Protein AF-A0A838Z350-F1 (afdb_monomer)

Mean predicted aligned error: 21.13 Å

Foldseek 3Di:
DAEAEQEEWEDDQDPDPPADFWEGAEDADAQYEYANYEAEHGQEGYEYDAADDDDPPDDPPPDPLPDPPPPPDPRRPPRDPRNDYANYHYYHYHYYHHNHHYDYPDDDDDHFDWKAWPPVRDTHRAPQCLQPDPPDAAAIEIEGEADEHADQHEHAHAYEYHYQCQPPQPVPGDADRAHEFEYNAQADVVVVHQPFERYEYAHPDEYEYEYGGHEYAQADPVDPAADQFLNTRGRGAEYYEQCPGHVVVLNWGHNYAYHYARYEQERHAAEPYEATGVDPQDQHEEHEAASYEYYGQQNDDPPPPRRREDYEQERNHFYEAEHYEHANTAEDYEYYHHADEHPDDGHEAEHYEYEHLAEDYEYEAAYHDYDEYEHEHYEYEYHDDGDDHRDPHHEYAEHDYQDEDHAYEAEAYEYYQAQEPYEAEQAQYDARAEYEHHEQEQHLEDYEYEQDDPDPDQGHAEEYEYERYEYYAHAHEHYEYDDQVVGYAYEYAYDHQYEHEAYAEYYEYHAARYAHVVQENAQYEYAHHPAADYEYHLYARHHEQQNYHYHHRRLVPDALVVLLVNVRRYHACVNPVSGHYHAHEKDKDKAFPPPFDLEEEQPDKGKIFIAIRGNADDKWWWKDQQPDIDIDPRDDHGDIDMDRDRAKTKMWTQKIAHPSGRMDRDDTPDIRIRHYWYAFEWWEWPPQEEEEEAVAWDWGFIDDLPAWWKAKPPGDTDRTDTGRAWAKIWIATGHPNHGYGIYDMHTYHYDYAFEAKEWDKPDQEDEQPDKTKIAIDDLPPWWKAKPPGDTDRIDIDHDRAWDWMWIWTADPNHIHPIYDTRIRGYDYAFEAWEKDWPAQEEAAQDKTKIATPDLDPWWKAKPPGDTDRIDIDGHRAWDWMWIWTADPNHIHPIYDIRIRHHDYAFAAKDKDWPDQEAEPPDKIKIAIDTPDADKAWDDDDDDDDDDDDPRRIDIDRDWAKTWIWGADPRHIYDIDIGGRYYDPDFEKDKPPQAAEAAAQDKDKIFIDGQPPWWKDKDWPDDDTHRMDIDGHRAWTKMKIATPVGYIDIHIHHYAAAEDEDDDDDADDEDDHGHQAAYAYDDDDDDDDDPPDDDDADDGHVDHDDDPDDDDDPPDDDDHDDDHND

Solvent-accessible surface area (backbone atoms only — not comparable to full-atom values): 58756 Å² total; per-residue (Å²): 88,57,76,48,66,64,47,78,39,73,70,39,63,56,94,52,85,88,82,55,83,21,67,51,43,80,45,72,36,46,44,27,35,44,27,47,26,40,27,25,41,14,40,26,24,36,35,48,43,52,34,79,78,73,60,100,79,69,70,86,67,77,96,52,94,79,52,88,78,66,84,82,59,97,82,65,87,87,76,61,90,33,78,45,51,28,33,62,42,80,44,77,56,45,77,44,73,37,78,31,64,68,46,71,69,93,66,81,94,55,60,22,45,62,20,31,37,69,82,82,65,49,73,29,58,39,71,52,59,49,60,71,34,88,84,54,53,73,77,36,41,38,40,34,40,48,35,58,41,74,40,60,35,68,44,55,58,23,29,32,44,32,23,64,24,42,89,38,40,63,89,81,45,89,75,70,68,52,18,32,41,19,40,63,59,81,20,25,69,91,75,75,28,54,54,22,42,33,34,36,39,50,46,89,62,78,33,50,36,32,46,21,8,33,32,38,32,20,49,36,92,88,59,83,74,60,50,76,54,72,91,37,49,21,22,19,18,23,35,38,31,19,50,76,51,39,70,84,71,64,65,22,11,31,57,61,36,42,40,39,28,18,26,38,35,31,34,23,38,31,26,40,31,38,40,31,26,32,79,79,87,50,50,39,42,72,24,32,45,29,33,30,34,31,36,47,18,45,50,51,78,90,44,86,84,47,60,1,22,41,30,35,32,25,29,24,31,25,30,37,45,30,49,28,40,34,36,50,15,16,18,34,38,36,40,38,53,24,60,46,53,43,80,53,62,42,33,36,39,29,50,27,44,27,26,16,28,28,28,23,36,38,44,40,40,65,34,55,54,40,50,48,36,42,39,30,48,29,40,24,36,55,28,73,67,72,79,57,76,46,45,86,80,16,32,22,37,35,44,36,26,80,41,65,52,62,37,34,41,42,34,36,42,31,19,36,56,18,41,22,16,32,34,42,41,22,37,48,24,92,65,39,33,36,40,31,38,30,40,22,33,50,4,34,22,16,34,37,36,29,6,78,40,94,85,85,48,82,24,43,49,19,33,34,35,40,27,40,30,37,23,35,41,8,68,58,23,21,33,38,37,42,29,75,85,70,48,35,38,28,33,38,32,52,33,67,52,24,34,29,31,33,28,38,22,24,40,37,31,26,12,60,50,20,44,54,51,90,30,46,37,39,44,31,31,32,28,70,38,77,50,31,47,37,37,52,42,65,11,48,48,56,34,37,39,28,56,15,26,54,66,91,42,38,51,62,80,48,53,51,70,55,33,45,58,48,51,81,26,47,42,29,24,92,83,38,78,80,31,14,42,71,29,57,60,55,46,58,51,60,45,70,36,90,93,44,60,59,60,43,54,64,84,50,68,32,37,33,27,43,46,58,41,44,62,52,75,43,22,35,41,30,34,27,47,80,85,54,77,49,79,41,75,66,39,49,66,59,48,83,42,78,48,62,60,77,48,62,34,43,33,34,66,52,35,42,24,34,70,86,65,46,67,28,71,70,89,61,81,54,68,40,67,45,41,32,36,61,83,45,54,70,22,44,54,42,60,48,65,49,78,39,29,52,90,42,58,47,58,46,26,38,42,62,22,75,63,25,56,12,42,30,68,93,83,44,62,41,49,41,47,80,46,62,62,68,48,75,47,38,37,27,22,32,22,82,96,38,69,41,47,69,38,59,78,26,40,40,41,65,40,72,53,46,76,63,34,51,76,49,59,78,50,56,63,46,33,53,85,41,71,40,45,41,33,44,51,88,47,94,91,36,49,36,47,32,66,92,78,45,65,56,59,60,44,78,48,64,54,82,51,63,46,73,40,39,37,29,25,36,38,95,93,13,63,20,56,68,25,74,74,48,57,37,43,42,36,69,61,45,70,62,26,53,78,47,60,96,62,56,69,41,36,52,58,39,76,43,57,45,32,47,85,60,48,96,90,38,48,33,40,33,64,91,79,44,69,48,59,54,48,76,49,54,50,70,51,63,47,72,39,38,38,27,24,33,36,92,93,15,64,20,55,65,21,73,78,46,60,40,41,32,44,72,56,30,64,50,24,52,63,47,57,83,46,65,55,40,45,96,95,42,70,34,46,34,44,46,45,34,98,53,57,48,57,42,71,61,84,79,93,69,94,74,73,90,74,96,58,65,85,45,45,48,64,40,74,70,60,46,75,47,40,26,30,5,40,26,101,88,18,66,20,59,75,20,73,42,71,33,38,76,48,89,77,65,59,47,47,56,40,64,76,76,38,72,44,50,64,56,44,76,49,68,43,33,51,47,63,60,85,93,37,60,38,46,58,48,68,90,63,93,66,78,48,58,49,48,74,48,49,50,67,51,64,46,58,37,36,41,37,31,74,76,62,45,62,36,72,44,55,40,42,34,58,44,61,65,48,77,60,90,73,78,67,88,82,77,88,76,92,83,73,54,71,51,39,52,51,56,89,70,78,72,86,85,93,80,85,78,91,70,86,84,78,82,76,71,65,46,99,55,68,69,80,62,96,85,82,83,79,66,94,87,74,83,84,88,81,86,85,84,68,98,117

Nearest PDB structures (foldseek):
  9fly-assembly1_A  TM=4.927E-01  e=4.568E-23  Aureispira sp. CCB-QB1
  3wn5-assembly1_C  TM=4.119E-01  e=3.332E-04  Homo sapiens
  2vkw-assembly1_B  TM=3.414E-01  e=8.798E-04  Homo sapiens
  7z4f-assembly1_G  TM=1.831E-01  e=2.962E-06  Escherichia phage vB_EcoP_SU10
  7z47-assembly1_G  TM=1.476E-01  e=2.375E-06  Escherichia phage vB_EcoP_SU10

Radius of gyration: 55.54 Å; Cα contacts (8 Å, |Δi|>4): 3181; chains: 1; bounding box: 140×59×170 Å

Structure (mmCIF, N/CA/C/O backbone):
data_AF-A0A838Z350-F1
#
_entry.id   AF-A0A838Z350-F1
#
loop_
_atom_site.group_PDB
_atom_site.id
_atom_site.type_symbol
_atom_site.label_atom_id
_atom_site.label_alt_id
_atom_site.label_comp_id
_atom_site.label_asym_id
_atom_site.label_entity_id
_atom_site.label_seq_id
_atom_site.pdbx_PDB_ins_code
_atom_site.Cartn_x
_atom_site.Cartn_y
_atom_site.Cartn_z
_atom_site.occupancy
_atom_site.B_iso_or_equiv
_atom_site.auth_seq_id
_atom_site.auth_comp_id
_atom_site.auth_asym_id
_atom_site.auth_atom_id
_atom_site.pdbx_PDB_model_num
ATOM 1 N N . GLY A 1 1 ? 32.401 -21.424 -30.354 1.00 47.59 1 GLY A N 1
ATOM 2 C CA . GLY A 1 1 ? 32.328 -22.662 -29.554 1.00 47.59 1 GLY A CA 1
ATOM 3 C C . GLY A 1 1 ? 33.411 -23.676 -29.894 1.00 47.59 1 GLY A C 1
ATOM 4 O O . GLY A 1 1 ? 33.504 -24.687 -29.212 1.00 47.59 1 GLY A O 1
ATOM 5 N N . VAL A 1 2 ? 34.207 -23.464 -30.949 1.00 78.31 2 VAL A N 1
ATOM 6 C CA . VAL A 1 2 ? 35.236 -24.419 -31.401 1.00 78.31 2 VAL A CA 1
ATOM 7 C C . VAL A 1 2 ? 36.527 -24.209 -30.617 1.00 78.31 2 VAL A C 1
ATOM 9 O O . VAL A 1 2 ? 36.920 -23.066 -30.383 1.00 78.31 2 VAL A O 1
ATOM 12 N N . VAL A 1 3 ? 37.201 -25.300 -30.250 1.00 82.94 3 VAL A N 1
ATOM 13 C CA . VAL A 1 3 ? 38.540 -25.267 -29.653 1.00 82.94 3 VAL A CA 1
ATOM 14 C C . VAL A 1 3 ? 39.577 -25.652 -30.711 1.00 82.94 3 VAL A C 1
ATOM 16 O O . VAL A 1 3 ? 39.556 -26.769 -31.217 1.00 82.94 3 VAL A O 1
ATOM 19 N N . VAL A 1 4 ? 40.491 -24.737 -31.024 1.00 86.31 4 VAL A N 1
ATOM 20 C CA . VAL A 1 4 ? 41.651 -24.932 -31.901 1.00 86.31 4 VAL A CA 1
ATOM 21 C C . VAL A 1 4 ? 42.889 -24.983 -31.011 1.00 86.31 4 VAL A C 1
ATOM 23 O O . VAL A 1 4 ? 43.321 -23.958 -30.484 1.00 86.31 4 VAL A O 1
ATOM 26 N N . ASP A 1 5 ? 43.435 -26.174 -30.782 1.00 92.94 5 ASP A N 1
ATOM 27 C CA . ASP A 1 5 ? 44.490 -26.391 -29.789 1.00 92.94 5 ASP A CA 1
ATOM 28 C C . ASP A 1 5 ? 45.711 -27.108 -30.373 1.00 92.94 5 ASP A C 1
ATOM 30 O O . ASP A 1 5 ? 45.560 -28.151 -31.000 1.00 92.94 5 ASP A O 1
ATOM 34 N N . SER A 1 6 ? 46.914 -26.591 -30.106 1.00 93.00 6 SER A N 1
ATOM 35 C CA . SER A 1 6 ? 48.189 -27.278 -30.381 1.00 93.00 6 SER A CA 1
ATOM 36 C C . SER A 1 6 ? 48.472 -27.598 -31.862 1.00 93.00 6 SER A C 1
ATOM 38 O O . SER A 1 6 ? 49.172 -28.560 -32.172 1.00 93.00 6 SER A O 1
ATOM 40 N N . ASN A 1 7 ? 47.964 -26.783 -32.790 1.00 89.19 7 ASN A N 1
ATOM 41 C CA . ASN A 1 7 ? 48.190 -26.925 -34.235 1.00 89.19 7 ASN A CA 1
ATOM 42 C C . ASN A 1 7 ? 49.439 -26.168 -34.706 1.00 89.19 7 ASN A C 1
ATOM 44 O O . ASN A 1 7 ? 49.892 -25.246 -34.035 1.00 89.19 7 ASN A O 1
ATOM 48 N N . THR A 1 8 ? 49.960 -26.499 -35.893 1.00 89.25 8 THR A N 1
ATOM 49 C CA . THR A 1 8 ? 50.947 -25.669 -36.612 1.00 89.25 8 THR A CA 1
ATOM 50 C C . THR A 1 8 ? 50.330 -25.151 -37.909 1.00 89.25 8 THR A C 1
ATOM 52 O O . THR A 1 8 ? 49.883 -25.949 -38.725 1.00 89.25 8 THR A O 1
ATOM 55 N N . VAL A 1 9 ? 50.297 -23.831 -38.097 1.00 82.25 9 VAL A N 1
ATOM 56 C CA . VAL A 1 9 ? 49.667 -23.156 -39.242 1.00 82.25 9 VAL A CA 1
ATOM 57 C C . VAL A 1 9 ? 50.696 -22.261 -39.920 1.00 82.25 9 VAL A C 1
ATOM 59 O O . VAL A 1 9 ? 51.153 -21.285 -39.323 1.00 82.25 9 VAL A O 1
ATOM 62 N N . THR A 1 10 ? 51.084 -22.578 -41.155 1.00 78.31 10 THR A N 1
ATOM 63 C CA . THR A 1 10 ? 52.100 -21.806 -41.878 1.00 78.31 10 THR A CA 1
ATOM 64 C C . THR A 1 10 ? 51.771 -21.579 -43.350 1.00 78.31 10 THR A C 1
ATOM 66 O O . THR A 1 10 ? 51.192 -22.450 -43.992 1.00 78.31 10 THR A O 1
ATOM 69 N N . GLY A 1 11 ? 52.217 -20.444 -43.907 1.00 66.19 11 GLY A N 1
ATOM 70 C CA . GLY A 1 11 ? 52.534 -20.367 -45.336 1.00 66.19 11 GLY A CA 1
ATOM 71 C C . GLY A 1 11 ? 51.595 -19.606 -46.276 1.00 66.19 11 GLY A C 1
ATOM 72 O O . GLY A 1 11 ? 51.596 -19.942 -47.457 1.00 66.19 11 GLY A O 1
ATOM 73 N N . PHE A 1 12 ? 50.864 -18.570 -45.845 1.00 64.94 12 PHE A N 1
ATOM 74 C CA . PHE A 1 12 ? 50.151 -17.703 -46.797 1.00 64.94 12 PHE A CA 1
ATOM 75 C C . PHE A 1 12 ? 50.505 -16.218 -46.633 1.00 64.94 12 PHE A C 1
ATOM 77 O O . PHE A 1 12 ? 49.922 -15.500 -45.821 1.00 64.94 12 PHE A O 1
ATOM 84 N N . ARG A 1 13 ? 51.474 -15.750 -47.433 1.00 64.12 13 ARG A N 1
ATOM 85 C CA . ARG A 1 13 ? 51.780 -14.324 -47.632 1.00 64.12 13 ARG A CA 1
ATOM 86 C C . ARG A 1 13 ? 51.433 -13.921 -49.053 1.00 64.12 13 ARG A C 1
ATOM 88 O O . ARG A 1 13 ? 51.893 -14.567 -49.997 1.00 64.12 13 ARG A O 1
ATOM 95 N N . HIS A 1 14 ? 50.665 -12.853 -49.214 1.00 64.31 14 HIS A N 1
ATOM 96 C CA . HIS A 1 14 ? 50.336 -12.344 -50.538 1.00 64.31 14 HIS A CA 1
ATOM 97 C C . HIS A 1 14 ? 51.468 -11.440 -51.057 1.00 64.31 14 HIS A C 1
ATOM 99 O O . HIS A 1 14 ? 51.899 -10.512 -50.377 1.00 64.31 14 HIS A O 1
ATOM 105 N N . LEU A 1 15 ? 51.979 -11.703 -52.266 1.00 58.97 15 LEU A N 1
ATOM 106 C CA . LEU A 1 15 ? 53.129 -10.971 -52.832 1.00 58.97 15 LEU A CA 1
ATOM 107 C C . LEU A 1 15 ? 52.790 -9.528 -53.260 1.00 58.97 15 LEU A C 1
ATOM 109 O O . LEU A 1 15 ? 53.695 -8.708 -53.382 1.00 58.97 15 LEU A O 1
ATOM 113 N N . ASN A 1 16 ? 51.501 -9.216 -53.446 1.00 57.56 16 ASN A N 1
ATOM 114 C CA . ASN A 1 16 ? 50.982 -7.878 -53.749 1.00 57.56 16 ASN A CA 1
ATOM 115 C C . ASN A 1 16 ? 50.000 -7.436 -52.654 1.00 57.56 16 ASN A C 1
ATOM 117 O O . ASN A 1 16 ? 48.937 -8.039 -52.492 1.00 57.56 16 ASN A O 1
ATOM 121 N N . SER A 1 17 ? 50.350 -6.371 -51.928 1.00 51.25 17 SER A N 1
ATOM 122 C CA . SER A 1 17 ? 49.643 -5.877 -50.735 1.00 51.25 17 SER A CA 1
ATOM 123 C C . SER A 1 17 ? 48.384 -5.043 -51.015 1.00 51.25 17 SER A C 1
ATOM 125 O O . SER A 1 17 ? 47.714 -4.621 -50.072 1.00 51.25 17 SER A O 1
ATOM 127 N N . SER A 1 18 ? 48.054 -4.787 -52.284 1.00 53.66 18 SER A N 1
ATOM 128 C CA . SER A 1 18 ? 46.942 -3.915 -52.689 1.00 53.66 18 SER A CA 1
ATOM 129 C C . SER A 1 18 ? 45.615 -4.636 -52.949 1.00 53.66 18 SER A C 1
ATOM 131 O O . SER A 1 18 ? 44.598 -3.958 -53.058 1.00 53.66 18 SER A O 1
ATOM 133 N N . GLU A 1 19 ? 45.597 -5.971 -53.051 1.00 53.25 19 GLU A N 1
ATOM 134 C CA . GLU A 1 19 ? 44.415 -6.711 -53.543 1.00 53.25 19 GLU A CA 1
ATOM 135 C C . GLU A 1 19 ? 43.924 -7.842 -52.621 1.00 53.25 19 GLU A C 1
ATOM 137 O O . GLU A 1 19 ? 42.732 -8.131 -52.626 1.00 53.25 19 GLU A O 1
ATOM 142 N N . SER A 1 20 ? 44.777 -8.459 -51.790 1.00 57.00 20 SER A N 1
ATOM 143 C CA . SER A 1 20 ? 44.351 -9.508 -50.844 1.00 57.00 20 SER A CA 1
ATOM 144 C C . SER A 1 20 ? 45.343 -9.691 -49.686 1.00 57.00 20 SER A C 1
ATOM 146 O O . SER A 1 20 ? 46.499 -9.278 -49.783 1.00 57.00 20 SER A O 1
ATOM 148 N N . LYS A 1 21 ? 44.883 -10.279 -48.574 1.00 66.12 21 LYS A N 1
ATOM 149 C CA . LYS A 1 21 ? 45.642 -10.496 -47.329 1.00 66.12 21 LYS A CA 1
ATOM 150 C C . LYS A 1 21 ? 45.638 -11.982 -46.965 1.00 66.12 21 LYS A C 1
ATOM 152 O O . LYS A 1 21 ? 44.597 -12.626 -47.032 1.00 66.12 21 LYS A O 1
ATOM 157 N N . GLY A 1 22 ? 46.785 -12.519 -46.555 1.00 72.00 22 GLY A N 1
ATOM 158 C CA . GLY A 1 22 ? 46.922 -13.893 -46.079 1.00 72.00 22 GLY A CA 1
ATOM 159 C C . GLY A 1 22 ? 46.728 -14.051 -44.572 1.00 72.00 22 GLY A C 1
ATOM 160 O O . GLY A 1 22 ? 47.416 -13.407 -43.779 1.00 72.00 22 GLY A O 1
ATOM 161 N N . TYR A 1 23 ? 45.818 -14.936 -44.166 1.00 76.25 23 TYR A N 1
ATOM 162 C CA . TYR A 1 23 ? 45.435 -15.143 -42.767 1.00 76.25 23 TYR A CA 1
ATOM 163 C C . TYR A 1 23 ? 45.810 -16.549 -42.286 1.00 76.25 23 TYR A C 1
ATOM 165 O O . TYR A 1 23 ? 45.595 -17.524 -42.999 1.00 76.25 23 TYR A O 1
ATOM 173 N N . GLY A 1 24 ? 46.359 -16.655 -41.072 1.00 82.81 24 GLY A N 1
ATOM 174 C CA . GLY A 1 24 ? 46.692 -17.928 -40.434 1.00 82.81 24 GLY A CA 1
ATOM 175 C C . GLY A 1 24 ? 45.455 -18.634 -39.874 1.00 82.81 24 GLY A C 1
ATOM 176 O O . GLY A 1 24 ? 45.005 -19.632 -40.424 1.00 82.81 24 GLY A O 1
ATOM 177 N N . ILE A 1 25 ? 44.898 -18.134 -38.769 1.00 83.88 25 ILE A N 1
ATOM 178 C CA . ILE A 1 25 ? 43.651 -18.656 -38.180 1.00 83.88 25 ILE A CA 1
ATOM 179 C C . ILE A 1 25 ? 42.601 -17.551 -38.197 1.00 83.88 25 ILE A C 1
ATOM 181 O O . ILE A 1 25 ? 42.821 -16.498 -37.602 1.00 83.88 25 ILE A O 1
ATOM 185 N N . VAL A 1 26 ? 41.454 -17.810 -38.822 1.00 79.06 26 VAL A N 1
ATOM 186 C CA . VAL A 1 26 ? 40.291 -16.912 -38.802 1.00 79.06 26 VAL A CA 1
ATOM 187 C C . VAL A 1 26 ? 39.258 -17.457 -37.819 1.00 79.06 26 VAL A C 1
ATOM 189 O O . VAL A 1 26 ? 38.930 -18.644 -37.845 1.00 79.06 26 VAL A O 1
ATOM 192 N N . VAL A 1 27 ? 38.774 -16.599 -36.924 1.00 74.94 27 VAL A N 1
ATOM 193 C CA . VAL A 1 27 ? 37.736 -16.921 -35.943 1.00 74.94 27 VAL A CA 1
ATOM 194 C C . VAL A 1 27 ? 36.493 -16.096 -36.233 1.00 74.94 27 VAL A C 1
ATOM 196 O O . VAL A 1 27 ? 36.498 -14.877 -36.077 1.00 74.94 27 VAL A O 1
ATOM 199 N N . GLU A 1 28 ? 35.425 -16.796 -36.605 1.00 71.81 28 GLU A N 1
ATOM 200 C CA . GLU A 1 28 ? 34.090 -16.250 -36.838 1.00 71.81 28 GLU A CA 1
ATOM 201 C C . GLU A 1 28 ? 33.105 -16.871 -35.840 1.00 71.81 28 GLU A C 1
ATOM 203 O O . GLU A 1 28 ? 33.101 -18.088 -35.639 1.00 71.81 28 GLU A O 1
ATOM 208 N N . GLY A 1 29 ? 32.265 -16.041 -35.215 1.00 64.50 29 GLY A N 1
ATOM 209 C CA . GLY A 1 29 ? 31.284 -16.483 -34.220 1.00 64.50 29 GLY A CA 1
ATOM 210 C C . GLY A 1 29 ? 31.739 -16.303 -32.771 1.00 64.50 29 GLY A C 1
ATOM 211 O O . GLY A 1 29 ? 32.710 -15.607 -32.472 1.00 64.50 29 GLY A O 1
ATOM 212 N N . THR A 1 30 ? 30.993 -16.898 -31.836 1.00 63.41 30 THR A N 1
ATOM 213 C CA . THR A 1 30 ? 31.136 -16.631 -30.396 1.00 63.41 30 THR A CA 1
ATOM 214 C C . THR A 1 30 ? 31.716 -17.810 -29.615 1.00 63.41 30 THR A C 1
ATOM 216 O O . THR A 1 30 ? 31.501 -18.970 -29.966 1.00 63.41 30 THR A O 1
ATOM 219 N N . ASN A 1 31 ? 32.423 -17.550 -28.510 1.00 61.72 31 ASN A N 1
ATOM 220 C CA . ASN A 1 31 ? 32.931 -18.564 -27.567 1.00 61.72 31 ASN A CA 1
ATOM 221 C C . ASN A 1 31 ? 33.921 -19.597 -28.153 1.00 61.72 31 ASN A C 1
ATOM 223 O O . ASN A 1 31 ? 33.853 -20.785 -27.833 1.00 61.72 31 ASN A O 1
ATOM 227 N N . HIS A 1 32 ? 34.787 -19.225 -29.093 1.00 72.44 32 HIS A N 1
ATOM 228 C CA . HIS A 1 32 ? 35.872 -20.087 -29.586 1.00 72.44 32 HIS A CA 1
ATOM 229 C C . HIS A 1 32 ? 37.084 -20.052 -28.643 1.00 72.44 32 HIS A C 1
ATOM 231 O O . HIS A 1 32 ? 37.261 -19.123 -27.865 1.00 72.44 32 HIS A O 1
ATOM 237 N N . THR A 1 33 ? 37.943 -21.067 -28.672 1.00 76.00 33 THR A N 1
ATOM 238 C CA . THR A 1 33 ? 39.212 -21.069 -27.930 1.00 76.00 33 THR A CA 1
ATOM 239 C C . THR A 1 33 ? 40.337 -21.477 -28.859 1.00 76.00 33 THR A C 1
ATOM 241 O O . THR A 1 33 ? 40.383 -22.617 -29.293 1.00 76.00 33 THR A O 1
ATOM 244 N N . VAL A 1 34 ? 41.274 -20.580 -29.132 1.00 82.75 34 VAL A N 1
ATOM 245 C CA . VAL A 1 34 ? 42.473 -20.849 -29.922 1.00 82.75 34 VAL A CA 1
ATOM 246 C C . VAL A 1 34 ? 43.665 -20.842 -28.975 1.00 82.75 34 VAL A C 1
ATOM 248 O O . VAL A 1 34 ? 44.064 -19.784 -28.485 1.00 82.75 34 VAL A O 1
ATOM 251 N N . LYS A 1 35 ? 44.229 -22.010 -28.663 1.00 86.62 35 LYS A N 1
ATOM 252 C CA . LYS A 1 35 ? 45.315 -22.110 -27.685 1.00 86.62 35 LYS A CA 1
ATOM 253 C C . LYS A 1 35 ? 46.489 -22.982 -28.113 1.00 86.62 35 LYS A C 1
ATOM 255 O O . LYS A 1 35 ? 46.314 -23.949 -28.833 1.00 86.62 35 LYS A O 1
ATOM 260 N N . ARG A 1 36 ? 47.699 -22.672 -27.642 1.00 89.88 36 ARG A N 1
ATOM 261 C CA . ARG A 1 36 ? 48.917 -23.485 -27.875 1.00 89.88 36 ARG A CA 1
ATOM 262 C C . ARG A 1 36 ? 49.286 -23.747 -29.345 1.00 89.88 36 ARG A C 1
ATOM 264 O O . ARG A 1 36 ? 50.087 -24.633 -29.612 1.00 89.88 36 ARG A O 1
ATOM 271 N N . ASN A 1 37 ? 48.736 -23.004 -30.303 1.00 89.00 37 ASN A N 1
ATOM 272 C CA . ASN A 1 37 ? 49.039 -23.195 -31.723 1.00 89.00 37 ASN A CA 1
ATOM 273 C C . ASN A 1 37 ? 50.332 -22.466 -32.112 1.00 89.00 37 ASN A C 1
ATOM 275 O O . ASN A 1 37 ? 50.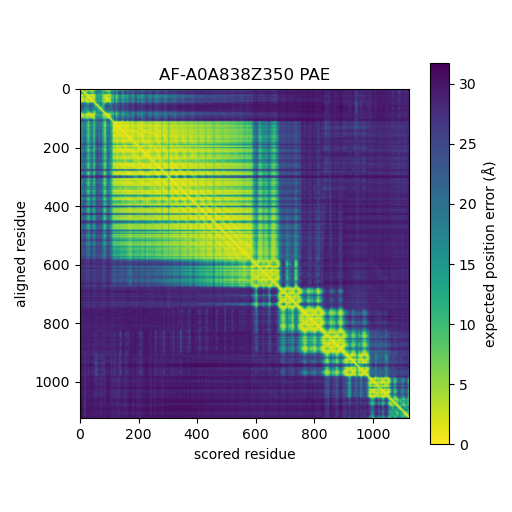577 -21.371 -31.622 1.00 89.00 37 ASN A O 1
ATOM 279 N N . THR A 1 38 ? 51.121 -23.016 -33.033 1.00 90.88 38 THR A N 1
ATOM 280 C CA . THR A 1 38 ? 52.254 -22.336 -33.678 1.00 90.88 38 THR A CA 1
ATOM 281 C C . THR A 1 38 ? 51.816 -21.776 -35.029 1.00 90.88 38 THR A C 1
ATOM 283 O O . THR A 1 38 ? 51.529 -22.541 -35.941 1.00 90.88 38 THR A O 1
ATOM 286 N N . VAL A 1 39 ? 51.762 -20.456 -35.189 1.00 87.94 39 VAL A N 1
ATOM 287 C CA . VAL A 1 39 ? 51.276 -19.792 -36.408 1.00 87.94 39 VAL A CA 1
ATOM 288 C C . VAL A 1 39 ? 52.386 -18.950 -37.026 1.00 87.94 39 VAL A C 1
ATOM 290 O O . VAL A 1 39 ? 52.930 -18.079 -36.350 1.00 87.94 39 VAL A O 1
ATOM 293 N N . GLY A 1 40 ? 52.735 -19.142 -38.298 1.00 85.12 40 GLY A N 1
ATOM 294 C CA . GLY A 1 40 ? 53.873 -18.429 -38.885 1.00 85.12 40 GLY A CA 1
ATOM 295 C C . GLY A 1 40 ? 53.888 -18.247 -40.399 1.00 85.12 40 GLY A C 1
ATOM 296 O O . GLY A 1 40 ? 53.209 -18.961 -41.119 1.00 85.12 40 GLY A O 1
ATOM 297 N N . ASN A 1 41 ? 54.695 -17.311 -40.908 1.00 82.50 41 ASN A N 1
ATOM 298 C CA . ASN A 1 41 ? 54.768 -16.978 -42.340 1.00 82.50 41 ASN A CA 1
ATOM 299 C C . ASN A 1 41 ? 53.410 -16.609 -42.980 1.00 82.50 41 ASN A C 1
ATOM 301 O O . ASN A 1 41 ? 53.144 -17.012 -44.109 1.00 82.50 41 ASN A O 1
ATOM 305 N N . ASN A 1 42 ? 52.572 -15.836 -42.286 1.00 80.50 42 ASN A N 1
ATOM 306 C CA . ASN A 1 42 ? 51.331 -15.259 -42.825 1.00 80.50 42 ASN A CA 1
ATOM 307 C C . ASN A 1 42 ? 51.365 -13.721 -42.783 1.00 80.50 42 ASN A C 1
ATOM 309 O O . ASN A 1 42 ? 52.193 -13.140 -42.069 1.00 80.50 42 ASN A O 1
ATOM 313 N N . ASP A 1 43 ? 50.464 -13.051 -43.508 1.00 77.56 43 ASP A N 1
ATOM 314 C CA . ASP A 1 43 ? 50.294 -11.595 -43.364 1.00 77.56 43 ASP A CA 1
ATOM 315 C C . ASP A 1 43 ? 49.654 -11.267 -42.000 1.00 77.56 43 ASP A C 1
ATOM 317 O O . ASP A 1 43 ? 50.117 -10.372 -41.293 1.00 77.56 43 ASP A O 1
ATOM 321 N N . PHE A 1 44 ? 48.679 -12.069 -41.560 1.00 78.06 44 PHE A N 1
ATOM 322 C CA . PHE A 1 44 ? 48.043 -11.989 -40.241 1.00 78.06 44 PHE A CA 1
ATOM 323 C C . PHE A 1 44 ? 48.061 -13.353 -39.543 1.00 78.06 44 PHE A C 1
ATOM 325 O O . PHE A 1 44 ? 47.631 -14.348 -40.116 1.00 78.06 44 PHE A O 1
ATOM 332 N N . GLY A 1 45 ? 48.550 -13.414 -38.301 1.00 79.38 45 GLY A N 1
ATOM 333 C CA . GLY A 1 45 ? 48.627 -14.646 -37.511 1.00 79.38 45 GLY A CA 1
ATOM 334 C C . GLY A 1 45 ? 47.245 -15.188 -37.139 1.00 79.38 45 GLY A C 1
ATOM 335 O O . GLY A 1 45 ? 46.821 -16.218 -37.655 1.00 79.38 45 GLY A O 1
ATOM 336 N N . ILE A 1 46 ? 46.533 -14.497 -36.251 1.00 80.81 46 ILE A N 1
ATOM 337 C CA . ILE A 1 46 ? 45.135 -14.802 -35.916 1.00 80.81 46 ILE A CA 1
ATOM 338 C C . ILE A 1 46 ? 44.261 -13.583 -36.235 1.00 80.81 46 ILE A C 1
ATOM 340 O O . ILE A 1 46 ? 44.606 -12.459 -35.871 1.00 80.81 46 ILE A O 1
ATOM 344 N N . GLN A 1 47 ? 43.124 -13.803 -36.887 1.00 74.75 47 GLN A N 1
ATOM 345 C CA . GLN A 1 47 ? 42.108 -12.790 -37.147 1.00 74.75 47 GLN A CA 1
ATOM 346 C C . GLN A 1 47 ? 40.813 -13.164 -36.431 1.00 74.75 47 GLN A C 1
ATOM 348 O O . GLN A 1 47 ? 40.287 -14.258 -36.621 1.00 74.75 47 GLN A O 1
ATOM 353 N N . GLU A 1 48 ? 40.285 -12.240 -35.637 1.00 69.62 48 GLU A N 1
ATOM 354 C CA . GLU A 1 48 ? 38.922 -12.317 -35.116 1.00 69.62 48 GLU A CA 1
ATOM 355 C C . GLU A 1 48 ? 38.021 -11.443 -35.990 1.00 69.62 48 GLU A C 1
ATOM 357 O O . GLU A 1 48 ? 38.291 -10.253 -36.174 1.00 69.62 48 GLU A O 1
ATOM 362 N N . GLN A 1 49 ? 36.979 -12.041 -36.565 1.00 62.88 49 GLN A N 1
ATOM 363 C CA . GLN A 1 49 ? 36.137 -11.395 -37.563 1.00 62.88 49 GLN A CA 1
ATOM 364 C C . GLN A 1 49 ? 34.695 -11.241 -37.065 1.00 62.88 49 GLN A C 1
ATOM 366 O O . GLN A 1 49 ? 33.975 -12.223 -36.885 1.00 62.88 49 GLN A O 1
ATOM 371 N N . GLY A 1 50 ? 34.274 -9.986 -36.874 1.00 51.47 50 GLY A N 1
ATOM 372 C CA . GLY A 1 50 ? 32.875 -9.587 -36.692 1.00 51.47 50 GLY A CA 1
ATOM 373 C C . GLY A 1 50 ? 32.343 -8.933 -37.970 1.00 51.47 50 GLY A C 1
ATOM 374 O O . GLY A 1 50 ? 33.060 -8.157 -38.604 1.00 51.47 50 GLY A O 1
ATOM 375 N N . GLY A 1 51 ? 31.123 -9.278 -38.381 1.00 49.97 51 GLY A N 1
ATOM 376 C CA . GLY A 1 51 ? 30.544 -8.826 -39.645 1.00 49.97 51 GLY A CA 1
ATOM 377 C C . GLY A 1 51 ? 30.461 -7.301 -39.787 1.00 49.97 51 GLY A C 1
ATOM 378 O O . GLY A 1 51 ? 30.014 -6.590 -38.890 1.00 49.97 51 GLY A O 1
ATOM 379 N N . LEU A 1 52 ? 30.830 -6.806 -40.972 1.00 38.78 52 LEU A N 1
ATOM 380 C CA . LEU A 1 52 ? 30.268 -5.568 -41.506 1.00 38.78 52 LEU A CA 1
ATOM 381 C C . LEU A 1 52 ? 28.769 -5.812 -41.714 1.00 38.78 52 LEU A C 1
ATOM 383 O O . LEU A 1 52 ? 28.394 -6.785 -42.367 1.00 38.78 52 LEU A O 1
ATOM 387 N N . HIS A 1 53 ? 27.918 -4.946 -41.164 1.00 38.00 53 HIS A N 1
ATOM 388 C CA . HIS A 1 53 ? 26.480 -4.993 -41.415 1.00 38.00 53 HIS A CA 1
ATOM 389 C C . HIS A 1 53 ? 26.233 -4.990 -42.937 1.00 38.00 53 HIS A C 1
ATOM 391 O O . HIS A 1 53 ? 26.813 -4.152 -43.641 1.00 38.00 53 HIS A O 1
ATOM 397 N N . PRO A 1 54 ? 25.370 -5.863 -43.481 1.00 40.56 54 PRO A N 1
ATOM 398 C CA . PRO A 1 54 ? 24.883 -5.668 -44.830 1.00 40.56 54 PRO A CA 1
ATOM 399 C C . PRO A 1 54 ? 24.049 -4.387 -44.806 1.00 40.56 54 PRO A C 1
ATOM 401 O O . PRO A 1 54 ? 23.062 -4.299 -44.073 1.00 40.56 54 PRO A O 1
ATOM 404 N N . ASN A 1 55 ? 24.429 -3.362 -45.568 1.00 36.62 55 ASN A N 1
ATOM 405 C CA . ASN A 1 55 ? 23.497 -2.274 -45.869 1.00 36.62 55 ASN A CA 1
ATOM 406 C C . ASN A 1 55 ? 22.168 -2.885 -46.350 1.00 36.62 55 ASN A C 1
ATOM 408 O O . ASN A 1 55 ? 22.174 -3.940 -46.984 1.00 36.62 55 ASN A O 1
ATOM 412 N N . ALA A 1 56 ? 21.045 -2.211 -46.090 1.00 35.84 56 ALA A N 1
ATOM 413 C CA . ALA A 1 56 ? 19.669 -2.663 -46.352 1.00 35.84 56 ALA A CA 1
ATOM 414 C C . ALA A 1 56 ? 19.329 -3.078 -47.812 1.00 35.84 56 ALA A C 1
ATOM 416 O O . ALA A 1 56 ? 18.170 -3.331 -48.123 1.00 35.84 56 ALA A O 1
ATOM 417 N N . GLY A 1 57 ? 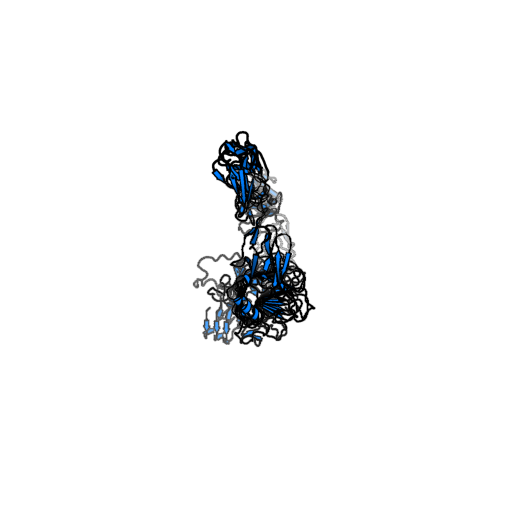20.314 -3.149 -48.712 1.00 38.50 57 GLY A N 1
ATOM 418 C CA . GLY A 1 57 ? 20.214 -3.698 -50.064 1.00 38.50 57 GLY A CA 1
ATOM 419 C C . GLY A 1 57 ? 20.901 -5.055 -50.273 1.00 38.50 57 GLY A C 1
ATOM 420 O O . GLY A 1 57 ? 20.969 -5.503 -51.414 1.00 38.50 57 GLY A O 1
ATOM 421 N N . TYR A 1 58 ? 21.434 -5.714 -49.238 1.00 38.62 58 TYR A N 1
ATOM 422 C CA . TYR A 1 58 ? 21.979 -7.067 -49.390 1.00 38.62 58 TYR A CA 1
ATOM 423 C C . TYR A 1 58 ? 20.842 -8.094 -49.402 1.00 38.62 58 TYR A C 1
ATOM 425 O O . TYR A 1 58 ? 20.279 -8.448 -48.365 1.00 38.62 58 TYR A O 1
ATOM 433 N N . VAL A 1 59 ? 20.488 -8.553 -50.598 1.00 39.31 59 VAL A N 1
ATOM 434 C CA . VAL A 1 59 ? 19.641 -9.729 -50.792 1.00 39.31 59 VAL A CA 1
ATOM 435 C C . VAL A 1 59 ? 20.586 -10.921 -50.820 1.00 39.31 59 VAL A C 1
ATOM 437 O O . VAL A 1 59 ? 21.445 -10.987 -51.696 1.00 39.31 59 VAL A O 1
ATOM 440 N N . ALA A 1 60 ? 20.456 -11.834 -49.857 1.00 37.50 60 ALA A N 1
ATOM 441 C CA . ALA A 1 60 ? 21.108 -13.133 -49.943 1.00 37.50 60 ALA A CA 1
ATOM 442 C C . ALA A 1 60 ? 20.566 -13.833 -51.197 1.00 37.50 60 ALA A C 1
ATOM 444 O O . ALA A 1 60 ? 19.432 -14.317 -51.195 1.00 37.50 60 ALA A O 1
ATOM 445 N N . ASP A 1 61 ? 21.326 -13.798 -52.292 1.00 37.69 61 ASP A N 1
ATOM 446 C CA . ASP A 1 61 ? 20.985 -14.588 -53.465 1.00 37.69 61 ASP A CA 1
ATOM 447 C C . ASP A 1 61 ? 21.213 -16.067 -53.140 1.00 37.69 61 ASP A C 1
ATOM 449 O O . ASP A 1 61 ? 22.086 -16.468 -52.368 1.00 37.69 61 ASP A O 1
ATOM 453 N N . ASN A 1 62 ? 20.319 -16.861 -53.691 1.00 41.69 62 ASN A N 1
ATOM 454 C CA . ASN A 1 62 ? 20.034 -18.234 -53.367 1.00 41.69 62 ASN A CA 1
ATOM 455 C C . ASN A 1 62 ? 21.268 -19.143 -53.457 1.00 41.69 62 ASN A C 1
ATOM 457 O O . ASN A 1 62 ? 22.043 -19.078 -54.404 1.00 41.69 62 ASN A O 1
ATOM 461 N N . ALA A 1 63 ? 21.359 -20.080 -52.510 1.00 39.56 63 ALA A N 1
ATOM 462 C CA . ALA A 1 63 ? 22.060 -21.367 -52.609 1.00 39.56 63 ALA A CA 1
ATOM 463 C C . ALA A 1 63 ? 23.579 -21.395 -52.923 1.00 39.56 63 ALA A C 1
ATOM 465 O O . ALA A 1 63 ? 24.145 -22.484 -52.888 1.00 39.56 63 ALA A O 1
ATOM 466 N N . GLY A 1 64 ? 24.251 -20.266 -53.175 1.00 42.22 64 GLY A N 1
ATOM 467 C CA . GLY A 1 64 ? 25.661 -20.238 -53.602 1.00 42.22 64 GLY A CA 1
ATOM 468 C C . GLY A 1 64 ? 26.691 -19.761 -52.569 1.00 42.22 64 GLY A C 1
ATOM 469 O O . GLY A 1 64 ? 27.872 -20.044 -52.731 1.00 42.22 64 GLY A O 1
ATOM 470 N N . ASP A 1 65 ? 26.289 -19.096 -51.483 1.00 41.56 65 ASP A N 1
ATOM 471 C CA . ASP A 1 65 ? 27.216 -18.419 -50.544 1.00 41.56 65 ASP A CA 1
ATOM 472 C C . ASP A 1 65 ? 27.941 -19.362 -49.552 1.00 41.56 65 ASP A C 1
ATOM 474 O O . ASP A 1 65 ? 28.481 -18.963 -48.524 1.00 41.56 65 ASP A O 1
ATOM 478 N N . ALA A 1 66 ? 27.937 -20.661 -49.851 1.00 39.25 66 ALA A N 1
ATOM 479 C CA . ALA A 1 66 ? 28.714 -21.682 -49.152 1.00 39.25 66 ALA A CA 1
ATOM 480 C C . ALA A 1 66 ? 29.341 -22.703 -50.120 1.00 39.25 66 ALA A C 1
ATOM 482 O O . ALA A 1 66 ? 29.873 -23.725 -49.677 1.00 39.25 66 ALA A O 1
ATOM 483 N N . ASP A 1 67 ? 29.275 -22.461 -51.435 1.00 41.62 67 ASP A N 1
ATOM 484 C CA . ASP A 1 67 ? 29.827 -23.377 -52.426 1.00 41.62 67 ASP A CA 1
ATOM 485 C C . ASP A 1 67 ? 31.324 -23.107 -52.642 1.00 41.62 67 ASP A C 1
ATOM 487 O O . ASP A 1 67 ? 31.734 -22.202 -53.367 1.00 41.62 67 ASP A O 1
ATOM 491 N N . GLN A 1 68 ? 32.160 -23.943 -52.021 1.00 43.03 68 GLN A N 1
ATOM 492 C CA . GLN A 1 68 ? 33.616 -23.947 -52.208 1.00 43.03 68 GLN A CA 1
ATOM 493 C C . GLN A 1 68 ? 34.058 -24.304 -53.645 1.00 43.03 68 GLN A C 1
ATOM 495 O O . GLN A 1 68 ? 35.260 -24.351 -53.912 1.00 43.03 68 GLN A O 1
ATOM 500 N N . SER A 1 69 ? 33.132 -24.581 -54.573 1.00 40.84 69 SER A N 1
ATOM 501 C CA . SER A 1 69 ? 33.442 -24.896 -55.971 1.00 40.84 69 SER A CA 1
ATOM 502 C C . SER A 1 69 ? 33.571 -23.671 -56.893 1.00 40.84 69 SER A C 1
ATOM 504 O O . SER A 1 69 ? 34.114 -23.810 -57.998 1.00 40.84 69 SER A O 1
ATOM 506 N N . ASP A 1 70 ? 33.187 -22.462 -56.450 1.0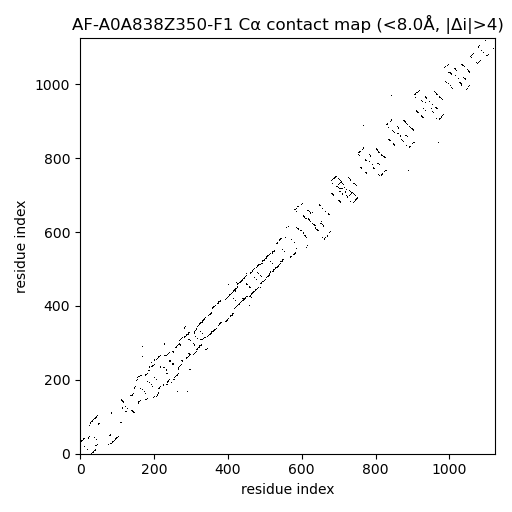0 45.78 70 ASP A N 1
ATOM 507 C CA . ASP A 1 70 ? 33.442 -21.229 -57.210 1.00 45.78 70 ASP A CA 1
ATOM 508 C C . ASP A 1 70 ? 34.912 -20.791 -57.100 1.00 45.78 70 ASP A C 1
ATOM 510 O O . ASP A 1 70 ? 35.323 -19.973 -56.282 1.00 45.78 70 ASP A O 1
ATOM 514 N N . THR A 1 71 ? 35.731 -21.352 -57.982 1.00 41.91 71 THR A N 1
ATOM 515 C CA . THR A 1 71 ? 37.159 -21.029 -58.124 1.00 41.91 71 THR A CA 1
ATOM 516 C C . THR A 1 71 ? 37.422 -19.747 -58.926 1.00 41.91 71 THR A C 1
ATOM 518 O O . THR A 1 71 ? 38.583 -19.410 -59.162 1.00 41.91 71 THR A O 1
ATOM 521 N N . LYS A 1 72 ? 36.385 -19.026 -59.385 1.00 42.62 72 LYS A N 1
ATOM 522 C CA . LYS A 1 72 ? 36.545 -17.882 -60.302 1.00 42.62 72 LYS A CA 1
ATOM 523 C C . LYS A 1 72 ? 36.449 -16.517 -59.638 1.00 42.62 72 LYS A C 1
ATOM 525 O O . LYS A 1 72 ? 36.771 -15.520 -60.287 1.00 42.62 72 LYS A O 1
ATOM 530 N N . SER A 1 73 ? 36.064 -16.445 -58.370 1.00 44.94 73 SER A N 1
ATOM 531 C CA . SER A 1 73 ? 35.900 -15.173 -57.683 1.00 44.94 73 SER A CA 1
ATOM 532 C C . SER A 1 73 ? 36.952 -15.000 -56.573 1.00 44.94 73 SER A C 1
ATOM 534 O O . SER A 1 73 ? 36.810 -15.396 -55.423 1.00 44.94 73 SER A O 1
ATOM 536 N N . LEU A 1 74 ? 38.072 -14.367 -56.936 1.00 41.25 74 LEU A N 1
ATOM 537 C CA . LEU A 1 74 ? 39.251 -14.128 -56.079 1.00 41.25 74 LEU A CA 1
ATOM 538 C C . LEU A 1 74 ? 39.000 -13.197 -54.864 1.00 41.25 74 LEU A C 1
ATOM 540 O O . LEU A 1 74 ? 39.947 -12.805 -54.191 1.00 41.25 74 LEU A O 1
ATOM 544 N N . ASN A 1 75 ? 37.743 -12.844 -54.564 1.00 42.22 75 ASN A N 1
ATOM 545 C CA . ASN A 1 75 ? 37.366 -11.800 -53.602 1.00 42.22 75 ASN A CA 1
ATOM 546 C C . ASN A 1 75 ? 36.590 -12.293 -52.363 1.00 42.22 75 ASN A C 1
ATOM 548 O O . ASN A 1 75 ? 36.164 -11.454 -51.563 1.00 42.22 75 ASN A O 1
ATOM 552 N N . TYR A 1 76 ? 36.380 -13.606 -52.199 1.00 48.94 76 TYR A N 1
ATOM 553 C CA . TYR A 1 76 ? 35.337 -14.120 -51.293 1.00 48.94 76 TYR A CA 1
ATOM 554 C C . TYR A 1 76 ? 35.824 -14.967 -50.103 1.00 48.94 76 TYR A C 1
ATOM 556 O O . TYR A 1 76 ? 35.019 -15.325 -49.249 1.00 48.94 76 TYR A O 1
ATOM 564 N N . PHE A 1 77 ? 37.130 -15.224 -49.957 1.00 40.44 77 PHE A N 1
ATOM 565 C CA . PHE A 1 77 ? 37.655 -15.857 -48.739 1.00 40.44 77 PHE A CA 1
ATOM 566 C C . PHE A 1 77 ? 37.749 -14.820 -47.603 1.00 40.44 77 PHE A C 1
ATOM 568 O O . PHE A 1 77 ? 38.514 -13.862 -47.703 1.00 40.44 77 PHE A O 1
ATOM 575 N N . GLY A 1 78 ? 36.977 -15.001 -46.526 1.00 45.56 78 GLY A N 1
ATOM 576 C CA . GLY A 1 78 ? 37.087 -14.182 -45.309 1.00 45.56 78 GLY A CA 1
ATOM 577 C C . GLY A 1 78 ? 36.186 -12.944 -45.251 1.00 45.56 78 GLY A C 1
ATOM 578 O O . GLY A 1 78 ? 36.597 -11.908 -44.732 1.00 45.56 78 GLY A O 1
ATOM 579 N N . ARG A 1 79 ? 34.951 -13.011 -45.766 1.00 49.62 79 ARG A N 1
ATOM 580 C CA . ARG A 1 79 ? 33.864 -12.091 -45.375 1.00 49.62 79 ARG A CA 1
ATOM 581 C C . ARG A 1 79 ? 32.779 -12.889 -44.658 1.00 49.62 79 ARG A C 1
ATOM 583 O O . ARG A 1 79 ? 31.754 -13.197 -45.245 1.00 49.62 79 ARG A O 1
ATOM 590 N N . GLY A 1 80 ? 33.050 -13.269 -43.412 1.00 46.66 80 GLY A N 1
ATOM 591 C CA . GLY A 1 80 ? 32.136 -14.073 -42.610 1.00 46.66 80 GLY A CA 1
ATOM 592 C C . GLY A 1 80 ? 30.738 -13.470 -42.483 1.00 46.66 80 GLY A C 1
ATOM 593 O O . GLY A 1 80 ? 30.586 -12.294 -42.154 1.00 46.66 80 GLY A O 1
ATOM 594 N N . ASN A 1 81 ? 29.721 -14.317 -42.651 1.00 46.31 81 ASN A N 1
ATOM 595 C CA . ASN A 1 81 ? 28.308 -14.013 -42.393 1.00 46.31 81 ASN A CA 1
ATOM 596 C C . ASN A 1 81 ? 27.952 -14.046 -40.893 1.00 46.31 81 ASN A C 1
ATOM 598 O O . ASN A 1 81 ? 26.774 -14.009 -40.535 1.00 46.31 81 ASN A O 1
ATOM 602 N N . SER A 1 82 ? 28.942 -14.142 -39.993 1.00 46.75 82 SER A N 1
ATOM 603 C CA . SER A 1 82 ? 28.693 -14.092 -38.552 1.00 46.75 82 SER A CA 1
ATOM 604 C C . SER A 1 82 ? 28.504 -12.637 -38.104 1.00 46.75 82 SER A C 1
ATOM 606 O O . SER A 1 82 ? 29.470 -11.868 -38.120 1.00 46.75 82 SER A O 1
ATOM 608 N N . PRO A 1 83 ? 27.301 -12.236 -37.647 1.00 48.03 83 PRO A N 1
ATOM 609 C CA . PRO A 1 83 ? 27.027 -10.852 -37.258 1.00 48.03 83 PRO A CA 1
ATOM 610 C C . PRO A 1 83 ? 27.833 -10.398 -36.029 1.00 48.03 83 PRO A C 1
ATOM 612 O O . PRO A 1 83 ? 27.885 -9.208 -35.745 1.00 48.03 83 PRO A O 1
ATOM 615 N N . VAL A 1 84 ? 28.463 -11.326 -35.290 1.00 51.34 84 VAL A N 1
ATOM 616 C CA . VAL A 1 84 ? 29.133 -11.048 -34.013 1.00 51.34 84 VAL A CA 1
ATOM 617 C C . VAL A 1 84 ? 30.315 -12.000 -33.764 1.00 51.34 84 VAL A C 1
ATOM 619 O O . VAL A 1 84 ? 30.198 -13.206 -33.995 1.00 51.34 84 VAL A O 1
ATOM 622 N N . ALA A 1 85 ? 31.418 -11.473 -33.216 1.00 57.12 85 ALA A N 1
ATOM 623 C CA . ALA A 1 85 ? 32.504 -12.239 -32.600 1.00 57.12 85 ALA A CA 1
ATOM 624 C C . ALA A 1 85 ? 32.723 -11.758 -31.152 1.00 57.12 85 ALA A C 1
ATOM 626 O O . ALA A 1 85 ? 33.296 -10.700 -30.927 1.00 57.12 85 ALA A O 1
ATOM 627 N N . CYS A 1 86 ? 32.214 -12.506 -30.167 1.00 59.50 86 CYS A N 1
ATOM 628 C CA . CYS A 1 86 ? 32.426 -12.235 -28.735 1.00 59.50 86 CYS A CA 1
ATOM 629 C C . CYS A 1 86 ? 32.756 -13.550 -28.000 1.00 59.50 86 CYS A C 1
ATOM 631 O O . CYS A 1 86 ? 32.304 -14.624 -28.399 1.00 59.50 86 CYS A O 1
ATOM 633 N N . GLY A 1 87 ? 33.499 -13.504 -26.889 1.00 53.59 87 GLY A N 1
ATOM 634 C CA . GLY A 1 87 ? 33.783 -14.706 -26.080 1.00 53.59 87 GLY A CA 1
ATOM 635 C C . GLY A 1 87 ? 34.942 -15.576 -26.567 1.00 53.59 87 GLY A C 1
ATOM 636 O O . GLY A 1 87 ? 35.163 -16.658 -26.023 1.00 53.59 87 GLY A O 1
ATOM 637 N N . ASN A 1 88 ? 35.693 -15.136 -27.576 1.00 67.94 88 ASN A N 1
ATOM 638 C CA . ASN A 1 88 ? 36.806 -15.902 -28.121 1.00 67.94 88 ASN A CA 1
ATOM 639 C C . ASN A 1 88 ? 38.053 -15.788 -27.228 1.00 67.94 88 ASN A C 1
ATOM 641 O O . ASN A 1 88 ? 38.422 -14.712 -26.769 1.00 67.94 88 ASN A O 1
ATOM 645 N N . THR A 1 89 ? 38.704 -16.915 -26.946 1.00 65.88 89 THR A N 1
ATOM 646 C CA . THR A 1 89 ? 39.870 -16.999 -26.056 1.00 65.88 89 THR A CA 1
ATOM 647 C C . THR A 1 89 ? 41.120 -17.348 -26.853 1.00 65.88 89 THR A C 1
ATOM 649 O O . THR A 1 89 ? 41.165 -18.407 -27.470 1.00 65.88 89 THR A O 1
ATOM 652 N N . PHE A 1 90 ? 42.163 -16.519 -26.782 1.00 76.81 90 PHE A N 1
ATOM 653 C CA . PHE A 1 90 ? 43.442 -16.744 -27.466 1.00 76.81 90 PHE A CA 1
ATOM 654 C C . PHE A 1 90 ? 44.571 -16.878 -26.440 1.00 76.81 90 PHE A C 1
ATOM 656 O O . PHE A 1 90 ? 44.975 -15.884 -25.844 1.00 76.81 90 PHE A O 1
ATOM 663 N N . THR A 1 91 ? 45.082 -18.086 -26.185 1.00 77.25 91 THR A N 1
ATOM 664 C CA . THR A 1 91 ? 46.071 -18.302 -25.104 1.00 77.25 91 THR A CA 1
ATOM 665 C C . THR A 1 91 ? 47.243 -19.184 -25.524 1.00 77.25 91 THR A C 1
ATOM 667 O O . THR A 1 91 ? 47.076 -20.202 -26.178 1.00 77.25 91 THR A O 1
ATOM 670 N N . ASN A 1 92 ? 48.465 -18.835 -25.122 1.00 82.38 92 ASN A N 1
ATOM 671 C CA . ASN A 1 92 ? 49.670 -19.647 -25.353 1.00 82.38 92 ASN A CA 1
ATOM 672 C C . ASN A 1 92 ? 49.978 -19.991 -26.827 1.00 82.38 92 ASN A C 1
ATOM 674 O O . ASN A 1 92 ? 50.686 -20.959 -27.075 1.00 82.38 92 ASN A O 1
ATOM 678 N N . ASN A 1 93 ? 49.469 -19.241 -27.810 1.00 80.38 93 ASN A N 1
ATOM 679 C CA . ASN A 1 93 ? 49.850 -19.433 -29.215 1.00 80.38 93 ASN A CA 1
ATOM 680 C C . ASN A 1 93 ? 51.246 -18.837 -29.480 1.00 80.38 93 ASN A C 1
ATOM 682 O O . ASN A 1 93 ? 51.574 -17.764 -28.975 1.00 80.38 93 ASN A O 1
ATOM 686 N N . THR A 1 94 ? 52.062 -19.516 -30.279 1.00 86.06 94 THR A N 1
ATOM 687 C CA . THR A 1 94 ? 53.406 -19.098 -30.691 1.00 86.06 94 THR A CA 1
ATOM 688 C C . THR A 1 94 ? 53.349 -18.508 -32.097 1.00 86.06 94 THR A C 1
ATOM 690 O O . THR A 1 94 ? 52.920 -19.184 -33.025 1.00 86.06 94 THR A O 1
ATOM 693 N N . PHE A 1 95 ? 53.787 -17.261 -32.283 1.00 84.81 95 PHE A N 1
ATOM 694 C CA . PHE A 1 95 ? 53.750 -16.584 -33.583 1.00 84.81 95 PHE A CA 1
ATOM 695 C C . PHE A 1 95 ? 55.151 -16.433 -34.176 1.00 84.81 95 PHE A C 1
ATOM 697 O O . PHE A 1 95 ? 55.986 -15.746 -33.596 1.00 84.81 95 PHE A O 1
ATOM 704 N N . ASN A 1 96 ? 55.396 -17.010 -35.353 1.00 81.75 96 ASN A N 1
ATOM 705 C CA . ASN A 1 96 ? 56.724 -17.042 -35.972 1.00 81.75 96 ASN A CA 1
ATOM 706 C C . ASN A 1 96 ? 56.719 -16.347 -37.337 1.00 81.75 96 ASN A C 1
ATOM 708 O O . ASN A 1 96 ? 56.120 -16.847 -38.280 1.00 81.75 96 ASN A O 1
ATOM 712 N N . ALA A 1 97 ? 57.419 -15.220 -37.486 1.00 75.62 97 ALA A N 1
ATOM 713 C CA . ALA A 1 97 ? 57.554 -14.534 -38.777 1.00 75.62 97 ALA A CA 1
ATOM 714 C C . ALA A 1 97 ? 56.202 -14.236 -39.478 1.00 75.62 97 ALA A C 1
ATOM 716 O O . ALA A 1 97 ? 56.060 -14.454 -40.676 1.00 75.62 97 ALA A O 1
ATOM 717 N N . ASN A 1 98 ? 55.187 -13.750 -38.759 1.00 74.44 98 ASN A N 1
ATOM 718 C CA . ASN A 1 98 ? 54.003 -13.129 -39.383 1.00 74.44 98 ASN A CA 1
ATOM 719 C C . ASN A 1 98 ? 54.230 -11.614 -39.527 1.00 74.44 98 ASN A C 1
ATOM 721 O O . ASN A 1 98 ? 55.006 -11.062 -38.747 1.00 74.44 98 ASN A O 1
ATOM 725 N N . LEU A 1 99 ? 53.570 -10.937 -40.479 1.00 74.81 99 LEU A N 1
ATOM 726 C CA . LEU A 1 99 ? 53.652 -9.465 -40.573 1.00 74.81 99 LEU A CA 1
ATOM 727 C C . LEU A 1 99 ? 52.899 -8.791 -39.420 1.00 74.81 99 LEU A C 1
ATOM 729 O O . LEU A 1 99 ? 53.398 -7.845 -38.816 1.00 74.81 99 LEU A O 1
ATOM 733 N N . VAL A 1 100 ? 51.719 -9.315 -39.089 1.00 70.88 100 VAL A N 1
ATOM 734 C CA . VAL A 1 100 ? 50.897 -8.889 -37.955 1.00 70.88 100 VAL A CA 1
ATOM 735 C C . VAL A 1 100 ? 50.488 -10.126 -37.157 1.00 70.88 100 VAL A C 1
ATOM 737 O O . VAL A 1 100 ? 50.066 -11.133 -37.720 1.00 70.88 100 VAL A O 1
ATOM 740 N N . THR A 1 101 ? 50.637 -10.093 -35.834 1.00 70.00 101 THR A N 1
ATOM 741 C CA . THR A 1 101 ? 50.343 -11.248 -34.966 1.00 70.00 101 THR A CA 1
ATOM 742 C C . THR A 1 101 ? 48.843 -11.450 -34.770 1.00 70.00 101 THR A C 1
ATOM 744 O O . THR A 1 101 ? 48.363 -12.578 -34.880 1.00 70.00 101 THR A O 1
ATOM 747 N N . ASN A 1 102 ? 48.102 -10.366 -34.540 1.00 61.91 102 ASN A N 1
ATOM 748 C CA . ASN A 1 102 ? 46.652 -10.358 -34.399 1.00 61.91 102 ASN A CA 1
ATOM 749 C C . ASN A 1 102 ? 46.004 -9.167 -35.122 1.00 61.91 102 ASN A C 1
ATOM 751 O O . ASN A 1 102 ? 46.530 -8.057 -35.129 1.00 61.91 102 ASN A O 1
ATOM 755 N N . MET A 1 103 ? 44.835 -9.392 -35.717 1.00 56.91 103 MET A N 1
ATOM 756 C CA . MET A 1 103 ? 43.984 -8.328 -36.251 1.00 56.91 103 MET A CA 1
ATOM 757 C C . MET A 1 103 ? 42.579 -8.490 -35.678 1.00 56.91 103 MET A C 1
ATOM 759 O O . MET A 1 103 ? 41.886 -9.447 -36.014 1.00 56.91 103 MET A O 1
ATOM 763 N N . ASN A 1 104 ? 42.170 -7.524 -34.852 1.00 54.47 104 ASN A N 1
ATOM 764 C CA . ASN A 1 104 ? 40.780 -7.344 -34.446 1.00 54.47 104 ASN A CA 1
ATOM 765 C C . ASN A 1 104 ? 40.188 -6.196 -35.262 1.00 54.47 104 ASN A C 1
ATOM 767 O O . ASN A 1 104 ? 40.702 -5.076 -35.234 1.00 54.47 104 ASN A O 1
ATOM 771 N N . THR A 1 105 ? 39.078 -6.438 -35.952 1.00 48.28 105 THR A N 1
ATOM 772 C CA . THR A 1 105 ? 38.127 -5.353 -36.219 1.00 48.28 105 THR A CA 1
ATOM 773 C C . THR A 1 105 ? 37.532 -4.952 -34.873 1.00 48.28 105 THR A C 1
ATOM 775 O O . THR A 1 105 ? 37.002 -5.808 -34.171 1.00 48.28 105 THR A O 1
ATOM 778 N N . VAL A 1 106 ? 37.700 -3.693 -34.459 1.00 35.72 106 VAL A N 1
ATOM 779 C CA . VAL A 1 106 ? 37.345 -3.235 -33.106 1.00 35.72 106 VAL A CA 1
ATOM 780 C C . VAL A 1 106 ? 35.861 -3.477 -32.820 1.00 35.72 106 VAL A C 1
ATOM 782 O O . VAL A 1 106 ? 35.009 -2.731 -33.285 1.00 35.72 106 VAL A O 1
ATOM 785 N N . VAL A 1 107 ? 35.586 -4.476 -31.983 1.00 40.06 107 VAL A N 1
ATOM 786 C CA . VAL A 1 107 ? 34.491 -4.482 -31.009 1.00 40.06 107 VAL A CA 1
ATOM 787 C C . VAL A 1 107 ? 35.099 -5.034 -29.714 1.00 40.06 107 VAL A C 1
ATOM 789 O O . VAL A 1 107 ? 35.898 -5.967 -29.754 1.00 40.06 107 VAL A O 1
ATOM 792 N N . GLY A 1 108 ? 34.843 -4.357 -28.593 1.00 38.66 108 GLY A N 1
ATOM 793 C CA . GLY A 1 108 ? 35.622 -4.448 -27.354 1.00 38.66 108 GLY A CA 1
ATOM 794 C C . GLY A 1 108 ? 35.880 -5.868 -26.841 1.00 38.66 108 GLY A C 1
ATOM 795 O O . GLY A 1 108 ? 34.980 -6.695 -26.734 1.00 38.66 108 GLY A O 1
ATOM 796 N N . SER A 1 109 ? 37.132 -6.119 -26.469 1.00 31.75 109 SER A N 1
ATOM 797 C CA . SER A 1 109 ? 37.581 -7.311 -25.759 1.00 31.75 109 SER A CA 1
ATOM 798 C C . SER A 1 109 ? 36.834 -7.454 -24.434 1.00 31.75 109 SER A C 1
ATOM 800 O O . SER A 1 109 ? 37.120 -6.686 -23.522 1.00 31.75 109 SER A O 1
ATOM 802 N N . ASN A 1 110 ? 35.889 -8.393 -24.339 1.00 36.06 110 ASN A N 1
ATOM 803 C CA . ASN A 1 110 ? 35.503 -9.124 -23.125 1.00 36.06 110 ASN A CA 1
ATOM 804 C C . ASN A 1 110 ? 34.464 -10.208 -23.484 1.00 36.06 110 ASN A C 1
ATOM 806 O O . ASN A 1 110 ? 33.666 -10.067 -24.409 1.00 36.06 110 ASN A O 1
ATOM 810 N N . SER A 1 111 ? 34.523 -11.340 -22.785 1.00 39.25 111 SER A N 1
ATOM 811 C CA . SER A 1 111 ? 33.787 -12.560 -23.122 1.00 39.25 111 SER A CA 1
ATOM 812 C C . SER A 1 111 ? 32.312 -12.520 -22.734 1.00 39.25 111 SER A C 1
ATOM 814 O O . SER A 1 111 ? 31.932 -13.048 -21.692 1.00 39.25 111 SER A O 1
ATOM 816 N N . PHE A 1 112 ? 31.470 -11.947 -23.582 1.00 43.97 112 PHE A N 1
ATOM 817 C CA . PHE A 1 112 ? 30.039 -11.855 -23.315 1.00 43.97 112 PHE A CA 1
ATOM 818 C C . PHE A 1 112 ? 29.209 -12.668 -24.318 1.00 43.97 112 PHE A C 1
ATOM 820 O O . PHE A 1 112 ? 29.518 -12.734 -25.509 1.00 43.97 112 PHE A O 1
ATOM 827 N N . ALA A 1 113 ? 28.149 -13.306 -23.816 1.00 54.81 113 ALA A N 1
ATOM 828 C CA . ALA A 1 113 ? 27.120 -13.935 -24.635 1.00 54.81 113 ALA A CA 1
ATOM 829 C C . ALA A 1 113 ? 26.191 -12.866 -25.244 1.00 54.81 113 ALA A C 1
ATOM 831 O O . ALA A 1 113 ? 26.149 -11.730 -24.783 1.00 54.81 113 ALA A O 1
ATOM 832 N N . LEU A 1 114 ? 25.465 -13.236 -26.302 1.00 70.00 114 LEU A N 1
ATOM 833 C CA . LEU A 1 114 ? 24.694 -12.324 -27.151 1.00 70.00 114 LEU A CA 1
ATOM 834 C C . LEU A 1 114 ? 23.712 -11.437 -26.352 1.00 70.00 114 LEU A C 1
ATOM 836 O O . LEU A 1 114 ? 22.787 -11.954 -25.713 1.00 70.00 114 LEU A O 1
ATOM 840 N N . VAL A 1 115 ? 23.873 -10.116 -26.455 1.00 82.44 115 VAL A N 1
ATOM 841 C CA . VAL A 1 115 ? 22.890 -9.107 -26.026 1.00 82.44 115 VAL A CA 1
ATOM 842 C C . VAL A 1 115 ? 22.164 -8.589 -27.264 1.00 82.44 115 VAL A C 1
ATOM 844 O O . VAL A 1 115 ? 22.811 -8.312 -28.267 1.00 82.44 115 VAL A O 1
ATOM 847 N N . VAL A 1 116 ? 20.836 -8.478 -27.236 1.00 79.94 116 VAL A N 1
ATOM 848 C CA . VAL A 1 116 ? 20.035 -8.125 -28.422 1.00 79.94 116 VAL A CA 1
ATOM 849 C C . VAL A 1 116 ? 19.016 -7.049 -28.088 1.00 79.94 116 VAL A C 1
ATOM 851 O O . VAL A 1 116 ? 18.210 -7.237 -27.176 1.00 79.94 116 VAL A O 1
ATOM 854 N N . ASN A 1 117 ? 18.965 -5.971 -28.868 1.00 85.12 117 ASN A N 1
ATOM 855 C CA . ASN A 1 117 ? 17.808 -5.083 -28.851 1.00 85.12 117 ASN A CA 1
ATOM 856 C C . ASN A 1 117 ? 16.679 -5.713 -29.689 1.00 85.12 117 ASN A C 1
ATOM 858 O O . ASN A 1 117 ? 16.803 -5.987 -30.884 1.00 85.12 117 ASN A O 1
ATOM 862 N N . LYS A 1 118 ? 15.545 -5.994 -29.042 1.00 84.56 118 LYS A N 1
ATOM 863 C CA . LYS A 1 118 ? 14.439 -6.752 -29.640 1.00 84.56 118 LYS A CA 1
ATOM 864 C C . LYS A 1 118 ? 13.762 -6.018 -30.801 1.00 84.56 118 LYS A C 1
ATOM 866 O O . LYS A 1 118 ? 13.231 -6.692 -31.686 1.00 84.56 118 LYS A O 1
ATOM 871 N N . ARG A 1 119 ? 13.744 -4.679 -30.789 1.00 88.50 119 ARG A N 1
ATOM 872 C CA . ARG A 1 119 ? 13.065 -3.875 -31.816 1.00 88.50 119 ARG A CA 1
ATOM 873 C C . ARG A 1 119 ? 13.876 -3.844 -33.105 1.00 88.50 119 ARG A C 1
ATOM 875 O O . ARG A 1 119 ? 13.354 -4.232 -34.146 1.00 88.50 119 ARG A O 1
ATOM 882 N N . ASN A 1 120 ? 15.127 -3.394 -33.034 1.00 76.50 120 ASN A N 1
ATOM 883 C CA . ASN A 1 120 ? 15.977 -3.182 -34.212 1.00 76.50 120 ASN A CA 1
ATOM 884 C C . ASN A 1 120 ? 16.809 -4.421 -34.602 1.00 76.50 120 ASN A C 1
ATOM 886 O O . ASN A 1 120 ? 17.373 -4.445 -35.688 1.00 76.50 120 ASN A O 1
ATOM 890 N N . ARG A 1 121 ? 16.821 -5.467 -33.759 1.00 73.00 121 ARG A N 1
ATOM 891 C CA . ARG A 1 121 ? 17.580 -6.720 -33.938 1.00 73.00 121 ARG A CA 1
ATOM 892 C C . ARG A 1 121 ? 19.096 -6.556 -33.899 1.00 73.00 121 ARG A C 1
ATOM 894 O O . ARG A 1 121 ? 19.801 -7.514 -34.208 1.00 73.00 121 ARG A O 1
ATOM 901 N N . GLU A 1 122 ? 19.590 -5.400 -33.474 1.00 70.31 122 GLU A N 1
ATOM 902 C CA . GLU A 1 122 ? 21.016 -5.194 -33.277 1.00 70.31 122 GLU A CA 1
ATOM 903 C C . GLU A 1 122 ? 21.524 -6.033 -32.110 1.00 70.31 122 GLU A C 1
ATOM 905 O O . GLU A 1 122 ? 20.834 -6.274 -31.111 1.00 70.31 122 GLU A O 1
ATOM 910 N N . THR A 1 123 ? 22.753 -6.502 -32.275 1.00 68.38 123 THR A N 1
ATOM 911 C CA . THR A 1 123 ? 23.406 -7.445 -31.382 1.00 68.38 123 THR A CA 1
ATOM 912 C C . THR A 1 123 ? 24.682 -6.835 -30.831 1.00 68.38 123 THR A C 1
ATOM 914 O O . THR A 1 123 ? 25.491 -6.304 -31.587 1.00 68.38 123 THR A O 1
ATOM 917 N N . PHE A 1 124 ? 24.894 -6.974 -29.529 1.00 75.56 124 PHE A N 1
ATOM 918 C CA . PHE A 1 124 ? 25.983 -6.339 -28.805 1.00 75.56 124 PHE A CA 1
ATOM 919 C C . PHE A 1 124 ? 26.782 -7.372 -28.017 1.00 75.56 124 PHE A C 1
ATOM 921 O O . PHE A 1 124 ? 26.247 -8.382 -27.547 1.00 75.56 124 PHE A O 1
ATOM 928 N N . CYS A 1 125 ? 28.070 -7.077 -27.836 1.00 70.69 125 CYS A N 1
ATOM 929 C CA . CYS A 1 125 ? 28.929 -7.825 -26.930 1.00 70.69 125 CYS A CA 1
ATOM 930 C C . CYS A 1 125 ? 28.786 -7.359 -25.478 1.00 70.69 125 CYS A C 1
ATOM 932 O O . CYS A 1 125 ? 29.489 -7.886 -24.655 1.00 70.69 125 CYS A O 1
ATOM 934 N N . SER A 1 126 ? 27.985 -6.370 -25.094 1.00 81.06 126 SER A N 1
ATOM 935 C CA . SER A 1 126 ? 27.870 -6.006 -23.671 1.00 81.06 126 SER A CA 1
ATOM 936 C C . SER A 1 126 ? 26.525 -5.356 -23.397 1.00 81.06 126 SER A C 1
ATOM 938 O O . SER A 1 126 ? 25.866 -4.873 -24.323 1.00 81.06 126 SER A O 1
ATOM 940 N N . ILE A 1 127 ? 26.096 -5.369 -22.135 1.00 92.19 127 ILE A N 1
ATOM 941 C CA . ILE A 1 127 ? 24.823 -4.752 -21.758 1.00 92.19 127 ILE A CA 1
ATOM 942 C C . ILE A 1 127 ? 24.939 -3.232 -21.888 1.00 92.19 127 ILE A C 1
ATOM 944 O O . ILE A 1 127 ? 24.043 -2.610 -22.456 1.00 92.19 127 ILE A O 1
ATOM 948 N N . GLN A 1 128 ? 26.052 -2.641 -21.439 1.00 93.81 128 GLN A N 1
ATOM 949 C CA . GLN A 1 128 ? 26.279 -1.200 -21.548 1.00 93.81 128 GLN A CA 1
ATOM 950 C C . GLN A 1 128 ? 26.287 -0.729 -23.007 1.00 93.81 128 GLN A C 1
ATOM 952 O O . GLN A 1 128 ? 25.614 0.244 -23.332 1.00 93.81 128 GLN A O 1
ATOM 957 N N . ALA A 1 129 ? 26.966 -1.455 -23.904 1.00 85.50 129 ALA A N 1
ATOM 958 C CA . ALA A 1 129 ? 26.994 -1.116 -25.326 1.00 85.50 129 ALA A CA 1
ATOM 959 C C . ALA A 1 129 ? 25.588 -1.106 -25.950 1.00 85.50 129 ALA A C 1
ATOM 961 O O . ALA A 1 129 ? 25.272 -0.213 -26.729 1.00 85.50 129 ALA A O 1
ATOM 962 N N . ALA A 1 130 ? 24.727 -2.057 -25.572 1.00 89.50 130 ALA A N 1
ATOM 963 C CA . ALA A 1 130 ? 23.346 -2.102 -26.048 1.00 89.50 130 ALA A CA 1
ATOM 964 C C . ALA A 1 130 ? 22.493 -0.930 -25.533 1.00 89.50 130 ALA A C 1
ATOM 966 O O . ALA A 1 130 ? 21.600 -0.459 -26.236 1.00 89.50 130 ALA A O 1
ATOM 967 N N . VAL A 1 131 ? 22.742 -0.472 -24.304 1.00 94.69 131 VAL A N 1
ATOM 968 C CA . VAL A 1 131 ? 22.043 0.670 -23.692 1.00 94.69 131 VAL A CA 1
ATOM 969 C C . VAL A 1 131 ? 22.475 1.994 -24.335 1.00 94.69 131 VAL A C 1
ATOM 971 O O . VAL A 1 131 ? 21.624 2.823 -24.681 1.00 94.69 131 VAL A O 1
ATOM 974 N N . ASP A 1 132 ? 23.784 2.178 -24.517 1.00 92.12 132 ASP A N 1
ATOM 975 C CA . ASP A 1 132 ? 24.380 3.406 -25.058 1.00 92.12 132 ASP A CA 1
ATOM 976 C C . ASP A 1 132 ? 24.137 3.585 -26.555 1.00 92.12 132 ASP A C 1
ATOM 978 O O . ASP A 1 132 ? 24.190 4.711 -27.052 1.00 92.12 132 ASP A O 1
ATOM 982 N N . ASP A 1 133 ? 23.839 2.496 -27.263 1.00 86.19 133 ASP A N 1
ATOM 983 C CA . ASP A 1 133 ? 23.602 2.512 -28.697 1.00 86.19 133 ASP A CA 1
ATOM 984 C C . ASP A 1 133 ? 22.581 3.587 -29.113 1.00 86.19 133 ASP A C 1
ATOM 986 O O . ASP A 1 133 ? 21.515 3.748 -28.507 1.00 86.19 133 ASP A O 1
ATOM 990 N N . SER A 1 134 ? 22.914 4.350 -30.157 1.00 87.31 134 SER A N 1
ATOM 991 C CA . SER A 1 134 ? 22.091 5.472 -30.618 1.00 87.31 134 SER A CA 1
ATOM 992 C C . SER A 1 134 ? 20.763 5.029 -31.229 1.00 87.31 134 SER A C 1
ATOM 994 O O . SER A 1 134 ? 19.821 5.818 -31.257 1.00 87.31 134 SER A O 1
ATOM 996 N N . ASN A 1 135 ? 20.682 3.790 -31.718 1.00 82.81 135 ASN A N 1
ATOM 997 C CA . ASN A 1 135 ? 19.469 3.206 -32.268 1.00 82.81 135 ASN A CA 1
ATOM 998 C C . ASN A 1 135 ? 18.607 2.546 -31.188 1.00 82.81 135 ASN A C 1
ATOM 1000 O O . ASN A 1 135 ? 17.434 2.302 -31.466 1.00 82.81 135 ASN A O 1
ATOM 1004 N N . THR A 1 136 ? 19.114 2.303 -29.973 1.00 89.56 136 THR A N 1
ATOM 1005 C CA . THR A 1 136 ? 18.300 1.941 -28.802 1.00 89.56 136 THR A CA 1
ATOM 1006 C C . THR A 1 136 ? 17.513 3.156 -28.308 1.00 89.56 136 THR A C 1
ATOM 1008 O O . THR A 1 136 ? 18.088 4.129 -27.812 1.00 89.56 136 THR A O 1
ATOM 1011 N N . MET A 1 137 ? 16.185 3.084 -28.423 1.00 93.44 137 MET A N 1
ATOM 1012 C CA . MET A 1 137 ? 15.240 4.168 -28.126 1.00 93.44 137 MET A CA 1
ATOM 1013 C C . MET A 1 137 ? 14.426 3.880 -26.860 1.00 93.44 137 MET A C 1
ATOM 1015 O O . MET A 1 137 ? 14.357 2.740 -26.397 1.00 93.44 137 MET A O 1
ATOM 1019 N N . ASP A 1 138 ? 13.756 4.905 -26.330 1.00 95.19 138 ASP A N 1
ATOM 1020 C CA . ASP A 1 138 ? 12.802 4.737 -25.232 1.00 95.19 138 ASP A CA 1
ATOM 1021 C C . ASP A 1 138 ? 11.690 3.731 -25.592 1.00 95.19 138 ASP A C 1
ATOM 1023 O O . ASP A 1 138 ? 11.138 3.740 -26.695 1.00 95.19 138 ASP A O 1
ATOM 1027 N N . GLY A 1 139 ? 11.360 2.856 -24.644 1.00 94.81 139 GLY A N 1
ATOM 1028 C CA . GLY A 1 139 ? 10.427 1.739 -24.791 1.00 94.81 139 GLY A CA 1
ATOM 1029 C C . GLY A 1 139 ? 11.068 0.433 -25.275 1.00 94.81 139 GLY A C 1
ATOM 1030 O O . GLY A 1 139 ? 10.393 -0.602 -25.287 1.00 94.81 139 GLY A O 1
ATOM 1031 N N . ASP A 1 140 ? 12.352 0.435 -25.648 1.00 97.00 140 ASP A N 1
ATOM 1032 C CA . ASP A 1 140 ? 13.016 -0.766 -26.154 1.00 97.00 140 ASP A CA 1
ATOM 1033 C C . ASP A 1 140 ? 13.213 -1.848 -25.091 1.00 97.00 140 ASP A C 1
ATOM 1035 O O . ASP A 1 140 ? 13.276 -1.614 -23.884 1.00 97.00 140 ASP A O 1
ATOM 1039 N N . THR A 1 141 ? 13.326 -3.090 -25.567 1.00 97.94 141 THR A N 1
ATOM 1040 C CA . THR A 1 141 ? 13.675 -4.244 -24.738 1.00 97.94 141 THR A CA 1
ATOM 1041 C C . THR A 1 141 ? 15.017 -4.808 -25.178 1.00 97.94 141 THR A C 1
ATOM 1043 O O . THR A 1 141 ? 15.139 -5.313 -26.295 1.00 97.94 141 THR A O 1
ATOM 1046 N N . ILE A 1 142 ? 15.987 -4.793 -24.271 1.00 97.25 142 ILE A N 1
ATOM 1047 C CA . ILE A 1 142 ? 17.283 -5.446 -24.414 1.00 97.25 142 ILE A CA 1
ATOM 1048 C C . ILE A 1 142 ? 17.195 -6.829 -23.764 1.00 97.25 142 ILE A C 1
ATOM 1050 O O . ILE A 1 142 ? 16.943 -6.967 -22.565 1.00 97.25 142 ILE A O 1
ATOM 1054 N N . VAL A 1 143 ? 17.389 -7.867 -24.570 1.00 92.69 143 VAL A N 1
ATOM 1055 C CA . VAL A 1 143 ? 17.407 -9.266 -24.139 1.00 92.69 143 VAL A CA 1
ATOM 1056 C C . VAL A 1 143 ? 18.852 -9.710 -23.969 1.00 92.69 143 VAL A C 1
ATOM 1058 O O . VAL A 1 143 ? 19.658 -9.592 -24.889 1.00 92.69 143 VAL A O 1
ATOM 1061 N N . VAL A 1 144 ? 19.172 -10.237 -22.793 1.00 93.00 144 VAL A N 1
ATOM 1062 C CA . VAL A 1 144 ? 20.519 -10.652 -22.405 1.00 93.00 144 VAL A CA 1
ATOM 1063 C C . VAL A 1 144 ? 20.553 -12.169 -22.275 1.00 93.00 144 VAL A C 1
ATOM 1065 O O . VAL A 1 144 ? 19.797 -12.756 -21.499 1.00 93.00 144 VAL A O 1
ATOM 1068 N N . SER A 1 145 ? 21.434 -12.814 -23.037 1.00 83.81 145 SER A N 1
ATOM 1069 C CA . SER A 1 145 ? 21.611 -14.268 -22.981 1.00 83.81 145 SER A CA 1
ATOM 1070 C C . SER A 1 145 ? 22.308 -14.711 -21.692 1.00 83.81 145 SER A C 1
ATOM 1072 O O . SER A 1 145 ? 22.991 -13.927 -21.030 1.00 83.81 145 SER A O 1
ATOM 1074 N N . ALA A 1 146 ? 22.183 -15.993 -21.345 1.00 84.31 146 ALA A N 1
ATOM 1075 C CA . ALA A 1 146 ? 22.923 -16.572 -20.227 1.00 84.31 146 ALA A CA 1
ATOM 1076 C C . ALA A 1 146 ? 24.440 -16.410 -20.427 1.00 84.31 146 ALA A C 1
ATOM 1078 O O . ALA A 1 146 ? 24.950 -16.608 -21.529 1.00 84.31 146 ALA A O 1
ATOM 1079 N N . GLY A 1 147 ? 25.159 -16.053 -19.368 1.00 81.62 147 GLY A N 1
ATOM 1080 C CA . GLY A 1 147 ? 26.572 -15.685 -19.430 1.00 81.62 147 GLY A CA 1
ATOM 1081 C C . GLY A 1 147 ? 27.009 -14.903 -18.194 1.00 81.62 147 GLY A C 1
ATOM 1082 O O . GLY A 1 147 ? 26.182 -14.547 -17.360 1.00 81.62 147 GLY A O 1
ATOM 1083 N N . THR A 1 148 ? 28.310 -14.645 -18.056 1.00 84.94 148 THR A N 1
ATOM 1084 C CA . THR A 1 148 ? 28.833 -13.741 -17.018 1.00 84.94 148 THR A CA 1
ATOM 1085 C C . THR A 1 148 ? 29.247 -12.426 -17.658 1.00 84.94 148 THR A C 1
ATOM 1087 O O . THR A 1 148 ? 30.036 -12.428 -18.596 1.00 84.94 148 THR A O 1
ATOM 1090 N N . TYR A 1 149 ? 28.731 -11.324 -17.125 1.00 86.75 149 TYR A N 1
ATOM 1091 C CA . TYR A 1 149 ? 28.948 -9.972 -17.598 1.00 86.75 149 TYR A CA 1
ATOM 1092 C C . TYR A 1 149 ? 29.696 -9.170 -16.528 1.00 86.75 149 TYR A C 1
ATOM 1094 O O . TYR A 1 149 ? 29.177 -8.955 -15.434 1.00 86.75 149 TYR A O 1
ATOM 1102 N N . ILE A 1 150 ? 30.937 -8.774 -16.819 1.00 88.06 150 ILE A N 1
ATOM 1103 C CA . ILE A 1 150 ? 31.766 -7.946 -15.934 1.00 88.06 150 ILE A CA 1
ATOM 1104 C C . ILE A 1 150 ? 31.590 -6.478 -16.337 1.00 88.06 150 ILE A C 1
ATOM 1106 O O . ILE A 1 150 ? 32.321 -5.976 -17.189 1.00 88.06 150 ILE A O 1
ATOM 1110 N N . GLU A 1 151 ? 30.591 -5.807 -15.766 1.00 91.12 151 GLU A N 1
ATOM 1111 C CA . GLU A 1 151 ? 30.189 -4.446 -16.140 1.00 91.12 151 GLU A CA 1
ATOM 1112 C C . GLU A 1 151 ? 29.663 -3.678 -14.914 1.00 91.12 151 GLU A C 1
ATOM 1114 O O . GLU A 1 151 ? 29.085 -4.254 -13.992 1.00 91.12 151 GLU A O 1
ATOM 1119 N N . ASN A 1 152 ? 29.843 -2.357 -14.913 1.00 92.44 152 ASN A N 1
ATOM 1120 C CA . ASN A 1 152 ? 29.077 -1.433 -14.078 1.00 92.44 152 ASN A CA 1
ATOM 1121 C C . ASN A 1 152 ? 28.155 -0.659 -15.032 1.00 92.44 152 ASN A C 1
ATOM 1123 O O . ASN A 1 152 ? 28.646 0.127 -15.839 1.00 92.44 152 ASN A O 1
ATOM 1127 N N . ILE A 1 153 ? 26.851 -0.929 -14.994 1.00 96.19 153 ILE A N 1
ATOM 1128 C CA . ILE A 1 153 ? 25.900 -0.501 -16.030 1.00 96.19 153 ILE A CA 1
ATOM 1129 C C . ILE A 1 153 ? 25.217 0.803 -15.617 1.00 96.19 153 ILE A C 1
ATOM 1131 O O . ILE A 1 153 ? 24.767 0.924 -14.480 1.00 96.19 153 ILE A O 1
ATOM 1135 N N . THR A 1 154 ? 25.085 1.755 -16.539 1.00 95.69 154 THR A N 1
ATOM 1136 C CA . THR A 1 154 ? 24.275 2.970 -16.384 1.00 95.69 154 THR A CA 1
ATOM 1137 C C . THR A 1 154 ? 23.143 2.967 -17.405 1.00 95.69 154 THR A C 1
ATOM 1139 O O . THR A 1 154 ? 23.393 2.916 -18.606 1.00 95.69 154 THR A O 1
ATOM 1142 N N . VAL A 1 155 ? 21.899 3.036 -16.929 1.00 97.06 155 VAL A N 1
ATOM 1143 C CA . VAL A 1 155 ? 20.685 3.076 -17.754 1.00 97.06 155 VAL A CA 1
ATOM 1144 C C . VAL A 1 155 ? 20.116 4.489 -17.754 1.00 97.06 155 VAL A C 1
ATOM 1146 O O . VAL A 1 155 ? 19.595 4.948 -16.740 1.00 97.06 155 VAL A O 1
ATOM 1149 N N . SER A 1 156 ? 20.213 5.164 -18.898 1.00 93.50 156 SER A N 1
ATOM 1150 C CA . SER A 1 156 ? 19.853 6.580 -19.069 1.00 93.50 156 SER A CA 1
ATOM 1151 C C . SER A 1 156 ? 18.599 6.829 -19.914 1.00 93.50 156 SER A C 1
ATOM 1153 O O . SER A 1 156 ? 18.237 7.982 -20.141 1.00 93.50 156 SER A O 1
ATOM 1155 N N . LYS A 1 157 ? 17.936 5.758 -20.361 1.00 93.31 157 LYS A N 1
ATOM 1156 C CA . LYS A 1 157 ? 16.751 5.755 -21.232 1.00 93.31 157 LYS A CA 1
ATOM 1157 C C . LYS A 1 157 ? 15.637 4.927 -20.595 1.00 93.31 157 LYS A C 1
ATOM 1159 O O . LYS A 1 157 ? 15.919 4.049 -19.775 1.00 93.31 157 LYS A O 1
ATOM 1164 N N . SER A 1 158 ? 14.392 5.151 -21.002 1.00 96.88 158 SER A N 1
ATOM 1165 C CA . SER A 1 158 ? 13.272 4.303 -20.580 1.00 96.88 158 SER A CA 1
ATOM 1166 C C . SER A 1 158 ? 13.342 2.965 -21.317 1.00 96.88 158 SER A C 1
ATOM 1168 O O . SER A 1 158 ? 13.074 2.921 -22.512 1.00 96.88 158 SER A O 1
ATOM 1170 N N . LEU A 1 159 ? 13.729 1.865 -20.668 1.00 97.00 159 LEU A N 1
ATOM 1171 C CA . LEU A 1 159 ? 13.910 0.572 -21.345 1.00 97.00 159 LEU A CA 1
ATOM 1172 C C . LEU A 1 159 ? 13.720 -0.642 -20.431 1.00 97.00 159 LEU A C 1
ATOM 1174 O O . LEU A 1 159 ? 13.734 -0.554 -19.202 1.00 97.00 159 LEU A O 1
ATOM 1178 N N . ALA A 1 160 ? 13.574 -1.816 -21.045 1.00 98.38 160 ALA A N 1
ATOM 1179 C CA . ALA A 1 160 ? 13.520 -3.096 -20.351 1.00 98.38 160 ALA A CA 1
ATOM 1180 C C . ALA A 1 160 ? 14.800 -3.915 -20.574 1.00 98.38 160 ALA A C 1
ATOM 1182 O O . ALA A 1 160 ? 15.078 -4.344 -21.690 1.00 98.38 160 ALA A O 1
ATOM 1183 N N . LEU A 1 161 ? 15.530 -4.219 -19.503 1.00 98.56 161 LEU A N 1
ATOM 1184 C CA . LEU A 1 161 ? 16.573 -5.241 -19.469 1.00 98.56 161 LEU A CA 1
ATOM 1185 C C . LEU A 1 161 ? 15.950 -6.581 -19.055 1.00 98.56 161 LEU A C 1
ATOM 1187 O O . LEU A 1 161 ? 15.371 -6.701 -17.969 1.00 98.56 161 LEU A O 1
ATOM 1191 N N . LYS A 1 162 ? 16.073 -7.605 -19.905 1.00 98.38 162 LYS A N 1
ATOM 1192 C CA . LYS A 1 162 ? 15.556 -8.956 -19.640 1.00 98.38 162 LYS A CA 1
ATOM 1193 C C . LYS A 1 162 ? 16.652 -10.010 -19.743 1.00 98.38 162 LYS A C 1
ATOM 1195 O O . LYS A 1 162 ? 17.138 -10.290 -20.834 1.00 98.38 162 LYS A O 1
ATOM 1200 N N . GLY A 1 163 ? 16.988 -10.628 -18.616 1.00 97.06 163 GLY A N 1
ATOM 1201 C CA . GLY A 1 163 ? 17.797 -11.840 -18.559 1.00 97.06 163 GLY A CA 1
ATOM 1202 C C . GLY A 1 163 ? 16.985 -13.106 -18.882 1.00 97.06 163 GLY A C 1
ATOM 1203 O O . GLY A 1 163 ? 15.759 -13.047 -19.026 1.00 97.06 163 GLY A O 1
ATOM 1204 N N . PRO A 1 164 ? 17.634 -14.282 -18.940 1.00 93.62 164 PRO A N 1
ATOM 1205 C CA . PRO A 1 164 ? 16.999 -15.552 -19.314 1.00 93.62 164 PRO A CA 1
ATOM 1206 C C . PRO A 1 164 ? 15.853 -15.973 -18.387 1.00 93.62 164 PRO A C 1
ATOM 1208 O O . PRO A 1 164 ? 14.943 -16.687 -18.797 1.00 93.62 164 PRO A O 1
ATOM 1211 N N . ASN A 1 165 ? 15.884 -15.507 -17.139 1.00 97.75 165 ASN A N 1
ATOM 1212 C CA . ASN A 1 165 ? 14.915 -15.842 -16.104 1.00 97.75 165 ASN A CA 1
ATOM 1213 C C . ASN A 1 165 ? 13.890 -14.712 -15.872 1.00 97.75 165 ASN A C 1
ATOM 1215 O O . ASN A 1 165 ? 13.326 -14.611 -14.785 1.00 97.75 165 ASN A O 1
ATOM 1219 N N . ALA A 1 166 ? 13.660 -13.830 -16.857 1.00 97.56 166 ALA A N 1
ATOM 1220 C CA . ALA A 1 166 ? 12.823 -12.629 -16.698 1.00 97.56 166 ALA A CA 1
ATOM 1221 C C . ALA A 1 166 ? 11.383 -12.920 -16.250 1.00 97.56 166 ALA A C 1
ATOM 1223 O O . ALA A 1 166 ? 10.765 -12.070 -15.614 1.00 97.56 166 ALA A O 1
ATOM 1224 N N . GLU A 1 167 ? 10.880 -14.120 -16.538 1.00 97.00 167 GLU A N 1
ATOM 1225 C CA . GLU A 1 167 ? 9.530 -14.574 -16.191 1.00 97.00 167 GLU A CA 1
ATOM 1226 C C . GLU A 1 167 ? 9.547 -15.739 -15.167 1.00 97.00 167 GLU A C 1
ATOM 1228 O O . GLU A 1 167 ? 8.527 -16.389 -14.957 1.00 97.00 167 GLU A O 1
ATOM 1233 N N . ILE A 1 168 ? 10.697 -16.037 -14.536 1.00 97.12 168 ILE A N 1
ATOM 1234 C CA . ILE A 1 168 ? 10.864 -17.165 -13.596 1.00 97.12 168 ILE A CA 1
ATOM 1235 C C . ILE A 1 168 ? 11.195 -16.648 -12.192 1.00 97.12 168 ILE A C 1
ATOM 1237 O O . ILE A 1 168 ? 12.302 -16.170 -11.933 1.00 97.12 168 ILE A O 1
ATOM 1241 N N . ASN A 1 169 ? 10.255 -16.816 -11.260 1.00 97.00 169 ASN A N 1
ATOM 1242 C CA . ASN A 1 169 ? 10.430 -16.434 -9.859 1.00 97.00 169 ASN A CA 1
ATOM 1243 C C . ASN A 1 169 ? 11.582 -17.237 -9.202 1.00 97.00 169 ASN A C 1
ATOM 1245 O O . ASN A 1 169 ? 11.482 -18.462 -9.116 1.00 97.00 169 ASN A O 1
ATOM 1249 N N . PRO A 1 170 ? 12.654 -16.594 -8.693 1.00 97.75 170 PRO A N 1
ATOM 1250 C CA . PRO A 1 170 ? 13.790 -17.263 -8.054 1.00 97.75 170 PRO A CA 1
ATOM 1251 C C . PRO A 1 170 ? 13.459 -17.979 -6.742 1.00 97.75 170 PRO A C 1
ATOM 1253 O O . PRO A 1 170 ? 14.270 -18.772 -6.266 1.00 97.75 170 PRO A O 1
ATOM 1256 N N . ASN A 1 171 ? 12.300 -17.691 -6.153 1.00 97.00 171 ASN A N 1
ATOM 1257 C CA . ASN A 1 171 ? 11.899 -18.212 -4.850 1.00 97.00 171 ASN A CA 1
ATOM 1258 C C . ASN A 1 171 ? 11.125 -19.536 -4.955 1.00 97.00 171 ASN A C 1
ATOM 1260 O O . ASN A 1 171 ? 11.078 -20.288 -3.987 1.00 97.00 171 ASN A O 1
ATOM 1264 N N . THR A 1 172 ? 10.527 -19.833 -6.115 1.00 94.50 172 THR A N 1
ATOM 1265 C CA . THR A 1 172 ? 9.661 -21.012 -6.317 1.00 94.50 172 THR A CA 1
ATOM 1266 C C . THR A 1 172 ? 9.913 -21.761 -7.628 1.00 94.50 172 THR A C 1
ATOM 1268 O O . THR A 1 172 ? 9.604 -22.947 -7.713 1.00 94.50 172 THR A O 1
ATOM 1271 N N . GLY A 1 173 ? 10.455 -21.103 -8.658 1.00 91.81 173 GLY A N 1
ATOM 1272 C CA . GLY A 1 173 ? 10.658 -21.684 -9.983 1.00 91.81 173 GLY A CA 1
ATOM 1273 C C . GLY A 1 173 ? 12.048 -22.290 -10.178 1.00 91.81 173 GLY A C 1
ATOM 1274 O O . GLY A 1 173 ? 13.041 -21.837 -9.608 1.00 91.81 173 GLY A O 1
ATOM 1275 N N . THR A 1 174 ? 12.141 -23.296 -11.049 1.00 95.81 174 THR A N 1
ATOM 1276 C CA . THR A 1 174 ? 13.427 -23.815 -11.530 1.00 95.81 174 THR A CA 1
ATOM 1277 C C . THR A 1 174 ? 14.004 -22.857 -12.568 1.00 95.81 174 THR A C 1
ATOM 1279 O O . THR A 1 174 ? 13.439 -22.686 -13.646 1.00 95.81 174 THR A O 1
ATOM 1282 N N . ARG A 1 175 ? 15.130 -22.223 -12.240 1.00 95.19 175 ARG A N 1
ATOM 1283 C CA . ARG A 1 175 ? 15.798 -21.255 -13.117 1.00 95.19 175 ARG A CA 1
ATOM 1284 C C . ARG A 1 175 ? 16.643 -21.949 -14.183 1.00 95.19 175 ARG A C 1
ATOM 1286 O O . ARG A 1 175 ? 17.254 -22.985 -13.923 1.00 95.19 175 ARG A O 1
ATOM 1293 N N . VAL A 1 176 ? 16.688 -21.357 -15.374 1.00 92.44 176 VAL A N 1
ATOM 1294 C CA . VAL A 1 176 ? 17.641 -21.730 -16.430 1.00 92.44 176 VAL A CA 1
ATOM 1295 C C . VAL A 1 176 ? 18.997 -21.064 -16.175 1.00 92.44 176 VAL A C 1
ATOM 1297 O O . VAL A 1 176 ? 19.152 -20.294 -15.223 1.00 92.44 176 VAL A O 1
ATOM 1300 N N . SER A 1 177 ? 19.982 -21.335 -17.036 1.00 90.38 177 SER A N 1
ATOM 1301 C CA . SER A 1 177 ? 21.298 -20.691 -16.985 1.00 90.38 177 SER A CA 1
ATOM 1302 C C . SER A 1 177 ? 21.187 -19.168 -16.840 1.00 90.38 177 SER A C 1
ATOM 1304 O O . SER A 1 177 ? 20.450 -18.510 -17.573 1.00 90.38 177 SER A O 1
ATOM 1306 N N . GLU A 1 178 ? 21.925 -18.610 -15.882 1.00 92.81 178 GLU A N 1
ATOM 1307 C CA . GLU A 1 178 ? 21.813 -17.201 -15.498 1.00 92.81 178 GLU A CA 1
ATOM 1308 C C . GLU A 1 178 ? 22.550 -16.260 -16.457 1.00 92.81 178 GLU A C 1
ATOM 1310 O O . GLU A 1 178 ? 23.625 -16.584 -16.966 1.00 92.81 178 GLU A O 1
ATOM 1315 N N . ALA A 1 179 ? 22.024 -15.043 -16.602 1.00 94.12 179 ALA A N 1
ATOM 1316 C CA . ALA A 1 179 ? 22.836 -13.873 -16.921 1.00 94.12 179 ALA A CA 1
ATOM 1317 C C . ALA A 1 179 ? 23.345 -13.272 -15.600 1.00 94.12 179 ALA A C 1
ATOM 1319 O O . ALA A 1 179 ? 22.575 -12.678 -14.840 1.00 94.12 179 ALA A O 1
ATOM 1320 N N . ILE A 1 180 ? 24.626 -13.493 -15.303 1.00 95.25 180 ILE A N 1
ATOM 1321 C CA . ILE A 1 180 ? 25.291 -13.069 -14.068 1.00 95.25 180 ILE A CA 1
ATOM 1322 C C . ILE A 1 180 ? 25.998 -11.742 -14.323 1.00 95.25 180 ILE A C 1
ATOM 1324 O O . ILE A 1 180 ? 26.918 -11.716 -15.129 1.00 95.25 180 ILE A O 1
ATOM 1328 N N . ILE A 1 181 ? 25.630 -10.670 -13.629 1.00 97.38 181 ILE A N 1
ATOM 1329 C CA . ILE A 1 181 ? 26.301 -9.368 -13.732 1.00 97.38 181 ILE A CA 1
ATOM 1330 C C . ILE A 1 181 ? 27.156 -9.156 -12.482 1.00 97.38 181 ILE A C 1
ATOM 1332 O O . ILE A 1 181 ? 26.660 -9.269 -11.359 1.00 97.38 181 ILE A O 1
ATOM 1336 N N . ARG A 1 182 ? 28.442 -8.866 -12.681 1.00 94.62 182 ARG A N 1
ATOM 1337 C CA . ARG A 1 182 ? 29.432 -8.615 -11.627 1.00 94.62 182 ARG A CA 1
ATOM 1338 C C . ARG A 1 182 ? 30.090 -7.254 -11.826 1.00 94.62 182 ARG A C 1
ATOM 1340 O O . ARG A 1 182 ? 30.307 -6.868 -12.974 1.00 94.62 182 ARG A O 1
ATOM 1347 N N . PRO A 1 183 ? 30.480 -6.566 -10.740 1.00 95.12 183 PRO A N 1
ATOM 1348 C CA . PRO A 1 183 ? 31.126 -5.265 -10.843 1.00 95.12 183 PRO A CA 1
ATOM 1349 C C . PRO A 1 183 ? 32.464 -5.377 -11.584 1.00 95.12 183 PRO A C 1
ATOM 1351 O O . PRO A 1 183 ? 33.270 -6.269 -11.300 1.00 95.12 183 PRO A O 1
ATOM 1354 N N . ALA A 1 184 ? 32.714 -4.459 -12.520 1.00 90.00 184 ALA A N 1
ATOM 1355 C CA . ALA A 1 184 ? 33.982 -4.377 -13.246 1.00 90.00 184 ALA A CA 1
ATOM 1356 C C . ALA A 1 184 ? 35.085 -3.696 -12.427 1.00 90.00 184 ALA A C 1
ATOM 1358 O O . ALA A 1 184 ? 36.268 -3.972 -12.619 1.00 90.00 184 ALA A O 1
ATOM 1359 N N . THR A 1 185 ? 34.698 -2.832 -11.492 1.00 90.44 185 THR A N 1
ATOM 1360 C CA . THR A 1 185 ? 35.611 -2.112 -10.603 1.00 90.44 185 THR A CA 1
ATOM 1361 C C . THR A 1 185 ? 35.327 -2.437 -9.143 1.00 90.44 185 THR A C 1
ATOM 1363 O O . THR A 1 185 ? 34.196 -2.732 -8.760 1.00 90.44 185 THR A O 1
ATOM 1366 N N . LYS A 1 186 ? 36.375 -2.389 -8.318 1.00 91.00 186 LYS A N 1
ATOM 1367 C CA . LYS A 1 186 ? 36.253 -2.532 -6.869 1.00 91.00 186 LYS A CA 1
ATOM 1368 C C . LYS A 1 186 ? 35.940 -1.169 -6.259 1.00 91.00 186 LYS A C 1
ATOM 1370 O O . LYS A 1 186 ? 36.774 -0.268 -6.318 1.00 91.00 186 LYS A O 1
ATOM 1375 N N . GLN A 1 187 ? 34.748 -1.033 -5.695 1.00 89.19 187 GLN A N 1
ATOM 1376 C CA . GLN A 1 187 ? 34.247 0.199 -5.093 1.00 89.19 187 GLN A CA 1
ATOM 1377 C C . GLN A 1 187 ? 33.471 -0.144 -3.826 1.00 89.19 187 GLN A C 1
ATOM 1379 O O . GLN A 1 187 ? 32.241 -0.247 -3.834 1.00 89.19 187 GLN A O 1
ATOM 1384 N N . THR A 1 188 ? 34.214 -0.375 -2.749 1.00 86.25 188 THR A N 1
ATOM 1385 C CA . THR A 1 188 ? 33.647 -0.650 -1.436 1.00 86.25 188 THR A CA 1
ATOM 1386 C C . THR A 1 188 ? 33.926 0.474 -0.456 1.00 86.25 188 THR A C 1
ATOM 1388 O O . THR A 1 188 ? 34.795 1.332 -0.650 1.00 86.25 188 THR A O 1
ATOM 1391 N N . SER A 1 189 ? 33.214 0.415 0.662 1.00 79.62 189 SER A N 1
ATOM 1392 C CA . SER A 1 189 ? 33.461 1.255 1.827 1.00 79.62 189 SER A CA 1
ATOM 1393 C C . SER A 1 189 ? 34.912 1.192 2.336 1.00 79.62 189 SER A C 1
ATOM 1395 O O . SER A 1 189 ? 35.398 2.191 2.862 1.00 79.62 189 SER A O 1
ATOM 1397 N N . LEU A 1 190 ? 35.639 0.082 2.130 1.00 81.25 190 LEU A N 1
ATOM 1398 C CA . LEU A 1 190 ? 37.065 -0.029 2.478 1.00 81.25 190 LEU A CA 1
ATOM 1399 C C . LEU A 1 190 ? 37.968 0.833 1.588 1.00 81.25 190 LEU A C 1
ATOM 1401 O O . LEU A 1 190 ? 39.028 1.268 2.031 1.00 81.25 190 LEU A O 1
ATOM 1405 N N . GLU A 1 191 ? 37.555 1.105 0.350 1.00 79.62 191 GLU A N 1
ATOM 1406 C CA . GLU A 1 191 ? 38.274 1.992 -0.569 1.00 79.62 191 GLU A CA 1
ATOM 1407 C C . GLU A 1 191 ? 37.803 3.454 -0.476 1.00 79.62 191 GLU A C 1
ATOM 1409 O O . GLU A 1 191 ? 38.150 4.270 -1.327 1.00 79.62 191 GLU A O 1
ATOM 1414 N N . GLY A 1 192 ? 36.985 3.801 0.525 1.00 75.69 192 GLY A N 1
ATOM 1415 C CA . GLY A 1 192 ? 36.385 5.133 0.649 1.00 75.69 192 GLY A CA 1
ATOM 1416 C C . GLY A 1 192 ? 35.353 5.445 -0.441 1.00 75.69 192 GLY A C 1
ATOM 1417 O O . GLY A 1 192 ? 34.914 6.587 -0.562 1.00 75.69 192 GLY A O 1
ATOM 1418 N N . SER A 1 193 ? 34.955 4.444 -1.238 1.00 77.00 193 SER A N 1
ATOM 1419 C CA . SER A 1 193 ? 33.954 4.585 -2.290 1.00 77.00 193 SER A CA 1
ATOM 1420 C C . SER A 1 193 ? 32.658 3.911 -1.874 1.00 77.00 193 SER A C 1
ATOM 1422 O O . SER A 1 193 ? 32.525 2.691 -1.886 1.00 77.00 193 SER A O 1
ATOM 1424 N N . THR A 1 194 ? 31.653 4.715 -1.556 1.00 69.00 194 THR A N 1
ATOM 1425 C CA . THR A 1 194 ? 30.311 4.221 -1.234 1.00 69.00 194 THR A CA 1
ATOM 1426 C C . THR A 1 194 ? 29.330 4.400 -2.377 1.00 69.00 194 THR A C 1
ATOM 1428 O O . THR A 1 194 ? 28.134 4.365 -2.148 1.00 69.00 194 THR A O 1
ATOM 1431 N N . SER A 1 195 ? 29.825 4.561 -3.607 1.00 81.75 195 SER A N 1
ATOM 1432 C CA . SER A 1 195 ? 29.010 4.668 -4.827 1.00 81.75 195 SER A CA 1
ATOM 1433 C C . SER A 1 195 ? 29.065 3.410 -5.699 1.00 81.75 195 SER A C 1
ATOM 1435 O O . SER A 1 195 ? 28.446 3.390 -6.765 1.00 81.75 195 SER A O 1
ATOM 1437 N N . GLY A 1 196 ? 29.813 2.376 -5.293 1.00 89.38 196 GLY A N 1
ATOM 1438 C CA . GLY A 1 196 ? 29.942 1.137 -6.061 1.00 89.38 196 GLY A CA 1
ATOM 1439 C C . GLY A 1 196 ? 28.578 0.527 -6.345 1.00 89.38 196 GLY A C 1
ATOM 1440 O O . GLY A 1 196 ? 27.810 0.286 -5.418 1.00 89.38 196 GLY A O 1
ATOM 1441 N N . THR A 1 197 ? 28.250 0.337 -7.621 1.00 94.38 197 THR A N 1
ATOM 1442 C CA . THR A 1 197 ? 26.919 -0.098 -8.065 1.00 94.38 197 THR A CA 1
ATOM 1443 C C . THR A 1 197 ? 27.044 -1.041 -9.256 1.00 94.38 197 THR A C 1
ATOM 1445 O O . THR A 1 197 ? 27.833 -0.769 -10.159 1.00 94.38 197 THR A O 1
ATOM 1448 N N . ILE A 1 198 ? 26.267 -2.128 -9.294 1.00 97.06 198 ILE A N 1
ATOM 1449 C CA . ILE A 1 198 ? 26.198 -3.001 -10.478 1.00 97.06 198 ILE A CA 1
ATOM 1450 C C . ILE A 1 198 ? 25.363 -2.343 -11.586 1.00 97.06 198 ILE A C 1
ATOM 1452 O O . ILE A 1 198 ? 25.830 -2.268 -12.719 1.00 97.06 198 ILE A O 1
ATOM 1456 N N . ILE A 1 199 ? 24.167 -1.834 -11.267 1.00 98.06 199 ILE A N 1
ATOM 1457 C CA . ILE A 1 199 ? 23.299 -1.101 -12.202 1.00 98.06 199 ILE A CA 1
ATOM 1458 C C . ILE A 1 199 ? 22.852 0.229 -11.586 1.00 98.06 199 ILE A C 1
ATOM 1460 O O . ILE A 1 199 ? 22.189 0.250 -10.550 1.00 98.06 199 ILE A O 1
ATOM 1464 N N . ARG A 1 200 ? 23.171 1.340 -12.247 1.00 95.94 200 ARG A N 1
ATOM 1465 C CA . ARG A 1 200 ? 22.690 2.680 -11.910 1.00 95.94 200 ARG A CA 1
ATOM 1466 C C . ARG A 1 200 ? 21.633 3.125 -12.916 1.00 95.94 200 ARG A C 1
ATOM 1468 O O . ARG A 1 200 ? 21.847 3.019 -14.119 1.00 95.94 200 ARG A O 1
ATOM 1475 N N . VAL A 1 201 ? 20.504 3.627 -12.434 1.00 95.88 201 VAL A N 1
ATOM 1476 C CA . VAL A 1 201 ? 19.399 4.136 -13.255 1.00 95.88 201 VAL A CA 1
ATOM 1477 C C . VAL A 1 201 ? 19.355 5.656 -13.140 1.00 95.88 201 VAL A C 1
ATOM 1479 O O . VAL A 1 201 ? 19.186 6.189 -12.050 1.00 95.88 201 VAL A O 1
ATOM 1482 N N . GLY A 1 202 ? 19.512 6.368 -14.252 1.00 88.44 202 GLY A N 1
ATOM 1483 C CA . GLY A 1 202 ? 19.416 7.824 -14.263 1.00 88.44 202 GLY A CA 1
ATOM 1484 C C . GLY A 1 202 ? 19.710 8.436 -15.627 1.00 88.44 202 GLY A C 1
ATOM 1485 O O . GLY A 1 202 ? 20.693 8.087 -16.276 1.00 88.44 202 GLY A O 1
ATOM 1486 N N . GLY A 1 203 ? 18.856 9.369 -16.045 1.00 83.12 203 GLY A N 1
ATOM 1487 C CA . GLY A 1 203 ? 18.923 10.072 -17.325 1.00 83.12 203 GLY A CA 1
ATOM 1488 C C . GLY A 1 203 ? 18.358 11.490 -17.221 1.00 83.12 203 GLY A C 1
ATOM 1489 O O . GLY A 1 203 ? 18.059 11.975 -16.129 1.00 83.12 203 GLY A O 1
ATOM 1490 N N . ILE A 1 204 ? 18.227 12.172 -18.359 1.00 82.25 204 ILE A N 1
ATOM 1491 C CA . ILE A 1 204 ? 17.609 13.503 -18.418 1.00 82.25 204 ILE A CA 1
ATOM 1492 C C . ILE A 1 204 ? 16.085 13.332 -18.442 1.00 82.25 204 ILE A C 1
ATOM 1494 O O . ILE A 1 204 ? 15.552 12.716 -19.359 1.00 82.25 204 ILE A O 1
ATOM 1498 N N . GLY A 1 205 ? 15.382 13.924 -17.473 1.00 86.44 205 GLY A N 1
ATOM 1499 C CA . GLY A 1 205 ? 13.923 13.820 -17.363 1.00 86.44 205 GLY A CA 1
ATOM 1500 C C . GLY A 1 205 ? 13.460 12.590 -16.576 1.00 86.44 205 GLY A C 1
ATOM 1501 O O . GLY A 1 205 ? 14.234 12.006 -15.822 1.00 86.44 205 GLY A O 1
ATOM 1502 N N . HIS A 1 206 ? 12.175 12.247 -16.707 1.00 91.00 206 HIS A N 1
ATOM 1503 C CA . HIS A 1 206 ? 11.619 11.032 -16.108 1.00 91.00 206 HIS A CA 1
ATOM 1504 C C . HIS A 1 206 ? 11.927 9.817 -16.986 1.00 91.00 206 HIS A C 1
ATOM 1506 O O . HIS A 1 206 ? 11.715 9.898 -18.197 1.00 91.00 206 HIS A O 1
ATOM 1512 N N . ILE A 1 207 ? 12.365 8.705 -16.392 1.00 93.19 207 ILE A N 1
ATOM 1513 C CA . ILE A 1 207 ? 12.574 7.443 -17.117 1.00 93.19 207 ILE A CA 1
ATOM 1514 C C . ILE A 1 207 ? 11.913 6.243 -16.431 1.00 93.19 207 ILE A C 1
ATOM 1516 O O . ILE A 1 207 ? 11.920 6.123 -15.206 1.00 93.19 207 ILE A O 1
ATOM 1520 N N . ASP A 1 208 ? 11.409 5.312 -17.237 1.00 95.44 208 ASP A N 1
ATOM 1521 C CA . ASP A 1 208 ? 10.823 4.050 -16.780 1.00 95.44 208 ASP A CA 1
ATOM 1522 C C . ASP A 1 208 ? 11.745 2.877 -17.126 1.00 95.44 208 ASP A C 1
ATOM 1524 O O . ASP A 1 208 ? 11.972 2.572 -18.299 1.00 95.44 208 ASP A O 1
ATOM 1528 N N . VAL A 1 209 ? 12.271 2.184 -16.113 1.00 98.19 209 VAL A N 1
ATOM 1529 C CA . VAL A 1 209 ? 13.236 1.093 -16.313 1.00 98.19 209 VAL A CA 1
ATOM 1530 C C . VAL A 1 209 ? 12.739 -0.215 -15.712 1.00 98.19 209 VAL A C 1
ATOM 1532 O O . VAL A 1 209 ? 12.393 -0.301 -14.537 1.00 98.19 209 VAL A O 1
ATOM 1535 N N . SER A 1 210 ? 12.753 -1.284 -16.507 1.00 98.62 210 SER A N 1
ATOM 1536 C CA . SER A 1 210 ? 12.419 -2.638 -16.054 1.00 98.62 210 SER A CA 1
ATOM 1537 C C . SER A 1 210 ? 13.657 -3.530 -16.081 1.00 98.62 210 SER A C 1
ATOM 1539 O O . SER A 1 210 ? 14.218 -3.750 -17.145 1.00 98.62 210 SER A O 1
ATOM 1541 N N . ILE A 1 211 ? 14.038 -4.129 -14.953 1.00 98.88 211 ILE A N 1
ATOM 1542 C CA . ILE A 1 211 ? 15.181 -5.047 -14.833 1.00 98.88 211 ILE A CA 1
ATOM 1543 C C . ILE A 1 211 ? 14.667 -6.392 -14.331 1.00 98.88 211 ILE A C 1
ATOM 1545 O O . ILE A 1 211 ? 14.236 -6.512 -13.178 1.00 98.88 211 ILE A O 1
ATOM 1549 N N . LYS A 1 212 ? 14.697 -7.414 -15.193 1.00 98.75 212 LYS A N 1
ATOM 1550 C CA . LYS A 1 212 ? 14.138 -8.726 -14.853 1.00 98.75 212 LYS A CA 1
ATOM 1551 C C . LYS A 1 212 ? 15.047 -9.899 -15.174 1.00 98.75 212 LYS A C 1
ATOM 1553 O O . LYS A 1 212 ? 15.597 -9.969 -16.267 1.00 98.75 212 LYS A O 1
ATOM 1558 N N . GLY A 1 213 ? 15.091 -10.886 -14.280 1.00 98.31 213 GLY A N 1
ATOM 1559 C CA . GLY A 1 213 ? 15.646 -12.207 -14.587 1.00 98.31 213 GLY A CA 1
ATOM 1560 C C . GLY A 1 213 ? 17.162 -12.341 -14.536 1.00 98.31 213 GLY A C 1
ATOM 1561 O O . GLY A 1 213 ? 17.696 -13.240 -15.187 1.00 98.31 213 GLY A O 1
ATOM 1562 N N . PHE A 1 214 ? 17.852 -11.472 -13.801 1.00 98.75 214 PHE A N 1
ATOM 1563 C CA . PHE A 1 214 ? 19.310 -11.484 -13.677 1.00 98.75 214 PHE A CA 1
ATOM 1564 C C . PHE A 1 214 ? 19.780 -12.082 -12.351 1.00 98.75 214 PHE A C 1
ATOM 1566 O O . PHE A 1 214 ? 19.042 -12.108 -11.363 1.00 98.75 214 PHE A O 1
ATOM 1573 N N . LYS A 1 215 ? 21.048 -12.498 -12.313 1.00 98.56 215 LYS A N 1
ATOM 1574 C CA . LYS A 1 215 ? 21.802 -12.674 -11.070 1.00 98.56 215 LYS A CA 1
ATOM 1575 C C . LYS A 1 215 ? 22.814 -11.536 -10.940 1.00 98.56 215 LYS A C 1
ATOM 1577 O O . LYS A 1 215 ? 23.788 -11.498 -11.680 1.00 98.56 215 LYS A O 1
ATOM 1582 N N . LEU A 1 216 ? 22.602 -10.625 -10.003 1.00 98.75 216 LEU A N 1
ATOM 1583 C CA . LEU A 1 216 ? 23.516 -9.537 -9.684 1.00 98.75 216 LEU A CA 1
ATOM 1584 C C . LEU A 1 216 ? 24.378 -9.985 -8.505 1.00 98.75 216 LEU A C 1
ATOM 1586 O O . LEU A 1 216 ? 23.861 -10.263 -7.423 1.00 98.75 216 LEU A O 1
ATOM 1590 N N . ASP A 1 217 ? 25.681 -10.105 -8.728 1.00 98.06 217 ASP A N 1
ATOM 1591 C CA . ASP A 1 217 ? 26.618 -10.664 -7.758 1.00 98.06 217 ASP A CA 1
ATOM 1592 C C . ASP A 1 217 ? 27.749 -9.671 -7.502 1.00 98.06 217 ASP A C 1
ATOM 1594 O O . ASP A 1 217 ? 28.601 -9.449 -8.362 1.00 98.06 217 ASP A O 1
ATOM 1598 N N . GLY A 1 218 ? 27.770 -9.061 -6.317 1.00 96.56 218 GLY A N 1
ATOM 1599 C CA . GLY A 1 218 ? 28.821 -8.109 -5.963 1.00 96.56 218 GLY A CA 1
ATOM 1600 C C . GLY A 1 218 ? 30.186 -8.752 -5.698 1.00 96.56 218 GLY A C 1
ATOM 1601 O O . GLY A 1 218 ? 31.173 -8.035 -5.526 1.00 96.56 218 GLY A O 1
ATOM 1602 N N . ASN A 1 219 ? 30.284 -10.087 -5.711 1.00 95.81 219 ASN A N 1
ATOM 1603 C CA . ASN A 1 219 ? 31.559 -10.795 -5.735 1.00 95.81 219 ASN A CA 1
ATOM 1604 C C . ASN A 1 219 ? 32.083 -10.941 -7.172 1.00 95.81 219 ASN A C 1
ATOM 1606 O O . ASN A 1 219 ? 31.497 -11.653 -7.994 1.00 95.81 219 ASN A O 1
ATOM 1610 N N . ASN A 1 220 ? 33.243 -10.345 -7.445 1.00 93.00 220 ASN A N 1
ATOM 1611 C CA . ASN A 1 220 ? 34.014 -10.606 -8.650 1.00 93.00 220 ASN A CA 1
ATOM 1612 C C . ASN A 1 220 ? 35.355 -11.275 -8.289 1.00 93.00 220 ASN A C 1
ATOM 1614 O O . ASN A 1 220 ? 36.277 -10.575 -7.879 1.00 93.00 220 ASN A O 1
ATOM 1618 N N . PRO A 1 221 ? 35.509 -12.597 -8.505 1.00 89.19 221 PRO A N 1
ATOM 1619 C CA . PRO A 1 221 ? 36.740 -13.327 -8.184 1.00 89.19 221 PRO A CA 1
ATOM 1620 C C . PRO A 1 221 ? 37.997 -12.870 -8.942 1.00 89.19 221 PRO A C 1
ATOM 1622 O O . PRO A 1 221 ? 39.096 -13.285 -8.588 1.00 89.19 221 PRO A O 1
ATOM 1625 N N . VAL A 1 222 ? 37.848 -12.074 -10.008 1.00 87.25 222 VAL A N 1
ATOM 1626 C CA . VAL A 1 222 ? 38.977 -11.515 -10.773 1.00 87.25 222 VAL A CA 1
ATOM 1627 C C . VAL A 1 222 ? 39.575 -10.291 -10.072 1.00 87.25 222 VAL A C 1
ATOM 1629 O O . VAL A 1 222 ? 40.747 -9.975 -10.272 1.00 87.25 222 VAL A O 1
ATOM 1632 N N . LEU A 1 223 ? 38.789 -9.598 -9.245 1.00 87.88 223 LEU A N 1
ATOM 1633 C CA . LEU A 1 223 ? 39.256 -8.444 -8.488 1.00 87.88 223 LEU A CA 1
ATOM 1634 C C . LEU A 1 223 ? 39.958 -8.909 -7.207 1.00 87.88 223 LEU A C 1
ATOM 1636 O O . LEU A 1 223 ? 39.555 -9.877 -6.566 1.00 87.88 223 LEU A O 1
ATOM 1640 N N . SER A 1 224 ? 41.040 -8.221 -6.839 1.00 88.62 224 SER A N 1
ATOM 1641 C CA . SER A 1 224 ? 41.784 -8.498 -5.611 1.00 88.62 224 SER A CA 1
ATOM 1642 C C . SER A 1 224 ? 41.299 -7.634 -4.439 1.00 88.62 224 SER A C 1
ATOM 1644 O O . SER A 1 224 ? 40.998 -6.440 -4.574 1.00 88.62 224 SER A O 1
ATOM 1646 N N . GLY A 1 225 ? 41.278 -8.226 -3.244 1.00 87.00 225 GLY A N 1
ATOM 1647 C CA . GLY A 1 225 ? 40.784 -7.580 -2.027 1.00 87.00 225 GLY A CA 1
ATOM 1648 C C . GLY A 1 225 ? 39.260 -7.655 -1.911 1.00 87.00 225 GLY A C 1
ATOM 1649 O O . GLY A 1 225 ? 38.686 -8.720 -2.115 1.00 87.00 225 GLY A O 1
ATOM 1650 N N . GLY A 1 226 ? 38.631 -6.534 -1.547 1.00 86.75 226 GLY A N 1
ATOM 1651 C CA . GLY A 1 226 ? 37.201 -6.462 -1.253 1.00 86.75 226 GLY A CA 1
ATOM 1652 C C . GLY A 1 226 ? 36.894 -6.685 0.227 1.00 86.75 226 GLY A C 1
ATOM 1653 O O . GLY A 1 226 ? 37.779 -6.971 1.039 1.00 86.75 226 GLY A O 1
ATOM 1654 N N . ARG A 1 227 ? 35.623 -6.525 0.585 1.00 87.19 227 ARG A N 1
ATOM 1655 C CA . ARG A 1 227 ? 35.143 -6.706 1.951 1.00 87.19 227 ARG A CA 1
ATOM 1656 C C . ARG A 1 227 ? 34.624 -8.118 2.152 1.00 87.19 227 ARG A C 1
ATOM 1658 O O . ARG A 1 227 ? 33.712 -8.555 1.460 1.00 87.19 227 ARG A O 1
ATOM 1665 N N . MET A 1 228 ? 35.178 -8.817 3.132 1.00 89.06 228 MET A N 1
ATOM 1666 C CA . MET A 1 228 ? 34.745 -10.167 3.477 1.00 89.06 228 MET A CA 1
ATOM 1667 C C . MET A 1 228 ? 33.418 -10.125 4.249 1.00 89.06 228 MET A C 1
ATOM 1669 O O . MET A 1 228 ? 33.376 -9.614 5.367 1.00 89.06 228 MET A O 1
ATOM 1673 N N . LEU A 1 229 ? 32.346 -10.657 3.657 1.00 89.06 229 LEU A N 1
ATOM 1674 C CA . LEU A 1 229 ? 31.008 -10.774 4.248 1.00 89.06 229 LEU A CA 1
ATOM 1675 C C . LEU A 1 229 ? 30.529 -12.230 4.128 1.00 89.06 229 LEU A C 1
ATOM 1677 O O . LEU A 1 229 ? 30.367 -12.727 3.011 1.00 89.06 229 LEU A O 1
ATOM 1681 N N . ASN A 1 230 ? 30.304 -12.911 5.259 1.00 88.94 230 ASN A N 1
ATOM 1682 C CA . ASN A 1 230 ? 29.900 -14.327 5.309 1.00 88.94 230 ASN A CA 1
ATOM 1683 C C . ASN A 1 230 ? 30.799 -15.234 4.441 1.00 88.94 230 ASN A C 1
ATOM 1685 O O . ASN A 1 230 ? 30.311 -15.979 3.587 1.00 88.94 230 ASN A O 1
ATOM 1689 N N . GLY A 1 231 ? 32.118 -15.093 4.595 1.00 89.12 231 GLY A N 1
ATOM 1690 C CA . GLY A 1 231 ? 33.127 -15.821 3.816 1.00 89.12 231 GLY A CA 1
ATOM 1691 C C . GLY A 1 231 ? 33.272 -15.436 2.333 1.00 89.12 231 GLY A C 1
ATOM 1692 O O . GLY A 1 231 ? 34.001 -16.114 1.611 1.00 89.12 231 GLY A O 1
ATOM 1693 N N . VAL A 1 232 ? 32.611 -14.374 1.848 1.00 92.50 232 VAL A N 1
ATOM 1694 C CA . VAL A 1 232 ? 32.676 -13.929 0.440 1.00 92.50 232 VAL A CA 1
ATOM 1695 C C . VAL A 1 232 ? 33.299 -12.536 0.326 1.00 92.50 232 VAL A C 1
ATOM 1697 O O . VAL A 1 232 ? 32.887 -11.621 1.032 1.00 92.50 232 VAL A O 1
ATOM 1700 N N . ASN A 1 233 ? 34.244 -12.349 -0.603 1.00 92.12 233 ASN A N 1
ATOM 1701 C CA . ASN A 1 233 ? 34.811 -11.031 -0.913 1.00 92.12 233 ASN A CA 1
ATOM 1702 C C . ASN A 1 233 ? 33.862 -10.218 -1.806 1.00 92.12 233 ASN A C 1
ATOM 1704 O O . ASN A 1 233 ? 33.691 -10.493 -2.995 1.00 92.12 233 ASN A O 1
ATOM 1708 N N . VAL A 1 234 ? 33.243 -9.200 -1.221 1.00 93.31 234 VAL A N 1
ATOM 1709 C CA . VAL A 1 234 ? 32.353 -8.249 -1.887 1.00 93.31 234 VAL A CA 1
ATOM 1710 C C . VAL A 1 234 ? 33.149 -7.069 -2.429 1.00 93.31 234 VAL A C 1
ATOM 1712 O O . VAL A 1 234 ? 34.022 -6.538 -1.749 1.00 93.31 234 VAL A O 1
ATOM 1715 N N . HIS A 1 235 ? 32.842 -6.651 -3.657 1.00 94.12 235 HIS A N 1
ATOM 1716 C CA . HIS A 1 235 ? 33.592 -5.626 -4.389 1.00 94.12 235 HIS A CA 1
ATOM 1717 C C . HIS A 1 235 ? 32.757 -4.394 -4.757 1.00 94.12 235 HIS A C 1
ATOM 1719 O O . HIS A 1 235 ? 33.268 -3.490 -5.415 1.00 94.12 235 HIS A O 1
ATOM 1725 N N . THR A 1 236 ? 31.484 -4.340 -4.358 1.00 93.00 236 THR A N 1
ATOM 1726 C CA . THR A 1 236 ? 30.576 -3.242 -4.709 1.00 93.00 236 THR A CA 1
ATOM 1727 C C . THR A 1 236 ? 29.605 -2.917 -3.580 1.00 93.00 236 THR A C 1
ATOM 1729 O O . THR A 1 236 ? 29.152 -3.805 -2.851 1.00 93.00 236 THR A O 1
ATOM 1732 N N . GLY A 1 237 ? 29.262 -1.637 -3.456 1.00 90.69 237 GLY A N 1
ATOM 1733 C CA . GLY A 1 237 ? 28.342 -1.135 -2.440 1.00 90.69 237 GLY A CA 1
ATOM 1734 C C . GLY A 1 237 ? 26.885 -1.549 -2.658 1.00 90.69 237 GLY A C 1
ATOM 1735 O O . GLY A 1 237 ? 26.181 -1.816 -1.683 1.00 90.69 237 GLY A O 1
ATOM 1736 N N . ALA A 1 238 ? 26.425 -1.616 -3.909 1.00 94.56 238 ALA A N 1
ATOM 1737 C CA . ALA A 1 238 ? 25.015 -1.806 -4.223 1.00 94.56 238 ALA A CA 1
ATOM 1738 C C . ALA A 1 238 ? 24.738 -2.636 -5.487 1.00 94.56 238 ALA A C 1
ATOM 1740 O O . ALA A 1 238 ? 25.562 -2.720 -6.403 1.00 94.56 238 ALA A O 1
ATOM 1741 N N . GLY A 1 239 ? 23.543 -3.229 -5.533 1.00 97.25 239 GLY A N 1
ATOM 1742 C CA . GLY A 1 239 ? 22.998 -3.925 -6.696 1.00 97.25 239 GLY A CA 1
ATOM 1743 C C . GLY A 1 239 ? 22.428 -2.942 -7.717 1.00 97.25 239 GLY A C 1
ATOM 1744 O O . GLY A 1 239 ? 23.087 -2.643 -8.712 1.00 97.25 239 GLY A O 1
ATOM 1745 N N . ILE A 1 240 ? 21.215 -2.447 -7.461 1.00 98.25 240 ILE A N 1
ATOM 1746 C CA . ILE A 1 240 ? 20.483 -1.527 -8.345 1.00 98.25 240 ILE A CA 1
ATOM 1747 C C . ILE A 1 240 ? 20.167 -0.239 -7.587 1.00 98.25 240 ILE A C 1
ATOM 1749 O O . ILE A 1 240 ? 19.574 -0.298 -6.514 1.00 98.25 240 ILE A O 1
ATOM 1753 N N . VAL A 1 241 ? 20.531 0.922 -8.126 1.00 95.88 241 VAL A N 1
ATOM 1754 C CA . VAL A 1 241 ? 20.228 2.217 -7.491 1.00 95.88 241 VAL A CA 1
ATOM 1755 C C . VAL A 1 241 ? 19.809 3.254 -8.526 1.00 95.88 241 VAL A C 1
ATOM 1757 O O . VAL A 1 241 ? 20.298 3.208 -9.654 1.00 95.88 241 VAL A O 1
ATOM 1760 N N . ASN A 1 242 ? 18.984 4.229 -8.145 1.00 93.81 242 ASN A N 1
ATOM 1761 C CA . ASN A 1 242 ? 18.760 5.437 -8.953 1.00 93.81 242 ASN A CA 1
ATOM 1762 C C . ASN A 1 242 ? 19.501 6.682 -8.431 1.00 93.81 242 ASN A C 1
ATOM 1764 O O . ASN A 1 242 ? 19.359 7.757 -9.007 1.00 93.81 242 ASN A O 1
ATOM 1768 N N . SER A 1 243 ? 20.290 6.559 -7.357 1.00 89.81 243 SER A N 1
ATOM 1769 C CA . SER A 1 243 ? 21.039 7.687 -6.788 1.00 89.81 243 SER A CA 1
ATOM 1770 C C . SER A 1 243 ? 21.930 8.369 -7.843 1.00 89.81 243 SER A C 1
ATOM 1772 O O . SER A 1 243 ? 22.531 7.689 -8.680 1.00 89.81 243 SER A O 1
ATOM 1774 N N . ILE A 1 244 ? 22.072 9.697 -7.801 1.00 86.25 244 ILE A N 1
ATOM 1775 C CA . ILE A 1 244 ? 22.935 10.467 -8.723 1.00 86.25 244 ILE A CA 1
ATOM 1776 C C . ILE A 1 244 ? 24.381 10.613 -8.224 1.00 86.25 244 ILE A C 1
ATOM 1778 O O . ILE A 1 244 ? 25.231 11.165 -8.921 1.00 86.25 244 ILE A O 1
ATOM 1782 N N . GLY A 1 245 ? 24.696 10.087 -7.037 1.00 84.62 245 GLY A N 1
ATOM 1783 C CA . GLY A 1 245 ? 26.042 10.155 -6.471 1.00 84.62 245 GLY A CA 1
ATOM 1784 C C . GLY A 1 245 ? 26.311 9.092 -5.409 1.00 84.62 245 GLY A C 1
ATOM 1785 O O . GLY A 1 245 ? 25.871 7.945 -5.540 1.00 84.62 245 GLY A O 1
ATOM 1786 N N . SER A 1 246 ? 27.104 9.467 -4.400 1.00 84.62 246 SER A N 1
ATOM 1787 C CA . SER A 1 246 ? 27.414 8.619 -3.243 1.00 84.62 246 SER A CA 1
ATOM 1788 C C . SER A 1 246 ? 26.243 8.583 -2.280 1.00 84.62 246 SER A C 1
ATOM 1790 O O . SER A 1 246 ? 25.790 9.621 -1.816 1.00 84.62 246 SER A O 1
ATOM 1792 N N . PHE A 1 247 ? 25.818 7.388 -1.886 1.00 81.81 247 PHE A N 1
ATOM 1793 C CA . PHE A 1 247 ? 24.713 7.234 -0.941 1.00 81.81 247 PHE A CA 1
ATOM 1794 C C . PHE A 1 247 ? 25.088 7.670 0.495 1.00 81.81 247 PHE A C 1
ATOM 1796 O O . PHE A 1 247 ? 24.244 7.651 1.384 1.00 81.81 247 PHE A O 1
ATOM 1803 N N . ASP A 1 248 ? 26.346 8.032 0.789 1.00 76.69 248 ASP A N 1
ATOM 1804 C CA . ASP A 1 248 ? 26.707 8.656 2.078 1.00 76.69 248 ASP A CA 1
ATOM 1805 C C . ASP A 1 248 ? 26.366 10.135 2.144 1.00 76.69 248 ASP A C 1
ATOM 1807 O O . ASP A 1 248 ? 26.058 10.641 3.219 1.00 76.69 248 ASP A O 1
ATOM 1811 N N . THR A 1 249 ? 26.442 10.828 1.010 1.00 77.31 249 THR A N 1
ATOM 1812 C CA . THR A 1 249 ? 26.156 12.261 0.937 1.00 77.31 249 THR A CA 1
ATOM 1813 C C . THR A 1 249 ? 24.680 12.540 0.677 1.00 77.31 249 THR A C 1
ATOM 1815 O O . THR A 1 249 ? 24.321 13.706 0.565 1.00 77.31 249 THR A O 1
ATOM 1818 N N . ASN A 1 250 ? 23.860 11.488 0.542 1.00 77.75 250 ASN A N 1
ATOM 1819 C CA . ASN A 1 250 ? 22.438 11.544 0.193 1.00 77.75 250 ASN A CA 1
ATOM 1820 C C . ASN A 1 250 ? 22.119 12.598 -0.899 1.00 77.75 250 ASN A C 1
ATOM 1822 O O . ASN A 1 250 ? 21.399 13.561 -0.647 1.00 77.75 250 ASN A O 1
ATOM 1826 N N . PRO A 1 251 ? 22.728 12.497 -2.098 1.00 79.06 251 PRO A N 1
ATOM 1827 C CA . PRO A 1 251 ? 22.599 13.505 -3.146 1.00 79.06 251 PRO A CA 1
ATOM 1828 C C . PRO A 1 251 ? 21.247 13.440 -3.869 1.00 79.06 251 PRO A C 1
ATOM 1830 O O . PRO A 1 251 ? 21.032 14.243 -4.775 1.00 79.06 251 PRO A O 1
ATOM 1833 N N . GLY A 1 252 ? 20.395 12.470 -3.519 1.00 84.44 252 GLY A N 1
ATOM 1834 C CA . GLY A 1 252 ? 19.167 12.140 -4.223 1.00 84.44 252 GLY A CA 1
ATOM 1835 C C . GLY A 1 252 ? 19.326 11.098 -5.306 1.00 84.44 252 GLY A C 1
ATOM 1836 O O . GLY A 1 252 ? 20.439 10.680 -5.658 1.00 84.44 252 GLY A O 1
ATOM 1837 N N . GLY A 1 253 ? 18.188 10.717 -5.878 1.00 87.50 253 GLY A N 1
ATOM 1838 C CA . GLY A 1 253 ? 18.107 9.913 -7.085 1.00 87.50 253 GLY A CA 1
ATOM 1839 C C . GLY A 1 253 ? 17.493 10.624 -8.279 1.00 87.50 253 GLY A C 1
ATOM 1840 O O . GLY A 1 253 ? 16.781 11.622 -8.177 1.00 87.50 253 GLY A O 1
ATOM 1841 N N . ALA A 1 254 ? 17.812 10.082 -9.451 1.00 89.31 254 ALA A N 1
ATOM 1842 C CA . ALA A 1 254 ? 17.212 10.488 -10.703 1.00 89.31 254 ALA A CA 1
ATOM 1843 C C . ALA A 1 254 ? 15.706 10.206 -10.675 1.00 89.31 254 ALA A C 1
ATOM 1845 O O . ALA A 1 254 ? 15.252 9.230 -10.070 1.00 89.31 254 ALA A O 1
ATOM 1846 N N . ASN A 1 255 ? 14.945 11.037 -11.388 1.00 90.25 255 ASN A N 1
ATOM 1847 C CA . ASN A 1 255 ? 13.509 10.861 -11.553 1.00 90.25 255 ASN A CA 1
ATOM 1848 C C . ASN A 1 255 ? 13.226 9.587 -12.368 1.00 90.25 255 ASN A C 1
ATOM 1850 O O . ASN A 1 255 ? 13.181 9.625 -13.595 1.00 90.25 255 ASN A O 1
ATOM 1854 N N . ALA A 1 256 ? 13.088 8.448 -11.692 1.00 91.81 256 ALA A N 1
ATOM 1855 C CA . ALA A 1 256 ? 12.977 7.154 -12.345 1.00 91.81 256 ALA A CA 1
ATOM 1856 C C . ALA A 1 256 ? 12.002 6.220 -11.631 1.00 91.81 256 ALA A C 1
ATOM 1858 O O . ALA A 1 256 ? 12.077 6.033 -10.416 1.00 91.81 256 ALA A O 1
ATOM 1859 N N . THR A 1 257 ? 11.142 5.561 -12.402 1.00 93.56 257 THR A N 1
ATOM 1860 C CA . THR A 1 257 ? 10.336 4.438 -11.915 1.00 93.56 257 THR A CA 1
ATOM 1861 C C . THR A 1 257 ? 11.032 3.131 -12.272 1.00 93.56 257 THR A C 1
ATOM 1863 O O . THR A 1 257 ? 11.432 2.925 -13.418 1.00 93.56 257 THR A O 1
ATOM 1866 N N . MET A 1 258 ? 11.174 2.218 -11.306 1.00 97.62 258 MET A N 1
ATOM 1867 C CA . MET A 1 258 ? 11.865 0.944 -11.525 1.00 97.62 258 MET A CA 1
ATOM 1868 C C . MET A 1 258 ? 10.942 -0.261 -11.327 1.00 97.62 258 MET A C 1
ATOM 1870 O O . MET A 1 258 ? 10.285 -0.385 -10.297 1.00 97.62 258 MET A O 1
ATOM 1874 N N . VAL A 1 259 ? 10.948 -1.203 -12.271 1.00 98.62 259 VAL A N 1
ATOM 1875 C CA . VAL A 1 259 ? 10.334 -2.532 -12.118 1.00 98.62 259 VAL A CA 1
ATOM 1876 C C . VAL A 1 259 ? 11.441 -3.574 -12.010 1.00 98.62 259 VAL A C 1
ATOM 1878 O O . VAL A 1 259 ? 12.046 -3.956 -13.008 1.00 98.62 259 VAL A O 1
ATOM 1881 N N . ILE A 1 260 ? 11.703 -4.050 -10.798 1.00 98.88 260 ILE A N 1
ATOM 1882 C CA . ILE A 1 260 ? 12.783 -4.987 -10.479 1.00 98.88 260 ILE A CA 1
ATOM 1883 C C . ILE A 1 260 ? 12.144 -6.311 -10.080 1.00 98.88 260 ILE A C 1
ATOM 1885 O O . ILE A 1 260 ? 11.576 -6.425 -8.992 1.00 98.88 260 ILE A O 1
ATOM 1889 N N . GLN A 1 261 ? 12.197 -7.303 -10.972 1.00 98.75 261 GLN A N 1
ATOM 1890 C CA . GLN A 1 261 ? 11.505 -8.576 -10.757 1.00 98.75 261 GLN A CA 1
ATOM 1891 C C . GLN A 1 261 ? 12.314 -9.803 -11.140 1.00 98.75 261 GLN A C 1
ATOM 1893 O O . GLN A 1 261 ? 13.059 -9.798 -12.114 1.00 98.75 261 GLN A O 1
ATOM 1898 N N . ASN A 1 262 ? 12.095 -10.909 -10.434 1.00 98.62 262 ASN A N 1
ATOM 1899 C CA . ASN A 1 262 ? 12.688 -12.202 -10.770 1.00 98.62 262 ASN A CA 1
ATOM 1900 C C . ASN A 1 262 ? 14.230 -12.200 -10.759 1.00 98.62 262 ASN A C 1
ATOM 1902 O O . ASN A 1 262 ? 14.865 -13.001 -11.454 1.00 98.62 262 ASN A O 1
ATOM 1906 N N . ASN A 1 263 ? 14.852 -11.307 -9.984 1.00 98.88 263 ASN A N 1
ATOM 1907 C CA . ASN A 1 263 ? 16.305 -11.209 -9.869 1.00 98.88 263 ASN A CA 1
ATOM 1908 C C . ASN A 1 263 ? 16.826 -11.920 -8.615 1.00 98.88 263 ASN A C 1
ATOM 1910 O O . ASN A 1 263 ? 16.146 -11.985 -7.591 1.00 98.88 263 ASN A O 1
ATOM 1914 N N . ILE A 1 264 ? 18.064 -12.404 -8.681 1.00 98.81 264 ILE A N 1
ATOM 1915 C CA . ILE A 1 264 ? 18.864 -12.771 -7.508 1.00 98.81 264 ILE A CA 1
ATOM 1916 C C . ILE A 1 264 ? 19.876 -11.646 -7.296 1.00 98.81 264 ILE A C 1
ATOM 1918 O O . ILE A 1 264 ? 20.694 -11.410 -8.178 1.00 98.81 264 ILE A O 1
ATOM 1922 N N . ILE A 1 265 ? 19.833 -10.954 -6.161 1.00 98.88 265 ILE A N 1
ATOM 1923 C CA . ILE A 1 265 ? 20.736 -9.848 -5.820 1.00 98.88 265 ILE A CA 1
ATOM 1924 C C . ILE A 1 265 ? 21.511 -10.251 -4.572 1.00 98.88 265 ILE A C 1
ATOM 1926 O O . ILE A 1 265 ? 20.924 -10.451 -3.511 1.00 98.88 265 ILE A O 1
ATOM 1930 N N . GLN A 1 266 ? 22.826 -10.403 -4.696 1.00 97.62 266 GLN A N 1
ATOM 1931 C CA . GLN A 1 266 ? 23.625 -10.953 -3.610 1.00 97.62 266 GLN A CA 1
ATOM 1932 C C . GLN A 1 266 ? 25.007 -10.330 -3.475 1.00 97.62 266 GLN A C 1
ATOM 1934 O O . GLN A 1 266 ? 25.559 -9.790 -4.436 1.00 97.62 266 GLN A O 1
ATOM 1939 N N . ASN A 1 267 ? 25.594 -10.514 -2.290 1.00 95.75 267 ASN A N 1
ATOM 1940 C CA . ASN A 1 267 ? 26.984 -10.171 -1.998 1.00 95.75 267 ASN A CA 1
ATOM 1941 C C . ASN A 1 267 ? 27.269 -8.683 -2.249 1.00 95.75 267 ASN A C 1
ATOM 1943 O O . ASN A 1 267 ? 28.210 -8.356 -2.963 1.00 95.75 267 ASN A O 1
ATOM 1947 N N . VAL A 1 268 ? 26.447 -7.789 -1.697 1.00 93.88 268 VAL A N 1
ATOM 1948 C CA . VAL A 1 268 ? 26.621 -6.329 -1.794 1.00 93.88 268 VAL A CA 1
ATOM 1949 C C . VAL A 1 268 ? 26.710 -5.725 -0.399 1.00 93.88 268 VAL A C 1
ATOM 1951 O O . VAL A 1 268 ? 26.155 -6.268 0.554 1.00 93.88 268 VAL A O 1
ATOM 1954 N N . GLU A 1 269 ? 27.428 -4.614 -0.248 1.00 89.44 269 GLU A N 1
ATOM 1955 C CA . GLU A 1 269 ? 27.700 -4.100 1.098 1.00 89.44 269 GLU A CA 1
ATOM 1956 C C . GLU A 1 269 ? 26.510 -3.406 1.748 1.00 89.44 269 GLU A C 1
ATOM 1958 O O . GLU A 1 269 ? 26.333 -3.540 2.955 1.00 89.44 269 GLU A O 1
ATOM 1963 N N . ARG A 1 270 ? 25.741 -2.629 0.977 1.00 88.75 270 ARG A N 1
ATOM 1964 C CA . ARG A 1 270 ? 24.843 -1.608 1.525 1.00 88.75 270 ARG A CA 1
ATOM 1965 C C . ARG A 1 270 ? 23.418 -1.691 1.001 1.00 88.75 270 ARG A C 1
ATOM 1967 O O . ARG A 1 270 ? 22.506 -1.743 1.810 1.00 88.75 270 ARG A O 1
ATOM 1974 N N . TYR A 1 271 ? 23.207 -1.722 -0.311 1.00 93.38 271 TYR A N 1
ATOM 1975 C CA . TYR A 1 271 ? 21.852 -1.743 -0.871 1.00 93.38 271 TYR A CA 1
ATOM 1976 C C . TYR A 1 271 ? 21.707 -2.844 -1.915 1.00 93.38 271 TYR A C 1
ATOM 1978 O O . TYR A 1 271 ? 22.412 -2.847 -2.919 1.00 93.38 271 TYR A O 1
ATOM 1986 N N . GLY A 1 272 ? 20.760 -3.762 -1.725 1.00 97.19 272 GLY A N 1
ATOM 1987 C CA . GLY A 1 272 ? 20.298 -4.606 -2.826 1.00 97.19 272 GLY A CA 1
ATOM 1988 C C . GLY A 1 272 ? 19.629 -3.739 -3.894 1.00 97.19 272 GLY A C 1
ATOM 1989 O O . GLY A 1 272 ? 20.076 -3.704 -5.042 1.00 97.19 272 GLY A O 1
ATOM 1990 N N . VAL A 1 273 ? 18.615 -2.982 -3.470 1.00 98.12 273 VAL A N 1
ATOM 1991 C CA . VAL A 1 273 ? 17.947 -1.934 -4.249 1.00 98.12 273 VAL A CA 1
ATOM 1992 C C . VAL A 1 273 ? 17.873 -0.633 -3.442 1.00 98.12 273 VAL A C 1
ATOM 1994 O O . VAL A 1 273 ? 17.477 -0.661 -2.280 1.00 98.12 273 VAL A O 1
ATOM 1997 N N . LEU A 1 274 ? 18.204 0.500 -4.060 1.00 95.25 274 LEU A N 1
ATOM 1998 C CA . LEU A 1 274 ? 17.927 1.840 -3.529 1.00 95.25 274 LEU A CA 1
ATOM 1999 C C . LEU A 1 274 ? 17.063 2.613 -4.527 1.00 95.25 274 LEU A C 1
ATOM 2001 O O . LEU A 1 274 ? 17.466 2.797 -5.678 1.00 95.25 274 LEU A O 1
ATOM 2005 N N . ALA A 1 275 ? 15.898 3.058 -4.073 1.00 94.12 275 ALA A N 1
ATOM 2006 C CA . ALA A 1 275 ? 15.059 4.016 -4.772 1.00 94.12 275 ALA A CA 1
ATOM 2007 C C . ALA A 1 275 ? 15.007 5.296 -3.929 1.00 94.12 275 ALA A C 1
ATOM 2009 O O . ALA A 1 275 ? 14.525 5.264 -2.802 1.00 94.12 275 ALA A O 1
ATOM 2010 N N . ASP A 1 276 ? 15.578 6.369 -4.451 1.00 90.50 276 ASP A N 1
ATOM 2011 C CA . ASP A 1 276 ? 15.861 7.629 -3.768 1.00 90.50 276 ASP A CA 1
ATOM 2012 C C . ASP A 1 276 ? 15.283 8.787 -4.600 1.00 90.50 276 ASP A C 1
ATOM 2014 O O . ASP A 1 276 ? 15.420 8.797 -5.826 1.00 90.50 276 ASP A O 1
ATOM 2018 N N . GLY A 1 277 ? 14.628 9.757 -3.968 1.00 82.12 277 GLY A N 1
ATOM 2019 C CA . GLY A 1 277 ? 14.023 10.907 -4.637 1.00 82.12 277 GLY A CA 1
ATOM 2020 C C . GLY A 1 277 ? 14.497 12.263 -4.108 1.00 82.12 277 GLY A C 1
ATOM 2021 O O . GLY A 1 277 ? 13.787 12.908 -3.348 1.00 82.12 277 GLY A O 1
ATOM 2022 N N . THR A 1 278 ? 15.614 12.821 -4.600 1.00 69.56 278 THR A N 1
ATOM 2023 C CA . THR A 1 278 ? 15.835 14.278 -4.464 1.00 69.56 278 THR A CA 1
ATOM 2024 C C . THR A 1 278 ? 16.500 14.968 -5.663 1.00 69.56 278 THR A C 1
ATOM 2026 O O . THR A 1 278 ? 17.353 14.432 -6.363 1.00 69.56 278 THR A O 1
ATOM 2029 N N . SER A 1 279 ? 16.088 16.238 -5.786 1.00 56.03 279 SER A N 1
ATOM 2030 C CA . SER A 1 279 ? 16.567 17.389 -6.568 1.00 56.03 279 SER A CA 1
ATOM 2031 C C . SER A 1 279 ? 16.056 17.621 -8.010 1.00 56.03 279 SER A C 1
ATOM 2033 O O . SER A 1 279 ? 16.590 17.044 -8.959 1.00 56.03 279 SER A O 1
ATOM 2035 N N . PRO A 1 280 ? 15.117 18.587 -8.204 1.00 56.47 280 PRO A N 1
ATOM 2036 C CA . PRO A 1 280 ? 14.247 19.206 -7.188 1.00 56.47 280 PRO A CA 1
ATOM 2037 C C . PRO A 1 280 ? 13.143 18.233 -6.733 1.00 56.47 280 PRO A C 1
ATOM 2039 O O . PRO A 1 280 ? 12.800 17.309 -7.457 1.00 56.47 280 PRO A O 1
ATOM 2042 N N . ALA A 1 281 ? 12.619 18.431 -5.517 1.00 61.78 281 ALA A N 1
ATOM 2043 C CA . ALA A 1 281 ? 11.700 17.538 -4.796 1.00 61.78 281 ALA A CA 1
ATOM 2044 C C . ALA A 1 281 ? 10.452 17.117 -5.603 1.00 61.78 281 ALA A C 1
ATOM 2046 O O . ALA A 1 281 ? 9.410 17.772 -5.562 1.00 61.78 281 ALA A O 1
ATOM 2047 N N . VAL A 1 282 ? 10.558 16.002 -6.324 1.00 77.06 282 VAL A N 1
ATOM 2048 C CA . VAL A 1 282 ? 9.452 15.339 -7.015 1.00 77.06 282 VAL A CA 1
ATOM 2049 C C . VAL A 1 282 ? 9.194 14.040 -6.269 1.00 77.06 282 VAL A C 1
ATOM 2051 O O . VAL A 1 282 ? 10.087 13.207 -6.157 1.00 77.06 282 VAL A O 1
ATOM 2054 N N . ALA A 1 283 ? 7.982 13.872 -5.744 1.00 87.69 283 ALA A N 1
ATOM 2055 C CA . ALA A 1 283 ? 7.559 12.580 -5.227 1.00 87.69 283 ALA A CA 1
ATOM 2056 C C . ALA A 1 283 ? 7.405 11.607 -6.405 1.00 87.69 283 ALA A C 1
ATOM 2058 O O . ALA A 1 283 ? 6.796 11.956 -7.418 1.00 87.69 283 ALA A O 1
ATOM 2059 N N . ILE A 1 284 ? 7.964 10.405 -6.283 1.00 90.25 284 ILE A N 1
ATOM 2060 C CA . ILE A 1 284 ? 7.965 9.382 -7.338 1.00 90.25 284 ILE A CA 1
ATOM 2061 C C . ILE A 1 284 ? 7.138 8.209 -6.831 1.00 90.25 284 ILE A C 1
ATOM 2063 O O . ILE A 1 284 ? 7.327 7.776 -5.702 1.00 90.25 284 ILE A O 1
ATOM 2067 N N . ALA A 1 285 ? 6.219 7.682 -7.637 1.00 90.88 285 ALA A N 1
ATOM 2068 C CA . ALA A 1 285 ? 5.435 6.503 -7.278 1.00 90.88 285 ALA A CA 1
ATOM 2069 C C . ALA A 1 285 ? 5.458 5.465 -8.398 1.00 90.88 285 ALA A C 1
ATOM 2071 O O . ALA A 1 285 ? 5.651 5.797 -9.563 1.00 90.88 285 ALA A O 1
ATOM 2072 N N . GLY A 1 286 ? 5.211 4.203 -8.043 1.00 89.88 286 GLY A N 1
ATOM 2073 C CA . GLY A 1 286 ? 5.066 3.106 -9.008 1.00 89.88 286 GLY A CA 1
ATOM 2074 C C . GLY A 1 286 ? 6.283 2.190 -9.126 1.00 89.88 286 GLY A C 1
ATOM 2075 O O . GLY A 1 286 ? 6.232 1.213 -9.872 1.00 89.88 286 GLY A O 1
ATOM 2076 N N . THR A 1 287 ? 7.353 2.439 -8.363 1.00 95.62 287 THR A N 1
ATOM 2077 C CA . THR A 1 287 ? 8.481 1.499 -8.295 1.00 95.62 287 THR A CA 1
ATOM 2078 C C . THR A 1 287 ? 8.028 0.179 -7.681 1.00 95.62 287 THR A C 1
ATOM 2080 O O . THR A 1 287 ? 7.335 0.154 -6.667 1.00 95.62 287 THR A O 1
ATOM 2083 N N . ASN A 1 288 ? 8.396 -0.933 -8.308 1.00 98.25 288 ASN A N 1
ATOM 2084 C CA . ASN A 1 288 ? 7.957 -2.271 -7.943 1.00 98.25 288 ASN A CA 1
ATOM 2085 C C . ASN A 1 288 ? 9.159 -3.211 -7.838 1.00 98.25 288 ASN A C 1
ATOM 2087 O O . ASN A 1 288 ? 9.735 -3.616 -8.847 1.00 98.25 288 ASN A O 1
ATOM 2091 N N . VAL A 1 289 ? 9.501 -3.581 -6.609 1.00 98.81 289 VAL A N 1
ATOM 2092 C CA . VAL A 1 289 ? 10.538 -4.551 -6.265 1.00 98.81 289 VAL A CA 1
ATOM 2093 C C . VAL A 1 289 ? 9.842 -5.818 -5.781 1.00 98.81 289 VAL A C 1
ATOM 2095 O O . VAL A 1 289 ? 9.520 -5.957 -4.598 1.00 98.81 289 VAL A O 1
ATOM 2098 N N . SER A 1 290 ? 9.562 -6.742 -6.700 1.00 98.62 290 SER A N 1
ATOM 2099 C CA . SER A 1 290 ? 8.818 -7.960 -6.367 1.00 98.62 290 SER A CA 1
ATOM 2100 C C . SER A 1 290 ? 9.393 -9.239 -6.941 1.00 98.62 290 SER A C 1
ATOM 2102 O O . SER A 1 290 ? 10.017 -9.232 -7.996 1.00 98.62 290 SER A O 1
ATOM 2104 N N . TYR A 1 291 ? 9.159 -10.360 -6.257 1.00 98.56 291 TYR A N 1
ATOM 2105 C CA . TYR A 1 291 ? 9.634 -11.679 -6.690 1.00 98.56 291 TYR A CA 1
ATOM 2106 C C . TYR A 1 291 ? 11.160 -11.749 -6.854 1.00 98.56 291 TYR A C 1
ATOM 2108 O O . TYR A 1 291 ? 11.664 -12.386 -7.774 1.00 98.56 291 TYR A O 1
ATOM 2116 N N . ASN A 1 292 ? 11.921 -11.068 -5.998 1.00 98.88 292 ASN A N 1
ATOM 2117 C CA . ASN A 1 292 ? 13.381 -11.146 -5.998 1.00 98.88 292 ASN A CA 1
ATOM 2118 C C . ASN A 1 292 ? 13.885 -12.005 -4.836 1.00 98.88 292 ASN A C 1
ATOM 2120 O O . ASN A 1 292 ? 13.182 -12.240 -3.848 1.00 98.88 292 ASN A O 1
ATOM 2124 N N . LYS A 1 293 ? 15.133 -12.452 -4.960 1.00 98.75 293 LYS A N 1
ATOM 2125 C CA . LYS A 1 293 ? 15.892 -13.087 -3.886 1.00 98.75 293 LYS A CA 1
ATOM 2126 C C . LYS A 1 293 ? 17.075 -12.201 -3.514 1.00 98.75 293 LYS A C 1
ATOM 2128 O O . LYS A 1 293 ? 17.915 -11.930 -4.368 1.00 98.75 293 LYS A O 1
ATOM 2133 N N . PHE A 1 294 ? 17.150 -11.792 -2.257 1.00 98.75 294 PHE A N 1
ATOM 2134 C CA . PHE A 1 294 ? 18.240 -11.003 -1.694 1.00 98.75 294 PHE A CA 1
ATOM 2135 C C . PHE A 1 294 ? 19.054 -11.846 -0.727 1.00 98.75 294 PHE A C 1
ATOM 2137 O O . PHE A 1 294 ? 18.477 -12.531 0.117 1.00 98.75 294 PHE A O 1
ATOM 2144 N N . ASP A 1 295 ? 20.380 -11.795 -0.829 1.00 97.56 295 ASP A N 1
ATOM 2145 C CA . ASP A 1 295 ? 21.229 -12.629 0.017 1.00 97.56 295 ASP A CA 1
ATOM 2146 C C . ASP A 1 295 ? 22.606 -12.017 0.308 1.00 97.56 295 ASP A C 1
ATOM 2148 O O . ASP A 1 295 ? 23.252 -11.452 -0.571 1.00 97.56 295 ASP A O 1
ATOM 2152 N N . ASN A 1 296 ? 23.089 -12.181 1.540 1.00 94.88 296 ASN A N 1
ATOM 2153 C CA . ASN A 1 296 ? 24.403 -11.714 1.994 1.00 94.88 296 ASN A CA 1
ATOM 2154 C C . ASN A 1 296 ? 24.611 -10.190 1.840 1.00 94.88 296 ASN A C 1
ATOM 2156 O O . ASN A 1 296 ? 25.450 -9.736 1.059 1.00 94.88 296 ASN A O 1
ATOM 2160 N N . ILE A 1 297 ? 23.838 -9.412 2.610 1.00 93.25 297 ILE A N 1
ATOM 2161 C CA . ILE A 1 297 ? 23.890 -7.939 2.659 1.00 93.25 297 ILE A CA 1
ATOM 2162 C C . ILE A 1 297 ? 24.020 -7.410 4.114 1.00 93.25 297 ILE A C 1
ATOM 2164 O O . ILE A 1 297 ? 23.157 -6.671 4.591 1.00 93.25 297 ILE A O 1
ATOM 2168 N N . PRO A 1 298 ? 25.048 -7.806 4.893 1.00 83.38 298 PRO A N 1
ATOM 2169 C CA . PRO A 1 298 ? 25.132 -7.457 6.316 1.00 83.38 298 PRO A CA 1
ATOM 2170 C C . PRO A 1 298 ? 25.780 -6.094 6.635 1.00 83.38 298 PRO A C 1
ATOM 2172 O O . PRO A 1 298 ? 25.580 -5.595 7.727 1.00 83.38 298 PRO A O 1
ATOM 2175 N N . SER A 1 299 ? 26.556 -5.436 5.762 1.00 71.31 299 SER A N 1
ATOM 2176 C CA . SER A 1 299 ? 27.206 -4.115 6.008 1.00 71.31 299 SER A CA 1
ATOM 2177 C C . SER A 1 299 ? 28.105 -3.935 7.262 1.00 71.31 299 SER A C 1
ATOM 2179 O O . SER A 1 299 ? 28.782 -2.903 7.337 1.00 71.31 299 SER A O 1
ATOM 2181 N N . GLY A 1 300 ? 28.168 -4.869 8.223 1.00 61.12 300 GLY A N 1
ATOM 2182 C CA . GLY A 1 300 ? 28.921 -4.796 9.495 1.00 61.12 300 GLY A CA 1
ATOM 2183 C C . GLY A 1 300 ? 28.542 -3.637 10.446 1.00 61.12 300 GLY A C 1
ATOM 2184 O O . GLY A 1 300 ? 27.881 -2.681 10.047 1.00 61.12 300 GLY A O 1
ATOM 2185 N N . ASP A 1 301 ? 28.992 -3.702 11.708 1.00 54.72 301 ASP A N 1
ATOM 2186 C CA . ASP A 1 301 ? 28.551 -2.798 12.796 1.00 54.72 301 ASP A CA 1
ATOM 2187 C C . ASP A 1 301 ? 29.247 -1.424 12.851 1.00 54.72 301 ASP A C 1
ATOM 2189 O O . ASP A 1 301 ? 28.726 -0.493 13.463 1.00 54.72 301 ASP A O 1
ATOM 2193 N N . ASN A 1 302 ? 30.390 -1.251 12.175 1.00 51.12 302 ASN A N 1
ATOM 2194 C CA . ASN A 1 302 ? 31.162 0.006 12.199 1.00 51.12 302 ASN A CA 1
ATOM 2195 C C . ASN A 1 302 ? 30.451 1.196 11.526 1.00 51.12 302 ASN A C 1
ATOM 2197 O O . ASN A 1 302 ? 30.884 2.337 11.668 1.00 51.12 302 ASN A O 1
ATOM 2201 N N . PHE A 1 303 ? 29.359 0.948 10.802 1.00 48.94 303 PHE A N 1
ATOM 2202 C CA . PHE A 1 303 ? 28.498 1.988 10.254 1.00 48.94 303 PHE A CA 1
ATOM 2203 C C . PHE A 1 303 ? 27.274 2.124 11.153 1.00 48.94 303 PHE A C 1
ATOM 2205 O O . PHE A 1 303 ? 26.314 1.356 11.021 1.00 48.94 303 PHE A O 1
ATOM 2212 N N . GLY A 1 304 ? 27.315 3.100 12.069 1.00 46.03 304 GLY A N 1
ATOM 2213 C CA . GLY A 1 304 ? 26.188 3.454 12.932 1.00 46.03 304 GLY A CA 1
ATOM 2214 C C . GLY A 1 304 ? 24.876 3.435 12.141 1.00 46.03 304 GLY A C 1
ATOM 2215 O O . GLY A 1 304 ? 24.725 4.163 11.159 1.00 46.03 304 GLY A O 1
ATOM 2216 N N . GLY A 1 305 ? 23.978 2.517 12.512 1.00 51.12 305 GLY A N 1
ATOM 2217 C CA . GLY A 1 305 ? 22.653 2.353 11.905 1.00 51.12 305 GLY A CA 1
ATOM 2218 C C . GLY A 1 305 ? 22.368 1.020 11.201 1.00 51.12 305 GLY A C 1
ATOM 2219 O O . GLY A 1 305 ? 21.197 0.715 11.011 1.00 51.12 305 GLY A O 1
ATOM 2220 N N . GLY A 1 306 ? 23.369 0.189 10.873 1.00 59.34 306 GLY A N 1
ATOM 2221 C CA . GLY A 1 306 ? 23.127 -1.120 10.239 1.00 59.34 306 GLY A CA 1
ATOM 2222 C C . GLY A 1 306 ? 22.664 -0.988 8.786 1.00 59.34 306 GLY A C 1
ATOM 2223 O O . GLY A 1 306 ? 21.528 -1.290 8.450 1.00 59.34 306 GLY A O 1
ATOM 2224 N N . ARG A 1 307 ? 23.562 -0.526 7.913 1.00 74.88 307 ARG A N 1
ATOM 2225 C CA . ARG A 1 307 ? 23.214 0.009 6.586 1.00 74.88 307 ARG A CA 1
ATOM 2226 C C . ARG A 1 307 ? 22.967 -1.025 5.479 1.00 74.88 307 ARG A C 1
ATOM 2228 O O . ARG A 1 307 ? 22.661 -0.613 4.370 1.00 74.88 307 ARG A O 1
ATOM 2235 N N . GLY A 1 308 ? 23.103 -2.323 5.757 1.00 88.88 308 GLY A N 1
ATOM 2236 C CA . GLY A 1 308 ? 22.950 -3.409 4.780 1.00 88.88 308 GLY A CA 1
ATOM 2237 C C . GLY A 1 308 ? 21.485 -3.769 4.558 1.00 88.88 308 GLY A C 1
ATOM 2238 O O . GLY A 1 308 ? 20.940 -4.596 5.288 1.00 88.88 308 GLY A O 1
ATOM 2239 N N . ARG A 1 309 ? 20.853 -3.124 3.578 1.00 92.94 309 ARG A N 1
ATOM 2240 C CA . ARG A 1 309 ? 19.421 -3.211 3.272 1.00 92.94 309 ARG A CA 1
ATOM 2241 C C . ARG A 1 309 ? 19.179 -4.030 2.015 1.00 92.94 309 ARG A C 1
ATOM 2243 O O . ARG A 1 309 ? 19.842 -3.813 0.999 1.00 92.94 309 ARG A O 1
ATOM 2250 N N . ALA A 1 310 ? 18.195 -4.925 2.045 1.00 97.62 310 ALA A N 1
ATOM 2251 C CA . ALA A 1 310 ? 17.761 -5.598 0.824 1.00 97.62 310 ALA A CA 1
ATOM 2252 C C . ALA A 1 310 ? 17.106 -4.592 -0.133 1.00 97.62 310 ALA A C 1
ATOM 2254 O O . ALA A 1 310 ? 17.487 -4.521 -1.301 1.00 97.62 310 ALA A O 1
ATOM 2255 N N . ALA A 1 311 ? 16.212 -3.747 0.383 1.00 97.44 311 ALA A N 1
ATOM 2256 C CA . ALA A 1 311 ? 15.679 -2.602 -0.343 1.00 97.44 311 ALA A CA 1
ATOM 2257 C C . ALA A 1 311 ? 15.501 -1.376 0.564 1.00 97.44 311 ALA A C 1
ATOM 2259 O O . ALA A 1 311 ? 15.186 -1.517 1.747 1.00 97.44 311 ALA A O 1
ATOM 2260 N N . ALA A 1 312 ? 15.688 -0.188 -0.006 1.00 94.19 312 ALA A N 1
ATOM 2261 C CA . ALA A 1 312 ? 15.423 1.084 0.653 1.00 94.19 312 ALA A CA 1
ATOM 2262 C C . ALA A 1 312 ? 14.673 2.036 -0.283 1.00 94.19 312 ALA A C 1
ATOM 2264 O O . ALA A 1 312 ? 15.076 2.189 -1.440 1.00 94.19 312 ALA A O 1
ATOM 2265 N N . PHE A 1 313 ? 13.591 2.631 0.215 1.00 93.44 313 PHE A N 1
ATOM 2266 C CA . PHE A 1 313 ? 12.762 3.618 -0.476 1.00 93.44 313 PHE A CA 1
ATOM 2267 C C . PHE A 1 313 ? 12.854 4.946 0.274 1.00 93.44 313 PHE A C 1
ATOM 2269 O O . PHE A 1 313 ? 12.119 5.184 1.227 1.00 93.44 313 PHE A O 1
ATOM 2276 N N . GLU A 1 314 ? 13.796 5.783 -0.126 1.00 88.56 314 GLU A N 1
ATOM 2277 C CA . GLU A 1 314 ? 14.198 6.990 0.590 1.00 88.56 314 GLU A CA 1
ATOM 2278 C C . GLU A 1 314 ? 13.660 8.238 -0.149 1.00 88.56 314 GLU A C 1
ATOM 2280 O O . GLU A 1 314 ? 13.403 8.205 -1.353 1.00 88.56 314 GLU A O 1
ATOM 2285 N N . GLU A 1 315 ? 13.440 9.338 0.574 1.00 86.44 315 GLU A N 1
ATOM 2286 C CA . GLU A 1 315 ? 13.213 10.676 0.006 1.00 86.44 315 GLU A CA 1
ATOM 2287 C C . GLU A 1 315 ? 12.006 10.792 -0.957 1.00 86.44 315 GLU A C 1
ATOM 2289 O O . GLU A 1 315 ? 12.138 11.060 -2.145 1.00 86.44 315 GLU A O 1
ATOM 2294 N N . ASN A 1 316 ? 10.772 10.616 -0.472 1.00 87.06 316 ASN A N 1
ATOM 2295 C CA . ASN A 1 316 ? 9.541 10.680 -1.292 1.00 87.06 316 ASN A CA 1
ATOM 2296 C C . ASN A 1 316 ? 9.454 9.665 -2.448 1.00 87.06 316 ASN A C 1
ATOM 2298 O O . ASN A 1 316 ? 8.660 9.862 -3.380 1.00 87.06 316 ASN A O 1
ATOM 2302 N N . HIS A 1 317 ? 10.243 8.590 -2.412 1.00 91.06 317 HIS A N 1
ATOM 2303 C CA . HIS A 1 317 ? 10.145 7.512 -3.387 1.00 91.06 317 HIS A CA 1
ATOM 2304 C C . HIS A 1 317 ? 9.196 6.424 -2.890 1.00 91.06 317 HIS A C 1
ATOM 2306 O O . HIS A 1 317 ? 9.530 5.634 -2.019 1.00 91.06 317 HIS A O 1
ATOM 2312 N N . TYR A 1 318 ? 8.004 6.352 -3.467 1.00 92.38 318 TYR A N 1
ATOM 2313 C CA . TYR A 1 318 ? 6.940 5.427 -3.092 1.00 92.38 318 TYR A CA 1
ATOM 2314 C C . TYR A 1 318 ? 6.912 4.195 -3.999 1.00 92.38 318 TYR A C 1
ATOM 2316 O O . TYR A 1 318 ? 7.043 4.279 -5.228 1.00 92.38 318 TYR A O 1
ATOM 2324 N N . GLY A 1 319 ? 6.681 3.021 -3.414 1.00 94.75 319 GLY A N 1
ATOM 2325 C CA . GLY A 1 319 ? 6.708 1.785 -4.187 1.00 94.75 319 GLY A CA 1
ATOM 2326 C C . GLY A 1 319 ? 6.168 0.549 -3.486 1.00 94.75 319 GLY A C 1
ATOM 2327 O O . GLY A 1 319 ? 5.662 0.587 -2.369 1.00 94.75 319 GLY A O 1
ATOM 2328 N N . THR A 1 320 ? 6.280 -0.578 -4.179 1.00 98.19 320 THR A N 1
ATOM 2329 C CA . THR A 1 320 ? 5.911 -1.906 -3.685 1.00 98.19 320 THR A CA 1
ATOM 2330 C C . THR A 1 320 ? 7.162 -2.749 -3.450 1.00 98.19 320 THR A C 1
ATOM 2332 O O . THR A 1 320 ? 7.982 -2.891 -4.355 1.00 98.19 320 THR A O 1
ATOM 2335 N N . PHE A 1 321 ? 7.282 -3.346 -2.265 1.00 98.62 321 PHE A N 1
ATOM 2336 C CA . PHE A 1 321 ? 8.251 -4.388 -1.930 1.00 98.62 321 PHE A CA 1
ATOM 2337 C C . PHE A 1 321 ? 7.491 -5.670 -1.568 1.00 98.62 321 PHE A C 1
ATOM 2339 O O . PHE A 1 321 ? 7.011 -5.810 -0.440 1.00 98.62 321 PHE A O 1
ATOM 2346 N N . ALA A 1 322 ? 7.318 -6.584 -2.530 1.00 98.56 322 ALA A N 1
ATOM 2347 C CA . ALA A 1 322 ? 6.420 -7.725 -2.341 1.00 98.56 322 ALA A CA 1
ATOM 2348 C C . ALA A 1 322 ? 6.924 -9.077 -2.859 1.00 98.56 322 ALA A C 1
ATOM 2350 O O . ALA A 1 322 ? 7.569 -9.155 -3.901 1.00 98.56 322 ALA A O 1
ATOM 2351 N N . TYR A 1 323 ? 6.561 -10.169 -2.183 1.00 98.38 323 TYR A N 1
ATOM 2352 C CA . TYR A 1 323 ? 6.908 -11.540 -2.597 1.00 98.38 323 TYR A CA 1
ATOM 2353 C C . TYR A 1 323 ? 8.420 -11.797 -2.738 1.00 98.38 323 TYR A C 1
ATOM 2355 O O . TYR A 1 323 ? 8.850 -12.630 -3.545 1.00 98.38 323 TYR A O 1
ATOM 2363 N N . ASN A 1 324 ? 9.245 -11.067 -1.985 1.00 98.88 324 ASN A N 1
ATOM 2364 C CA . ASN A 1 324 ? 10.691 -11.248 -1.977 1.00 98.88 324 ASN A CA 1
ATOM 2365 C C . ASN A 1 324 ? 11.119 -12.238 -0.885 1.00 98.88 324 ASN A C 1
ATOM 2367 O O . ASN A 1 324 ? 10.467 -12.369 0.149 1.00 98.88 324 ASN A O 1
ATOM 2371 N N . VAL A 1 325 ? 12.261 -12.890 -1.100 1.00 98.81 325 VAL A N 1
ATOM 2372 C CA . VAL A 1 325 ? 12.964 -13.654 -0.061 1.00 98.81 325 VAL A CA 1
ATOM 2373 C C . VAL A 1 325 ? 14.255 -12.920 0.264 1.00 98.81 325 VAL A C 1
ATOM 2375 O O . VAL A 1 325 ? 15.050 -12.656 -0.636 1.00 98.81 325 VAL A O 1
ATOM 2378 N N . VAL A 1 326 ? 14.468 -12.591 1.533 1.00 98.62 326 VAL A N 1
ATOM 2379 C CA . VAL A 1 326 ? 15.663 -11.907 2.034 1.00 98.62 326 VAL A CA 1
ATOM 2380 C C . VAL A 1 326 ? 16.355 -12.803 3.053 1.00 98.62 326 VAL A C 1
ATOM 2382 O O . VAL A 1 326 ? 15.737 -13.212 4.032 1.00 98.62 326 VAL A O 1
ATOM 2385 N N . THR A 1 327 ? 17.640 -13.082 2.856 1.00 96.56 327 THR A N 1
ATOM 2386 C CA . THR A 1 327 ? 18.461 -13.844 3.808 1.00 96.56 327 THR A CA 1
ATOM 2387 C C . THR A 1 327 ? 19.780 -13.146 4.094 1.00 96.56 327 THR A C 1
ATOM 2389 O O . THR A 1 327 ? 20.329 -12.460 3.230 1.00 96.56 327 THR A O 1
ATOM 2392 N N . ARG A 1 328 ? 20.322 -13.326 5.307 1.00 93.56 328 ARG A N 1
ATOM 2393 C CA . ARG A 1 328 ? 21.646 -12.792 5.681 1.00 93.56 328 ARG A CA 1
ATOM 2394 C C . ARG A 1 328 ? 21.814 -11.292 5.391 1.00 93.56 328 ARG A C 1
ATOM 2396 O O . ARG A 1 328 ? 22.874 -10.853 4.939 1.00 93.56 328 ARG A O 1
ATOM 2403 N N . ALA A 1 329 ? 20.763 -10.507 5.628 1.00 93.38 329 ALA A N 1
ATOM 2404 C CA . ALA A 1 329 ? 20.771 -9.049 5.508 1.00 93.38 329 ALA A CA 1
ATOM 2405 C C . ALA A 1 329 ? 20.716 -8.388 6.891 1.00 93.38 329 ALA A C 1
ATOM 2407 O O . ALA A 1 329 ? 20.211 -8.972 7.850 1.00 93.38 329 ALA A O 1
ATOM 2408 N N . ASN A 1 330 ? 21.203 -7.155 7.021 1.00 91.75 330 ASN A N 1
ATOM 2409 C CA . ASN A 1 330 ? 21.014 -6.411 8.270 1.00 91.75 330 ASN A CA 1
ATOM 2410 C C . ASN A 1 330 ? 19.595 -5.862 8.385 1.00 91.75 330 ASN A C 1
ATOM 2412 O O . ASN A 1 330 ? 18.992 -5.943 9.455 1.00 91.75 330 ASN A O 1
ATOM 2416 N N . VAL A 1 331 ? 19.069 -5.337 7.284 1.00 94.00 331 VAL A N 1
ATOM 2417 C CA . VAL A 1 331 ? 17.733 -4.765 7.176 1.00 94.00 331 VAL A CA 1
ATOM 2418 C C . VAL A 1 331 ? 17.030 -5.375 5.968 1.00 94.00 331 VAL A C 1
ATOM 2420 O O . VAL A 1 331 ? 17.612 -5.458 4.887 1.00 94.00 331 VAL A O 1
ATOM 2423 N N . GLY A 1 332 ? 15.789 -5.826 6.134 1.00 96.75 332 GLY A N 1
ATOM 2424 C CA . GLY A 1 332 ? 14.997 -6.341 5.019 1.00 96.75 332 GLY A CA 1
ATOM 2425 C C . GLY A 1 332 ? 14.554 -5.194 4.125 1.00 96.75 332 GLY A C 1
ATOM 2426 O O . GLY A 1 332 ? 15.037 -5.044 3.005 1.00 96.75 332 GLY A O 1
ATOM 2427 N N . TRP A 1 333 ? 13.688 -4.342 4.657 1.00 96.94 333 TRP A N 1
ATOM 2428 C CA . TRP A 1 333 ? 13.205 -3.160 3.957 1.00 96.94 333 TRP A CA 1
ATOM 2429 C C . TRP A 1 333 ? 13.221 -1.933 4.870 1.00 96.94 333 TRP A C 1
ATOM 2431 O O . TRP A 1 333 ? 12.975 -2.060 6.073 1.00 96.94 333 TRP A O 1
ATOM 2441 N N . GLN A 1 334 ? 13.509 -0.768 4.292 1.00 93.06 334 GLN A N 1
ATOM 2442 C CA . GLN A 1 334 ? 13.478 0.520 4.980 1.00 93.06 334 GLN A CA 1
ATOM 2443 C C . GLN A 1 334 ? 12.894 1.618 4.089 1.00 93.06 334 GLN A C 1
ATOM 2445 O O . GLN A 1 334 ? 13.133 1.622 2.882 1.00 93.06 334 GLN A O 1
ATOM 2450 N N . ASP A 1 335 ? 12.199 2.575 4.691 1.00 88.88 335 ASP A N 1
ATOM 2451 C CA . ASP A 1 335 ? 12.003 3.907 4.120 1.00 88.88 335 ASP A CA 1
ATOM 2452 C C . ASP A 1 335 ? 12.574 4.990 5.034 1.00 88.88 335 ASP A C 1
ATOM 2454 O O . ASP A 1 335 ? 12.808 4.740 6.213 1.00 88.88 335 ASP A O 1
ATOM 2458 N N . ASP A 1 336 ? 12.837 6.170 4.472 1.00 82.19 336 ASP A N 1
ATOM 2459 C CA . ASP A 1 336 ? 13.270 7.363 5.206 1.00 82.19 336 ASP A CA 1
ATOM 2460 C C . ASP A 1 336 ? 12.777 8.638 4.489 1.00 82.19 336 ASP A C 1
ATOM 2462 O O . ASP A 1 336 ? 12.627 8.661 3.266 1.00 82.19 336 ASP A O 1
ATOM 2466 N N . ASN A 1 337 ? 12.610 9.730 5.244 1.00 78.75 337 ASN A N 1
ATOM 2467 C CA . ASN A 1 337 ? 12.565 11.110 4.727 1.00 78.75 337 ASN A CA 1
ATOM 2468 C C . ASN A 1 337 ? 11.440 11.429 3.719 1.00 78.75 337 ASN A C 1
ATOM 2470 O O . ASN A 1 337 ? 11.666 11.996 2.653 1.00 78.75 337 ASN A O 1
ATOM 2474 N N . TYR A 1 338 ? 10.187 11.094 4.038 1.00 80.94 338 TYR A N 1
ATOM 2475 C CA . TYR A 1 338 ? 9.044 11.476 3.195 1.00 80.94 338 TYR A CA 1
ATOM 2476 C C . TYR A 1 338 ? 8.479 12.833 3.618 1.00 80.94 338 TYR A C 1
ATOM 2478 O O . TYR A 1 338 ? 8.019 12.998 4.736 1.00 80.94 338 TYR A O 1
ATOM 2486 N N . TYR A 1 339 ? 8.476 13.804 2.712 1.00 78.06 339 TYR A N 1
ATOM 2487 C CA . TYR A 1 339 ? 8.005 15.172 2.937 1.00 78.06 339 TYR A CA 1
ATOM 2488 C C . TYR A 1 339 ? 6.708 15.513 2.186 1.00 78.06 339 TYR A C 1
ATOM 2490 O O . TYR A 1 339 ? 5.980 16.422 2.575 1.00 78.06 339 TYR A O 1
ATOM 2498 N N . LEU A 1 340 ? 6.440 14.816 1.084 1.00 81.38 340 LEU A N 1
ATOM 2499 C CA . LEU A 1 340 ? 5.369 15.090 0.131 1.00 81.38 340 LEU A CA 1
ATOM 2500 C C . LEU A 1 340 ? 4.474 13.869 -0.003 1.00 81.38 340 LEU A C 1
ATOM 2502 O O . LEU A 1 340 ? 4.970 12.750 -0.006 1.00 81.38 340 LEU A O 1
ATOM 2506 N N . SER A 1 341 ? 3.172 14.063 -0.198 1.00 84.56 341 SER A N 1
ATOM 2507 C CA . SER A 1 341 ? 2.265 12.955 -0.506 1.00 84.56 341 SER A CA 1
ATOM 2508 C C . SER A 1 341 ? 2.659 12.245 -1.808 1.00 84.56 341 SER A C 1
ATOM 2510 O O . SER A 1 341 ? 3.078 12.883 -2.774 1.00 84.56 341 SER A O 1
ATOM 2512 N N . SER A 1 342 ? 2.485 10.924 -1.838 1.00 87.00 342 SER A N 1
ATOM 2513 C CA . SER A 1 342 ? 2.652 10.108 -3.038 1.00 87.00 342 SER A CA 1
ATOM 2514 C C . SER A 1 342 ? 1.776 10.652 -4.172 1.00 87.00 342 SER A C 1
ATOM 2516 O O . SER A 1 342 ? 0.582 10.883 -3.956 1.00 87.00 342 SER A O 1
ATOM 2518 N N . PRO A 1 343 ? 2.315 10.819 -5.394 1.00 87.75 343 PRO A N 1
ATOM 2519 C CA . PRO A 1 343 ? 1.517 11.162 -6.571 1.00 87.75 343 PRO A CA 1
ATOM 2520 C C . PRO A 1 343 ? 0.640 9.988 -7.046 1.00 87.75 343 PRO A C 1
ATOM 2522 O O . PRO A 1 343 ? -0.152 10.151 -7.971 1.00 87.75 343 PRO A O 1
ATOM 2525 N N . GLY A 1 344 ? 0.786 8.801 -6.445 1.00 88.69 344 GLY A N 1
ATOM 2526 C CA . GLY A 1 344 ? 0.023 7.597 -6.757 1.00 88.69 344 GLY A CA 1
ATOM 2527 C C . GLY A 1 344 ? -0.317 6.798 -5.498 1.00 88.69 344 GLY A C 1
ATOM 2528 O O . GLY A 1 344 ? -0.673 7.354 -4.461 1.00 88.69 344 GLY A O 1
ATOM 2529 N N . ALA A 1 345 ? -0.224 5.470 -5.584 1.00 86.56 345 ALA A N 1
ATOM 2530 C CA . ALA A 1 345 ? -0.389 4.616 -4.411 1.00 86.56 345 ALA A CA 1
ATOM 2531 C C . ALA A 1 345 ? 0.746 4.851 -3.396 1.00 86.56 345 ALA A C 1
ATOM 2533 O O . ALA A 1 345 ? 1.886 5.135 -3.772 1.00 86.56 345 ALA A O 1
ATOM 2534 N N . GLY A 1 346 ? 0.421 4.743 -2.107 1.00 86.69 346 GLY A N 1
ATOM 2535 C CA . GLY A 1 346 ? 1.417 4.741 -1.038 1.00 86.69 346 GLY A CA 1
ATOM 2536 C C . GLY A 1 346 ? 2.281 3.480 -1.053 1.00 86.69 346 GLY A C 1
ATOM 2537 O O . GLY A 1 346 ? 2.092 2.575 -1.869 1.00 86.69 346 GLY A O 1
ATOM 2538 N N . THR A 1 347 ? 3.223 3.418 -0.121 1.00 91.94 347 THR A N 1
ATOM 2539 C CA . THR A 1 347 ? 4.158 2.300 -0.016 1.00 91.94 347 THR A CA 1
ATOM 2540 C C . THR A 1 347 ? 3.461 1.014 0.446 1.00 91.94 347 THR A C 1
ATOM 2542 O O . THR A 1 347 ? 2.697 1.016 1.416 1.00 91.94 347 THR A O 1
ATOM 2545 N N . ILE A 1 348 ? 3.740 -0.098 -0.242 1.00 96.12 348 ILE A N 1
ATOM 2546 C CA . ILE A 1 348 ? 3.212 -1.434 0.070 1.00 96.12 348 ILE A CA 1
ATOM 2547 C C . ILE A 1 348 ? 4.377 -2.387 0.338 1.00 96.12 348 ILE A C 1
ATOM 2549 O O . ILE A 1 348 ? 5.237 -2.569 -0.520 1.00 96.12 348 ILE A O 1
ATOM 2553 N N . VAL A 1 349 ? 4.376 -3.044 1.496 1.00 98.19 349 VAL A N 1
ATOM 2554 C CA . VAL A 1 349 ? 5.375 -4.050 1.880 1.00 98.19 349 VAL A CA 1
ATOM 2555 C C . VAL A 1 349 ? 4.656 -5.338 2.259 1.00 98.19 349 VAL A C 1
ATOM 2557 O O . VAL A 1 349 ? 4.086 -5.424 3.350 1.00 98.19 349 VAL A O 1
ATOM 2560 N N . GLU A 1 350 ? 4.630 -6.338 1.373 1.00 98.19 350 GLU A N 1
ATOM 2561 C CA . GLU A 1 350 ? 3.806 -7.528 1.619 1.00 98.19 350 GLU A CA 1
ATOM 2562 C C . GLU A 1 350 ? 4.332 -8.880 1.136 1.00 98.19 350 GLU A C 1
ATOM 2564 O O . GLU A 1 350 ? 5.046 -8.975 0.145 1.00 98.19 350 GLU A O 1
ATOM 2569 N N . HIS A 1 351 ? 3.912 -9.959 1.802 1.00 98.31 351 HIS A N 1
ATOM 2570 C CA . HIS A 1 351 ? 4.212 -11.340 1.393 1.00 98.31 351 HIS A CA 1
ATOM 2571 C C . HIS A 1 351 ? 5.714 -11.655 1.265 1.00 98.31 351 HIS A C 1
ATOM 2573 O O . HIS A 1 351 ? 6.104 -12.501 0.461 1.00 98.31 351 HIS A O 1
ATOM 2579 N N . ASN A 1 352 ? 6.577 -10.975 2.025 1.00 98.81 352 ASN A N 1
ATOM 2580 C CA . ASN A 1 352 ? 8.018 -11.235 2.015 1.00 98.81 352 ASN A CA 1
ATOM 2581 C C . ASN A 1 352 ? 8.411 -12.273 3.088 1.00 98.81 352 ASN A C 1
ATOM 2583 O O . ASN A 1 352 ? 7.863 -12.248 4.189 1.00 98.81 352 ASN A O 1
ATOM 2587 N N . ASP A 1 353 ? 9.398 -13.130 2.796 1.00 98.69 353 ASP A N 1
ATOM 2588 C CA . ASP A 1 353 ? 10.113 -13.962 3.788 1.00 98.69 353 ASP A CA 1
ATOM 2589 C C . ASP A 1 353 ? 11.460 -13.295 4.091 1.00 98.69 353 ASP A C 1
ATOM 2591 O O . ASP A 1 353 ? 12.343 -13.251 3.233 1.00 98.69 353 ASP A O 1
ATOM 2595 N N . ILE A 1 354 ? 11.601 -12.714 5.281 1.00 98.62 354 ILE A N 1
ATOM 2596 C CA . ILE A 1 354 ? 12.726 -11.859 5.663 1.00 98.62 354 ILE A CA 1
ATOM 2597 C C . ILE A 1 354 ? 13.485 -12.486 6.832 1.00 98.62 354 ILE A C 1
ATOM 2599 O O . ILE A 1 354 ? 12.957 -12.614 7.936 1.00 98.62 354 ILE A O 1
ATOM 2603 N N . ARG A 1 355 ? 14.765 -12.801 6.618 1.00 96.69 355 ARG A N 1
ATOM 2604 C CA . ARG A 1 355 ? 15.712 -13.183 7.672 1.00 96.69 355 ARG A CA 1
ATOM 2605 C C . ARG A 1 355 ? 16.803 -12.140 7.809 1.00 96.69 355 ARG A C 1
ATOM 2607 O O . ARG A 1 355 ? 17.577 -11.918 6.872 1.00 96.69 355 ARG A O 1
ATOM 2614 N N . THR A 1 356 ? 16.855 -11.491 8.969 1.00 94.69 356 THR A N 1
ATOM 2615 C CA . THR A 1 356 ? 17.770 -10.369 9.199 1.00 94.69 356 THR A CA 1
ATOM 2616 C C . THR A 1 356 ? 18.485 -10.428 10.539 1.00 94.69 356 THR A C 1
ATOM 2618 O O . THR A 1 356 ? 17.968 -10.952 11.527 1.00 94.69 356 THR A O 1
ATOM 2621 N N . TYR A 1 357 ? 19.697 -9.871 10.574 1.00 91.94 357 TYR A N 1
ATOM 2622 C CA . TYR A 1 357 ? 20.498 -9.768 11.795 1.00 91.94 357 TYR A CA 1
ATOM 2623 C C . TYR A 1 357 ? 20.047 -8.615 12.700 1.00 91.94 357 TYR A C 1
ATOM 2625 O O . TYR A 1 357 ? 20.318 -8.651 13.901 1.00 91.94 357 TYR A O 1
ATOM 2633 N N . ARG A 1 358 ? 19.390 -7.580 12.150 1.00 90.12 358 ARG A N 1
ATOM 2634 C CA . ARG A 1 358 ? 19.044 -6.359 12.893 1.00 90.12 358 ARG A CA 1
ATOM 2635 C C . ARG A 1 358 ? 17.587 -5.931 12.743 1.00 90.12 358 ARG A C 1
ATOM 2637 O O . ARG A 1 358 ? 16.885 -5.921 13.741 1.00 90.12 358 ARG A O 1
ATOM 2644 N N . ARG A 1 359 ? 17.111 -5.551 11.557 1.00 92.06 359 ARG A N 1
ATOM 2645 C CA . ARG A 1 359 ? 15.718 -5.096 11.364 1.00 92.06 359 ARG A CA 1
ATOM 2646 C C . ARG A 1 359 ? 15.040 -5.897 10.268 1.00 92.06 359 ARG A C 1
ATOM 2648 O O . ARG A 1 359 ? 15.631 -6.103 9.217 1.00 92.06 359 ARG A O 1
ATOM 2655 N N . GLY A 1 360 ? 13.818 -6.367 10.465 1.00 95.75 360 GLY A N 1
ATOM 2656 C CA . GLY A 1 360 ? 13.028 -6.929 9.370 1.00 95.75 360 GLY A CA 1
ATOM 2657 C C . GLY A 1 360 ? 12.544 -5.816 8.450 1.00 95.75 360 GLY A C 1
ATOM 2658 O O . GLY A 1 360 ? 13.044 -5.647 7.340 1.00 95.75 360 GLY A O 1
ATOM 2659 N N . ILE A 1 361 ? 11.599 -5.033 8.958 1.00 96.75 361 ILE A N 1
ATOM 2660 C CA . ILE A 1 361 ? 10.976 -3.898 8.279 1.00 96.75 361 ILE A CA 1
ATOM 2661 C C . ILE A 1 361 ? 11.149 -2.678 9.174 1.00 96.75 361 ILE A C 1
ATOM 2663 O O . ILE A 1 361 ? 10.751 -2.715 10.339 1.00 96.75 361 ILE A O 1
ATOM 2667 N N . PHE A 1 362 ? 11.739 -1.616 8.635 1.00 92.62 362 PHE A N 1
ATOM 2668 C CA . PHE A 1 362 ? 11.932 -0.361 9.348 1.00 92.62 362 PHE A CA 1
ATOM 2669 C C . PHE A 1 362 ? 11.200 0.769 8.635 1.00 92.62 362 PHE A C 1
ATOM 2671 O O . PHE A 1 362 ? 11.660 1.256 7.609 1.00 92.62 362 PHE A O 1
ATOM 2678 N N . HIS A 1 363 ? 10.054 1.155 9.182 1.00 89.62 363 HIS A N 1
ATOM 2679 C CA . HIS A 1 363 ? 9.284 2.280 8.685 1.00 89.62 363 HIS A CA 1
ATOM 2680 C C . HIS A 1 363 ? 9.633 3.543 9.481 1.00 89.62 363 HIS A C 1
ATOM 2682 O O . HIS A 1 363 ? 9.233 3.658 10.645 1.00 89.62 363 HIS A O 1
ATOM 2688 N N . ASN A 1 364 ? 10.411 4.450 8.886 1.00 82.50 364 ASN A N 1
ATOM 2689 C CA . ASN A 1 364 ? 11.077 5.554 9.585 1.00 82.50 364 ASN A CA 1
ATOM 2690 C C . ASN A 1 364 ? 10.645 6.931 9.050 1.00 82.50 364 ASN A C 1
ATOM 2692 O O . ASN A 1 364 ? 11.353 7.594 8.288 1.00 82.50 364 ASN A O 1
ATOM 2696 N N . LEU A 1 365 ? 9.477 7.410 9.483 1.00 75.50 365 LEU A N 1
ATOM 2697 C CA . LEU A 1 365 ? 8.899 8.668 9.001 1.00 75.50 365 LEU A CA 1
ATOM 2698 C C . LEU A 1 365 ? 9.196 9.844 9.929 1.00 75.50 365 LEU A C 1
ATOM 2700 O O . LEU A 1 365 ? 8.350 10.312 10.695 1.00 75.50 365 LEU A O 1
ATOM 2704 N N . GLN A 1 366 ? 10.423 10.347 9.838 1.00 66.81 366 GLN A N 1
ATOM 2705 C CA . GLN A 1 366 ? 10.915 11.439 10.679 1.00 66.81 366 GLN A CA 1
ATOM 2706 C C . GLN A 1 366 ? 10.473 12.853 10.226 1.00 66.81 366 GLN A C 1
ATOM 2708 O O . GLN A 1 366 ? 10.803 13.841 10.882 1.00 66.81 366 GLN A O 1
ATOM 2713 N N . TYR A 1 367 ? 9.711 12.994 9.135 1.00 59.56 367 TYR A N 1
ATOM 2714 C CA . TYR A 1 367 ? 9.438 14.295 8.511 1.00 59.56 367 TYR A CA 1
ATOM 2715 C C . TYR A 1 367 ? 8.027 14.361 7.883 1.00 59.56 367 TYR A C 1
ATOM 2717 O O . TYR A 1 367 ? 7.573 13.332 7.415 1.00 59.56 367 TYR A O 1
ATOM 2725 N N . GLN A 1 368 ? 7.365 15.540 7.930 1.00 65.88 368 GLN A N 1
ATOM 2726 C CA . GLN A 1 368 ? 6.053 15.975 7.355 1.00 65.88 368 GLN A CA 1
ATOM 2727 C C . GLN A 1 368 ? 4.930 14.927 7.065 1.00 65.88 368 GLN A C 1
ATOM 2729 O O . GLN A 1 368 ? 4.960 13.776 7.478 1.00 65.88 368 GLN A O 1
ATOM 2734 N N . ASN A 1 369 ? 3.822 15.359 6.441 1.00 66.31 369 ASN A N 1
ATOM 2735 C CA . ASN A 1 369 ? 2.655 14.510 6.170 1.00 66.31 369 ASN A CA 1
ATOM 2736 C C . ASN A 1 369 ? 2.904 13.613 4.939 1.00 66.31 369 ASN A C 1
ATOM 2738 O O . ASN A 1 369 ? 2.722 14.048 3.798 1.00 66.31 369 ASN A O 1
ATOM 2742 N N . ALA A 1 370 ? 3.274 12.353 5.169 1.00 72.50 370 ALA A N 1
ATOM 2743 C CA . ALA A 1 370 ? 3.435 11.339 4.126 1.00 72.50 370 ALA A CA 1
ATOM 2744 C C . ALA A 1 370 ? 2.125 10.588 3.809 1.00 72.50 370 ALA A C 1
ATOM 2746 O O . ALA A 1 370 ? 1.187 10.541 4.609 1.00 72.50 370 ALA A O 1
ATOM 2747 N N . THR A 1 371 ? 2.058 9.957 2.633 1.00 82.06 371 THR A N 1
ATOM 2748 C CA . THR A 1 371 ? 0.960 9.034 2.299 1.00 82.06 371 THR A CA 1
ATOM 2749 C C . THR A 1 371 ? 1.029 7.774 3.163 1.00 82.06 371 THR A C 1
ATOM 2751 O O . THR A 1 371 ? 2.112 7.293 3.480 1.00 82.06 371 THR A O 1
ATOM 2754 N N . ALA A 1 372 ? -0.133 7.217 3.512 1.00 82.75 372 ALA A N 1
ATOM 2755 C CA . ALA A 1 372 ? -0.228 6.010 4.325 1.00 82.75 372 ALA A CA 1
ATOM 2756 C C . ALA A 1 372 ? 0.522 4.809 3.716 1.00 82.75 372 ALA A C 1
ATOM 2758 O O . ALA A 1 372 ? 0.462 4.588 2.502 1.00 82.75 372 ALA A O 1
ATOM 2759 N N . ALA A 1 373 ? 1.159 4.004 4.571 1.00 88.19 373 ALA A N 1
ATOM 2760 C CA . ALA A 1 373 ? 1.848 2.773 4.185 1.00 88.19 373 ALA A CA 1
ATOM 2761 C C . ALA A 1 373 ? 1.103 1.524 4.685 1.00 88.19 373 ALA A C 1
ATOM 2763 O O . ALA A 1 373 ? 0.498 1.516 5.764 1.00 88.19 373 ALA A O 1
ATOM 2764 N N . ARG A 1 374 ? 1.160 0.440 3.904 1.00 93.56 374 ARG A N 1
ATOM 2765 C CA . ARG A 1 374 ? 0.619 -0.873 4.286 1.00 93.56 374 ARG A CA 1
ATOM 2766 C C . ARG A 1 374 ? 1.741 -1.900 4.366 1.00 93.56 374 ARG A C 1
ATOM 2768 O O . ARG A 1 374 ? 2.409 -2.164 3.371 1.00 93.56 374 ARG A O 1
ATOM 2775 N N . ILE A 1 375 ? 1.884 -2.521 5.532 1.00 96.88 375 ILE A N 1
ATOM 2776 C CA . ILE A 1 375 ? 2.866 -3.569 5.814 1.00 96.88 375 ILE A CA 1
ATOM 2777 C C . ILE A 1 375 ? 2.089 -4.830 6.174 1.00 96.88 375 ILE A C 1
ATOM 2779 O O . ILE A 1 375 ? 1.519 -4.897 7.262 1.00 96.88 375 ILE A O 1
ATOM 2783 N N . ALA A 1 376 ? 2.007 -5.817 5.283 1.00 97.62 376 ALA A N 1
ATOM 2784 C CA . ALA A 1 376 ? 1.111 -6.944 5.518 1.00 97.62 376 ALA A CA 1
ATOM 2785 C C . ALA A 1 376 ? 1.619 -8.314 5.077 1.00 97.62 376 ALA A C 1
ATOM 2787 O O . ALA A 1 376 ? 2.297 -8.436 4.069 1.00 97.62 376 ALA A O 1
ATOM 2788 N N . HIS A 1 377 ? 1.227 -9.372 5.788 1.00 98.12 377 HIS A N 1
ATOM 2789 C CA . HIS A 1 377 ? 1.523 -10.759 5.401 1.00 98.12 377 HIS A CA 1
ATOM 2790 C C . HIS A 1 377 ? 3.020 -11.074 5.241 1.00 98.12 377 HIS A C 1
ATOM 2792 O O . HIS A 1 377 ? 3.387 -11.919 4.431 1.00 98.12 377 HIS A O 1
ATOM 2798 N N . ASN A 1 378 ? 3.903 -10.391 5.974 1.00 98.81 378 ASN A N 1
ATOM 2799 C CA . ASN A 1 378 ? 5.333 -10.697 5.953 1.00 98.81 378 ASN A CA 1
ATOM 2800 C C . ASN A 1 378 ? 5.674 -11.738 7.024 1.00 98.81 378 ASN A C 1
ATOM 2802 O O . ASN A 1 378 ? 5.153 -11.674 8.136 1.00 98.81 378 ASN A O 1
ATOM 2806 N N . THR A 1 379 ? 6.593 -12.648 6.710 1.00 98.69 379 THR A N 1
ATOM 2807 C CA . THR A 1 379 ? 7.222 -13.550 7.678 1.00 98.69 379 THR A CA 1
ATOM 2808 C C . THR A 1 379 ? 8.625 -13.041 7.970 1.00 98.69 379 THR A C 1
ATOM 2810 O O . THR A 1 379 ? 9.449 -12.929 7.068 1.00 98.69 379 THR A O 1
ATOM 2813 N N . ILE A 1 380 ? 8.909 -12.716 9.228 1.00 98.75 380 ILE A N 1
ATOM 2814 C CA . ILE A 1 380 ? 10.166 -12.099 9.651 1.00 98.75 380 ILE A CA 1
ATOM 2815 C C . ILE A 1 380 ? 10.806 -12.968 10.727 1.00 98.75 380 ILE A C 1
ATOM 2817 O O . ILE A 1 380 ? 10.211 -13.238 11.766 1.00 98.75 380 ILE A O 1
ATOM 2821 N N . THR A 1 381 ? 12.035 -13.411 10.499 1.00 97.81 381 THR A N 1
ATOM 2822 C CA . THR A 1 381 ? 12.749 -14.300 11.421 1.00 97.81 381 THR A CA 1
ATOM 2823 C C . THR A 1 381 ? 14.129 -13.748 11.734 1.00 97.81 381 THR A C 1
ATOM 2825 O O . THR A 1 381 ? 14.814 -13.214 10.863 1.00 97.81 381 THR A O 1
ATOM 2828 N N . LYS A 1 382 ? 14.560 -13.892 12.987 1.00 95.69 382 LYS A N 1
ATOM 2829 C CA . LYS A 1 382 ? 15.934 -13.583 13.383 1.00 95.69 382 LYS A CA 1
ATOM 2830 C C . LYS A 1 382 ? 16.924 -14.448 12.602 1.00 95.69 382 LYS A C 1
ATOM 2832 O O . LYS A 1 382 ? 16.863 -15.674 12.668 1.00 95.69 382 LYS A O 1
ATOM 2837 N N . GLU A 1 383 ? 17.852 -13.815 11.893 1.00 94.12 383 GLU A N 1
ATOM 2838 C CA . GLU A 1 383 ? 18.941 -14.515 11.216 1.00 94.12 383 GLU A CA 1
ATOM 2839 C C . GLU A 1 383 ? 20.017 -14.921 12.224 1.00 94.12 383 GLU A C 1
ATOM 2841 O O . GLU A 1 383 ? 20.479 -14.115 13.034 1.00 94.12 383 GLU A O 1
ATOM 2846 N N . THR A 1 384 ? 20.419 -16.184 12.172 1.00 90.12 384 THR A N 1
ATOM 2847 C CA . THR A 1 384 ? 21.474 -16.752 13.025 1.00 90.12 384 THR A CA 1
ATOM 2848 C C . THR A 1 384 ? 22.531 -17.497 12.220 1.00 90.12 384 THR A C 1
ATOM 2850 O O . THR A 1 384 ? 23.509 -17.969 12.795 1.00 90.12 384 THR A O 1
ATOM 2853 N N . SER A 1 385 ? 22.352 -17.614 10.900 1.00 85.00 385 SER A N 1
ATOM 2854 C CA . SER A 1 385 ? 23.341 -18.203 10.003 1.00 85.00 385 SER A CA 1
ATOM 2855 C C . SER A 1 385 ? 24.387 -17.173 9.574 1.00 85.00 385 SER A C 1
ATOM 2857 O O . SER A 1 385 ? 24.098 -15.983 9.510 1.00 85.00 385 SER A O 1
ATOM 2859 N N . GLY A 1 386 ? 25.596 -17.621 9.230 1.00 80.50 386 GLY A N 1
ATOM 2860 C CA . GLY A 1 386 ? 26.686 -16.755 8.765 1.00 80.50 386 GLY A CA 1
ATOM 2861 C C . GLY A 1 386 ? 27.655 -16.310 9.865 1.00 80.50 386 GLY A C 1
ATOM 2862 O O . GLY A 1 386 ? 27.606 -16.797 10.991 1.00 80.50 386 GLY A O 1
ATOM 2863 N N . ASP A 1 387 ? 28.553 -15.397 9.504 1.00 79.38 387 ASP A N 1
ATOM 2864 C CA . ASP A 1 387 ? 29.663 -14.931 10.346 1.00 79.38 387 ASP A CA 1
ATOM 2865 C C . ASP A 1 387 ? 29.255 -13.769 11.272 1.00 79.38 387 ASP A C 1
ATOM 2867 O O . ASP A 1 387 ? 30.006 -13.393 12.172 1.00 79.38 387 ASP A O 1
ATOM 2871 N N . PHE A 1 388 ? 28.076 -13.175 11.053 1.00 83.06 388 PHE A N 1
ATOM 2872 C CA . PHE A 1 388 ? 27.567 -12.053 11.840 1.00 83.06 388 PHE A CA 1
ATOM 2873 C C . PHE A 1 388 ? 26.601 -12.539 12.918 1.00 83.06 388 PHE A C 1
ATOM 2875 O O . PHE A 1 388 ? 25.675 -13.306 12.654 1.00 83.06 388 PHE A O 1
ATOM 2882 N N . ALA A 1 389 ? 26.788 -12.051 14.142 1.00 83.12 389 ALA A N 1
ATOM 2883 C CA . ALA A 1 389 ? 25.810 -12.246 15.198 1.00 83.12 389 ALA A CA 1
ATOM 2884 C C . ALA A 1 389 ? 24.612 -11.317 14.974 1.00 83.12 389 ALA A C 1
ATOM 2886 O O . ALA A 1 389 ? 24.770 -10.154 14.602 1.00 83.12 389 ALA A O 1
ATOM 2887 N N . ALA A 1 390 ? 23.407 -11.812 15.256 1.00 84.81 390 ALA A N 1
ATOM 2888 C CA . ALA A 1 390 ? 22.243 -10.944 15.336 1.00 84.81 390 ALA A CA 1
ATOM 2889 C C . ALA A 1 390 ? 22.464 -9.866 16.405 1.00 84.81 390 ALA A C 1
ATOM 2891 O O . ALA A 1 390 ? 22.860 -10.173 17.534 1.00 84.81 390 ALA A O 1
ATOM 2892 N N . HIS A 1 391 ? 22.162 -8.618 16.055 1.00 87.06 391 HIS A N 1
ATOM 2893 C CA . HIS A 1 391 ? 22.295 -7.476 16.948 1.00 87.06 391 HIS A CA 1
ATOM 2894 C C . HIS A 1 391 ? 21.438 -7.684 18.206 1.00 87.06 391 HIS A C 1
ATOM 2896 O O . HIS A 1 391 ? 20.352 -8.268 18.137 1.00 87.06 391 HIS A O 1
ATOM 2902 N N . THR A 1 392 ? 21.905 -7.209 19.362 1.00 85.06 392 THR A N 1
ATOM 2903 C CA . THR A 1 392 ? 21.179 -7.345 20.639 1.00 85.06 392 THR A CA 1
ATOM 2904 C C . THR A 1 392 ? 19.852 -6.599 20.623 1.00 85.06 392 THR A C 1
ATOM 2906 O O . THR A 1 392 ? 18.871 -7.073 21.187 1.00 85.06 392 THR A O 1
ATOM 2909 N N . ASP A 1 393 ? 19.812 -5.466 19.925 1.00 84.62 393 ASP A N 1
ATOM 2910 C CA . ASP A 1 393 ? 18.596 -4.722 19.606 1.00 84.62 393 ASP A CA 1
ATOM 2911 C C . ASP A 1 393 ? 18.177 -5.031 18.175 1.00 84.62 393 ASP A C 1
ATOM 2913 O O . ASP A 1 393 ? 18.552 -4.308 17.251 1.00 84.62 393 ASP A O 1
ATOM 2917 N N . ASN A 1 394 ? 17.489 -6.157 17.989 1.00 90.69 394 ASN A N 1
ATOM 2918 C CA . ASN A 1 394 ? 16.898 -6.522 16.708 1.00 90.69 394 ASN A CA 1
ATOM 2919 C C . ASN A 1 394 ? 15.363 -6.456 16.752 1.00 90.69 394 ASN A C 1
ATOM 2921 O O . ASN A 1 394 ? 14.733 -6.599 17.804 1.00 90.69 394 ASN A O 1
ATOM 2925 N N . PHE A 1 395 ? 14.766 -6.197 15.596 1.00 92.06 395 PHE A N 1
ATOM 2926 C CA . PHE A 1 395 ? 13.367 -5.808 15.467 1.00 92.06 395 PHE A CA 1
ATOM 2927 C C . PHE A 1 395 ? 12.733 -6.572 14.309 1.00 92.06 395 PHE A C 1
ATOM 2929 O O . PHE A 1 395 ? 13.332 -6.690 13.239 1.00 92.06 395 PHE A O 1
ATOM 2936 N N . GLY A 1 396 ? 11.509 -7.061 14.502 1.00 96.44 396 GLY A N 1
ATOM 2937 C CA . GLY A 1 396 ? 10.699 -7.587 13.411 1.00 96.44 396 GLY A CA 1
ATOM 2938 C C . GLY A 1 396 ? 10.185 -6.457 12.536 1.00 96.44 396 GLY A C 1
ATOM 2939 O O . GLY A 1 396 ? 10.704 -6.224 11.445 1.00 96.44 396 GLY A O 1
ATOM 2940 N N . VAL A 1 397 ? 9.191 -5.738 13.054 1.00 97.06 397 VAL A N 1
ATOM 2941 C CA . VAL A 1 397 ? 8.658 -4.511 12.452 1.00 97.06 397 VAL A CA 1
ATOM 2942 C C . VAL A 1 397 ? 8.902 -3.345 13.403 1.00 97.06 397 VAL A C 1
ATOM 2944 O O . VAL A 1 397 ? 8.459 -3.377 14.548 1.00 97.06 397 VAL A O 1
ATOM 2947 N N . GLU A 1 398 ? 9.593 -2.316 12.934 1.00 93.06 398 GLU A N 1
ATOM 2948 C CA . GLU A 1 398 ? 9.808 -1.061 13.654 1.00 93.06 398 GLU A CA 1
ATOM 2949 C C . GLU A 1 398 ? 9.018 0.045 12.953 1.00 93.06 398 GLU A C 1
ATOM 2951 O O . GLU A 1 398 ? 9.234 0.299 11.769 1.00 93.06 398 GLU A O 1
ATOM 2956 N N . LEU A 1 399 ? 8.081 0.664 13.675 1.00 89.94 399 LEU A N 1
ATOM 2957 C CA . LEU A 1 399 ? 7.277 1.790 13.201 1.00 89.94 399 LEU A CA 1
ATOM 2958 C C . LEU A 1 399 ? 7.635 3.029 14.020 1.00 89.94 399 LEU A C 1
ATOM 2960 O O . LEU A 1 399 ? 7.396 3.040 15.232 1.00 89.94 399 LEU A O 1
ATOM 2964 N N . ALA A 1 400 ? 8.172 4.058 13.363 1.00 84.00 400 ALA A N 1
ATOM 2965 C CA . ALA A 1 400 ? 8.615 5.284 14.020 1.00 84.00 400 ALA A CA 1
ATOM 2966 C C . ALA A 1 400 ? 8.179 6.558 13.281 1.00 84.00 400 ALA A C 1
ATOM 2968 O O . ALA A 1 400 ? 8.218 6.600 12.048 1.00 84.00 400 ALA A O 1
ATOM 2969 N N . SER A 1 401 ? 7.778 7.608 14.019 1.00 78.62 401 SER A N 1
ATOM 2970 C CA . SER A 1 401 ? 7.464 8.913 13.413 1.00 78.62 401 SER A CA 1
ATOM 2971 C C . SER A 1 401 ? 7.560 10.118 14.357 1.00 78.62 401 SER A C 1
ATOM 2973 O O . SER A 1 401 ? 6.800 10.232 15.298 1.00 78.62 401 SER A O 1
ATOM 2975 N N . ILE A 1 402 ? 8.403 11.116 14.081 1.00 68.31 402 ILE A N 1
ATOM 2976 C CA . ILE A 1 402 ? 8.622 12.230 15.035 1.00 68.31 402 ILE A CA 1
ATOM 2977 C C . ILE A 1 402 ? 7.716 13.472 14.825 1.00 68.31 402 ILE A C 1
ATOM 2979 O O . ILE A 1 402 ? 7.843 14.437 15.578 1.00 68.31 402 ILE A O 1
ATOM 2983 N N . GLN A 1 403 ? 6.803 13.494 13.835 1.00 62.56 403 GLN A N 1
ATOM 2984 C CA . GLN A 1 403 ? 5.939 14.655 13.492 1.00 62.56 403 GLN A CA 1
ATOM 2985 C C . GLN A 1 403 ? 4.468 14.250 13.185 1.00 62.56 403 GLN A C 1
ATOM 2987 O O . GLN A 1 403 ? 4.071 13.115 13.437 1.00 62.56 403 GLN A O 1
ATOM 2992 N N . SER A 1 404 ? 3.601 15.182 12.748 1.00 57.94 404 SER A N 1
ATOM 2993 C CA . SER A 1 404 ? 2.136 14.993 12.674 1.00 57.94 404 SER A CA 1
ATOM 2994 C C . SER A 1 404 ? 1.672 13.845 11.757 1.00 57.94 404 SER A C 1
ATOM 2996 O O . SER A 1 404 ? 1.954 13.839 10.568 1.00 57.94 404 SER A O 1
ATOM 2998 N N . THR A 1 405 ? 0.864 12.935 12.322 1.00 54.56 405 THR A N 1
ATOM 2999 C CA . THR A 1 405 ? -0.022 11.942 11.665 1.00 54.56 405 THR A CA 1
ATOM 3000 C C . THR A 1 405 ? 0.549 11.138 10.497 1.00 54.56 405 THR A C 1
ATOM 3002 O O . THR A 1 405 ? 0.296 11.430 9.332 1.00 54.56 405 THR A O 1
ATOM 3005 N N . VAL A 1 406 ? 1.160 10.004 10.837 1.00 60.69 406 VAL A N 1
ATOM 3006 C CA . VAL A 1 406 ? 1.419 8.888 9.922 1.00 60.69 406 VAL A CA 1
ATOM 3007 C C . VAL A 1 406 ? 0.316 7.841 10.074 1.00 60.69 406 VAL A C 1
ATOM 3009 O O . VAL A 1 406 ? 0.058 7.368 11.183 1.00 60.69 406 VAL A O 1
ATOM 3012 N N . SER A 1 407 ? -0.339 7.451 8.976 1.00 76.75 407 SER A N 1
ATOM 3013 C CA . SER A 1 407 ? -1.230 6.285 8.973 1.00 76.75 407 SER A CA 1
ATOM 3014 C C . SER A 1 407 ? -0.511 5.060 8.432 1.00 76.75 407 SER A C 1
ATOM 3016 O O . SER A 1 407 ? -0.134 5.019 7.265 1.00 76.75 407 SER A O 1
ATOM 3018 N N . VAL A 1 408 ? -0.328 4.058 9.292 1.00 86.31 408 VAL A N 1
ATOM 3019 C CA . VAL A 1 408 ? 0.297 2.779 8.939 1.00 86.31 408 VAL A CA 1
ATOM 3020 C C . VAL A 1 408 ? -0.609 1.648 9.379 1.00 86.31 408 VAL A C 1
ATOM 3022 O O . VAL A 1 408 ? -1.050 1.599 10.528 1.00 86.31 408 VAL A O 1
ATOM 3025 N N . ALA A 1 409 ? -0.857 0.719 8.463 1.00 90.25 409 ALA A N 1
ATOM 3026 C CA . ALA A 1 409 ? -1.517 -0.541 8.766 1.00 90.25 409 ALA A CA 1
ATOM 3027 C C . ALA A 1 409 ? -0.489 -1.676 8.696 1.00 90.25 409 ALA A C 1
ATOM 3029 O O . ALA A 1 409 ? -0.045 -2.043 7.606 1.00 90.25 409 ALA A O 1
ATOM 3030 N N . ALA A 1 410 ? -0.125 -2.221 9.857 1.00 94.31 410 ALA A N 1
ATOM 3031 C CA . ALA A 1 410 ? 0.677 -3.429 9.993 1.00 94.31 410 ALA A CA 1
ATOM 3032 C C . ALA A 1 410 ? -0.261 -4.631 10.191 1.00 94.31 410 ALA A C 1
ATOM 3034 O O . ALA A 1 410 ? -0.690 -4.901 11.311 1.00 94.31 410 ALA A O 1
ATOM 3035 N N . ASP A 1 411 ? -0.609 -5.332 9.111 1.00 94.94 411 ASP A N 1
ATOM 3036 C CA . ASP A 1 411 ? -1.633 -6.383 9.129 1.00 94.94 411 ASP A CA 1
ATOM 3037 C C . ASP A 1 411 ? -1.063 -7.786 8.883 1.00 94.94 411 ASP A C 1
ATOM 3039 O O . ASP A 1 411 ? -0.428 -8.054 7.872 1.00 94.94 411 ASP A O 1
ATOM 3043 N N . SER A 1 412 ? -1.350 -8.731 9.767 1.00 97.12 412 SER A N 1
ATOM 3044 C CA . SER A 1 412 ? -1.054 -10.149 9.585 1.00 97.12 412 SER A CA 1
ATOM 3045 C C . SER A 1 412 ? 0.431 -10.449 9.341 1.00 97.12 412 SER A C 1
ATOM 3047 O O . SER A 1 412 ? 0.762 -11.262 8.486 1.00 97.12 412 SER A O 1
ATOM 3049 N N . ASN A 1 413 ? 1.331 -9.783 10.074 1.00 98.31 413 ASN A N 1
ATOM 3050 C CA . ASN A 1 413 ? 2.772 -10.051 10.012 1.00 98.31 413 ASN A CA 1
ATOM 3051 C C . ASN A 1 413 ? 3.175 -11.082 11.075 1.00 98.31 413 ASN A C 1
ATOM 3053 O O . ASN A 1 413 ? 2.827 -10.934 12.248 1.00 98.31 413 ASN A O 1
ATOM 3057 N N . ASP A 1 414 ? 3.944 -12.089 10.669 1.00 98.69 414 ASP A N 1
ATOM 3058 C CA . ASP A 1 414 ? 4.477 -13.119 11.555 1.00 98.69 414 ASP A CA 1
ATOM 3059 C C . ASP A 1 414 ? 5.937 -12.810 11.892 1.00 98.69 414 ASP A C 1
ATOM 3061 O O . ASP A 1 414 ? 6.760 -12.637 10.994 1.00 98.69 414 ASP A O 1
ATOM 3065 N N . VAL A 1 415 ? 6.279 -12.747 13.182 1.00 98.75 415 VAL A N 1
ATOM 3066 C CA . VAL A 1 415 ? 7.638 -12.408 13.638 1.00 98.75 415 VAL A CA 1
ATOM 3067 C C . VAL A 1 415 ? 8.155 -13.432 14.637 1.00 98.75 415 VAL A C 1
ATOM 3069 O O . VAL A 1 415 ? 7.500 -13.695 15.648 1.00 98.75 415 VAL A O 1
ATOM 3072 N N . ASN A 1 416 ? 9.353 -13.968 14.390 1.00 97.94 416 ASN A N 1
ATOM 3073 C CA . ASN A 1 416 ? 9.948 -15.026 15.198 1.00 97.94 416 ASN A CA 1
ATOM 3074 C C . ASN A 1 416 ? 11.350 -14.686 15.738 1.00 97.94 416 ASN A C 1
ATOM 3076 O O . ASN A 1 416 ? 12.285 -14.423 14.975 1.00 97.94 416 ASN A O 1
ATOM 3080 N N . GLY A 1 417 ? 11.500 -14.782 17.063 1.00 96.62 417 GLY A N 1
ATOM 3081 C CA . GLY A 1 417 ? 12.790 -14.796 17.760 1.00 96.62 417 GLY A CA 1
ATOM 3082 C C . GLY A 1 417 ? 13.510 -13.449 17.887 1.00 96.62 417 GLY A C 1
ATOM 3083 O O . GLY A 1 417 ? 14.670 -13.431 18.303 1.00 96.62 417 GLY A O 1
ATOM 3084 N N . MET A 1 418 ? 12.862 -12.336 17.535 1.00 96.31 418 MET A N 1
ATOM 3085 C CA . MET A 1 418 ? 13.424 -10.985 17.635 1.00 96.31 418 MET A CA 1
ATOM 3086 C C . MET A 1 418 ? 13.387 -10.453 19.077 1.00 96.31 418 MET A C 1
ATOM 3088 O O . MET A 1 418 ? 12.645 -10.952 19.919 1.00 96.31 418 MET A O 1
ATOM 3092 N N . LYS A 1 419 ? 14.151 -9.406 19.404 1.00 96.00 419 LYS A N 1
ATOM 3093 C CA . LYS A 1 419 ? 14.014 -8.704 20.687 1.00 96.00 419 LYS A CA 1
ATOM 3094 C C . LYS A 1 419 ? 12.658 -8.015 20.749 1.00 96.00 419 LYS A C 1
ATOM 3096 O O . LYS A 1 419 ? 11.922 -8.205 21.710 1.00 96.00 419 LYS A O 1
ATOM 3101 N N . TYR A 1 420 ? 12.302 -7.281 19.706 1.00 97.25 420 TYR A N 1
ATOM 3102 C CA . TYR A 1 420 ? 10.973 -6.702 19.568 1.00 97.25 420 TYR A CA 1
ATOM 3103 C C . TYR A 1 420 ? 10.279 -7.354 18.380 1.00 97.25 420 TYR A C 1
ATOM 3105 O O . TYR A 1 420 ? 10.758 -7.232 17.253 1.00 97.25 420 TYR A O 1
ATOM 3113 N N . GLY A 1 421 ? 9.166 -8.052 18.621 1.00 97.81 421 GLY A N 1
ATOM 3114 C CA . GLY A 1 421 ? 8.324 -8.549 17.537 1.00 97.81 421 GLY A CA 1
ATOM 3115 C C . GLY A 1 421 ? 7.832 -7.372 16.696 1.00 97.81 421 GLY A C 1
ATOM 3116 O O . GLY A 1 421 ? 8.140 -7.262 15.510 1.00 97.81 421 GLY A O 1
ATOM 3117 N N . ILE A 1 422 ? 7.159 -6.435 17.364 1.00 97.50 422 ILE A N 1
ATOM 3118 C CA . ILE A 1 422 ? 6.801 -5.124 16.823 1.00 97.50 422 ILE A CA 1
ATOM 3119 C C . ILE A 1 422 ? 7.234 -4.037 17.810 1.00 97.50 422 ILE A C 1
ATOM 3121 O O . ILE A 1 422 ? 6.889 -4.096 18.992 1.00 97.50 422 ILE A O 1
ATOM 3125 N N . LEU A 1 423 ? 7.971 -3.043 17.320 1.00 94.75 423 LEU A N 1
ATOM 3126 C CA . LEU A 1 423 ? 8.327 -1.832 18.053 1.00 94.75 423 LEU A CA 1
ATOM 31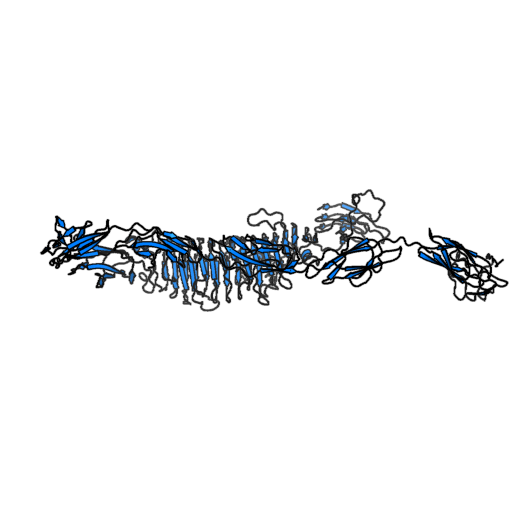27 C C . LEU A 1 423 ? 7.499 -0.655 17.526 1.00 94.75 423 LEU A C 1
ATOM 3129 O O . LEU A 1 423 ? 7.539 -0.339 16.339 1.00 94.75 423 LEU A O 1
ATOM 3133 N N . LEU A 1 424 ? 6.761 -0.013 18.428 1.00 91.94 424 LEU A N 1
ATOM 3134 C CA . LEU A 1 424 ? 5.991 1.204 18.193 1.00 91.94 424 LEU A CA 1
ATOM 3135 C C . LEU A 1 424 ? 6.709 2.352 18.901 1.00 91.94 424 LEU A C 1
ATOM 3137 O O . LEU A 1 424 ? 6.642 2.466 20.127 1.00 91.94 424 LEU A O 1
ATOM 3141 N N . TRP A 1 425 ? 7.442 3.159 18.141 1.00 87.31 425 TRP A N 1
ATOM 3142 C CA . TRP A 1 425 ? 8.401 4.107 18.694 1.00 87.31 425 TRP A CA 1
ATOM 3143 C C . TRP A 1 425 ? 8.039 5.547 18.344 1.00 87.31 425 TRP A C 1
ATOM 3145 O O . TRP A 1 425 ? 8.110 5.918 17.182 1.00 87.31 425 TRP A O 1
ATOM 3155 N N . ASN A 1 426 ? 7.672 6.345 19.355 1.00 83.25 426 ASN A N 1
ATOM 3156 C CA . ASN A 1 426 ? 7.314 7.763 19.250 1.00 83.25 426 ASN A CA 1
ATOM 3157 C C . ASN A 1 426 ? 6.314 7.991 18.102 1.00 83.25 426 ASN A C 1
ATOM 3159 O O . ASN A 1 426 ? 6.716 8.263 16.986 1.00 83.25 426 ASN A O 1
ATOM 3163 N N . LEU A 1 427 ? 5.010 7.815 18.340 1.00 82.75 427 LEU A N 1
ATOM 3164 C CA . LEU A 1 427 ? 3.966 7.893 17.303 1.00 82.75 427 LEU A CA 1
ATOM 3165 C C . LEU A 1 427 ? 2.913 8.968 17.667 1.00 82.75 427 LEU A C 1
ATOM 3167 O O . LEU A 1 427 ? 1.856 8.605 18.189 1.00 82.75 427 LEU A O 1
ATOM 3171 N N . PRO A 1 428 ? 3.160 10.273 17.386 1.00 76.06 428 PRO A N 1
ATOM 3172 C CA . PRO A 1 428 ? 2.434 11.459 17.883 1.00 76.06 428 PRO A CA 1
ATOM 3173 C C . PRO A 1 428 ? 0.959 11.628 17.471 1.00 76.06 428 PRO A C 1
ATOM 3175 O O . PRO A 1 428 ? 0.433 12.740 17.491 1.00 76.06 428 PRO A O 1
ATOM 3178 N N . SER A 1 429 ? 0.273 10.582 17.019 1.00 62.75 429 SER A N 1
ATOM 3179 C CA . SER A 1 429 ? -0.991 10.699 16.289 1.00 62.75 429 SER A CA 1
ATOM 3180 C C . SER A 1 429 ? -2.128 9.898 16.910 1.00 62.75 429 SER A C 1
ATOM 3182 O O . SER A 1 429 ? -1.951 8.817 17.466 1.00 62.75 429 SER A O 1
ATOM 3184 N N . THR A 1 430 ? -3.339 10.444 16.831 1.00 54.59 430 THR A N 1
ATOM 3185 C CA . THR A 1 430 ? -4.550 9.818 17.359 1.00 54.59 430 THR A CA 1
ATOM 3186 C C . THR A 1 430 ? -5.013 8.676 16.443 1.00 54.59 430 THR A C 1
ATOM 3188 O O . THR A 1 430 ? -5.758 8.885 15.493 1.00 54.59 430 THR A O 1
ATOM 3191 N N . GLY A 1 431 ? -4.594 7.438 16.731 1.00 55.09 431 GLY A N 1
ATOM 3192 C CA . GLY A 1 431 ? -5.238 6.217 16.211 1.00 55.09 431 GLY A CA 1
ATOM 3193 C C . GLY A 1 431 ? -4.985 5.863 14.736 1.00 55.09 431 GLY A C 1
ATOM 3194 O O . GLY A 1 431 ? -5.730 5.061 14.166 1.00 55.09 431 GLY A O 1
ATOM 3195 N N . THR A 1 432 ? -3.955 6.431 14.105 1.00 68.38 432 THR A N 1
ATOM 3196 C CA . THR A 1 432 ? -3.626 6.187 12.689 1.00 68.38 432 THR A CA 1
ATOM 3197 C C . THR A 1 432 ? -2.703 4.984 12.466 1.00 68.38 432 THR A C 1
ATOM 3199 O O . THR A 1 432 ? -2.692 4.447 11.355 1.00 68.38 432 THR A O 1
ATOM 3202 N N . VAL A 1 433 ? -1.980 4.526 13.499 1.00 86.50 433 VAL A N 1
ATOM 3203 C CA . VAL A 1 433 ? -1.171 3.296 13.457 1.00 86.50 433 VAL A CA 1
ATOM 3204 C C . VAL A 1 433 ? -1.962 2.120 14.021 1.00 86.50 433 VAL A C 1
ATOM 3206 O O . VAL A 1 433 ? -2.370 2.115 15.188 1.00 86.50 433 VAL A O 1
ATOM 3209 N N . LYS A 1 434 ? -2.185 1.119 13.169 1.00 91.12 434 LYS A N 1
ATOM 3210 C CA . LYS A 1 434 ? -2.950 -0.087 13.485 1.00 91.12 434 LYS A CA 1
ATOM 3211 C C . LYS A 1 434 ? -2.087 -1.317 13.263 1.00 91.12 434 LYS A C 1
ATOM 3213 O O . LYS A 1 434 ? -1.574 -1.515 12.167 1.00 91.12 434 LYS A O 1
ATOM 3218 N N . VAL A 1 435 ? -1.981 -2.148 14.291 1.00 94.62 435 VAL A N 1
ATOM 3219 C CA . VAL A 1 435 ? -1.420 -3.494 14.209 1.00 94.62 435 VAL A CA 1
ATOM 3220 C C . VAL A 1 435 ? -2.576 -4.477 14.302 1.00 94.62 435 VAL A C 1
ATOM 3222 O O . VAL A 1 435 ? -3.263 -4.536 15.323 1.00 94.62 435 VAL A O 1
ATOM 3225 N N . THR A 1 436 ? -2.819 -5.231 13.237 1.00 95.38 436 THR A N 1
ATOM 3226 C CA . THR A 1 436 ? -3.924 -6.189 13.179 1.00 95.38 436 THR A CA 1
ATOM 3227 C C . THR A 1 436 ? -3.432 -7.574 12.804 1.00 95.38 436 THR A C 1
ATOM 3229 O O . THR A 1 436 ? -2.599 -7.683 11.924 1.00 95.38 436 THR A O 1
ATOM 3232 N N . GLY A 1 437 ? -3.938 -8.646 13.413 1.00 95.38 437 GLY A N 1
ATOM 3233 C CA . GLY A 1 437 ? -3.587 -10.013 12.998 1.00 95.38 437 GLY A CA 1
ATOM 3234 C C . GLY A 1 437 ? -2.106 -10.394 13.178 1.00 95.38 437 GLY A C 1
ATOM 3235 O O . GLY A 1 437 ? -1.297 -9.628 13.695 1.00 95.38 437 GLY A O 1
ATOM 3236 N N . GLY A 1 438 ? -1.745 -11.591 12.712 1.00 97.06 438 GLY A N 1
ATOM 3237 C CA . GLY A 1 438 ? -0.360 -12.082 12.707 1.00 97.06 438 GLY A CA 1
ATOM 3238 C C . GLY A 1 438 ? 0.071 -12.726 14.024 1.00 97.06 438 GLY A C 1
ATOM 3239 O O . GLY A 1 438 ? -0.604 -12.601 15.052 1.00 97.06 438 GLY A O 1
ATOM 3240 N N . THR A 1 439 ? 1.187 -13.453 13.978 1.00 98.31 439 THR A N 1
ATOM 3241 C CA . THR A 1 439 ? 1.707 -14.239 15.101 1.00 98.31 439 THR A CA 1
ATOM 3242 C C . THR A 1 439 ? 3.128 -13.828 15.481 1.00 98.31 439 THR A C 1
ATOM 3244 O O . THR A 1 439 ? 4.070 -13.951 14.701 1.00 98.31 439 THR A O 1
ATOM 3247 N N . LEU A 1 440 ? 3.318 -13.400 16.729 1.00 98.62 440 LEU A N 1
ATOM 3248 C CA . LEU A 1 440 ? 4.601 -12.964 17.280 1.00 98.62 440 LEU A CA 1
ATOM 3249 C C . LEU A 1 440 ? 5.136 -14.045 18.230 1.00 98.62 440 LEU A C 1
ATOM 3251 O O . LEU A 1 440 ? 4.747 -14.095 19.396 1.00 98.62 440 LEU A O 1
ATOM 3255 N N . THR A 1 441 ? 6.026 -14.912 17.742 1.00 98.50 441 THR A N 1
ATOM 3256 C CA . THR A 1 441 ? 6.497 -16.107 18.468 1.00 98.50 441 THR A CA 1
ATOM 3257 C C . THR A 1 441 ? 7.915 -15.948 19.009 1.00 98.50 441 THR A C 1
ATOM 3259 O O . THR A 1 441 ? 8.819 -15.540 18.288 1.00 98.50 441 THR A O 1
ATOM 3262 N N . GLY A 1 442 ? 8.143 -16.302 20.276 1.00 97.56 442 GLY A N 1
ATOM 3263 C CA . GLY A 1 442 ? 9.494 -16.429 20.842 1.00 97.56 442 GLY A CA 1
ATOM 3264 C C . GLY A 1 442 ? 10.295 -15.123 20.915 1.00 97.56 442 GLY A C 1
ATOM 3265 O O . GLY A 1 442 ? 11.503 -15.159 21.139 1.00 97.56 442 GLY A O 1
ATOM 3266 N N . ASN A 1 443 ? 9.648 -13.974 20.704 1.00 98.12 443 ASN A N 1
ATOM 3267 C CA . ASN A 1 443 ? 10.298 -12.667 20.764 1.00 98.12 443 ASN A CA 1
ATOM 3268 C C . ASN A 1 443 ? 10.591 -12.273 22.223 1.00 98.12 443 ASN A C 1
ATOM 3270 O O . ASN A 1 443 ? 9.855 -12.680 23.120 1.00 98.12 443 ASN A O 1
ATOM 3274 N N . GLN A 1 444 ? 11.613 -11.458 22.507 1.00 97.88 444 GLN A N 1
ATOM 3275 C CA . GLN A 1 444 ? 11.842 -10.995 23.887 1.00 97.88 444 GLN A CA 1
ATOM 3276 C C . GLN A 1 444 ? 10.631 -10.204 24.401 1.00 97.88 444 GLN A C 1
ATOM 3278 O O . GLN A 1 444 ? 10.087 -10.505 25.466 1.00 97.88 444 GLN A O 1
ATOM 3283 N N . TYR A 1 445 ? 10.163 -9.269 23.586 1.00 98.31 445 TYR A N 1
ATOM 3284 C CA . TYR A 1 445 ? 8.894 -8.581 23.719 1.00 98.31 445 TYR A CA 1
ATOM 3285 C C . TYR A 1 445 ? 8.066 -8.863 22.470 1.00 98.31 445 TYR A C 1
ATOM 3287 O O . TYR A 1 445 ? 8.571 -8.712 21.357 1.00 98.31 445 TYR A O 1
ATOM 3295 N N . GLY A 1 446 ? 6.808 -9.278 22.626 1.00 98.12 446 GLY A N 1
ATOM 3296 C CA . GLY A 1 446 ? 5.904 -9.415 21.483 1.00 98.12 446 GLY A CA 1
ATOM 3297 C C . GLY A 1 446 ? 5.670 -8.058 20.827 1.00 98.12 446 GLY A C 1
ATOM 3298 O O . GLY A 1 446 ? 6.110 -7.831 19.703 1.00 98.12 446 GLY A O 1
ATOM 3299 N N . ILE A 1 447 ? 5.051 -7.134 21.561 1.00 98.06 447 ILE A N 1
ATOM 3300 C CA . ILE A 1 447 ? 4.879 -5.736 21.150 1.00 98.06 447 ILE A CA 1
ATOM 3301 C C . ILE A 1 447 ? 5.478 -4.823 22.217 1.00 98.06 447 ILE A C 1
ATOM 3303 O O . ILE A 1 447 ? 5.233 -5.016 23.406 1.00 98.06 447 ILE A O 1
ATOM 3307 N N . PHE A 1 448 ? 6.241 -3.820 21.799 1.00 96.50 448 PHE A N 1
ATOM 3308 C CA . PHE A 1 448 ? 6.806 -2.812 22.689 1.00 96.50 448 PHE A CA 1
ATOM 3309 C C . PHE A 1 448 ? 6.439 -1.422 22.180 1.00 96.50 448 PHE A C 1
ATOM 3311 O O . PHE A 1 448 ? 6.781 -1.071 21.055 1.00 96.50 448 PHE A O 1
ATOM 3318 N N . ALA A 1 449 ? 5.725 -0.646 22.990 1.00 93.69 449 ALA A N 1
ATOM 3319 C CA . ALA A 1 449 ? 5.305 0.709 22.666 1.00 93.69 449 ALA A CA 1
ATOM 3320 C C . ALA A 1 449 ? 5.976 1.712 23.599 1.00 93.69 449 ALA A C 1
ATOM 3322 O O . ALA A 1 449 ? 5.931 1.538 24.815 1.00 93.69 449 ALA A O 1
ATOM 3323 N N . THR A 1 450 ? 6.574 2.765 23.047 1.00 89.62 450 THR A N 1
ATOM 3324 C CA . THR A 1 450 ? 7.234 3.805 23.843 1.00 89.62 450 THR A CA 1
ATOM 3325 C C . THR A 1 450 ? 7.236 5.161 23.145 1.00 89.62 450 THR A C 1
ATOM 3327 O O . THR A 1 450 ? 7.342 5.237 21.923 1.00 89.62 450 THR A O 1
ATOM 3330 N N . SER A 1 451 ? 7.151 6.237 23.926 1.00 84.31 451 SER A N 1
ATOM 3331 C CA . SER A 1 451 ? 7.370 7.624 23.493 1.00 84.31 451 SER A CA 1
ATOM 3332 C C . SER A 1 451 ? 8.806 8.108 23.736 1.00 84.31 451 SER A C 1
ATOM 3334 O O . SER A 1 451 ? 9.118 9.266 23.467 1.00 84.31 451 SER A O 1
ATOM 3336 N N . ASN A 1 452 ? 9.688 7.258 24.272 1.00 80.62 452 ASN A N 1
ATOM 3337 C CA . ASN A 1 452 ? 11.060 7.639 24.586 1.00 80.62 452 ASN A CA 1
ATOM 3338 C C . ASN A 1 452 ? 11.911 7.746 23.312 1.00 80.62 452 ASN A C 1
ATOM 3340 O O . ASN A 1 452 ? 12.283 6.727 22.736 1.00 80.62 452 ASN A O 1
ATOM 3344 N N . ASP A 1 453 ? 12.258 8.966 22.909 1.00 71.06 453 ASP A N 1
ATOM 3345 C CA . ASP A 1 453 ? 13.229 9.244 21.850 1.00 71.06 453 ASP A CA 1
ATOM 3346 C C . ASP A 1 453 ? 14.500 9.869 22.459 1.00 71.06 453 ASP A C 1
ATOM 3348 O O . ASP A 1 453 ? 14.553 11.074 22.716 1.00 71.06 453 ASP A O 1
ATOM 3352 N N . PRO A 1 454 ? 15.550 9.071 22.719 1.00 62.06 454 PRO A N 1
ATOM 3353 C CA . PRO A 1 454 ? 16.785 9.589 23.297 1.00 62.06 454 PRO A CA 1
ATOM 3354 C C . PRO A 1 454 ? 17.637 10.393 22.301 1.00 62.06 454 PRO A C 1
ATOM 3356 O O . PRO A 1 454 ? 18.638 10.975 22.718 1.00 62.06 454 PRO A O 1
ATOM 3359 N N . GLN A 1 455 ? 17.302 10.400 21.003 1.00 61.44 455 GLN A N 1
ATOM 3360 C CA . GLN A 1 455 ? 18.139 10.983 19.950 1.00 61.44 455 GLN A CA 1
ATOM 3361 C C . GLN A 1 455 ? 17.704 12.395 19.538 1.00 61.44 455 GLN A C 1
ATOM 3363 O O . GLN A 1 455 ? 18.580 13.199 19.221 1.00 61.44 455 GLN A O 1
ATOM 3368 N N . PHE A 1 456 ? 16.404 12.723 19.560 1.00 58.56 456 PHE A N 1
ATOM 3369 C CA . PHE A 1 456 ? 15.918 13.957 18.917 1.00 58.56 456 PHE A CA 1
ATOM 3370 C C . PHE A 1 456 ? 15.164 14.957 19.815 1.00 58.56 456 PHE A C 1
ATOM 3372 O O . PHE A 1 456 ? 15.204 16.143 19.494 1.00 58.56 456 PHE A O 1
ATOM 3379 N N . ALA A 1 457 ? 14.523 14.536 20.917 1.00 57.84 457 ALA A N 1
ATOM 3380 C CA . ALA A 1 457 ? 13.974 15.342 22.036 1.00 57.84 457 ALA A CA 1
ATOM 3381 C C . ALA A 1 457 ? 12.994 14.473 22.858 1.00 57.84 457 ALA A C 1
ATOM 3383 O O . ALA A 1 457 ? 12.699 13.347 22.475 1.00 57.84 457 ALA A O 1
ATOM 3384 N N . ALA A 1 458 ? 12.422 14.996 23.954 1.00 58.56 458 ALA A N 1
ATOM 3385 C CA . ALA A 1 458 ? 11.284 14.348 24.615 1.00 58.56 458 ALA A CA 1
ATOM 3386 C C . ALA A 1 458 ? 10.164 14.076 23.590 1.00 58.56 458 ALA A C 1
ATOM 3388 O O . ALA A 1 458 ? 9.620 15.020 23.013 1.00 58.56 458 ALA A O 1
ATOM 3389 N N . GLY A 1 459 ? 9.853 12.797 23.346 1.00 66.81 459 GLY A N 1
ATOM 3390 C CA . GLY A 1 459 ? 8.862 12.391 22.349 1.00 66.81 459 GLY A CA 1
ATOM 3391 C C . GLY A 1 459 ? 7.458 12.911 22.658 1.00 66.81 459 GLY A C 1
ATOM 3392 O O . GLY A 1 459 ? 7.184 13.401 23.755 1.00 66.81 459 GLY A O 1
ATOM 3393 N N . SER A 1 460 ? 6.559 12.822 21.677 1.00 76.56 460 SER A N 1
ATOM 3394 C CA . SER A 1 460 ? 5.170 13.286 21.810 1.00 76.56 460 SER A CA 1
ATOM 3395 C C . SER A 1 460 ? 4.245 12.184 22.325 1.00 76.56 460 SER A C 1
ATOM 3397 O O . SER A 1 460 ? 4.594 11.000 22.354 1.00 76.56 460 SER A O 1
ATOM 3399 N N . ALA A 1 461 ? 3.036 12.573 22.743 1.00 82.31 461 ALA A N 1
ATOM 3400 C CA . ALA A 1 461 ? 2.053 11.615 23.225 1.00 82.31 461 ALA A CA 1
ATOM 3401 C C . ALA A 1 461 ? 1.725 10.589 22.127 1.00 82.31 461 ALA A C 1
ATOM 3403 O O . ALA A 1 461 ? 1.314 10.964 21.031 1.00 82.31 461 ALA A O 1
ATOM 3404 N N . SER A 1 462 ? 1.926 9.306 22.423 1.00 83.88 462 SER A N 1
ATOM 3405 C CA . SER A 1 462 ? 1.821 8.212 21.461 1.00 83.88 462 SER A CA 1
ATOM 3406 C C . SER A 1 462 ? 0.548 7.394 21.670 1.00 83.88 462 SER A C 1
ATOM 3408 O O . SER A 1 462 ? 0.193 7.067 22.807 1.00 83.88 462 SER A O 1
ATOM 3410 N N . ASN A 1 463 ? -0.143 7.048 20.581 1.00 86.94 463 ASN A N 1
ATOM 3411 C CA . ASN A 1 463 ? -1.322 6.179 20.610 1.00 86.94 463 ASN A CA 1
ATOM 3412 C C . ASN A 1 463 ? -1.328 5.212 19.416 1.00 86.94 463 ASN A C 1
ATOM 3414 O O . ASN A 1 463 ? -1.103 5.611 18.275 1.00 86.94 463 ASN A O 1
ATOM 3418 N N . SER A 1 464 ? -1.599 3.929 19.653 1.00 89.81 464 SER A N 1
ATOM 3419 C CA . SER A 1 464 ? -1.711 2.915 18.595 1.00 89.81 464 SER A CA 1
ATOM 3420 C C . SER A 1 464 ? -2.786 1.886 18.921 1.00 89.81 464 SER A C 1
ATOM 3422 O O . SER A 1 464 ? -3.107 1.646 20.083 1.00 89.81 464 SER A O 1
ATOM 3424 N N . THR A 1 465 ? -3.361 1.266 17.890 1.00 92.06 465 THR A N 1
ATOM 3425 C CA . THR A 1 465 ? -4.399 0.236 18.053 1.00 92.06 465 THR A CA 1
ATOM 3426 C C . THR A 1 465 ? -3.854 -1.142 17.720 1.00 92.06 465 THR A C 1
ATOM 3428 O O . THR A 1 465 ? -3.269 -1.326 16.657 1.00 92.06 465 THR A O 1
ATOM 3431 N N . ILE A 1 466 ? -4.094 -2.109 18.602 1.00 94.06 466 ILE A N 1
ATOM 3432 C CA . ILE A 1 466 ? -3.732 -3.516 18.443 1.00 94.06 466 ILE A CA 1
ATOM 3433 C C . ILE A 1 466 ? -5.017 -4.355 18.422 1.00 94.06 466 ILE A C 1
ATOM 3435 O O . ILE A 1 466 ? -5.876 -4.203 19.298 1.00 94.06 466 ILE A O 1
ATOM 3439 N N . SER A 1 467 ? -5.166 -5.231 17.428 1.00 94.38 467 SER A N 1
ATOM 3440 C CA . SER A 1 467 ? -6.368 -6.058 17.248 1.00 94.38 467 SER A CA 1
ATOM 3441 C C . SER A 1 467 ? -6.043 -7.425 16.638 1.00 94.38 467 SER A C 1
ATOM 3443 O O . SER A 1 467 ? -5.229 -7.522 15.728 1.00 94.38 467 SER A O 1
ATOM 3445 N N . ARG A 1 468 ? -6.654 -8.516 17.122 1.00 95.44 468 ARG A N 1
ATOM 3446 C CA . ARG A 1 468 ? -6.468 -9.893 16.600 1.00 95.44 468 ARG A CA 1
ATOM 3447 C C . ARG A 1 468 ? -5.014 -10.406 16.515 1.00 95.44 468 ARG A C 1
ATOM 3449 O O . ARG A 1 468 ? -4.759 -11.347 15.768 1.00 95.44 468 ARG A O 1
ATOM 3456 N N . VAL A 1 469 ? -4.056 -9.818 17.236 1.00 97.50 469 VAL A N 1
ATOM 3457 C CA . VAL A 1 469 ? -2.651 -10.276 17.224 1.00 97.50 469 VAL A CA 1
ATOM 3458 C C . VAL A 1 469 ? -2.487 -11.485 18.146 1.00 97.50 469 VAL A C 1
ATOM 3460 O O . VAL A 1 469 ? -3.037 -11.491 19.247 1.00 97.50 469 VAL A O 1
ATOM 3463 N N . ASN A 1 470 ? -1.716 -12.491 17.731 1.00 97.75 470 ASN A N 1
ATOM 3464 C CA . ASN A 1 470 ? -1.373 -13.642 18.564 1.00 97.75 470 ASN A CA 1
ATOM 3465 C C . ASN A 1 470 ? 0.090 -13.566 19.026 1.00 97.75 470 ASN A C 1
ATOM 3467 O O . ASN A 1 470 ? 1.013 -13.802 18.254 1.00 97.75 470 ASN A O 1
ATOM 3471 N N . VAL A 1 471 ? 0.320 -13.246 20.292 1.00 98.44 471 VAL A N 1
ATOM 3472 C CA . VAL A 1 471 ? 1.647 -13.218 20.913 1.00 98.44 471 VAL A CA 1
ATOM 3473 C C . VAL A 1 471 ? 1.881 -14.536 21.643 1.00 98.44 471 VAL A C 1
ATOM 3475 O O . VAL A 1 471 ? 1.074 -14.936 22.482 1.00 98.44 471 VAL A O 1
ATOM 3478 N N . VAL A 1 472 ? 2.977 -15.226 21.328 1.00 98.44 472 VAL A N 1
ATOM 3479 C CA . VAL A 1 472 ? 3.231 -16.598 21.785 1.00 98.44 472 VAL A CA 1
ATOM 3480 C C . VAL A 1 472 ? 4.640 -16.724 22.357 1.00 98.44 472 VAL A C 1
ATOM 3482 O O . VAL A 1 472 ? 5.631 -16.491 21.668 1.00 98.44 472 VAL A O 1
ATOM 3485 N N . ASN A 1 473 ? 4.738 -17.168 23.609 1.00 97.88 473 ASN A N 1
ATOM 3486 C CA . ASN A 1 473 ? 5.986 -17.494 24.300 1.00 97.88 473 ASN A CA 1
ATOM 3487 C C . ASN A 1 473 ? 7.026 -16.364 24.273 1.00 97.88 473 ASN A C 1
ATOM 3489 O O . ASN A 1 473 ? 8.210 -16.612 24.039 1.00 97.88 473 ASN A O 1
ATOM 3493 N N . SER A 1 474 ? 6.600 -15.122 24.516 1.00 98.19 474 SER A N 1
ATOM 3494 C CA . SER A 1 474 ? 7.553 -14.022 24.662 1.00 98.19 474 SER A CA 1
ATOM 3495 C C . SER A 1 474 ? 8.472 -14.238 25.867 1.00 98.19 474 SER A C 1
ATOM 3497 O O . SER A 1 474 ? 8.021 -14.674 26.924 1.00 98.19 474 SER A O 1
ATOM 3499 N N . ILE A 1 475 ? 9.764 -13.932 25.727 1.00 97.94 475 ILE A N 1
ATOM 3500 C CA . ILE A 1 475 ? 10.782 -14.281 26.738 1.00 97.94 475 ILE A CA 1
ATOM 3501 C C . ILE A 1 475 ? 10.732 -13.333 27.947 1.00 97.94 475 ILE A C 1
ATOM 3503 O O . ILE A 1 475 ? 11.057 -13.740 29.058 1.00 97.94 475 ILE A O 1
ATOM 3507 N N . THR A 1 476 ? 10.324 -12.074 27.764 1.00 97.75 476 THR A N 1
ATOM 3508 C CA . THR A 1 476 ? 10.237 -11.067 28.837 1.00 97.75 476 THR A CA 1
ATOM 3509 C C . THR A 1 476 ? 8.814 -10.571 29.071 1.00 97.75 476 THR A C 1
ATOM 3511 O O . THR A 1 476 ? 8.372 -10.554 30.217 1.00 97.75 476 THR A O 1
ATOM 3514 N N . ALA A 1 477 ? 8.083 -10.180 28.028 1.00 98.19 477 ALA A N 1
ATOM 3515 C CA . ALA A 1 477 ? 6.669 -9.822 28.150 1.00 98.19 477 ALA A CA 1
ATOM 3516 C C . ALA A 1 477 ? 5.950 -9.933 26.806 1.00 98.19 477 ALA A C 1
ATOM 3518 O O . ALA A 1 477 ? 6.556 -9.724 25.757 1.00 98.19 477 ALA A O 1
ATOM 3519 N N . GLY A 1 478 ? 4.655 -10.240 26.832 1.00 98.19 478 GLY A N 1
ATOM 3520 C CA . GLY A 1 478 ? 3.832 -10.255 25.629 1.00 98.19 478 GLY A CA 1
ATOM 3521 C C . GLY A 1 478 ? 3.703 -8.863 25.012 1.00 98.19 478 GLY A C 1
ATOM 3522 O O . GLY A 1 478 ? 4.166 -8.630 23.899 1.00 98.19 478 GLY A O 1
ATOM 3523 N N . ILE A 1 479 ? 3.107 -7.926 25.748 1.00 97.94 479 ILE A N 1
ATOM 3524 C CA . ILE A 1 479 ? 2.964 -6.523 25.346 1.00 97.94 479 ILE A CA 1
ATOM 3525 C C . ILE A 1 479 ? 3.513 -5.624 26.452 1.00 97.94 479 ILE A C 1
ATOM 3527 O O . ILE A 1 479 ? 3.151 -5.789 27.614 1.00 97.94 479 ILE A O 1
ATOM 3531 N N . THR A 1 480 ? 4.332 -4.642 26.084 1.00 97.56 480 THR A N 1
ATOM 3532 C CA . THR A 1 480 ? 4.848 -3.621 27.000 1.00 97.56 480 THR A CA 1
ATOM 3533 C C . THR A 1 480 ? 4.507 -2.225 26.493 1.00 97.56 480 THR A C 1
ATOM 3535 O O . THR A 1 480 ? 4.745 -1.914 25.328 1.00 97.56 480 THR A O 1
ATOM 3538 N N . ILE A 1 481 ? 3.999 -1.375 27.383 1.00 94.75 481 ILE A N 1
ATOM 3539 C CA . ILE A 1 481 ? 3.862 0.071 27.198 1.00 94.75 481 ILE A CA 1
ATOM 3540 C C . ILE A 1 481 ? 4.853 0.727 28.152 1.00 94.75 481 ILE A C 1
ATOM 3542 O O . ILE A 1 481 ? 4.687 0.632 29.367 1.00 94.75 481 ILE A O 1
ATOM 3546 N N . ASP A 1 482 ? 5.893 1.355 27.618 1.00 92.31 482 ASP A N 1
ATOM 3547 C CA . ASP A 1 482 ? 6.999 1.885 28.407 1.00 92.31 482 ASP A CA 1
ATOM 3548 C C . ASP A 1 482 ? 7.131 3.403 28.298 1.00 92.31 482 ASP A C 1
ATOM 3550 O O . ASP A 1 482 ? 7.316 3.972 27.219 1.00 92.31 482 ASP A O 1
ATOM 3554 N N . ASN A 1 483 ? 7.092 4.040 29.462 1.00 87.44 483 ASN A N 1
ATOM 3555 C CA . ASN A 1 483 ? 7.430 5.434 29.687 1.00 87.44 483 ASN A CA 1
ATOM 3556 C C . ASN A 1 483 ? 8.152 5.615 31.040 1.00 87.44 483 ASN A C 1
ATOM 3558 O O . ASN A 1 483 ? 7.895 6.571 31.777 1.00 87.44 483 ASN A O 1
ATOM 3562 N N . ALA A 1 484 ? 9.050 4.687 31.399 1.00 80.06 484 ALA A N 1
ATOM 3563 C CA . ALA A 1 484 ? 9.810 4.729 32.656 1.00 80.06 484 ALA A CA 1
ATOM 3564 C C . ALA A 1 484 ? 10.581 6.045 32.877 1.00 80.06 484 ALA A C 1
ATOM 3566 O O . ALA A 1 484 ? 10.805 6.463 34.012 1.00 80.06 484 ALA A O 1
ATOM 3567 N N . SER A 1 485 ? 10.979 6.706 31.794 1.00 76.88 485 SER A N 1
ATOM 3568 C CA . SER A 1 485 ? 11.766 7.939 31.816 1.00 76.88 485 SER A CA 1
ATOM 3569 C C . SER A 1 485 ? 10.929 9.226 31.941 1.00 76.88 485 SER A C 1
ATOM 3571 O O . SER A 1 485 ? 11.493 10.313 31.855 1.00 76.88 485 SER A O 1
ATOM 3573 N N . ASN A 1 486 ? 9.612 9.122 32.189 1.00 62.44 486 ASN A N 1
ATOM 3574 C CA . ASN A 1 486 ? 8.675 10.245 32.374 1.00 62.44 486 ASN A CA 1
ATOM 3575 C C . ASN A 1 486 ? 8.606 11.234 31.189 1.00 62.44 486 ASN A C 1
ATOM 3577 O O . ASN A 1 486 ? 8.507 12.446 31.384 1.00 62.44 486 ASN A O 1
ATOM 3581 N N . PHE A 1 487 ? 8.613 10.721 29.959 1.00 71.06 487 PHE A N 1
ATOM 3582 C CA . PHE A 1 487 ? 8.339 11.497 28.747 1.00 71.06 487 PHE A CA 1
ATOM 3583 C C . PHE A 1 487 ? 6.822 11.641 28.508 1.00 71.06 487 PHE A C 1
ATOM 3585 O O . PHE A 1 487 ? 6.001 11.384 29.401 1.00 71.06 487 PHE A O 1
ATOM 3592 N N . ALA A 1 488 ? 6.413 12.083 27.315 1.00 81.06 488 ALA A N 1
ATOM 3593 C CA . ALA A 1 488 ? 5.001 12.237 26.976 1.00 81.06 488 ALA A CA 1
ATOM 3594 C C . ALA A 1 488 ? 4.217 10.919 27.082 1.00 81.06 488 ALA A C 1
ATOM 3596 O O . ALA A 1 488 ? 4.780 9.825 27.023 1.00 81.06 488 ALA A O 1
ATOM 3597 N N . ALA A 1 489 ? 2.897 11.025 27.246 1.00 87.00 489 ALA A N 1
ATOM 3598 C CA . ALA A 1 489 ? 2.036 9.873 27.486 1.00 87.00 489 ALA A CA 1
ATOM 3599 C C . ALA A 1 489 ? 2.146 8.808 26.381 1.00 87.00 489 ALA A C 1
ATOM 3601 O O . ALA A 1 489 ? 2.134 9.139 25.202 1.00 87.00 489 ALA A O 1
ATOM 3602 N N . THR A 1 490 ? 2.213 7.529 26.752 1.00 89.50 490 THR A N 1
ATOM 3603 C CA . THR A 1 490 ? 2.148 6.410 25.796 1.00 89.50 490 THR A CA 1
ATOM 3604 C C . THR A 1 490 ? 0.891 5.602 26.074 1.00 89.50 490 THR A C 1
ATOM 3606 O O . THR A 1 490 ? 0.646 5.189 27.208 1.00 89.50 490 THR A O 1
ATOM 3609 N N . SER A 1 491 ? 0.078 5.385 25.046 1.00 89.88 491 SER A N 1
ATOM 3610 C CA . SER A 1 491 ? -1.196 4.685 25.159 1.00 89.88 491 SER A CA 1
ATOM 3611 C C . SER A 1 491 ? -1.377 3.641 24.062 1.00 89.88 491 SER A C 1
ATOM 3613 O O . SER A 1 491 ? -0.893 3.816 22.944 1.00 89.88 491 SER A O 1
ATOM 3615 N N . LEU A 1 492 ? -2.076 2.551 24.379 1.00 91.62 492 LEU A N 1
ATOM 3616 C CA . LEU A 1 492 ? -2.508 1.554 23.396 1.00 91.62 492 LEU A CA 1
ATOM 3617 C C . LEU A 1 492 ? -4.000 1.272 23.530 1.00 91.62 492 LEU A C 1
ATOM 3619 O O . LEU A 1 492 ? -4.524 1.174 24.636 1.00 91.62 492 LEU A O 1
ATOM 3623 N N . VAL A 1 493 ? -4.668 1.062 22.402 1.00 91.25 493 VAL A N 1
ATOM 3624 C CA . VAL A 1 493 ? -6.005 0.467 22.340 1.00 91.25 493 VAL A CA 1
ATOM 3625 C C . VAL A 1 493 ? -5.845 -1.031 22.069 1.00 91.25 493 VAL A C 1
ATOM 3627 O O . VAL A 1 493 ? -5.282 -1.405 21.043 1.00 91.25 493 VAL A O 1
ATOM 3630 N N . LEU A 1 494 ? -6.349 -1.893 22.957 1.00 90.81 494 LEU A N 1
ATOM 3631 C CA . LEU A 1 494 ? -6.400 -3.349 22.753 1.00 90.81 494 LEU A CA 1
ATOM 3632 C C . LEU A 1 494 ? -7.836 -3.770 22.421 1.00 90.81 494 LEU A C 1
ATOM 3634 O O . LEU A 1 494 ? -8.742 -3.594 23.236 1.00 90.81 494 LEU A O 1
ATOM 3638 N N . THR A 1 495 ? -8.047 -4.307 21.219 1.00 82.62 495 THR A N 1
ATOM 3639 C CA . THR A 1 495 ? -9.381 -4.639 20.679 1.00 82.62 495 THR A CA 1
ATOM 3640 C C . THR A 1 495 ? -9.412 -6.009 19.994 1.00 82.62 495 THR A C 1
ATOM 3642 O O . THR A 1 495 ? -8.379 -6.659 19.825 1.00 82.62 495 THR A O 1
ATOM 3645 N N . ASP A 1 496 ? -10.621 -6.468 19.655 1.00 79.31 496 ASP A N 1
ATOM 3646 C CA . ASP A 1 496 ? -10.927 -7.641 18.824 1.00 79.31 496 ASP A CA 1
ATOM 3647 C C . ASP A 1 496 ? -10.049 -8.883 19.075 1.00 79.31 496 ASP A C 1
ATOM 3649 O O . ASP A 1 496 ? -9.354 -9.363 18.183 1.00 79.31 496 ASP A O 1
ATOM 3653 N N . SER A 1 497 ? -10.081 -9.450 20.283 1.00 87.12 497 SER A N 1
ATOM 3654 C CA . SER A 1 497 ? -9.544 -10.802 20.530 1.00 87.12 497 SER A CA 1
ATOM 3655 C C . SER A 1 497 ? -8.032 -10.973 20.307 1.00 87.12 497 SER A C 1
ATOM 3657 O O . SER A 1 497 ? -7.589 -11.994 19.787 1.00 87.12 497 SER A O 1
ATOM 3659 N N . THR A 1 498 ? -7.221 -10.001 20.733 1.00 95.12 498 THR A N 1
ATOM 3660 C CA . THR A 1 498 ? -5.761 -10.190 20.860 1.00 95.12 498 THR A CA 1
ATOM 3661 C C . THR A 1 498 ? -5.457 -11.303 21.874 1.00 95.12 498 THR A C 1
ATOM 3663 O O . THR A 1 498 ? -6.036 -11.318 22.961 1.00 95.12 498 THR A O 1
ATOM 3666 N N . ILE A 1 499 ? -4.558 -12.232 21.540 1.00 96.88 499 ILE A N 1
ATOM 3667 C CA . ILE A 1 499 ? -4.176 -13.376 22.381 1.00 96.88 499 ILE A CA 1
ATOM 3668 C C . ILE A 1 499 ? -2.718 -13.216 22.804 1.00 96.88 499 ILE A C 1
ATOM 3670 O O . ILE A 1 499 ? -1.850 -12.986 21.973 1.00 96.88 499 ILE A O 1
ATOM 3674 N N . ILE A 1 500 ? -2.443 -13.357 24.096 1.00 97.94 500 ILE A N 1
ATOM 3675 C CA . ILE A 1 500 ? -1.107 -13.325 24.684 1.00 97.94 500 ILE A CA 1
ATOM 3676 C C . ILE A 1 500 ? -0.931 -14.623 25.467 1.00 97.94 500 ILE A C 1
ATOM 3678 O O . ILE A 1 500 ? -1.554 -14.844 26.508 1.00 97.94 500 ILE A O 1
ATOM 3682 N N . SER A 1 501 ? -0.092 -15.512 24.948 1.00 97.56 501 SER A N 1
ATOM 3683 C CA . SER A 1 501 ? 0.045 -16.882 25.432 1.00 97.56 501 SER A CA 1
ATOM 3684 C C . SER A 1 501 ? 1.482 -17.225 25.820 1.00 97.56 501 SER A C 1
ATOM 3686 O O . SER A 1 501 ? 2.428 -16.861 25.124 1.00 97.56 501 SER A O 1
ATOM 3688 N N . GLY A 1 502 ? 1.654 -17.928 26.940 1.00 97.12 502 GLY A N 1
ATOM 3689 C CA . GLY A 1 502 ? 2.966 -18.318 27.459 1.00 97.12 502 GLY A CA 1
ATOM 3690 C C . GLY A 1 502 ? 3.841 -17.139 27.905 1.00 97.12 502 GLY A C 1
ATOM 3691 O O . GLY A 1 502 ? 3.386 -15.998 28.013 1.00 97.12 502 GLY A O 1
ATOM 3692 N N . GLY A 1 503 ? 5.119 -17.420 28.171 1.00 97.31 503 GLY A N 1
ATOM 3693 C CA . GLY A 1 503 ? 6.079 -16.426 28.664 1.00 97.31 503 GLY A CA 1
ATOM 3694 C C . GLY A 1 503 ? 5.888 -16.044 30.141 1.00 97.31 503 GLY A C 1
ATOM 3695 O O . GLY A 1 503 ? 4.996 -16.565 30.814 1.00 97.31 503 GLY A O 1
ATOM 3696 N N . PRO A 1 504 ? 6.730 -15.153 30.692 1.00 97.88 504 PRO A N 1
ATOM 3697 C CA . PRO A 1 504 ? 6.638 -14.780 32.099 1.00 97.88 504 PRO A CA 1
ATOM 3698 C C . PRO A 1 504 ? 5.598 -13.694 32.380 1.00 97.88 504 PRO A C 1
ATOM 3700 O O . PRO A 1 504 ? 5.009 -13.713 33.456 1.00 97.88 504 PRO A O 1
ATOM 3703 N N . LYS A 1 505 ? 5.353 -12.766 31.448 1.00 98.25 505 LYS A N 1
ATOM 3704 C CA . LYS A 1 505 ? 4.445 -11.626 31.651 1.00 98.25 505 LYS A CA 1
ATOM 3705 C C . LYS A 1 505 ? 3.530 -11.419 30.449 1.00 98.25 505 LYS A C 1
ATOM 3707 O O . LYS A 1 505 ? 3.979 -11.556 29.312 1.00 98.25 505 LYS A O 1
ATOM 3712 N N . GLY A 1 506 ? 2.268 -11.076 30.700 1.00 97.69 506 GLY A N 1
ATOM 3713 C CA . GLY A 1 506 ? 1.277 -10.790 29.661 1.00 97.69 506 GLY A CA 1
ATOM 3714 C C . GLY A 1 506 ? 1.373 -9.353 29.145 1.00 97.69 506 GLY A C 1
ATOM 3715 O O . GLY A 1 506 ? 2.049 -9.102 28.149 1.00 97.69 506 GLY A O 1
ATOM 3716 N N . LEU A 1 507 ? 0.698 -8.422 29.823 1.00 97.56 507 LEU A N 1
ATOM 3717 C CA . LEU A 1 507 ? 0.717 -6.979 29.561 1.00 97.56 507 LEU A CA 1
ATOM 3718 C C . LEU A 1 507 ? 1.488 -6.245 30.669 1.00 97.56 507 LEU A C 1
ATOM 3720 O O . LEU A 1 507 ? 1.228 -6.472 31.846 1.00 97.56 507 LEU A O 1
ATOM 3724 N N . VAL A 1 508 ? 2.399 -5.344 30.306 1.00 97.88 508 VAL A N 1
ATOM 3725 C CA . VAL A 1 508 ? 3.191 -4.541 31.251 1.00 97.88 508 VAL A CA 1
ATOM 3726 C C . VAL A 1 508 ? 3.048 -3.055 30.926 1.00 97.88 508 VAL A C 1
ATOM 3728 O O . VAL A 1 508 ? 3.280 -2.657 29.786 1.00 97.88 508 VAL A O 1
ATOM 3731 N N . LEU A 1 509 ? 2.684 -2.233 31.911 1.00 96.25 509 LEU A N 1
ATOM 3732 C CA . LEU A 1 509 ? 2.638 -0.770 31.801 1.00 96.25 509 LEU A CA 1
ATOM 3733 C C . LEU A 1 509 ? 3.665 -0.159 32.757 1.00 96.25 509 LEU A C 1
ATOM 3735 O O . LEU A 1 509 ? 3.544 -0.324 33.971 1.00 96.25 509 LEU A O 1
ATOM 3739 N N . THR A 1 510 ? 4.643 0.571 32.223 1.00 93.69 510 THR A N 1
ATOM 3740 C CA . THR A 1 510 ? 5.749 1.141 33.004 1.00 93.69 510 THR A CA 1
ATOM 3741 C C . THR A 1 510 ? 5.766 2.667 32.934 1.00 93.69 510 THR A C 1
ATOM 3743 O O . THR A 1 510 ? 5.938 3.236 31.864 1.00 93.69 510 THR A O 1
ATOM 3746 N N . GLY A 1 511 ? 5.672 3.346 34.077 1.00 90.81 511 GLY A N 1
ATOM 3747 C CA . GLY A 1 511 ? 5.724 4.808 34.204 1.00 90.81 511 GLY A CA 1
ATOM 3748 C C . GLY A 1 511 ? 4.345 5.469 34.301 1.00 90.81 511 GLY A C 1
ATOM 3749 O O . GLY A 1 511 ? 3.347 4.941 33.807 1.00 90.81 511 GLY A O 1
ATOM 3750 N N . ALA A 1 512 ? 4.294 6.648 34.932 1.00 86.12 512 ALA A N 1
ATOM 3751 C CA . ALA A 1 512 ? 3.046 7.273 35.391 1.00 86.12 512 ALA A CA 1
ATOM 3752 C C . ALA A 1 512 ? 2.097 7.691 34.255 1.00 86.12 512 ALA A C 1
ATOM 3754 O O . ALA A 1 512 ? 0.886 7.689 34.437 1.00 86.12 512 ALA A O 1
ATOM 3755 N N . ASN A 1 513 ? 2.636 7.996 33.071 1.00 86.88 513 ASN A N 1
ATOM 3756 C CA . ASN A 1 513 ? 1.855 8.425 31.905 1.00 86.88 513 ASN A CA 1
ATOM 3757 C C . ASN A 1 513 ? 1.650 7.285 30.884 1.00 86.88 513 ASN A C 1
ATOM 3759 O O . ASN A 1 513 ? 1.630 7.534 29.677 1.00 86.88 513 ASN A O 1
ATOM 3763 N N . THR A 1 514 ? 1.556 6.033 31.341 1.00 91.75 514 THR A N 1
ATOM 3764 C CA . THR A 1 514 ? 1.184 4.884 30.493 1.00 91.75 514 THR A CA 1
ATOM 3765 C C . THR A 1 514 ? -0.268 4.494 30.715 1.00 91.75 514 THR A C 1
ATOM 3767 O O . THR A 1 514 ? -0.723 4.443 31.854 1.00 91.75 514 THR A O 1
ATOM 3770 N N . THR A 1 515 ? -1.016 4.234 29.640 1.00 91.38 515 THR A N 1
ATOM 3771 C CA . THR A 1 515 ? -2.450 3.908 29.742 1.00 91.38 515 THR A CA 1
ATOM 3772 C C . THR A 1 515 ? -2.913 2.923 28.671 1.00 91.38 515 THR A C 1
ATOM 3774 O O . THR A 1 515 ? -2.347 2.847 27.580 1.00 91.38 515 THR A O 1
ATOM 3777 N N . ILE A 1 516 ? -3.997 2.200 28.955 1.00 92.44 516 ILE A N 1
ATOM 3778 C CA . ILE A 1 516 ? -4.835 1.608 27.910 1.00 92.44 516 ILE A CA 1
ATOM 3779 C C . ILE A 1 516 ? -5.874 2.651 27.507 1.00 92.44 516 ILE A C 1
ATOM 3781 O O . ILE A 1 516 ? -6.683 3.091 28.324 1.00 92.44 516 ILE A O 1
ATOM 3785 N N . ALA A 1 517 ? -5.843 3.078 26.249 1.00 87.75 517 ALA A N 1
ATOM 3786 C CA . ALA A 1 517 ? -6.768 4.070 25.726 1.00 87.75 517 ALA A CA 1
ATOM 3787 C C . ALA A 1 517 ? -8.203 3.510 25.730 1.00 87.75 517 ALA A C 1
ATOM 3789 O O . ALA A 1 517 ? -8.457 2.394 25.281 1.00 87.75 517 ALA A O 1
ATOM 3790 N N . GLY A 1 518 ? -9.141 4.282 26.289 1.00 84.62 518 GLY A N 1
ATOM 3791 C CA . GLY A 1 518 ? -10.504 3.821 26.590 1.00 84.62 518 GLY A CA 1
ATOM 3792 C C . GLY A 1 518 ? -10.624 2.992 27.877 1.00 84.62 518 GLY A C 1
ATOM 3793 O O . GLY A 1 518 ? -11.728 2.599 28.244 1.00 84.62 518 GLY A O 1
ATOM 3794 N N . GLY A 1 519 ? -9.510 2.728 28.568 1.00 86.19 519 GLY A N 1
ATOM 3795 C CA . GLY A 1 519 ? -9.477 2.139 29.905 1.00 86.19 519 GLY A CA 1
ATOM 3796 C C . GLY A 1 519 ? -9.996 0.708 30.005 1.00 86.19 519 GLY A C 1
ATOM 3797 O O . GLY A 1 519 ? -10.228 0.261 31.114 1.00 86.19 519 GLY A O 1
ATOM 3798 N N . THR A 1 520 ? -10.209 -0.015 28.901 1.00 88.38 520 THR A N 1
ATOM 3799 C CA . THR A 1 520 ? -10.858 -1.341 28.921 1.00 88.38 520 THR A CA 1
ATOM 3800 C C . THR A 1 520 ? -10.055 -2.375 28.136 1.00 88.38 520 THR A C 1
ATOM 3802 O O . THR A 1 520 ? -9.664 -2.131 26.994 1.00 88.38 520 THR A O 1
ATOM 3805 N N . LEU A 1 521 ? -9.861 -3.564 28.712 1.00 91.12 521 LEU A N 1
ATOM 3806 C CA . LEU A 1 521 ? -9.298 -4.734 28.036 1.00 91.12 521 LEU A CA 1
ATOM 3807 C C . LEU A 1 521 ? -10.420 -5.522 27.339 1.00 91.12 521 LEU A C 1
ATOM 3809 O O . LEU A 1 521 ? -11.064 -6.394 27.925 1.00 91.12 521 LEU A O 1
ATOM 3813 N N . ASN A 1 522 ? -10.676 -5.209 26.068 1.00 85.88 522 ASN A N 1
ATOM 3814 C CA . ASN A 1 522 ? -11.802 -5.771 25.318 1.00 85.88 522 ASN A CA 1
ATOM 3815 C C . ASN A 1 522 ? -11.468 -7.117 24.660 1.00 85.88 522 ASN A C 1
ATOM 3817 O O . ASN A 1 522 ? -10.813 -7.166 23.620 1.00 85.88 522 ASN A O 1
ATOM 3821 N N . ASN A 1 523 ? -11.975 -8.217 25.233 1.00 89.25 523 ASN A N 1
ATOM 3822 C CA . ASN A 1 523 ? -11.782 -9.592 24.745 1.00 89.25 523 ASN A CA 1
ATOM 3823 C C . ASN A 1 523 ? -10.305 -10.013 24.581 1.00 89.25 523 ASN A C 1
ATOM 3825 O O . ASN A 1 523 ? -10.025 -11.008 23.911 1.00 89.25 523 ASN A O 1
ATOM 3829 N N . THR A 1 524 ? -9.358 -9.300 25.194 1.00 94.56 524 THR A N 1
ATOM 3830 C CA . THR A 1 524 ? -7.946 -9.699 25.223 1.00 94.56 524 THR A CA 1
ATOM 3831 C C . THR A 1 524 ? -7.797 -10.979 26.035 1.00 94.56 524 THR A C 1
ATOM 3833 O O . THR A 1 524 ? -8.325 -11.073 27.142 1.00 94.56 524 THR A O 1
ATOM 3836 N N . THR A 1 525 ? -7.095 -11.968 25.489 1.00 96.81 525 THR A N 1
ATOM 3837 C CA . THR A 1 525 ? -6.869 -13.263 26.137 1.00 96.81 525 THR A CA 1
ATOM 3838 C C . THR A 1 525 ? -5.453 -13.352 26.678 1.00 96.81 525 THR A C 1
ATOM 3840 O O . THR A 1 525 ? -4.501 -13.207 25.923 1.00 96.81 525 THR A O 1
ATOM 3843 N N . PHE A 1 526 ? -5.317 -13.659 27.962 1.00 97.62 526 PHE A N 1
ATOM 3844 C CA . PHE A 1 526 ? -4.060 -13.974 28.631 1.00 97.62 526 PHE A CA 1
ATOM 3845 C C . PHE A 1 526 ? -4.095 -15.434 29.068 1.00 97.62 526 PHE A C 1
ATOM 3847 O O . PHE A 1 526 ? -5.014 -15.840 29.779 1.00 97.62 526 PHE A O 1
ATOM 3854 N N . THR A 1 527 ? -3.136 -16.253 28.646 1.00 97.19 527 THR A N 1
ATOM 3855 C CA . THR A 1 527 ? -3.123 -17.676 29.004 1.00 97.19 527 THR A CA 1
ATOM 3856 C C . THR A 1 527 ? -1.713 -18.244 29.122 1.00 97.19 527 THR A C 1
ATOM 3858 O O . THR A 1 527 ? -0.844 -17.982 28.300 1.00 97.19 527 THR A O 1
ATOM 3861 N N . GLY A 1 528 ? -1.460 -19.052 30.151 1.00 95.75 528 GLY A N 1
ATOM 3862 C CA . GLY A 1 528 ? -0.189 -19.769 30.298 1.00 95.75 528 GLY A CA 1
ATOM 3863 C C . GLY A 1 528 ? 1.011 -18.922 30.740 1.00 95.75 528 GLY A C 1
ATOM 3864 O O . GLY A 1 528 ? 2.132 -19.423 30.690 1.00 95.75 528 GLY A O 1
ATOM 3865 N N . GLN A 1 529 ? 0.816 -17.674 31.186 1.00 97.75 529 GLN A N 1
ATOM 3866 C CA . GLN A 1 529 ? 1.903 -16.881 31.767 1.00 97.75 529 GLN A CA 1
ATOM 3867 C C . GLN A 1 529 ? 2.396 -17.473 33.099 1.00 97.75 529 GLN A C 1
ATOM 3869 O O . GLN A 1 529 ? 1.606 -17.754 34.011 1.00 97.75 529 GLN A O 1
ATOM 3874 N N . THR A 1 530 ? 3.716 -17.625 33.244 1.00 96.88 530 THR A N 1
ATOM 3875 C CA . THR A 1 530 ? 4.318 -18.152 34.482 1.00 96.88 530 THR A CA 1
ATOM 3876 C C . THR A 1 530 ? 4.302 -17.124 35.618 1.00 96.88 530 THR A C 1
ATOM 3878 O O . THR A 1 530 ? 4.043 -17.503 36.760 1.00 96.88 530 THR A O 1
ATOM 3881 N N . GLY A 1 531 ? 4.471 -15.834 35.312 1.00 96.19 531 GLY A N 1
ATOM 3882 C CA . GLY A 1 531 ? 4.314 -14.696 36.228 1.00 96.19 531 GLY A CA 1
ATOM 3883 C C . GLY A 1 531 ? 2.938 -14.035 36.105 1.00 96.19 531 GLY A C 1
ATOM 3884 O O . GLY A 1 531 ? 1.928 -14.740 36.140 1.00 96.19 531 GLY A O 1
ATOM 3885 N N . ASN A 1 532 ? 2.901 -12.705 35.984 1.00 97.38 532 ASN A N 1
ATOM 3886 C CA . ASN A 1 532 ? 1.671 -11.904 35.965 1.00 97.38 532 ASN A CA 1
ATOM 3887 C C . ASN A 1 532 ? 1.006 -11.870 34.579 1.00 97.38 532 ASN A C 1
ATOM 3889 O O . ASN A 1 532 ? 1.677 -11.784 33.548 1.00 97.38 532 ASN A O 1
ATOM 3893 N N . TYR A 1 533 ? -0.326 -11.859 34.549 1.00 97.50 533 TYR A N 1
ATOM 3894 C CA . TYR A 1 533 ? -1.091 -11.563 33.339 1.00 97.50 533 TYR A CA 1
ATOM 3895 C C . TYR A 1 533 ? -1.049 -10.077 32.995 1.00 97.50 533 TYR A C 1
ATOM 3897 O O . TYR A 1 533 ? -0.861 -9.733 31.830 1.00 97.50 533 TYR A O 1
ATOM 3905 N N . VAL A 1 534 ? -1.172 -9.206 33.998 1.00 97.06 534 VAL A N 1
ATOM 3906 C CA . VAL A 1 534 ? -1.052 -7.755 33.834 1.00 97.06 534 VAL A CA 1
ATOM 3907 C C . VAL A 1 534 ? -0.209 -7.190 34.971 1.00 97.06 534 VAL A C 1
ATOM 3909 O O . VAL A 1 534 ? -0.410 -7.546 36.131 1.00 97.06 534 VAL A O 1
ATOM 3912 N N . GLU A 1 535 ? 0.740 -6.322 34.637 1.00 96.69 535 GLU A N 1
ATOM 3913 C CA . GLU A 1 535 ? 1.679 -5.732 35.585 1.00 96.69 535 GLU A CA 1
ATOM 3914 C C . GLU A 1 535 ? 1.759 -4.214 35.410 1.00 96.69 535 GLU A C 1
ATOM 3916 O O . GLU A 1 535 ? 2.124 -3.722 34.341 1.00 96.69 535 GLU A O 1
ATOM 3921 N N . LEU A 1 536 ? 1.437 -3.473 36.472 1.00 95.94 536 LEU A N 1
ATOM 3922 C CA . LEU A 1 536 ? 1.640 -2.030 36.547 1.00 95.94 536 LEU A CA 1
ATOM 3923 C C . LEU A 1 536 ? 2.944 -1.732 37.297 1.00 95.94 536 LEU A C 1
ATOM 3925 O O . LEU A 1 536 ? 3.151 -2.191 38.416 1.00 95.94 536 LEU A O 1
ATOM 3929 N N . ILE A 1 537 ? 3.826 -0.936 36.696 1.00 94.31 537 ILE A N 1
ATOM 3930 C CA . ILE A 1 537 ? 5.112 -0.533 37.275 1.00 94.31 537 ILE A CA 1
ATOM 3931 C C . ILE A 1 537 ? 5.171 0.991 37.264 1.00 94.31 537 ILE A C 1
ATOM 3933 O O . ILE A 1 537 ? 5.362 1.599 36.218 1.00 94.31 537 ILE A O 1
ATOM 3937 N N . ASN A 1 538 ? 4.989 1.639 38.415 1.00 91.38 538 ASN A N 1
ATOM 3938 C CA . ASN A 1 538 ? 4.868 3.103 38.522 1.00 91.38 538 ASN A CA 1
ATOM 3939 C C . ASN A 1 538 ? 3.785 3.719 37.611 1.00 91.38 538 ASN A C 1
ATOM 3941 O O . ASN A 1 538 ? 3.832 4.913 37.335 1.00 91.38 538 ASN A O 1
ATOM 3945 N N . SER A 1 539 ? 2.834 2.918 37.127 1.00 91.75 539 SER A N 1
ATOM 3946 C CA . SER A 1 539 ? 1.710 3.371 36.308 1.00 91.75 539 SER A CA 1
ATOM 3947 C C . SER A 1 539 ? 0.481 3.577 37.186 1.00 91.75 539 SER A C 1
ATOM 3949 O O . SER A 1 539 ? 0.160 2.726 38.018 1.00 91.75 539 SER A O 1
ATOM 3951 N N . THR A 1 540 ? -0.192 4.716 37.019 1.00 89.56 540 THR A N 1
ATOM 3952 C CA . THR A 1 540 ? -1.327 5.148 37.852 1.00 89.56 540 THR A CA 1
ATOM 3953 C C . THR A 1 540 ? -2.675 5.048 37.137 1.00 89.56 540 THR A C 1
ATOM 3955 O O . THR A 1 540 ? -3.703 5.347 37.742 1.00 89.56 540 THR A O 1
ATOM 3958 N N . GLY A 1 541 ? -2.688 4.641 35.864 1.00 87.56 541 GLY A N 1
ATOM 3959 C CA . GLY A 1 541 ? -3.906 4.515 35.070 1.00 87.56 541 GLY A CA 1
ATOM 3960 C C . GLY A 1 541 ? -4.752 3.315 35.495 1.00 87.56 541 GLY A C 1
ATOM 3961 O O . GLY A 1 541 ? -4.260 2.188 35.525 1.00 87.56 541 GLY A O 1
ATOM 3962 N N . ASP A 1 542 ? -6.030 3.558 35.785 1.00 89.38 542 ASP A N 1
ATOM 3963 C CA . ASP A 1 542 ? -7.002 2.498 36.055 1.00 89.38 542 ASP A CA 1
ATOM 3964 C C . ASP A 1 542 ? -7.429 1.799 34.748 1.00 89.38 542 ASP A C 1
ATOM 3966 O O . ASP A 1 542 ? -7.515 2.424 33.686 1.00 89.38 542 ASP A O 1
ATOM 3970 N N . MET A 1 543 ? -7.716 0.497 34.821 1.00 91.06 543 MET A N 1
ATOM 3971 C CA . MET A 1 543 ? -8.160 -0.328 33.693 1.00 91.06 543 MET A CA 1
ATOM 3972 C C . MET A 1 543 ? -9.292 -1.276 34.100 1.00 91.06 543 MET A C 1
ATOM 3974 O O . MET A 1 543 ? -9.239 -1.891 35.158 1.00 91.06 543 MET A O 1
ATOM 3978 N N . ASP A 1 544 ? -10.285 -1.459 33.235 1.00 89.31 544 ASP A N 1
ATOM 3979 C CA . ASP A 1 544 ? -11.333 -2.474 33.338 1.00 89.31 544 ASP A CA 1
ATOM 3980 C C . ASP A 1 544 ? -10.888 -3.769 32.637 1.00 89.31 544 ASP A C 1
ATOM 3982 O O . ASP A 1 544 ? -10.716 -3.825 31.415 1.00 89.31 544 ASP A O 1
ATOM 3986 N N . GLY A 1 545 ? -10.685 -4.821 33.430 1.00 89.94 545 GLY A N 1
ATOM 3987 C CA . GLY A 1 545 ? -10.331 -6.167 32.985 1.00 89.94 545 GLY A CA 1
ATOM 3988 C C . GLY A 1 545 ? -11.523 -7.120 32.853 1.00 89.94 545 GLY A C 1
ATOM 3989 O O . GLY A 1 545 ? -11.320 -8.297 32.560 1.00 89.94 545 GLY A O 1
ATOM 3990 N N . GLY A 1 546 ? -12.763 -6.668 33.064 1.00 87.31 546 GLY A N 1
ATOM 3991 C CA . GLY A 1 546 ? -13.948 -7.530 33.137 1.00 87.31 546 GLY A CA 1
ATOM 3992 C C . GLY A 1 546 ? -14.226 -8.351 31.879 1.00 87.31 546 GLY A C 1
ATOM 3993 O O . GLY A 1 546 ? -14.594 -9.529 31.958 1.00 87.31 546 GLY A O 1
ATOM 3994 N N . ASN A 1 547 ? -14.002 -7.745 30.713 1.00 89.25 547 ASN A N 1
ATOM 3995 C CA . ASN A 1 547 ? -14.192 -8.391 29.415 1.00 89.25 547 ASN A CA 1
ATOM 3996 C C . ASN A 1 547 ? -12.966 -9.178 28.923 1.00 89.25 547 ASN A C 1
ATOM 3998 O O . ASN A 1 547 ? -13.060 -9.838 27.884 1.00 89.25 547 ASN A O 1
ATOM 4002 N N . ALA A 1 548 ? -11.842 -9.147 29.644 1.00 93.44 548 ALA A N 1
ATOM 4003 C CA . ALA A 1 548 ? -10.662 -9.932 29.304 1.00 93.44 548 ALA A CA 1
ATOM 4004 C C . ALA A 1 548 ? -10.864 -11.418 29.642 1.00 93.44 548 ALA A C 1
ATOM 4006 O O . ALA A 1 548 ? -11.608 -11.787 30.557 1.00 93.44 548 ALA A O 1
ATOM 4007 N N . VAL A 1 549 ? -10.193 -12.283 28.886 1.00 95.25 549 VAL A N 1
ATOM 4008 C CA . VAL A 1 549 ? -10.132 -13.727 29.125 1.00 95.25 549 VAL A CA 1
ATOM 4009 C C . VAL A 1 549 ? -8.821 -14.031 29.837 1.00 95.25 549 VAL A C 1
ATOM 4011 O O . VAL A 1 549 ? -7.755 -13.705 29.326 1.00 95.25 549 VAL A O 1
ATOM 4014 N N . PHE A 1 550 ? -8.888 -14.688 30.990 1.00 95.44 550 PHE A N 1
ATOM 4015 C CA . PHE A 1 550 ? -7.714 -15.166 31.714 1.00 95.44 550 PHE A CA 1
ATOM 4016 C C . PHE A 1 550 ? -7.777 -16.694 31.812 1.00 95.44 550 PHE A C 1
ATOM 4018 O O . PHE A 1 550 ? -8.762 -17.271 32.281 1.00 95.44 550 PHE A O 1
ATOM 4025 N N . GLY A 1 551 ? -6.742 -17.368 31.314 1.00 93.88 551 GLY A N 1
ATOM 4026 C CA . GLY A 1 551 ? -6.753 -18.808 31.077 1.00 93.88 551 GLY A CA 1
ATOM 4027 C C . GLY A 1 551 ? -7.783 -19.183 30.010 1.00 93.88 551 GLY A C 1
ATOM 4028 O O . GLY A 1 551 ? -7.573 -18.947 28.823 1.00 93.88 551 GLY A O 1
ATOM 4029 N N . THR A 1 552 ? -8.898 -19.778 30.434 1.00 91.38 552 THR A N 1
ATOM 4030 C CA . THR A 1 552 ? -9.977 -20.256 29.550 1.00 91.38 552 THR A CA 1
ATOM 4031 C C . THR A 1 552 ? -11.316 -19.551 29.779 1.00 91.38 552 THR A C 1
ATOM 4033 O O . THR A 1 552 ? -12.300 -19.884 29.118 1.00 91.38 552 THR A O 1
ATOM 4036 N N . LYS A 1 553 ? -11.388 -18.586 30.708 1.00 92.94 553 LYS A N 1
ATOM 4037 C CA . LYS A 1 553 ? -12.642 -17.930 31.112 1.00 92.94 553 LYS A CA 1
ATOM 4038 C C . LYS A 1 553 ? -12.532 -16.411 31.054 1.00 92.94 553 LYS A C 1
ATOM 4040 O O . LYS A 1 553 ? -11.499 -15.842 31.391 1.00 92.94 553 LYS A O 1
ATOM 4045 N N . LYS A 1 554 ? -13.628 -15.748 30.672 1.00 91.56 554 LYS A N 1
ATOM 4046 C CA . LYS A 1 554 ? -13.778 -14.295 30.850 1.00 91.56 554 LYS A CA 1
ATOM 4047 C C . LYS A 1 554 ? -13.822 -13.954 32.334 1.00 91.56 554 LYS A C 1
ATOM 4049 O O . LYS A 1 554 ? -14.497 -14.669 33.075 1.00 91.56 554 LYS A O 1
ATOM 4054 N N . ALA A 1 555 ? -13.193 -12.854 32.745 1.00 89.06 555 ALA A N 1
ATOM 4055 C CA . ALA A 1 555 ? -13.166 -12.435 34.146 1.00 89.06 555 ALA A CA 1
ATOM 4056 C C . ALA A 1 555 ? -14.573 -12.284 34.744 1.00 89.06 555 ALA A C 1
ATOM 4058 O O . ALA A 1 555 ? -14.810 -12.723 35.868 1.00 89.06 555 ALA A O 1
ATOM 4059 N N . LEU A 1 556 ? -15.534 -11.750 33.981 1.00 85.19 556 LEU A N 1
ATOM 4060 C CA . LEU A 1 556 ? -16.937 -11.663 34.399 1.00 85.19 556 LEU A CA 1
ATOM 4061 C C . LEU A 1 556 ? -17.572 -13.034 34.682 1.00 85.19 556 LEU A C 1
ATOM 4063 O O . LEU A 1 556 ? -18.339 -13.145 35.626 1.00 85.19 556 LEU A O 1
ATOM 4067 N N . ALA A 1 557 ? -17.216 -14.088 33.947 1.00 87.94 557 ALA A N 1
ATOM 4068 C CA . ALA A 1 557 ? -17.793 -15.428 34.101 1.00 87.94 557 ALA A CA 1
ATOM 4069 C C . ALA A 1 557 ? -17.089 -16.298 35.165 1.00 87.94 557 ALA A C 1
ATOM 4071 O O . ALA A 1 557 ? -17.430 -17.472 35.325 1.00 87.94 557 ALA A O 1
ATOM 4072 N N . MET A 1 558 ? -16.087 -15.760 35.864 1.00 89.06 558 MET A N 1
ATOM 4073 C CA . MET A 1 558 ? -15.339 -16.492 36.886 1.00 89.06 558 MET A CA 1
ATOM 4074 C C . MET A 1 558 ? -16.119 -16.619 38.198 1.00 89.06 558 MET A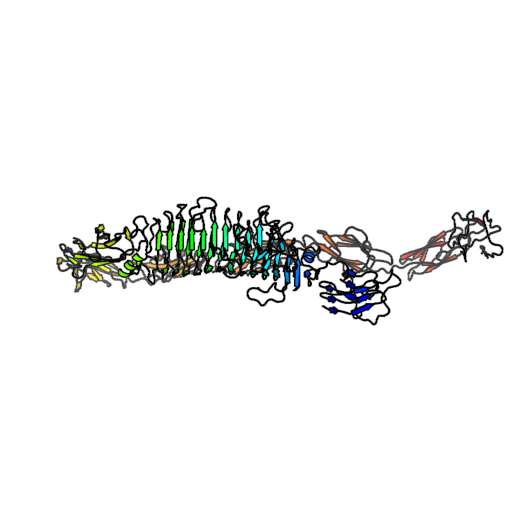 C 1
ATOM 4076 O O . MET A 1 558 ? -16.843 -15.719 38.623 1.00 89.06 558 MET A O 1
ATOM 4080 N N . THR A 1 559 ? -15.929 -17.741 38.883 1.00 87.75 559 THR A N 1
ATOM 4081 C CA . THR A 1 559 ? -16.377 -17.934 40.268 1.00 87.75 559 THR A CA 1
ATOM 4082 C C . THR A 1 559 ? -15.543 -17.095 41.246 1.00 87.75 559 THR A C 1
ATOM 4084 O O . THR A 1 559 ? -14.500 -16.546 40.890 1.00 87.75 559 THR A O 1
ATOM 4087 N N . GLN A 1 560 ? -15.976 -17.017 42.509 1.00 82.50 560 GLN A N 1
ATOM 4088 C CA . GLN A 1 560 ? -15.237 -16.318 43.569 1.00 82.50 560 GLN A CA 1
ATOM 4089 C C . GLN A 1 560 ? -13.803 -16.848 43.727 1.00 82.50 560 GLN A C 1
ATOM 4091 O O . GLN A 1 560 ? -12.853 -16.073 43.756 1.00 82.50 560 GLN A O 1
ATOM 4096 N N . VAL A 1 561 ? -13.648 -18.174 43.794 1.00 85.94 561 VAL A N 1
ATOM 4097 C CA . VAL A 1 561 ? -12.346 -18.836 43.976 1.00 85.94 561 VAL A CA 1
ATOM 4098 C C . VAL A 1 561 ? -11.413 -18.540 42.801 1.00 85.94 561 VAL A C 1
ATOM 4100 O O . VAL A 1 561 ? -10.234 -18.262 42.998 1.00 85.94 561 VAL A O 1
ATOM 4103 N N . GLU A 1 562 ? -11.947 -18.546 41.581 1.00 90.50 562 GLU A N 1
ATOM 4104 C CA . GLU A 1 562 ? -11.179 -18.241 40.372 1.00 90.50 562 GLU A CA 1
ATOM 4105 C C . GLU A 1 562 ? -10.728 -16.778 40.325 1.00 90.50 562 GLU A C 1
ATOM 4107 O O . GLU A 1 562 ? -9.591 -16.518 39.941 1.00 90.50 562 GLU A O 1
ATOM 4112 N N . ARG A 1 563 ? -11.567 -15.826 40.761 1.00 86.62 563 ARG A N 1
ATOM 4113 C CA . ARG A 1 563 ? -11.179 -14.406 40.838 1.00 86.62 563 ARG A CA 1
ATOM 4114 C C . ARG A 1 563 ? -10.104 -14.146 41.887 1.00 86.62 563 ARG A C 1
ATOM 4116 O O . ARG A 1 563 ? -9.182 -13.390 41.616 1.00 86.62 563 ARG A O 1
ATOM 4123 N N . VAL A 1 564 ? -10.177 -14.807 43.041 1.00 84.06 564 VAL A N 1
ATOM 4124 C CA . VAL A 1 564 ? -9.120 -14.728 44.065 1.00 84.06 564 VAL A CA 1
ATOM 4125 C C . VAL A 1 564 ? -7.798 -15.289 43.530 1.00 84.06 564 VAL A C 1
ATOM 4127 O O . VAL A 1 564 ? -6.743 -14.706 43.755 1.00 84.06 564 VAL A O 1
ATOM 4130 N N . ALA A 1 565 ? -7.840 -16.393 42.779 1.00 89.31 565 ALA A N 1
ATOM 4131 C CA . ALA A 1 565 ? -6.645 -16.941 42.138 1.00 89.31 565 ALA A CA 1
ATOM 4132 C C . ALA A 1 565 ? -6.095 -16.028 41.024 1.00 89.31 565 ALA A C 1
ATOM 4134 O O . ALA A 1 565 ? -4.881 -15.940 40.850 1.00 89.31 565 ALA A O 1
ATOM 4135 N N . LEU A 1 566 ? -6.977 -15.352 40.278 1.00 92.12 566 LEU A N 1
ATOM 4136 C CA . LEU A 1 566 ? -6.602 -14.362 39.267 1.00 92.12 566 LEU A CA 1
ATOM 4137 C C . LEU A 1 566 ? -5.932 -13.133 39.891 1.00 92.12 566 LEU A C 1
ATOM 4139 O O . LEU A 1 566 ? -4.973 -12.634 39.315 1.00 92.12 566 LEU A O 1
ATOM 4143 N N . GLU A 1 567 ? -6.387 -12.676 41.057 1.00 87.69 567 GLU A N 1
ATOM 4144 C CA . GLU A 1 567 ? -5.800 -11.520 41.746 1.00 87.69 567 GLU A CA 1
ATOM 4145 C C . GLU A 1 567 ? -4.295 -11.707 41.990 1.00 87.69 567 GLU A C 1
ATOM 4147 O O . GLU A 1 567 ? -3.513 -10.810 41.712 1.00 87.69 567 GLU A O 1
ATOM 4152 N N . ALA A 1 568 ? -3.854 -12.917 42.352 1.00 89.69 568 ALA A N 1
ATOM 4153 C CA . ALA A 1 568 ? -2.431 -13.243 42.522 1.00 89.69 568 ALA A CA 1
ATOM 4154 C C . ALA A 1 568 ? -1.599 -13.211 41.217 1.00 89.69 568 ALA A C 1
ATOM 4156 O O . ALA A 1 568 ? -0.386 -13.426 41.243 1.00 89.69 568 ALA A O 1
ATOM 4157 N N . LYS A 1 569 ? -2.247 -13.012 40.064 1.00 94.75 569 LYS A N 1
ATOM 4158 C CA . LYS A 1 569 ? -1.642 -12.876 38.731 1.00 94.75 569 LYS A CA 1
ATOM 4159 C C . LYS A 1 569 ? -1.745 -11.442 38.192 1.00 94.75 569 LYS A C 1
ATOM 4161 O O . LYS A 1 569 ? -1.362 -11.213 37.042 1.00 94.75 569 LYS A O 1
ATOM 4166 N N . LEU A 1 570 ? -2.259 -10.497 38.974 1.00 94.12 570 LEU A N 1
ATOM 4167 C CA . LEU A 1 570 ? -2.307 -9.072 38.660 1.00 94.12 570 LEU A CA 1
ATOM 4168 C C . LEU A 1 570 ? -1.359 -8.346 39.618 1.00 94.12 570 LEU A C 1
ATOM 4170 O O . LEU A 1 570 ? -1.385 -8.627 40.805 1.00 94.12 570 LEU A O 1
ATOM 4174 N N . LEU A 1 571 ? -0.527 -7.428 39.118 1.00 94.62 571 LEU A N 1
ATOM 4175 C CA . LEU A 1 571 ? 0.240 -6.515 39.976 1.00 94.62 571 LEU A CA 1
ATOM 4176 C C . LEU A 1 571 ? -0.325 -5.105 39.826 1.00 94.62 571 LEU A C 1
ATOM 4178 O O . LEU A 1 571 ? -0.121 -4.465 38.789 1.00 94.62 571 LEU A O 1
ATOM 4182 N N . HIS A 1 572 ? -1.049 -4.634 40.840 1.00 92.00 572 HIS A N 1
ATOM 4183 C CA . HIS A 1 572 ? -1.786 -3.365 40.789 1.00 92.00 572 HIS A CA 1
ATOM 4184 C C . HIS A 1 572 ? -1.993 -2.744 42.180 1.00 92.00 572 HIS A C 1
ATOM 4186 O O . HIS A 1 572 ? -1.320 -3.118 43.138 1.00 92.00 572 HIS A O 1
ATOM 4192 N N . LYS A 1 573 ? -2.874 -1.739 42.298 1.00 88.12 573 LYS A N 1
ATOM 4193 C CA . LYS A 1 573 ? -3.093 -0.951 43.527 1.00 88.12 573 LYS A CA 1
ATOM 4194 C C . LYS A 1 573 ? -3.245 -1.753 44.836 1.00 88.12 573 LYS A C 1
ATOM 4196 O O . LYS A 1 573 ? -2.758 -1.267 45.859 1.00 88.12 573 LYS A O 1
ATOM 4201 N N . PRO A 1 574 ? -3.905 -2.927 44.854 1.00 83.25 574 PRO A N 1
ATOM 4202 C CA . PRO A 1 574 ? -3.992 -3.779 46.040 1.00 83.25 574 PRO A CA 1
ATOM 4203 C C . PRO A 1 574 ? -2.636 -4.303 46.522 1.00 83.25 574 PRO A C 1
ATOM 4205 O O . PRO A 1 574 ? -2.416 -4.370 47.728 1.00 83.25 574 PRO A O 1
ATOM 4208 N N . ASP A 1 575 ? -1.709 -4.601 45.611 1.00 84.94 575 ASP A N 1
ATOM 4209 C CA . ASP A 1 575 ? -0.346 -5.029 45.950 1.00 84.94 575 ASP A CA 1
ATOM 4210 C C . ASP A 1 575 ? 0.558 -3.836 46.271 1.00 84.94 575 ASP A C 1
ATOM 4212 O O . ASP A 1 575 ? 1.465 -3.917 47.100 1.00 84.94 575 ASP A O 1
ATOM 4216 N N . ASN A 1 576 ? 0.318 -2.708 45.598 1.00 86.94 576 ASN A N 1
ATOM 4217 C CA . ASN A 1 576 ? 1.067 -1.480 45.795 1.00 86.94 576 ASN A CA 1
ATOM 4218 C C . ASN A 1 576 ? 0.185 -0.244 45.598 1.00 86.94 576 ASN A C 1
ATOM 4220 O O . ASN A 1 576 ? -0.140 0.144 44.478 1.00 86.94 576 ASN A O 1
ATOM 4224 N N . SER A 1 577 ? -0.109 0.438 46.706 1.00 87.88 577 SER A N 1
ATOM 4225 C CA . SER A 1 577 ? -1.011 1.596 46.759 1.00 87.88 577 SER A CA 1
ATOM 4226 C C . SER A 1 577 ? -0.659 2.777 45.838 1.00 87.88 577 SER A C 1
ATOM 4228 O O . SER A 1 577 ? -1.530 3.618 45.600 1.00 87.88 577 SER A O 1
ATOM 4230 N N . SER A 1 578 ? 0.577 2.857 45.323 1.00 88.50 578 SER A N 1
ATOM 4231 C CA . SER A 1 578 ? 1.001 3.899 44.377 1.00 88.50 578 SER A CA 1
ATOM 4232 C C . SER A 1 578 ? 0.596 3.632 42.922 1.00 88.50 578 SER A C 1
ATOM 4234 O O . SER A 1 578 ? 0.726 4.529 42.091 1.00 88.50 578 SER A O 1
ATOM 4236 N N . LEU A 1 579 ? 0.116 2.426 42.608 1.00 90.94 579 LEU A N 1
ATOM 4237 C CA . LEU A 1 579 ? -0.283 2.014 41.262 1.00 90.94 579 LEU A CA 1
ATOM 4238 C C . LEU A 1 579 ? -1.770 2.296 40.977 1.00 90.94 579 LEU A C 1
ATOM 4240 O O . LEU A 1 579 ? -2.571 2.536 41.887 1.00 90.94 579 LEU A O 1
ATOM 4244 N N . GLY A 1 580 ? -2.138 2.241 39.694 1.00 89.94 580 GLY A N 1
ATOM 4245 C CA . GLY A 1 580 ? -3.526 2.209 39.222 1.00 89.94 580 GLY A CA 1
ATOM 4246 C C . GLY A 1 580 ? -4.227 0.885 39.546 1.00 89.94 580 GLY A C 1
ATOM 4247 O O . GLY A 1 580 ? -3.604 -0.083 39.991 1.00 89.94 580 GLY A O 1
ATOM 4248 N N . LYS A 1 581 ? -5.544 0.836 39.354 1.00 88.12 581 LYS A N 1
ATOM 4249 C CA . LYS A 1 581 ? -6.388 -0.338 39.622 1.00 88.12 581 LYS A CA 1
ATOM 4250 C C . LYS A 1 581 ? -6.640 -1.144 38.356 1.00 88.12 581 LYS A C 1
ATOM 4252 O O . LYS A 1 581 ? -6.899 -0.577 37.300 1.00 88.12 581 LYS A O 1
ATOM 4257 N N . ILE A 1 582 ? -6.683 -2.465 38.489 1.00 90.31 582 ILE A N 1
ATOM 4258 C CA . ILE A 1 582 ? -7.229 -3.358 37.467 1.00 90.31 582 ILE A CA 1
ATOM 4259 C C . ILE A 1 582 ? -8.574 -3.862 37.983 1.00 90.31 582 ILE A C 1
ATOM 4261 O O . ILE A 1 582 ? -8.648 -4.756 38.821 1.00 90.31 582 ILE A O 1
ATOM 4265 N N . CYS A 1 583 ? -9.651 -3.242 37.515 1.00 86.12 583 CYS A N 1
ATOM 4266 C CA . CYS A 1 583 ? -10.992 -3.529 37.983 1.00 86.12 583 CYS A CA 1
ATOM 4267 C C . CYS A 1 583 ? -11.581 -4.748 37.285 1.00 86.12 583 CYS A C 1
ATOM 4269 O O . CYS A 1 583 ? -11.730 -4.788 36.066 1.00 86.12 583 CYS A O 1
ATOM 4271 N N . LEU A 1 584 ? -11.956 -5.737 38.092 1.00 85.25 584 LEU A N 1
ATOM 4272 C CA . LEU A 1 584 ? -12.786 -6.860 37.685 1.00 85.25 584 LEU A CA 1
ATOM 4273 C C . LEU A 1 584 ? -14.206 -6.551 38.185 1.00 85.25 584 LEU A C 1
ATOM 4275 O O . LEU A 1 584 ? -14.417 -6.567 39.400 1.00 85.25 584 LEU A O 1
ATOM 4279 N N . PRO A 1 585 ? -15.171 -6.216 37.306 1.00 75.62 585 PRO A N 1
ATOM 4280 C CA . PRO A 1 585 ? -16.500 -5.799 37.730 1.00 75.62 585 PRO A CA 1
ATOM 4281 C C . PRO A 1 585 ? -17.141 -6.851 38.637 1.00 75.62 585 PRO A C 1
ATOM 4283 O O . PRO A 1 585 ? -17.118 -8.050 38.337 1.00 75.62 585 PRO A O 1
ATOM 4286 N N . SER A 1 586 ? -17.704 -6.394 39.754 1.00 79.06 586 SER A N 1
ATOM 4287 C CA . SER A 1 586 ? -18.353 -7.278 40.719 1.00 79.06 586 SER A CA 1
ATOM 4288 C C . SER A 1 586 ? -19.679 -7.769 40.147 1.00 79.06 586 SER A C 1
ATOM 4290 O O . SER A 1 586 ? -20.474 -6.977 39.644 1.00 79.06 586 SER A O 1
ATOM 4292 N N . MET A 1 587 ? -19.943 -9.071 40.254 1.00 78.12 587 MET A N 1
ATOM 4293 C CA . MET A 1 587 ? -21.264 -9.625 39.947 1.00 78.12 587 MET A CA 1
ATOM 4294 C C . MET A 1 587 ? -22.034 -9.839 41.237 1.00 78.12 587 MET A C 1
ATOM 4296 O O . MET A 1 587 ? -21.443 -10.225 42.241 1.00 78.12 587 MET A O 1
ATOM 4300 N N . ALA A 1 588 ? -23.347 -9.641 41.221 1.00 82.62 588 ALA A N 1
ATOM 4301 C CA . ALA A 1 588 ? -24.164 -9.999 42.366 1.00 82.62 588 ALA A CA 1
ATOM 4302 C C . ALA A 1 588 ? -25.556 -10.455 41.964 1.00 82.62 588 ALA A C 1
ATOM 4304 O O . ALA A 1 588 ? -26.137 -9.924 41.020 1.00 82.62 588 ALA A O 1
ATOM 4305 N N . THR A 1 589 ? -26.083 -11.400 42.733 1.00 83.62 589 THR A N 1
ATOM 4306 C CA . THR A 1 589 ? -27.501 -11.761 42.722 1.00 83.62 589 THR A CA 1
ATOM 4307 C C . THR A 1 589 ? -28.172 -11.186 43.957 1.00 83.62 589 THR A C 1
ATOM 4309 O O . THR A 1 589 ? -27.567 -11.155 45.035 1.00 83.62 589 THR A O 1
ATOM 4312 N N . PHE A 1 590 ? -29.424 -10.758 43.820 1.00 88.75 590 PHE A N 1
ATOM 4313 C CA . PHE A 1 590 ? -30.179 -10.158 44.918 1.00 88.75 590 PHE A CA 1
ATOM 4314 C C . PHE A 1 590 ? -31.479 -10.918 45.160 1.00 88.75 590 PHE A C 1
ATOM 4316 O O . PHE A 1 590 ? -32.289 -11.075 44.250 1.00 88.75 590 PHE A O 1
ATOM 4323 N N . ALA A 1 591 ? -31.677 -11.410 46.383 1.00 87.81 591 ALA A N 1
ATOM 4324 C CA . ALA A 1 591 ? -32.788 -12.296 46.709 1.00 87.81 591 ALA A CA 1
ATOM 4325 C C . ALA A 1 591 ? -33.365 -12.030 48.105 1.00 87.81 591 ALA A C 1
ATOM 4327 O O . ALA A 1 591 ? -32.738 -11.416 48.966 1.00 87.81 591 ALA A O 1
ATOM 4328 N N . ILE A 1 592 ? -34.575 -12.534 48.339 1.00 85.19 592 ILE A N 1
ATOM 4329 C CA . ILE A 1 592 ? -35.153 -12.648 49.682 1.00 85.19 592 ILE A CA 1
ATOM 4330 C C . ILE A 1 592 ? -34.548 -13.893 50.334 1.00 85.19 592 ILE A C 1
ATOM 4332 O O . ILE A 1 592 ? -34.469 -14.947 49.697 1.00 85.19 592 ILE A O 1
ATOM 4336 N N . LYS A 1 593 ? -34.103 -13.786 51.590 1.00 88.00 593 LYS A N 1
ATOM 4337 C CA . LYS A 1 593 ? -33.494 -14.913 52.303 1.00 88.00 593 LYS A CA 1
ATOM 4338 C C . LYS A 1 593 ? -34.494 -16.062 52.420 1.00 88.00 593 LYS A C 1
ATOM 4340 O O . LYS A 1 593 ? -35.649 -15.859 52.796 1.00 88.00 593 LYS A O 1
ATOM 4345 N N . SER A 1 594 ? -34.041 -17.282 52.137 1.00 82.69 594 SER A N 1
ATOM 4346 C CA . SER A 1 594 ? -34.863 -18.485 52.304 1.00 82.69 594 SER A CA 1
ATOM 4347 C C . SER A 1 594 ? -35.443 -18.553 53.724 1.00 82.69 594 SER A C 1
ATOM 4349 O O . SER A 1 594 ? -34.694 -18.499 54.698 1.00 82.69 594 SER A O 1
ATOM 4351 N N . GLY A 1 595 ? -36.770 -18.675 53.834 1.00 78.75 595 GLY A N 1
ATOM 4352 C CA . GLY A 1 595 ? -37.506 -18.690 55.105 1.00 78.75 595 GLY A CA 1
ATOM 4353 C C . GLY A 1 595 ? -38.060 -17.333 55.566 1.00 78.75 595 GLY A C 1
ATOM 4354 O O . GLY A 1 595 ? -38.812 -17.302 56.536 1.00 78.75 595 GLY A O 1
ATOM 4355 N N . SER A 1 596 ? -37.746 -16.223 54.889 1.00 83.12 596 SER A N 1
ATOM 4356 C CA . SER A 1 596 ? -38.362 -14.912 55.150 1.00 83.12 596 SER A CA 1
ATOM 4357 C C . SER A 1 596 ? -39.591 -14.669 54.259 1.00 83.12 596 SER A C 1
ATOM 4359 O O . SER A 1 596 ? -39.584 -15.058 53.089 1.00 83.12 596 SER A O 1
ATOM 4361 N N . PRO A 1 597 ? -40.662 -14.033 54.775 1.00 77.62 597 PRO A N 1
ATOM 4362 C CA . PRO A 1 597 ? -41.885 -13.814 54.010 1.00 77.62 597 PRO A CA 1
ATOM 4363 C C . PRO A 1 597 ? -41.654 -12.788 52.894 1.00 77.62 597 PRO A C 1
ATOM 4365 O O . PRO A 1 597 ? -41.197 -11.675 53.146 1.00 77.62 597 PRO A O 1
ATOM 4368 N N . SER A 1 598 ? -41.994 -13.135 51.651 1.00 75.12 598 SER A N 1
ATOM 4369 C CA . SER A 1 598 ? -41.945 -12.203 50.511 1.00 75.12 598 SER A CA 1
ATOM 4370 C C . SER A 1 598 ? -43.175 -11.290 50.417 1.00 75.12 598 SER A C 1
ATOM 4372 O O . SER A 1 598 ? -43.198 -10.361 49.608 1.00 75.12 598 SER A O 1
ATOM 4374 N N . THR A 1 599 ? -44.205 -11.562 51.227 1.00 78.25 599 THR A N 1
ATOM 4375 C CA . THR A 1 599 ? -45.497 -10.867 51.236 1.00 78.25 599 THR A CA 1
ATOM 4376 C C . THR A 1 599 ? -46.090 -10.836 52.655 1.00 78.25 599 THR A C 1
ATOM 4378 O O . THR A 1 599 ? -46.130 -11.881 53.302 1.00 78.25 599 THR A O 1
ATOM 4381 N N . TYR A 1 600 ? -46.539 -9.674 53.153 1.00 78.06 600 TYR A N 1
ATOM 4382 C CA . TYR A 1 600 ? -47.110 -9.515 54.509 1.00 78.06 600 TYR A CA 1
ATOM 4383 C C . TYR A 1 600 ? -48.065 -8.302 54.624 1.00 78.06 600 TYR A C 1
ATOM 4385 O O . TYR A 1 600 ? -47.950 -7.360 53.849 1.00 78.06 600 TYR A O 1
ATOM 4393 N N . CYS A 1 601 ? -48.999 -8.276 55.588 1.00 65.69 601 CYS A N 1
ATOM 4394 C CA . CYS A 1 601 ? -49.920 -7.138 55.801 1.00 65.69 601 CYS A CA 1
ATOM 4395 C C . CYS A 1 601 ? -49.239 -5.937 56.481 1.00 65.69 601 CYS A C 1
ATOM 4397 O O . CYS A 1 601 ? -48.324 -6.126 57.279 1.00 65.69 601 CYS A O 1
ATOM 4399 N N . ASN A 1 602 ? -49.675 -4.707 56.170 1.00 68.50 602 ASN A N 1
ATOM 4400 C CA . ASN A 1 602 ? -49.076 -3.459 56.675 1.00 68.50 602 ASN A CA 1
ATOM 4401 C C . ASN A 1 602 ? -48.778 -3.525 58.196 1.00 68.50 602 ASN A C 1
ATOM 4403 O O . ASN A 1 602 ? -49.709 -3.552 59.000 1.00 68.50 602 ASN A O 1
ATOM 4407 N N . GLY A 1 603 ? -47.484 -3.598 58.565 1.00 64.56 603 GLY A N 1
ATOM 4408 C CA . GLY A 1 603 ? -46.994 -3.841 59.936 1.00 64.56 603 GLY A CA 1
ATOM 4409 C C . GLY A 1 603 ? -45.919 -4.942 60.105 1.00 64.56 603 GLY A C 1
ATOM 4410 O O . GLY A 1 603 ? -45.351 -5.046 61.189 1.00 64.56 603 GLY A O 1
ATOM 4411 N N . GLY A 1 604 ? -45.623 -5.752 59.076 1.00 72.50 604 GLY A N 1
ATOM 4412 C CA . GLY A 1 604 ? -44.583 -6.810 59.098 1.00 72.50 604 GLY A CA 1
ATOM 4413 C C . GLY A 1 604 ? -43.179 -6.401 58.591 1.00 72.50 604 GLY A C 1
ATOM 4414 O O . GLY A 1 604 ? -42.957 -5.250 58.218 1.00 72.50 604 GLY A O 1
ATOM 4415 N N . SER A 1 605 ? -42.224 -7.345 58.565 1.00 80.81 605 SER A N 1
ATOM 4416 C CA . SER A 1 605 ? -40.845 -7.161 58.057 1.00 80.81 605 SER A CA 1
ATOM 4417 C C . SER A 1 605 ? -40.315 -8.395 57.302 1.00 80.81 605 SER A C 1
ATOM 4419 O O . SER A 1 605 ? -40.847 -9.497 57.447 1.00 80.81 605 SER A O 1
ATOM 4421 N N . THR A 1 606 ? -39.265 -8.221 56.485 1.00 87.44 606 THR A N 1
ATOM 4422 C CA . THR A 1 606 ? -38.586 -9.306 55.746 1.00 87.44 606 THR A CA 1
ATOM 4423 C C . THR A 1 606 ? -37.060 -9.128 55.702 1.00 87.44 606 THR A C 1
ATOM 4425 O O . THR A 1 606 ? -36.545 -8.056 56.022 1.00 87.44 606 THR A O 1
ATOM 4428 N N . ILE A 1 607 ? -36.325 -10.175 55.306 1.00 90.19 607 ILE A N 1
ATOM 4429 C CA . ILE A 1 607 ? -34.856 -10.182 55.210 1.00 90.19 607 ILE A CA 1
ATOM 4430 C C . ILE A 1 607 ? -34.428 -10.422 53.757 1.00 90.19 607 ILE A C 1
ATOM 4432 O O . ILE A 1 607 ? -34.807 -11.415 53.133 1.00 90.19 607 ILE A O 1
ATOM 4436 N N . LEU A 1 608 ? -33.603 -9.522 53.230 1.00 90.94 608 LEU A N 1
ATOM 4437 C CA . LEU A 1 608 ? -32.957 -9.601 51.921 1.00 90.94 608 LEU A CA 1
ATOM 4438 C C . LEU A 1 608 ? -31.509 -10.077 52.072 1.00 90.94 608 LEU A C 1
ATOM 4440 O O . LEU A 1 608 ? -30.876 -9.847 53.100 1.00 90.94 608 LEU A O 1
ATOM 4444 N N . VAL A 1 609 ? -30.972 -10.707 51.032 1.00 90.75 609 VAL A N 1
ATOM 4445 C CA . VAL A 1 609 ? -29.574 -11.136 50.939 1.00 90.75 609 VAL A CA 1
ATOM 4446 C C . VAL A 1 609 ? -29.047 -10.829 49.537 1.00 90.75 609 VAL A C 1
ATOM 4448 O O . VAL A 1 609 ? -29.682 -11.156 48.534 1.00 90.75 609 VAL A O 1
ATOM 4451 N N . ALA A 1 610 ? -27.863 -10.222 49.465 1.00 89.12 610 ALA A N 1
ATOM 4452 C CA . ALA A 1 610 ? -27.084 -10.089 48.242 1.00 89.12 610 ALA A CA 1
ATOM 4453 C C . ALA A 1 610 ? -25.924 -11.092 48.257 1.00 89.12 610 ALA A C 1
ATOM 4455 O O . ALA A 1 610 ? -25.141 -11.154 49.205 1.00 89.12 610 ALA A O 1
ATOM 4456 N N . THR A 1 611 ? -25.776 -11.868 47.190 1.00 87.69 611 THR A N 1
ATOM 4457 C CA . THR A 1 611 ? -24.597 -12.716 46.989 1.00 87.69 611 THR A CA 1
ATOM 4458 C C . THR A 1 611 ? -23.694 -12.022 45.987 1.00 87.69 611 THR A C 1
ATOM 4460 O O . THR A 1 611 ? -23.988 -12.006 44.798 1.00 87.69 611 THR A O 1
ATOM 4463 N N . ILE A 1 612 ? -22.618 -11.418 46.483 1.00 85.94 612 ILE A N 1
ATOM 4464 C CA . ILE A 1 612 ? -21.609 -10.702 45.700 1.00 85.94 612 ILE A CA 1
ATOM 4465 C C . ILE A 1 612 ? -20.456 -11.652 45.369 1.00 85.94 612 ILE A C 1
ATOM 4467 O O . ILE A 1 612 ? -19.976 -12.378 46.244 1.00 85.94 612 ILE A O 1
ATOM 4471 N N . ILE A 1 613 ? -20.020 -11.622 44.113 1.00 80.31 613 ILE A N 1
ATOM 4472 C CA . ILE A 1 613 ? -18.812 -12.254 43.599 1.00 80.31 613 ILE A CA 1
ATOM 4473 C C . ILE A 1 613 ? -17.847 -11.137 43.172 1.00 80.31 613 ILE A C 1
ATOM 4475 O O . ILE A 1 613 ? -18.065 -10.480 42.151 1.00 80.31 613 ILE A O 1
ATOM 4479 N N . SER A 1 614 ? -16.784 -10.929 43.945 1.00 75.44 614 SER A N 1
ATOM 4480 C CA . SER A 1 614 ? -15.763 -9.886 43.748 1.00 75.44 614 SER A CA 1
ATOM 4481 C C . SER A 1 614 ? -14.363 -10.460 43.985 1.00 75.44 614 SER A C 1
ATOM 4483 O O . SER A 1 614 ? -14.226 -11.482 44.644 1.00 75.44 614 SER A O 1
ATOM 4485 N N . ALA A 1 615 ? -13.296 -9.846 43.468 1.00 65.94 615 ALA A N 1
ATOM 4486 C CA . ALA A 1 615 ? -11.937 -10.332 43.756 1.00 65.94 615 ALA A CA 1
ATOM 4487 C C . ALA A 1 615 ? -11.569 -10.158 45.243 1.00 65.94 615 ALA A C 1
ATOM 4489 O O . ALA A 1 615 ? -10.935 -11.030 45.836 1.00 65.94 615 ALA A O 1
ATOM 4490 N N . THR A 1 616 ? -12.047 -9.075 45.864 1.00 69.94 616 THR A N 1
ATOM 4491 C CA . THR A 1 616 ? -11.818 -8.754 47.276 1.00 69.94 616 THR A CA 1
ATOM 4492 C C . THR A 1 616 ? -13.124 -8.371 47.980 1.00 69.94 616 THR A C 1
ATOM 4494 O O . THR A 1 616 ? -13.997 -7.705 47.419 1.00 69.94 616 THR A O 1
ATOM 4497 N N . GLY A 1 617 ? -13.290 -8.836 49.219 1.00 69.81 617 GLY A N 1
ATOM 4498 C CA . GLY A 1 617 ? -14.397 -8.476 50.109 1.00 69.81 617 GLY A CA 1
ATOM 4499 C C . GLY A 1 617 ? -13.867 -8.094 51.496 1.00 69.81 617 GLY A C 1
ATOM 4500 O O . GLY A 1 617 ? -12.725 -8.441 51.808 1.00 69.81 617 GLY A O 1
ATOM 4501 N N . PRO A 1 618 ? -14.662 -7.414 52.345 1.00 81.56 618 PRO A N 1
ATOM 4502 C CA . PRO A 1 618 ? -16.069 -7.030 52.157 1.00 81.56 618 PRO A CA 1
ATOM 4503 C C . PRO A 1 618 ? -16.277 -5.830 51.207 1.00 81.56 618 PRO A C 1
ATOM 4505 O O . PRO A 1 618 ? -15.383 -5.011 51.025 1.00 81.56 618 PRO A O 1
ATOM 4508 N N . SER A 1 619 ? -17.459 -5.730 50.592 1.00 87.69 619 SER A N 1
ATOM 4509 C CA . SER A 1 619 ? -17.799 -4.709 49.580 1.00 87.69 619 SER A CA 1
ATOM 4510 C C . SER A 1 619 ? -18.726 -3.630 50.151 1.00 87.69 619 SER A C 1
ATOM 4512 O O . SER A 1 619 ? -19.451 -3.865 51.111 1.00 87.69 619 SER A O 1
ATOM 4514 N N . THR A 1 620 ? -18.779 -2.451 49.543 1.00 90.19 620 THR A N 1
ATOM 4515 C CA . THR A 1 620 ? -19.857 -1.480 49.754 1.00 90.19 620 THR A CA 1
ATOM 4516 C C . THR A 1 620 ? -20.986 -1.753 48.763 1.00 90.19 620 THR A C 1
ATOM 4518 O O . THR A 1 620 ? -20.788 -1.680 47.551 1.00 90.19 620 THR A O 1
ATOM 4521 N N . LEU A 1 621 ? -22.177 -2.058 49.277 1.00 90.62 621 LEU A N 1
ATOM 4522 C CA . LEU A 1 621 ? -23.387 -2.312 48.494 1.00 90.62 621 LEU A CA 1
ATOM 4523 C C . LEU A 1 621 ? -24.311 -1.093 48.562 1.00 90.62 621 LEU A C 1
ATOM 4525 O O . LEU A 1 621 ? -24.689 -0.671 49.653 1.00 90.62 621 LEU A O 1
ATOM 4529 N N . ILE A 1 622 ? -24.730 -0.565 47.413 1.00 92.19 622 ILE A N 1
ATOM 4530 C CA . ILE A 1 622 ? -25.823 0.407 47.322 1.00 92.19 622 ILE A CA 1
ATOM 4531 C C . ILE A 1 622 ? -27.013 -0.280 46.665 1.00 92.19 622 ILE A C 1
ATOM 4533 O O . ILE A 1 622 ? -26.915 -0.754 45.532 1.00 92.19 622 ILE A O 1
ATOM 4537 N N . TYR A 1 623 ? -28.146 -0.312 47.361 1.00 92.19 623 TYR A N 1
ATOM 4538 C CA . TYR A 1 623 ? -29.415 -0.804 46.829 1.00 92.19 623 TYR A CA 1
ATOM 4539 C C . TYR A 1 623 ? -30.496 0.273 46.959 1.00 92.19 623 TYR A C 1
ATOM 4541 O O . TYR A 1 623 ? -30.398 1.174 47.790 1.00 92.19 623 TYR A O 1
ATOM 4549 N N . THR A 1 624 ? -31.528 0.209 46.125 1.00 90.81 624 THR A N 1
ATOM 4550 C CA . THR A 1 624 ? -32.680 1.116 46.174 1.00 90.81 624 THR A CA 1
ATOM 4551 C C . THR A 1 624 ? -33.955 0.348 46.456 1.00 90.81 624 THR A C 1
ATOM 4553 O O . THR A 1 624 ? -34.025 -0.813 46.086 1.00 90.81 624 THR A O 1
ATOM 4556 N N . ASP A 1 625 ? -34.946 0.987 47.080 1.00 88.94 625 ASP A N 1
ATOM 4557 C CA . ASP A 1 625 ? -36.328 0.493 47.211 1.00 88.94 625 ASP A CA 1
ATOM 4558 C C . ASP A 1 625 ? -37.264 0.999 46.083 1.00 88.94 625 ASP A C 1
ATOM 4560 O O . ASP A 1 625 ? -38.492 0.889 46.174 1.00 88.94 625 ASP A O 1
ATOM 4564 N N . GLY A 1 626 ? -36.681 1.601 45.038 1.00 83.06 626 GLY A N 1
ATOM 4565 C CA . GLY A 1 626 ? -37.375 2.262 43.932 1.00 83.06 626 GLY A CA 1
ATOM 4566 C C . GLY A 1 626 ? -37.607 3.761 44.152 1.00 83.06 626 GLY A C 1
ATOM 4567 O O . GLY A 1 626 ? -37.984 4.458 43.214 1.00 83.06 626 GLY A O 1
ATOM 4568 N N . THR A 1 627 ? -37.366 4.272 45.365 1.00 83.31 627 THR A N 1
ATOM 4569 C CA . THR A 1 627 ? -37.518 5.696 45.721 1.00 83.31 627 THR A CA 1
ATOM 4570 C C . THR A 1 627 ? -36.327 6.279 46.484 1.00 83.31 627 THR A C 1
ATOM 4572 O O . THR A 1 627 ? -36.005 7.451 46.316 1.00 83.31 627 THR A O 1
ATOM 4575 N N . THR A 1 628 ? -35.656 5.492 47.322 1.00 86.69 628 THR A N 1
ATOM 4576 C CA . THR A 1 628 ? -34.528 5.897 48.169 1.00 86.69 628 THR A CA 1
ATOM 4577 C C . THR A 1 628 ? -33.386 4.900 47.992 1.00 86.69 628 THR A C 1
ATOM 4579 O O . THR A 1 628 ? -33.622 3.703 47.828 1.00 86.69 628 THR A O 1
ATOM 4582 N N . GLN A 1 629 ? -32.144 5.387 47.978 1.00 92.75 629 GLN A N 1
ATOM 4583 C CA . GLN A 1 629 ? -30.939 4.553 47.936 1.00 92.75 629 GLN A CA 1
ATOM 4584 C C . GLN A 1 629 ? -30.365 4.398 49.345 1.00 92.75 629 GLN A C 1
ATOM 4586 O O . GLN A 1 629 ? -30.307 5.365 50.100 1.00 92.75 629 GLN A O 1
ATOM 4591 N N . THR A 1 630 ? -29.948 3.184 49.695 1.00 92.25 630 THR A N 1
ATOM 4592 C CA . THR A 1 630 ? -29.341 2.847 50.987 1.00 92.25 630 THR A CA 1
ATOM 4593 C C . THR A 1 630 ? -27.958 2.249 50.759 1.00 92.25 630 THR A C 1
ATOM 4595 O O . THR A 1 630 ? -27.804 1.320 49.966 1.00 92.25 630 THR A O 1
ATOM 4598 N N . THR A 1 631 ? -26.961 2.772 51.475 1.00 93.44 631 THR A N 1
ATOM 4599 C CA . THR A 1 631 ? -25.565 2.320 51.411 1.00 93.44 631 THR A CA 1
ATOM 4600 C C . THR A 1 631 ? -25.250 1.405 52.589 1.00 93.44 631 THR A C 1
ATOM 4602 O O . THR A 1 631 ? -25.408 1.798 53.744 1.00 93.44 631 THR A O 1
ATOM 4605 N N . VAL A 1 632 ? -24.756 0.203 52.301 1.00 91.25 632 VAL A N 1
ATOM 4606 C CA . VAL A 1 632 ? -24.260 -0.764 53.284 1.00 91.25 632 VAL A CA 1
ATOM 4607 C C . VAL A 1 632 ? -22.750 -0.891 53.112 1.00 91.25 632 VAL A C 1
ATOM 4609 O O . VAL A 1 632 ? -22.272 -1.484 52.146 1.00 91.25 632 VAL A O 1
ATOM 4612 N N . ASN A 1 633 ? -21.995 -0.308 54.042 1.00 90.06 633 ASN A N 1
ATOM 4613 C CA . ASN A 1 633 ? -20.534 -0.402 54.062 1.00 90.06 633 ASN A CA 1
ATOM 4614 C C . ASN A 1 633 ? -20.090 -1.742 54.665 1.00 90.06 633 ASN A C 1
ATOM 4616 O O . ASN A 1 633 ? -20.736 -2.242 55.585 1.00 90.06 633 ASN A O 1
ATOM 4620 N N . ASN A 1 634 ? -18.960 -2.282 54.197 1.00 88.50 634 ASN A N 1
ATOM 4621 C CA . ASN A 1 634 ? -18.390 -3.552 54.671 1.00 88.50 634 ASN A CA 1
ATOM 4622 C C . ASN A 1 634 ? -19.376 -4.736 54.605 1.00 88.50 634 ASN A C 1
ATOM 4624 O O . ASN A 1 634 ? -19.383 -5.606 55.477 1.00 88.50 634 ASN A O 1
ATOM 4628 N N . TYR A 1 635 ? -20.208 -4.780 53.566 1.00 89.44 635 TYR A N 1
ATOM 4629 C CA . TYR A 1 635 ? -21.128 -5.878 53.324 1.00 89.44 635 TYR A CA 1
ATOM 4630 C C . TYR A 1 635 ? -20.364 -7.175 53.021 1.00 89.44 635 TYR A C 1
ATOM 4632 O O . TYR A 1 635 ? -19.566 -7.259 52.082 1.00 89.44 635 TYR A O 1
ATOM 4640 N N . ILE A 1 636 ? -20.631 -8.202 53.825 1.00 87.75 636 ILE A N 1
ATOM 4641 C CA . ILE A 1 636 ? -20.145 -9.564 53.612 1.00 87.75 636 ILE A CA 1
ATOM 4642 C C . ILE A 1 636 ? -21.173 -10.279 52.735 1.00 87.75 636 ILE A C 1
ATOM 4644 O O . ILE A 1 636 ? -22.357 -10.303 53.068 1.00 87.75 636 ILE A O 1
ATOM 4648 N N . SER A 1 637 ? -20.725 -10.861 51.620 1.00 87.69 637 SER A N 1
ATOM 4649 C CA . SER A 1 637 ? -21.584 -11.612 50.696 1.00 87.69 637 SER A CA 1
ATOM 4650 C C . SER A 1 637 ? -22.425 -12.648 51.453 1.00 87.69 637 SER A C 1
ATOM 4652 O O . SER A 1 637 ? -21.875 -13.485 52.169 1.00 87.69 637 SER A O 1
ATOM 4654 N N . GLY A 1 638 ? -23.753 -12.571 51.328 1.00 86.38 638 GLY A N 1
ATOM 4655 C CA . GLY A 1 638 ? -24.684 -13.444 52.048 1.00 86.38 638 GLY A CA 1
ATOM 4656 C C . GLY A 1 638 ? -25.248 -12.890 53.367 1.00 86.38 638 GLY A C 1
ATOM 4657 O O . GLY A 1 638 ? -26.115 -13.539 53.948 1.00 86.38 638 GLY A O 1
ATOM 4658 N N . ALA A 1 639 ? -24.792 -11.730 53.854 1.00 89.38 639 ALA A N 1
ATOM 4659 C CA . ALA A 1 639 ? -25.266 -11.151 55.114 1.00 89.38 639 ALA A CA 1
ATOM 4660 C C . ALA A 1 639 ? -26.703 -10.598 55.026 1.00 89.38 639 ALA A C 1
ATOM 4662 O O . ALA A 1 639 ? -27.144 -10.117 53.977 1.00 89.38 639 ALA A O 1
ATOM 4663 N N . ASP A 1 640 ? -27.413 -10.632 56.154 1.00 90.56 640 ASP A N 1
ATOM 4664 C CA . ASP A 1 640 ? -28.827 -10.261 56.255 1.00 90.56 640 ASP A CA 1
ATOM 4665 C C . ASP A 1 640 ? -29.036 -8.744 56.149 1.00 90.56 640 ASP A C 1
ATOM 4667 O O . ASP A 1 640 ? -28.416 -7.959 56.867 1.00 90.56 640 ASP A O 1
ATOM 4671 N N . ILE A 1 641 ? -29.973 -8.331 55.296 1.00 91.25 641 ILE A N 1
ATOM 4672 C CA . ILE A 1 641 ? -30.451 -6.951 55.162 1.00 91.25 641 ILE A CA 1
ATOM 4673 C C . ILE A 1 641 ? -31.930 -6.942 55.554 1.00 91.25 641 ILE A C 1
ATOM 4675 O O . ILE A 1 641 ? -32.787 -7.376 54.789 1.00 91.25 641 ILE A O 1
ATOM 4679 N N . THR A 1 642 ? -32.253 -6.471 56.758 1.00 88.19 642 THR A N 1
ATOM 4680 C CA . THR A 1 642 ? -33.651 -6.418 57.226 1.00 88.19 642 THR A CA 1
ATOM 4681 C C . THR A 1 642 ? -34.349 -5.171 56.691 1.00 88.19 642 THR A C 1
ATOM 4683 O O . THR A 1 642 ? -33.837 -4.064 56.855 1.00 88.19 642 THR A O 1
ATOM 4686 N N . VAL A 1 643 ? -35.528 -5.336 56.086 1.00 87.69 643 VAL A N 1
ATOM 4687 C CA . VAL A 1 643 ? -36.359 -4.233 55.582 1.00 87.69 643 VAL A CA 1
ATOM 4688 C C . VAL A 1 643 ? -37.802 -4.364 56.076 1.00 87.69 643 VAL A C 1
ATOM 4690 O O . VAL A 1 643 ? -38.351 -5.464 56.147 1.00 87.69 643 VAL A O 1
ATOM 4693 N N . SER A 1 644 ? -38.426 -3.228 56.397 1.00 83.94 644 SER A N 1
ATOM 4694 C CA . SER A 1 644 ? -39.807 -3.157 56.908 1.00 83.94 644 SER A CA 1
ATOM 4695 C C . SER A 1 644 ? -40.635 -2.095 56.168 1.00 83.94 644 SER A C 1
ATOM 4697 O O . SER A 1 644 ? -41.081 -1.124 56.785 1.00 83.94 644 SER A O 1
ATOM 4699 N N . PRO A 1 645 ? -40.799 -2.186 54.835 1.00 84.50 645 PRO A N 1
ATOM 4700 C CA . PRO A 1 645 ? -41.600 -1.212 54.104 1.00 84.50 645 PRO A CA 1
ATOM 4701 C C . PRO A 1 645 ? -43.079 -1.228 54.549 1.00 84.50 645 PRO A C 1
ATOM 4703 O O . PRO A 1 645 ? -43.622 -2.269 54.919 1.00 84.50 645 PRO A O 1
ATOM 4706 N N . THR A 1 646 ? -43.735 -0.061 54.504 1.00 75.06 646 THR A N 1
ATOM 4707 C CA . THR A 1 646 ? -45.167 0.146 54.835 1.00 75.06 646 THR A CA 1
ATOM 4708 C C . THR A 1 646 ? -46.087 0.130 53.606 1.00 75.06 646 THR A C 1
ATOM 4710 O O . THR A 1 646 ? -47.309 0.150 53.721 1.00 75.06 646 THR A O 1
ATOM 4713 N N . THR A 1 647 ? -45.503 0.086 52.410 1.00 77.56 647 THR A N 1
ATOM 4714 C CA . THR A 1 647 ? -46.169 -0.082 51.110 1.00 77.56 647 THR A CA 1
ATOM 4715 C C . THR A 1 647 ? -45.328 -1.033 50.267 1.00 77.56 647 THR A C 1
ATOM 4717 O O . THR A 1 647 ? -44.152 -1.223 50.559 1.00 77.56 647 THR A O 1
ATOM 4720 N N . THR A 1 648 ? -45.902 -1.663 49.243 1.00 83.31 648 THR A N 1
ATOM 4721 C CA . THR A 1 648 ? -45.131 -2.565 48.373 1.00 83.31 648 THR A CA 1
ATOM 4722 C C . THR A 1 648 ? -43.962 -1.814 47.728 1.00 83.31 648 THR A C 1
ATOM 4724 O O . THR A 1 648 ? -44.169 -0.795 47.066 1.00 83.31 648 THR A O 1
ATOM 4727 N N . LYS A 1 649 ? -42.737 -2.317 47.918 1.00 88.00 649 LYS A N 1
ATOM 4728 C CA . LYS A 1 649 ? -41.496 -1.721 47.398 1.00 88.00 649 LYS A CA 1
ATOM 4729 C C . LYS A 1 649 ? -40.750 -2.713 46.515 1.00 88.00 649 LYS A C 1
ATOM 4731 O O . LYS A 1 649 ? -40.783 -3.923 46.745 1.00 88.00 649 LYS A O 1
ATOM 4736 N N . LYS A 1 650 ? -40.065 -2.189 45.498 1.00 88.81 650 LYS A N 1
ATOM 4737 C CA . LYS A 1 650 ? -39.191 -2.969 44.617 1.00 88.81 650 LYS A CA 1
ATOM 4738 C C . LYS A 1 650 ? -37.754 -2.641 44.944 1.00 88.81 650 LYS A C 1
ATOM 4740 O O . LYS A 1 650 ? -37.332 -1.514 44.723 1.00 88.81 650 LYS A O 1
ATOM 4745 N N . TYR A 1 651 ? -37.014 -3.623 45.428 1.00 90.38 651 TYR A N 1
ATOM 4746 C CA . TYR A 1 651 ? -35.607 -3.451 45.701 1.00 90.38 651 TYR A CA 1
ATOM 4747 C C . TYR A 1 651 ? -34.742 -3.912 44.531 1.00 90.38 651 TYR A C 1
ATOM 4749 O O . TYR A 1 651 ? -35.014 -4.938 43.906 1.00 90.38 651 TYR A O 1
ATOM 4757 N N . SER A 1 652 ? -33.682 -3.167 44.246 1.00 89.88 652 SER A N 1
ATOM 4758 C CA . SER A 1 652 ? -32.664 -3.541 43.263 1.00 89.88 652 SER A CA 1
ATOM 4759 C C . SER A 1 652 ? -31.300 -3.003 43.670 1.00 89.88 652 SER A C 1
ATOM 4761 O O . SER A 1 652 ? -31.198 -2.005 44.387 1.00 89.88 652 SER A O 1
ATOM 4763 N N . ILE A 1 653 ? -30.240 -3.652 43.200 1.00 90.75 653 ILE A N 1
ATOM 4764 C CA . ILE A 1 653 ? -28.873 -3.165 43.391 1.00 90.75 653 ILE A CA 1
ATOM 4765 C C . ILE A 1 653 ? -28.635 -1.984 42.442 1.00 90.75 653 ILE A C 1
ATOM 4767 O O . ILE A 1 653 ? -29.015 -2.031 41.275 1.00 90.75 653 ILE A O 1
ATOM 4771 N N . VAL A 1 654 ? -28.024 -0.919 42.959 1.00 89.25 654 VAL A N 1
ATOM 4772 C CA . VAL A 1 654 ? -27.641 0.282 42.199 1.00 89.25 654 VAL A CA 1
ATOM 4773 C C . VAL A 1 654 ? -26.159 0.231 41.856 1.00 89.25 654 VAL A C 1
ATOM 4775 O O . VAL A 1 654 ? -25.776 0.449 40.710 1.00 89.25 654 VAL A O 1
ATOM 4778 N N . SER A 1 655 ? -25.317 -0.059 42.846 1.00 88.94 655 SER A N 1
ATOM 4779 C CA . SER A 1 655 ? -23.879 -0.176 42.637 1.00 88.94 655 SER A CA 1
ATOM 4780 C C . SER A 1 655 ? -23.223 -1.053 43.688 1.00 88.94 655 SER A C 1
ATOM 4782 O O . SER A 1 655 ? -23.646 -1.073 44.844 1.00 88.94 655 SER A O 1
ATOM 4784 N N . ILE A 1 656 ? -22.136 -1.708 43.303 1.00 88.00 656 ILE A N 1
ATOM 4785 C CA . ILE A 1 656 ? -21.246 -2.418 44.221 1.00 88.00 656 ILE A CA 1
ATOM 4786 C C . ILE A 1 656 ? -19.853 -1.845 44.047 1.00 88.00 656 ILE A C 1
ATOM 4788 O O . ILE A 1 656 ? -19.391 -1.728 42.916 1.00 88.00 656 ILE A O 1
ATOM 4792 N N . SER A 1 657 ? -19.198 -1.523 45.156 1.00 86.19 657 SER A N 1
ATOM 4793 C CA . SER A 1 657 ? -17.787 -1.146 45.190 1.00 86.19 657 SER A CA 1
ATOM 4794 C C . SER A 1 657 ? -17.033 -2.141 46.055 1.00 86.19 657 SER A C 1
ATOM 4796 O O . SER A 1 657 ? -17.419 -2.359 47.199 1.00 86.19 657 SER A O 1
ATOM 4798 N N . ASP A 1 658 ? -15.978 -2.764 45.549 1.00 80.38 658 ASP A N 1
ATOM 4799 C CA . ASP A 1 658 ? -15.138 -3.625 46.386 1.00 80.38 658 ASP A CA 1
ATOM 4800 C C . ASP A 1 658 ? -14.245 -2.814 47.346 1.00 80.38 658 ASP A C 1
ATOM 4802 O O . ASP A 1 658 ? -14.188 -1.580 47.291 1.00 80.38 658 ASP A O 1
ATOM 4806 N N . ALA A 1 659 ? -13.541 -3.512 48.245 1.00 73.94 659 ALA A N 1
ATOM 4807 C CA . ALA A 1 659 ? -12.625 -2.899 49.212 1.00 73.94 659 ALA A CA 1
ATOM 4808 C C . ALA A 1 659 ? -11.462 -2.134 48.546 1.00 73.94 659 ALA A C 1
ATOM 4810 O O . ALA A 1 659 ? -10.867 -1.248 49.159 1.00 73.94 659 ALA A O 1
ATOM 4811 N N . ASN A 1 660 ? -11.170 -2.436 47.278 1.00 70.38 660 ASN A N 1
ATOM 4812 C CA . ASN A 1 660 ? -10.132 -1.788 46.479 1.00 70.38 660 ASN A CA 1
ATOM 4813 C C . ASN A 1 660 ? -10.674 -0.555 45.722 1.00 70.38 660 ASN A C 1
ATOM 4815 O O . ASN A 1 660 ? -9.931 0.189 45.070 1.00 70.38 660 ASN A O 1
ATOM 4819 N N . GLY A 1 661 ? -11.976 -0.282 45.842 1.00 75.44 661 GLY A N 1
ATOM 4820 C CA . GLY A 1 661 ? -12.680 0.841 45.240 1.00 75.44 661 GLY A CA 1
ATOM 4821 C C . GLY A 1 661 ? -12.906 0.689 43.736 1.00 75.44 661 GLY A C 1
ATOM 4822 O O . GLY A 1 661 ? -12.976 1.710 43.049 1.00 75.44 661 GLY A O 1
ATOM 4823 N N . CYS A 1 662 ? -12.959 -0.538 43.219 1.00 79.62 662 CYS A N 1
ATOM 4824 C CA . CYS A 1 662 ? -13.522 -0.823 41.904 1.00 79.62 662 CYS A CA 1
ATOM 4825 C C . CYS A 1 662 ? -15.040 -0.895 42.036 1.00 79.62 662 CYS A C 1
ATOM 4827 O O . CYS A 1 662 ? -15.561 -1.685 42.823 1.00 79.62 662 CYS A O 1
ATOM 4829 N N . SER A 1 663 ? -15.743 -0.037 41.294 1.00 80.62 663 SER A N 1
ATOM 4830 C CA . SER A 1 663 ? -17.200 0.084 41.372 1.00 80.62 663 SER A CA 1
ATOM 4831 C C . SER A 1 663 ? -17.874 -0.353 40.080 1.00 80.62 663 SER A C 1
ATOM 4833 O O . SER A 1 663 ? -17.363 -0.128 38.985 1.00 80.62 663 SER A O 1
ATOM 4835 N N . THR A 1 664 ? -19.024 -1.002 40.203 1.00 78.69 664 THR A N 1
ATOM 4836 C CA . THR A 1 664 ? -19.841 -1.465 39.081 1.00 78.69 664 THR A CA 1
ATOM 4837 C C . THR A 1 664 ? -21.266 -0.971 39.291 1.00 78.69 664 THR A C 1
ATOM 4839 O O . THR A 1 664 ? -21.825 -1.156 40.370 1.00 78.69 664 THR A O 1
ATOM 4842 N N . THR A 1 665 ? -21.844 -0.321 38.279 1.00 78.56 665 THR A N 1
ATOM 4843 C CA . THR A 1 665 ? -23.205 0.261 38.303 1.00 78.56 665 THR A CA 1
ATOM 4844 C C . THR A 1 665 ? -24.157 -0.405 37.306 1.00 78.56 665 THR A C 1
ATOM 4846 O O . THR A 1 665 ? -25.327 -0.043 37.214 1.00 78.56 665 THR A O 1
ATOM 4849 N N . THR A 1 666 ? -23.664 -1.370 36.529 1.00 67.44 666 THR A N 1
ATOM 4850 C CA . THR A 1 666 ? -24.405 -2.054 35.462 1.00 67.44 666 THR A CA 1
ATOM 4851 C C . THR A 1 666 ? -24.251 -3.571 35.602 1.00 67.44 666 THR A C 1
ATOM 4853 O O . THR A 1 666 ? -23.319 -4.045 36.244 1.00 67.44 666 THR A O 1
ATOM 4856 N N . GLY A 1 667 ? -25.183 -4.347 35.039 1.00 65.69 667 GLY A N 1
ATOM 4857 C CA . GLY A 1 667 ? -25.172 -5.818 35.123 1.00 65.69 667 GLY A CA 1
ATOM 4858 C C . GLY A 1 667 ? -26.043 -6.420 36.234 1.00 65.69 667 GLY A C 1
ATOM 4859 O O . GLY A 1 667 ? -26.192 -7.637 36.290 1.00 65.69 667 GLY A O 1
ATOM 4860 N N . PHE A 1 668 ? -26.682 -5.594 37.068 1.00 79.81 668 PHE A N 1
ATOM 4861 C CA . PHE A 1 668 ? -27.676 -6.040 38.049 1.00 79.81 668 PHE A CA 1
ATOM 4862 C C . PHE A 1 668 ? -29.067 -6.006 37.410 1.00 79.81 668 PHE A C 1
ATOM 4864 O O . PHE A 1 668 ? -29.636 -4.936 37.203 1.00 79.81 668 PHE A O 1
ATOM 4871 N N . THR A 1 669 ? -29.600 -7.169 37.038 1.00 66.00 669 THR A N 1
ATOM 4872 C CA . THR A 1 669 ? -30.944 -7.274 36.429 1.00 66.00 669 THR A CA 1
ATOM 4873 C C . THR A 1 669 ? -32.000 -7.785 37.405 1.00 66.00 669 THR A C 1
ATOM 4875 O O . THR A 1 669 ? -33.197 -7.624 37.159 1.00 66.00 669 THR A O 1
ATOM 4878 N N . ASP A 1 670 ? -31.569 -8.324 38.545 1.00 73.06 670 ASP A N 1
ATOM 4879 C CA . ASP A 1 670 ? -32.462 -8.815 39.582 1.00 73.06 670 ASP A CA 1
ATOM 4880 C C . ASP A 1 670 ? -33.165 -7.643 40.278 1.00 73.06 670 ASP A C 1
ATOM 4882 O O . ASP A 1 670 ? -32.543 -6.776 40.901 1.00 73.06 670 ASP A O 1
ATOM 4886 N N . THR A 1 671 ? -34.493 -7.633 40.186 1.00 77.12 671 THR A N 1
ATOM 4887 C CA . THR A 1 671 ? -35.357 -6.770 40.993 1.00 77.12 671 THR A CA 1
ATOM 4888 C C . THR A 1 671 ? -36.225 -7.667 41.857 1.00 77.12 671 THR A C 1
ATOM 4890 O O . THR A 1 671 ? -36.849 -8.608 41.367 1.00 77.12 671 THR A O 1
ATOM 4893 N N . LEU A 1 672 ? -36.264 -7.389 43.155 1.00 86.38 672 LEU A N 1
ATOM 4894 C CA . LEU A 1 672 ? -37.045 -8.159 44.112 1.00 86.38 672 LEU A CA 1
ATOM 4895 C C . LEU A 1 672 ? -38.183 -7.303 44.653 1.00 86.38 672 LEU A C 1
ATOM 4897 O O . LEU A 1 672 ? -37.994 -6.156 45.044 1.00 86.38 672 LEU A O 1
ATOM 4901 N N . THR A 1 673 ? -39.401 -7.835 44.620 1.00 83.69 673 THR A N 1
ATOM 4902 C CA . THR A 1 673 ? -40.581 -7.115 45.110 1.00 83.69 673 THR A CA 1
ATOM 4903 C C . THR A 1 673 ? -40.903 -7.621 46.506 1.00 83.69 673 THR A C 1
ATOM 4905 O O . THR A 1 673 ? -41.211 -8.798 46.674 1.00 83.69 673 THR A O 1
ATOM 4908 N N . VAL A 1 674 ? -40.827 -6.736 47.498 1.00 84.31 674 VAL A N 1
ATOM 4909 C CA . VAL A 1 674 ? -41.343 -7.002 48.844 1.00 84.31 674 VAL A CA 1
ATOM 4910 C C . VAL A 1 674 ? -42.760 -6.454 48.886 1.00 84.31 674 VAL A C 1
ATOM 4912 O O . VAL A 1 674 ? -42.971 -5.239 48.814 1.00 84.31 674 VAL A O 1
ATOM 4915 N N . THR A 1 675 ? -43.731 -7.362 48.949 1.00 76.69 675 THR A N 1
ATOM 4916 C CA . THR A 1 675 ? -45.149 -7.012 48.839 1.00 76.69 675 THR A CA 1
ATOM 4917 C C . THR A 1 675 ? -45.724 -6.742 50.223 1.00 76.69 675 THR A C 1
ATOM 4919 O O . THR A 1 675 ? -45.734 -7.613 51.089 1.00 76.69 675 THR A O 1
ATOM 4922 N N . VAL A 1 676 ? -46.190 -5.515 50.433 1.00 75.50 676 VAL A N 1
ATOM 4923 C CA . VAL A 1 676 ? -46.887 -5.105 51.655 1.00 75.50 676 VAL A CA 1
ATOM 4924 C C . VAL A 1 676 ? -48.360 -4.964 51.321 1.00 75.50 676 VAL A C 1
ATOM 4926 O O . VAL A 1 676 ? -48.716 -4.181 50.434 1.00 75.50 676 VAL A O 1
ATOM 4929 N N . ASN A 1 677 ? -49.206 -5.702 52.031 1.00 67.56 677 ASN A N 1
ATOM 4930 C CA . ASN A 1 677 ? -50.625 -5.829 51.737 1.00 67.56 677 ASN A CA 1
ATOM 4931 C C . ASN A 1 677 ? -51.406 -4.769 52.529 1.00 67.56 677 ASN A C 1
ATOM 4933 O O . ASN A 1 677 ? -51.408 -4.813 53.765 1.00 67.56 677 ASN A O 1
ATOM 4937 N N . PRO A 1 678 ? -52.048 -3.797 51.864 1.00 58.19 678 PRO A N 1
ATOM 4938 C CA . PRO A 1 678 ? -52.947 -2.853 52.522 1.00 58.19 678 PRO A CA 1
ATOM 4939 C C . PRO A 1 678 ? -54.278 -3.523 52.914 1.00 58.19 678 PRO A C 1
ATOM 4941 O O . PRO A 1 678 ? -54.728 -4.447 52.243 1.00 58.19 678 PRO A O 1
ATOM 4944 N N . ILE A 1 679 ? -54.941 -3.027 53.965 1.00 58.25 679 ILE A N 1
ATOM 4945 C CA . ILE A 1 679 ? -56.339 -3.396 54.271 1.00 58.25 679 ILE A CA 1
ATOM 4946 C C . ILE A 1 679 ? -57.274 -2.671 53.262 1.00 58.25 679 ILE A C 1
ATOM 4948 O O . ILE A 1 679 ? -57.043 -1.478 53.037 1.00 58.25 679 ILE A O 1
ATOM 4952 N N . PRO A 1 680 ? -58.302 -3.307 52.643 1.00 54.56 680 PRO A N 1
ATOM 4953 C CA . PRO A 1 680 ? -58.908 -2.792 51.399 1.00 54.56 680 PRO A CA 1
ATOM 4954 C C . PRO A 1 680 ? -60.178 -1.946 51.580 1.00 54.56 680 PRO A C 1
ATOM 4956 O O . PRO A 1 680 ? -60.962 -2.147 52.503 1.00 54.56 680 PRO A O 1
ATOM 4959 N N . THR A 1 681 ? -60.442 -1.049 50.626 1.00 58.31 681 THR A N 1
ATOM 4960 C CA . THR A 1 681 ? -61.619 -0.157 50.566 1.00 58.31 681 THR A CA 1
ATOM 4961 C C . THR A 1 681 ? -62.756 -0.703 49.675 1.00 58.31 681 THR A C 1
ATOM 4963 O O . THR A 1 681 ? -62.566 -1.674 48.941 1.00 58.31 681 THR A O 1
ATOM 4966 N N . LYS A 1 682 ? -63.971 -0.119 49.761 1.00 62.56 682 LYS A N 1
ATOM 4967 C CA . LYS A 1 682 ? -65.181 -0.537 49.007 1.00 62.56 682 LYS A CA 1
ATOM 4968 C C . LYS A 1 682 ? -65.018 -0.383 47.469 1.00 62.56 682 LYS A C 1
ATOM 4970 O O . LYS A 1 682 ? -64.603 0.698 47.043 1.00 62.56 682 LYS A O 1
ATOM 4975 N N . PRO A 1 683 ? -65.434 -1.362 46.630 1.00 62.38 683 PRO A N 1
ATOM 4976 C CA . PRO A 1 683 ? -65.228 -1.347 45.173 1.00 62.38 683 PRO A CA 1
ATOM 4977 C C . PRO A 1 683 ? -66.272 -0.551 44.349 1.00 62.38 683 PRO A C 1
ATOM 4979 O O . PRO A 1 683 ? -67.450 -0.519 44.702 1.00 62.38 683 PRO A O 1
ATOM 4982 N N . THR A 1 684 ? -65.885 0.004 43.190 1.00 70.88 684 THR A N 1
ATOM 4983 C CA . THR A 1 684 ? -66.737 0.695 42.183 1.00 70.88 684 THR A CA 1
ATOM 4984 C C . THR A 1 684 ? -66.460 0.196 40.755 1.00 70.88 684 THR A C 1
ATOM 4986 O O . THR A 1 684 ? -65.307 0.018 40.406 1.00 70.88 684 THR A O 1
ATOM 4989 N N . ILE A 1 685 ? -67.448 -0.032 39.876 1.00 76.88 685 ILE A N 1
ATOM 4990 C CA . ILE A 1 685 ? -67.164 -0.605 38.535 1.00 76.88 685 ILE A CA 1
ATOM 4991 C C . ILE A 1 685 ? -66.925 0.476 37.488 1.00 76.88 685 ILE A C 1
ATOM 4993 O O . ILE A 1 685 ? -67.752 1.363 37.301 1.00 76.88 685 ILE A O 1
ATOM 4997 N N . THR A 1 686 ? -65.814 0.366 36.765 1.00 70.06 686 THR A N 1
ATOM 4998 C CA . THR A 1 686 ? -65.452 1.231 35.644 1.00 70.06 686 THR A CA 1
ATOM 4999 C C . THR A 1 686 ? -64.956 0.382 34.466 1.00 70.06 686 THR A C 1
ATOM 5001 O O . THR A 1 686 ? -64.169 -0.545 34.677 1.00 70.06 686 THR A O 1
ATOM 5004 N N . PRO A 1 687 ? -65.359 0.689 33.223 1.00 65.50 687 PRO A N 1
ATOM 5005 C CA . PRO A 1 687 ? -66.368 1.679 32.828 1.00 65.50 687 PRO A CA 1
ATOM 5006 C C . PRO A 1 687 ? -67.799 1.165 33.042 1.00 65.50 687 PRO A C 1
ATOM 5008 O O . PRO A 1 687 ? -68.050 -0.035 33.013 1.00 65.50 687 PRO A O 1
ATOM 5011 N N . MET A 1 688 ? -68.752 2.078 33.234 1.00 74.12 688 MET A N 1
ATOM 5012 C CA . MET A 1 688 ? -70.153 1.705 33.475 1.00 74.12 688 MET A CA 1
ATOM 5013 C C . MET A 1 688 ? -70.891 1.296 32.185 1.00 74.12 688 MET A C 1
ATOM 5015 O O . MET A 1 688 ? -71.835 0.512 32.234 1.00 74.12 688 MET A O 1
ATOM 5019 N N . ALA A 1 689 ? -70.421 1.765 31.025 1.00 71.19 689 ALA A N 1
ATOM 5020 C CA . ALA A 1 689 ? -70.827 1.293 29.705 1.00 71.19 689 ALA A CA 1
ATOM 5021 C C . ALA A 1 689 ? -69.621 1.310 28.752 1.00 71.19 689 ALA A C 1
ATOM 5023 O O . ALA A 1 689 ? -68.874 2.288 28.743 1.00 71.19 689 ALA A O 1
ATOM 5024 N N . ILE A 1 690 ? -69.412 0.244 27.973 1.00 71.94 690 ILE A N 1
ATOM 5025 C CA . ILE A 1 690 ? -68.273 0.146 27.042 1.00 71.94 690 ILE A CA 1
ATOM 5026 C C . ILE A 1 690 ? -68.580 -0.725 25.816 1.00 71.94 690 ILE A C 1
ATOM 5028 O O . ILE A 1 690 ? -69.268 -1.742 25.914 1.00 71.94 690 ILE A O 1
ATOM 5032 N N . ALA A 1 691 ? -68.051 -0.322 24.658 1.00 77.62 691 ALA A N 1
ATOM 5033 C CA . ALA A 1 691 ? -68.048 -1.105 23.426 1.00 77.62 691 ALA A CA 1
ATOM 5034 C C . ALA A 1 691 ? -66.652 -1.709 23.176 1.00 77.62 691 ALA A C 1
ATOM 5036 O O . ALA A 1 691 ? -65.643 -1.056 23.434 1.00 77.62 691 ALA A O 1
ATOM 5037 N N . ILE A 1 692 ? -66.594 -2.954 22.702 1.00 78.62 692 ILE A N 1
ATOM 5038 C CA . ILE A 1 692 ? -65.363 -3.730 22.466 1.00 78.62 692 ILE A CA 1
ATOM 5039 C C . ILE A 1 692 ? -65.390 -4.461 21.138 1.00 78.62 692 ILE A C 1
ATOM 5041 O O . ILE A 1 692 ? -66.430 -4.526 20.511 1.00 78.62 692 ILE A O 1
ATOM 5045 N N . CYS A 1 693 ? -64.283 -5.077 20.738 1.00 78.69 693 CYS A N 1
ATOM 5046 C CA . CYS A 1 693 ? -64.149 -5.752 19.448 1.00 78.69 693 CYS A CA 1
ATOM 5047 C C . CYS A 1 693 ? -64.360 -7.265 19.535 1.00 78.69 693 CYS A C 1
ATOM 5049 O O . CYS A 1 693 ? -64.113 -7.871 20.569 1.00 78.69 693 CYS A O 1
ATOM 5051 N N . GLN A 1 694 ? -64.798 -7.897 18.452 1.00 78.44 694 GLN A N 1
ATOM 5052 C CA . GLN A 1 694 ? -65.140 -9.316 18.397 1.00 78.44 694 GLN A CA 1
ATOM 5053 C C . GLN A 1 694 ? -63.905 -10.193 18.584 1.00 78.44 694 GLN A C 1
ATOM 5055 O O . GLN A 1 694 ? -62.962 -10.110 17.814 1.00 78.44 694 GLN A O 1
ATOM 5060 N N . GLY A 1 695 ? -63.917 -11.065 19.590 1.00 70.25 695 GLY A N 1
ATOM 5061 C CA . GLY A 1 695 ? -62.732 -11.837 19.982 1.00 70.25 695 GLY A CA 1
ATOM 5062 C C . GLY A 1 695 ? -61.820 -11.079 20.949 1.00 70.25 695 GLY A C 1
ATOM 5063 O O . GLY A 1 695 ? -61.053 -11.711 21.671 1.00 70.25 695 GLY A O 1
ATOM 5064 N N . SER A 1 696 ? -61.980 -9.757 21.050 1.00 71.88 696 SER A N 1
ATOM 5065 C CA . SER A 1 696 ? -61.526 -8.997 22.204 1.00 71.88 696 SER A CA 1
ATOM 5066 C C . SER A 1 696 ? -62.541 -9.110 23.335 1.00 71.88 696 SER A C 1
ATOM 5068 O O . SER A 1 696 ? -63.712 -9.461 23.183 1.00 71.88 696 SER A O 1
ATOM 5070 N N . SER A 1 697 ? -62.060 -8.788 24.514 1.00 71.62 697 SER A N 1
ATOM 5071 C CA . SER A 1 697 ? -62.822 -8.784 25.742 1.00 71.62 697 SER A CA 1
ATOM 5072 C C . SER A 1 697 ? -62.461 -7.509 26.478 1.00 71.62 697 SER A C 1
ATOM 5074 O O . SER A 1 697 ? -61.273 -7.207 26.592 1.00 71.62 697 SER A O 1
ATOM 5076 N N . THR A 1 698 ? -63.437 -6.750 26.967 1.00 69.19 698 THR A N 1
ATOM 5077 C CA . THR A 1 698 ? -63.116 -5.683 27.924 1.00 69.19 698 THR A CA 1
ATOM 5078 C C . THR A 1 698 ? -63.158 -6.264 29.301 1.00 69.19 698 THR A C 1
ATOM 5080 O O . THR A 1 698 ? -63.918 -7.182 29.614 1.00 69.19 698 THR A O 1
ATOM 5083 N N . THR A 1 699 ? -62.360 -5.646 30.135 1.00 77.06 699 THR A N 1
ATOM 5084 C CA . THR A 1 699 ? -62.368 -5.902 31.540 1.00 77.06 699 THR A CA 1
ATOM 5085 C C . THR A 1 699 ? -63.255 -4.853 32.196 1.00 77.06 699 THR A C 1
ATOM 5087 O O . THR A 1 699 ? -62.920 -3.669 32.220 1.00 77.06 699 THR A O 1
ATOM 5090 N N . LEU A 1 700 ? -64.422 -5.255 32.690 1.00 73.50 700 LEU A N 1
ATOM 5091 C CA . LEU A 1 700 ? -65.133 -4.418 33.652 1.00 73.50 700 LEU A CA 1
ATOM 5092 C C . LEU A 1 700 ? -64.337 -4.484 34.942 1.00 73.50 700 LEU A C 1
ATOM 5094 O O . LEU A 1 700 ? -64.084 -5.579 35.430 1.00 73.50 700 LEU A O 1
ATOM 5098 N N . THR A 1 701 ? -63.909 -3.346 35.474 1.00 71.44 701 THR A N 1
ATOM 5099 C CA . THR A 1 701 ? -62.961 -3.310 36.590 1.00 71.44 701 THR A CA 1
ATOM 5100 C C . THR A 1 701 ? -63.653 -2.745 37.803 1.00 71.44 701 THR A C 1
ATOM 5102 O O . THR A 1 701 ? -64.158 -1.631 37.764 1.00 71.44 701 THR A O 1
ATOM 5105 N N . ALA A 1 702 ? -63.688 -3.510 38.880 1.00 68.69 702 ALA A N 1
ATOM 5106 C CA . ALA A 1 702 ? -63.998 -2.946 40.172 1.00 68.69 702 ALA A CA 1
ATOM 5107 C C . ALA A 1 702 ? -62.847 -2.031 40.578 1.00 68.69 702 ALA A C 1
ATOM 5109 O O . ALA A 1 702 ? -61.688 -2.325 40.272 1.00 68.69 702 ALA A O 1
ATOM 5110 N N . SER A 1 703 ? -63.117 -0.994 41.361 1.00 73.50 703 SER A N 1
ATOM 5111 C CA . SER A 1 703 ? -62.056 -0.286 42.040 1.00 73.50 703 SER A CA 1
ATOM 5112 C C . SER A 1 703 ? -61.355 -1.285 42.934 1.00 73.50 703 SER A C 1
ATOM 5114 O O . SER A 1 703 ? -61.940 -2.239 43.462 1.00 73.50 703 SER A O 1
ATOM 5116 N N . ALA A 1 704 ? -60.041 -1.127 42.928 1.00 61.84 704 ALA A N 1
ATOM 5117 C CA . ALA A 1 704 ? -59.163 -2.191 43.317 1.00 61.84 704 ALA A CA 1
ATOM 5118 C C . ALA A 1 704 ? -59.471 -2.643 44.746 1.00 61.84 704 ALA A C 1
ATOM 5120 O O . ALA A 1 704 ? -59.706 -1.838 45.642 1.00 61.84 704 ALA A O 1
ATOM 5121 N N . CYS A 1 705 ? -59.427 -3.958 44.907 1.00 63.19 705 CYS A N 1
ATOM 5122 C CA . CYS A 1 705 ? -59.294 -4.676 46.159 1.00 63.19 705 CYS A CA 1
ATOM 5123 C C . CYS A 1 705 ? -57.854 -5.136 46.235 1.00 63.19 705 CYS A C 1
ATOM 5125 O O . CYS A 1 705 ? -57.564 -6.251 45.787 1.00 63.19 705 CYS A O 1
ATOM 5127 N N . PRO A 1 706 ? -56.927 -4.231 46.556 1.00 53.47 706 PRO A N 1
ATOM 5128 C CA . PRO A 1 706 ? -55.555 -4.291 46.055 1.00 53.47 706 PRO A CA 1
ATOM 5129 C C . PRO A 1 706 ? -54.662 -5.449 46.552 1.00 53.47 706 PRO A C 1
ATOM 5131 O O . PRO A 1 706 ? -53.639 -5.182 47.163 1.00 53.47 706 PRO A O 1
ATOM 5134 N N . GLY A 1 707 ? -54.999 -6.716 46.270 1.00 52.69 707 GLY A N 1
ATOM 5135 C CA . GLY A 1 707 ? -54.310 -7.945 46.704 1.00 52.69 707 GLY A CA 1
ATOM 5136 C C . GLY A 1 707 ? -55.248 -9.132 47.038 1.00 52.69 707 GLY A C 1
ATOM 5137 O O . GLY A 1 707 ? -54.958 -9.966 47.892 1.00 52.69 707 GLY A O 1
ATOM 5138 N N . GLY A 1 708 ? -56.464 -9.116 46.488 1.00 62.50 708 GLY A N 1
ATOM 5139 C CA . GLY A 1 708 ? -57.601 -9.806 47.063 1.00 62.50 708 GLY A CA 1
ATOM 5140 C C . GLY A 1 708 ? -58.655 -10.259 46.095 1.00 62.50 708 GLY A C 1
ATOM 5141 O O . GLY A 1 708 ? -58.835 -9.666 45.040 1.00 62.50 708 GLY A O 1
ATOM 5142 N N . THR A 1 709 ? -59.361 -11.317 46.459 1.00 65.88 709 THR A N 1
ATOM 5143 C CA . THR A 1 709 ? -60.503 -11.872 45.768 1.00 65.88 709 THR A CA 1
ATOM 5144 C C . THR A 1 709 ? -61.685 -10.909 45.801 1.00 65.88 709 THR A C 1
ATOM 5146 O O . THR A 1 709 ? -62.524 -10.888 46.699 1.00 65.88 709 THR A O 1
ATOM 5149 N N . LEU A 1 710 ? -61.754 -10.094 44.751 1.00 67.69 710 LEU A N 1
ATOM 5150 C CA . LEU A 1 710 ? -62.994 -9.458 44.324 1.00 67.69 710 LEU A CA 1
ATOM 5151 C C . LEU A 1 710 ? -63.964 -10.526 43.765 1.00 67.69 710 LEU A C 1
ATOM 5153 O O . LEU A 1 710 ? -63.513 -11.481 43.148 1.00 67.69 710 LEU A O 1
ATOM 5157 N N . SER A 1 711 ? -65.272 -10.428 43.994 1.00 73.88 711 SER A N 1
ATOM 5158 C CA . SER A 1 711 ? -66.293 -11.428 43.639 1.00 73.88 711 SER A CA 1
ATOM 5159 C C . SER A 1 711 ? -67.488 -10.765 42.957 1.00 73.88 711 SER A C 1
ATOM 5161 O O . SER A 1 711 ? -68.074 -9.837 43.508 1.00 73.88 711 SER A O 1
ATOM 5163 N N . TRP A 1 712 ? -67.840 -11.240 41.765 1.00 75.31 712 TRP A N 1
ATOM 5164 C CA . TRP A 1 712 ? -68.772 -10.650 40.803 1.00 75.31 712 TRP A CA 1
ATOM 5165 C C . TRP A 1 712 ? -70.040 -11.492 40.584 1.00 75.31 712 TRP A C 1
ATOM 5167 O O . TRP A 1 712 ? -70.096 -12.686 40.884 1.00 75.31 712 TRP A O 1
ATOM 5177 N N . THR A 1 713 ? -71.071 -10.886 39.984 1.00 71.19 713 THR A N 1
ATOM 5178 C CA . THR A 1 713 ? -72.298 -11.583 39.545 1.00 71.19 713 THR A CA 1
ATOM 5179 C C . THR A 1 713 ? -72.009 -12.707 38.543 1.00 71.19 713 THR A C 1
ATOM 5181 O O . THR A 1 713 ? -71.255 -12.505 37.595 1.00 71.19 713 THR A O 1
ATOM 5184 N N . GLY A 1 714 ? -72.648 -13.871 38.722 1.00 65.88 714 GLY A N 1
ATOM 5185 C CA . GLY A 1 714 ? -72.442 -15.066 37.885 1.00 65.88 714 GLY A CA 1
ATOM 5186 C C . GLY A 1 714 ? -71.361 -16.033 38.390 1.00 65.88 714 GLY A C 1
ATOM 5187 O O . GLY A 1 714 ? -71.017 -16.966 37.675 1.00 65.88 714 GLY A O 1
ATOM 5188 N N . GLY A 1 715 ? -70.835 -15.828 39.607 1.00 62.91 715 GLY A N 1
ATOM 5189 C CA . GLY A 1 715 ? -69.810 -16.692 40.216 1.00 62.91 715 GLY A CA 1
ATOM 5190 C C . GLY A 1 715 ? -68.377 -16.374 39.776 1.00 62.91 715 GLY A C 1
ATOM 5191 O O . GLY A 1 715 ? -67.461 -17.142 40.055 1.00 62.91 715 GLY A O 1
ATOM 5192 N N . LEU A 1 716 ? -68.185 -15.248 39.087 1.00 69.38 716 LEU A N 1
ATOM 5193 C CA . LEU A 1 716 ? -66.888 -14.780 38.605 1.00 69.38 716 LEU A CA 1
ATOM 5194 C C . LEU A 1 716 ? -66.144 -14.050 39.732 1.00 69.38 716 LEU A C 1
ATOM 5196 O O . LEU A 1 716 ? -66.766 -13.411 40.570 1.00 69.38 716 LEU A O 1
ATOM 5200 N N . THR A 1 717 ? -64.820 -14.122 39.781 1.00 62.25 717 THR A N 1
ATOM 5201 C CA . THR A 1 717 ? -63.987 -13.492 40.821 1.00 62.25 717 THR A CA 1
ATOM 5202 C C . THR A 1 717 ? -62.761 -12.826 40.180 1.00 62.25 717 THR A C 1
ATOM 5204 O O . THR A 1 717 ? -62.463 -13.072 39.014 1.00 62.25 717 THR A O 1
ATOM 5207 N N . GLY A 1 718 ? -62.066 -11.942 40.897 1.00 67.00 718 GLY A N 1
ATOM 5208 C CA . GLY A 1 718 ? -60.962 -11.116 40.394 1.00 67.00 718 GLY A CA 1
ATOM 5209 C C . GLY A 1 718 ? -61.281 -9.629 40.459 1.00 67.00 718 GLY A C 1
ATOM 5210 O O . GLY A 1 718 ? -62.425 -9.253 40.647 1.00 67.00 718 GLY A O 1
ATOM 5211 N N . THR A 1 719 ? -60.294 -8.743 40.331 1.00 59.84 719 THR A N 1
ATOM 5212 C CA . THR A 1 719 ? -60.528 -7.291 40.478 1.00 59.84 719 THR A CA 1
ATOM 5213 C C . THR A 1 719 ? -61.328 -6.656 39.361 1.00 59.84 719 THR A C 1
ATOM 5215 O O . THR A 1 719 ? -61.718 -5.493 39.396 1.00 59.84 719 THR A O 1
ATOM 5218 N N . SER A 1 720 ? -61.531 -7.451 38.337 1.00 68.00 720 SER A N 1
ATOM 5219 C CA . SER A 1 720 ? -62.001 -7.052 37.051 1.00 68.00 720 SER A CA 1
ATOM 5220 C C . SER A 1 720 ? -62.402 -8.346 36.351 1.00 68.00 720 SER A C 1
ATOM 5222 O O . SER A 1 720 ? -61.741 -9.371 36.537 1.00 68.00 720 SER A O 1
ATOM 5224 N N . ILE A 1 721 ? -63.518 -8.344 35.636 1.00 76.19 721 ILE A N 1
ATOM 5225 C CA . ILE A 1 721 ? -63.984 -9.509 34.884 1.00 76.19 721 ILE A CA 1
ATOM 5226 C C . ILE A 1 721 ? -63.874 -9.232 33.407 1.00 76.19 721 ILE A C 1
ATOM 5228 O O . ILE A 1 721 ? -64.224 -8.156 32.922 1.00 76.19 721 ILE A O 1
ATOM 5232 N N . ILE A 1 722 ? -63.391 -10.243 32.707 1.00 75.19 722 ILE A N 1
ATOM 5233 C CA . ILE A 1 722 ? -63.163 -10.199 31.279 1.00 75.19 722 ILE A CA 1
ATOM 5234 C C . ILE A 1 722 ? -64.420 -10.713 30.594 1.00 75.19 722 ILE A C 1
ATOM 5236 O O . ILE A 1 722 ? -64.833 -11.855 30.792 1.00 75.19 722 ILE A O 1
ATOM 5240 N N . VAL A 1 723 ? -65.046 -9.841 29.815 1.00 74.25 723 VAL A N 1
ATOM 5241 C CA . VAL A 1 723 ? -66.338 -10.099 29.190 1.00 74.25 723 VAL A CA 1
ATOM 5242 C C . VAL A 1 723 ? -66.219 -9.802 27.699 1.00 74.25 723 VAL A C 1
ATOM 5244 O O . VAL A 1 723 ? -65.719 -8.755 27.289 1.00 74.25 723 VAL A O 1
ATOM 5247 N N . SER A 1 724 ? -66.603 -10.777 26.880 1.00 69.94 724 SER A N 1
ATOM 5248 C CA . SER A 1 724 ? -66.391 -10.796 25.422 1.00 69.94 724 SER A CA 1
ATOM 5249 C C . SER A 1 724 ? -67.689 -10.944 24.632 1.00 69.94 724 SER A C 1
ATOM 5251 O O . SER A 1 724 ? -67.674 -11.130 23.418 1.00 69.94 724 SER A O 1
ATOM 5253 N N . THR A 1 725 ? -68.822 -10.874 25.328 1.00 73.06 725 THR A N 1
ATOM 5254 C CA . THR A 1 725 ? -70.174 -11.000 24.782 1.00 73.06 725 THR A CA 1
ATOM 5255 C C . THR A 1 725 ? -71.038 -9.876 25.335 1.00 73.06 725 THR A C 1
ATOM 5257 O O . THR A 1 725 ? -70.882 -9.498 26.495 1.00 73.06 725 THR A O 1
ATOM 5260 N N . THR A 1 726 ? -71.970 -9.361 24.540 1.00 76.94 726 THR A N 1
ATOM 5261 C CA . THR A 1 726 ? -72.840 -8.239 24.925 1.00 76.94 726 THR A CA 1
ATOM 5262 C C . THR A 1 726 ? -73.709 -8.586 26.164 1.00 76.94 726 THR A C 1
ATOM 5264 O O . THR A 1 726 ? -74.578 -9.447 26.040 1.00 76.94 726 THR A O 1
ATOM 5267 N N . SER A 1 727 ? -73.457 -7.991 27.355 1.00 77.81 727 SER A N 1
ATOM 5268 C CA . SER A 1 727 ? -74.094 -8.337 28.670 1.00 77.81 727 SER A CA 1
ATOM 5269 C C . SER A 1 727 ? -73.857 -7.301 29.826 1.00 77.81 727 SER A C 1
ATOM 5271 O O . SER A 1 727 ? -73.275 -6.247 29.565 1.00 77.81 727 SER A O 1
ATOM 5273 N N . SER A 1 728 ? -74.284 -7.556 31.094 1.00 74.88 728 SER A N 1
ATOM 5274 C CA . SER A 1 728 ? -74.248 -6.623 32.280 1.00 74.88 728 SER A CA 1
ATOM 5275 C C . SER A 1 728 ? -73.827 -7.220 33.671 1.00 74.88 728 SER A C 1
ATOM 5277 O O . SER A 1 728 ? -74.200 -8.362 33.931 1.00 74.88 728 SER A O 1
ATOM 5279 N N . TYR A 1 729 ? -73.133 -6.482 34.592 1.00 78.75 729 TYR A N 1
ATOM 5280 C CA . TYR A 1 729 ? -72.382 -7.034 35.785 1.00 78.75 729 TYR A CA 1
ATOM 5281 C C . TYR A 1 729 ? -72.223 -6.152 37.096 1.00 78.75 729 TYR A C 1
ATOM 5283 O O . TYR A 1 729 ? -72.355 -4.933 36.993 1.00 78.75 729 TYR A O 1
ATOM 5291 N N . LYS A 1 730 ? -71.894 -6.745 38.298 1.00 77.88 730 LYS A N 1
ATOM 5292 C CA . LYS A 1 730 ? -71.603 -6.144 39.679 1.00 77.88 730 LYS A CA 1
ATOM 5293 C C . LYS A 1 730 ? -70.436 -6.835 40.505 1.00 77.88 730 LYS A C 1
ATOM 5295 O O . LYS A 1 730 ? -70.168 -7.978 40.147 1.00 77.88 730 LYS A O 1
ATOM 5300 N N . VAL A 1 731 ? -69.817 -6.270 41.604 1.00 81.00 731 VAL A N 1
ATOM 5301 C CA . VAL A 1 731 ? -68.635 -6.847 42.392 1.00 81.00 731 VAL A CA 1
ATOM 5302 C C . VAL A 1 731 ? -68.343 -6.426 43.890 1.00 81.00 731 VAL A C 1
ATOM 5304 O O . VAL A 1 731 ? -68.671 -5.308 44.263 1.00 81.00 731 VAL A O 1
ATOM 5307 N N . ALA A 1 732 ? -67.659 -7.257 44.731 1.00 64.50 732 ALA A N 1
ATOM 5308 C CA . ALA A 1 732 ? -67.213 -7.047 46.161 1.00 64.50 732 ALA A CA 1
ATOM 5309 C C . ALA A 1 732 ? -65.795 -7.588 46.538 1.00 64.50 732 ALA A C 1
ATOM 5311 O O . ALA A 1 732 ? -65.409 -8.530 45.879 1.00 64.50 732 ALA A O 1
ATOM 5312 N N . CYS A 1 733 ? -65.020 -7.119 47.546 1.00 67.44 733 CYS A N 1
ATOM 5313 C CA . CYS A 1 733 ? -63.533 -7.319 47.673 1.00 67.44 733 CYS A CA 1
ATOM 5314 C C . CYS A 1 733 ? -62.957 -8.084 48.905 1.00 67.44 733 CYS A C 1
ATOM 5316 O O . CYS A 1 733 ? -63.311 -7.728 50.010 1.00 67.44 733 CYS A O 1
ATOM 5318 N N . THR A 1 734 ? -61.982 -9.020 48.773 1.00 60.56 734 THR A N 1
ATOM 5319 C CA . THR A 1 734 ? -61.303 -9.775 49.883 1.00 60.56 734 THR A CA 1
ATOM 5320 C C . THR A 1 734 ? -59.766 -9.966 49.770 1.00 60.56 734 THR A C 1
ATOM 5322 O O . THR A 1 734 ? -59.344 -10.764 48.965 1.00 60.56 734 THR A O 1
ATOM 5325 N N . GLN A 1 735 ? -58.875 -9.394 50.583 1.00 60.62 735 GLN A N 1
ATOM 5326 C CA . GLN A 1 735 ? -57.440 -9.204 50.260 1.00 60.62 735 GLN A CA 1
ATOM 5327 C C . GLN A 1 735 ? -56.303 -9.719 51.167 1.00 60.62 735 GLN A C 1
ATOM 5329 O O . GLN A 1 735 ? -56.128 -9.209 52.260 1.00 60.62 735 GLN A O 1
ATOM 5334 N N . LEU A 1 736 ? -55.427 -10.605 50.646 1.00 56.09 736 LEU A N 1
ATOM 5335 C CA . LEU A 1 736 ? -54.265 -11.227 51.331 1.00 56.09 736 LEU A CA 1
ATOM 5336 C C . LEU A 1 736 ? -54.581 -11.613 52.783 1.00 56.09 736 LEU A C 1
ATOM 5338 O O . LEU A 1 736 ? -53.890 -11.216 53.718 1.00 56.09 736 LEU A O 1
ATOM 5342 N N . ASP A 1 737 ? -55.687 -12.350 52.918 1.00 64.88 737 ASP A N 1
ATOM 5343 C CA . ASP A 1 737 ? -56.368 -12.739 54.157 1.00 64.88 737 ASP A CA 1
ATOM 5344 C C . ASP A 1 737 ? -57.101 -11.595 54.931 1.00 64.88 737 ASP A C 1
ATOM 5346 O O . ASP A 1 737 ? -57.358 -11.738 56.123 1.00 64.88 737 ASP A O 1
ATOM 5350 N N . CYS A 1 738 ? -57.496 -10.474 54.282 1.00 53.50 738 CYS A N 1
ATOM 5351 C CA . CYS A 1 738 ? -58.201 -9.290 54.867 1.00 53.50 738 CYS A CA 1
ATOM 5352 C C . CYS A 1 738 ? -59.303 -8.623 53.948 1.00 53.50 738 CYS A C 1
ATOM 5354 O O . CYS A 1 738 ? -58.951 -8.125 52.889 1.00 53.50 738 CYS A O 1
ATOM 5356 N N . THR A 1 739 ? -60.605 -8.478 54.314 1.00 64.12 739 THR A N 1
ATOM 5357 C CA . THR A 1 739 ? -61.790 -8.218 53.390 1.00 64.12 739 THR A CA 1
ATOM 5358 C C . THR A 1 739 ? -62.572 -6.854 53.453 1.00 64.12 739 THR A C 1
ATOM 5360 O O . THR A 1 739 ? -62.537 -6.216 54.498 1.00 64.12 739 THR A O 1
ATOM 5363 N N . SER A 1 740 ? -63.318 -6.430 52.384 1.00 61.47 740 SER A N 1
ATOM 5364 C CA . SER A 1 740 ? -64.154 -5.182 52.184 1.00 61.47 740 SER A CA 1
ATOM 5365 C C . SER A 1 740 ? -65.593 -5.355 51.520 1.00 61.47 740 SER A C 1
ATOM 5367 O O . SER A 1 740 ? -65.991 -6.485 51.249 1.00 61.47 740 SER A O 1
ATOM 5369 N N . ASP A 1 741 ? -66.402 -4.276 51.272 1.00 61.47 741 ASP A N 1
ATOM 5370 C CA . ASP A 1 741 ? -67.850 -4.212 50.794 1.00 61.47 741 ASP A CA 1
ATOM 5371 C C . ASP A 1 741 ? -68.131 -4.392 49.236 1.00 61.47 741 ASP A C 1
ATOM 5373 O O . ASP A 1 741 ? -67.197 -4.685 48.503 1.00 61.47 741 ASP A O 1
ATOM 5377 N N . SER A 1 742 ? -69.378 -4.239 48.672 1.00 66.31 742 SER A N 1
ATOM 5378 C CA . SER A 1 742 ? -69.797 -4.448 47.214 1.00 66.31 742 SER A CA 1
ATOM 5379 C C . SER A 1 742 ? -70.260 -3.201 46.365 1.00 66.31 742 SER A C 1
ATOM 5381 O O . SER A 1 742 ? -70.627 -2.190 46.958 1.00 66.31 742 SER A O 1
ATOM 5383 N N . SER A 1 743 ? -70.341 -3.271 45.004 1.00 74.19 743 SER A N 1
ATOM 5384 C CA . SER A 1 743 ? -70.499 -2.157 43.996 1.00 74.19 743 SER A CA 1
ATOM 5385 C C . SER A 1 743 ? -71.835 -2.023 43.169 1.00 74.19 743 SER A C 1
ATOM 5387 O O . SER A 1 743 ? -72.694 -2.904 43.228 1.00 74.19 743 SER A O 1
ATOM 5389 N N . ASP A 1 744 ? -71.953 -0.982 42.295 1.00 73.50 744 ASP A N 1
ATOM 5390 C CA . ASP A 1 744 ? -73.056 -0.676 41.310 1.00 73.50 744 ASP A CA 1
ATOM 5391 C C . ASP A 1 744 ? -72.954 -1.405 39.917 1.00 73.50 744 ASP A C 1
ATOM 5393 O O . ASP A 1 744 ? -71.959 -2.088 39.710 1.00 73.50 744 ASP A O 1
ATOM 5397 N N . VAL A 1 745 ? -73.945 -1.319 38.978 1.00 75.31 745 VAL A N 1
ATOM 5398 C CA . VAL A 1 745 ? -74.072 -2.114 37.690 1.00 75.31 745 VAL A CA 1
ATOM 5399 C C . VAL A 1 745 ? -73.375 -1.505 36.453 1.00 75.31 745 VAL A C 1
ATOM 5401 O O . VAL A 1 745 ? -73.573 -0.326 36.185 1.00 75.31 745 VAL A O 1
ATOM 5404 N N . ALA A 1 746 ? -72.718 -2.328 35.612 1.00 78.25 746 ALA A N 1
ATOM 5405 C CA . ALA A 1 746 ? -72.120 -1.934 34.312 1.00 78.25 746 ALA A CA 1
ATOM 5406 C C . ALA A 1 746 ? -72.538 -2.803 33.085 1.00 78.25 746 ALA A C 1
ATOM 5408 O O . ALA A 1 746 ? -72.873 -3.972 33.273 1.00 78.25 746 ALA A O 1
ATOM 5409 N N . THR A 1 747 ? -72.483 -2.274 31.840 1.00 73.56 747 THR A N 1
ATOM 5410 C CA . THR A 1 747 ? -72.920 -2.928 30.562 1.00 73.56 747 THR A CA 1
ATOM 5411 C C . THR A 1 747 ? -71.865 -2.943 29.428 1.00 73.56 747 THR A C 1
ATOM 5413 O O . THR A 1 747 ? -71.159 -1.953 29.244 1.00 73.56 747 THR A O 1
ATOM 5416 N N . VAL A 1 748 ? -71.802 -4.005 28.602 1.00 80.56 748 VAL A N 1
ATOM 5417 C CA . VAL A 1 748 ? -70.819 -4.183 27.495 1.00 80.56 748 VAL A CA 1
ATOM 5418 C C . VAL A 1 748 ? -71.477 -4.534 26.148 1.00 80.56 748 VAL A C 1
ATOM 5420 O O . VAL A 1 748 ? -72.404 -5.336 26.140 1.00 80.56 748 VAL A O 1
ATOM 5423 N N . THR A 1 749 ? -70.981 -3.986 25.019 1.00 76.31 749 THR A N 1
ATOM 5424 C CA . THR A 1 749 ? -71.414 -4.277 23.619 1.00 76.31 749 THR A CA 1
ATOM 5425 C C . THR A 1 749 ? -70.233 -4.676 22.715 1.00 76.31 749 THR A C 1
ATOM 5427 O O . THR A 1 749 ? -69.176 -4.067 22.822 1.00 76.31 749 THR A O 1
ATOM 5430 N N . VAL A 1 750 ? -70.376 -5.668 21.821 1.00 80.19 750 VAL A N 1
ATOM 5431 C CA . VAL A 1 750 ? -69.269 -6.198 20.982 1.00 80.19 750 VAL A CA 1
ATOM 5432 C C . VAL A 1 750 ? -69.439 -5.881 19.485 1.00 80.19 750 VAL A C 1
ATOM 5434 O O . VAL A 1 750 ? -70.377 -6.359 18.852 1.00 80.19 750 VAL A O 1
ATOM 5437 N N . ASN A 1 751 ? -68.502 -5.123 18.916 1.00 78.38 751 ASN A N 1
ATOM 5438 C CA . ASN A 1 751 ? -68.363 -4.722 17.514 1.00 78.38 751 ASN A CA 1
ATOM 5439 C C . ASN A 1 751 ? -67.462 -5.710 16.736 1.00 78.38 751 ASN A C 1
ATOM 5441 O O . ASN A 1 751 ? -66.471 -6.175 17.285 1.00 78.38 751 ASN A O 1
ATOM 5445 N N . PRO A 1 752 ? -67.717 -6.030 15.458 1.00 74.12 752 PRO A N 1
ATOM 5446 C CA . PRO A 1 752 ? -66.864 -6.934 14.670 1.00 74.12 752 PRO A CA 1
ATOM 5447 C C . PRO A 1 752 ? -65.442 -6.380 14.421 1.00 74.12 752 PRO A C 1
ATOM 5449 O O . PRO A 1 752 ? -65.275 -5.177 14.226 1.00 74.12 752 PRO A O 1
ATOM 5452 N N . ILE A 1 753 ? -64.413 -7.249 14.395 1.00 77.88 753 ILE A N 1
ATOM 5453 C CA . ILE A 1 753 ? -63.037 -6.855 14.019 1.00 77.88 753 ILE A CA 1
ATOM 5454 C C . ILE A 1 753 ? -62.952 -6.660 12.494 1.00 77.88 753 ILE A C 1
ATOM 5456 O O . ILE A 1 753 ? -63.351 -7.560 11.748 1.00 77.88 753 ILE A O 1
ATOM 5460 N N . PRO A 1 754 ? -62.397 -5.533 12.009 1.00 75.75 754 PRO A N 1
ATOM 5461 C CA . PRO A 1 754 ? -62.163 -5.326 10.582 1.00 75.75 754 PRO A CA 1
ATOM 5462 C C . PRO A 1 754 ? -61.151 -6.327 10.009 1.00 75.75 754 PRO A C 1
ATOM 5464 O O . PRO A 1 754 ? -60.183 -6.700 10.670 1.00 75.75 754 PRO A O 1
ATOM 5467 N N . VAL A 1 755 ? -61.338 -6.740 8.755 1.00 79.31 755 VAL A N 1
ATOM 5468 C CA . VAL A 1 755 ? -60.446 -7.702 8.083 1.00 79.31 755 VAL A CA 1
ATOM 5469 C C . VAL A 1 755 ? -59.009 -7.163 8.021 1.00 79.31 755 VAL A C 1
ATOM 5471 O O . VAL A 1 755 ? -58.802 -5.992 7.699 1.00 79.31 755 VAL A O 1
ATOM 5474 N N . LYS A 1 756 ? -58.019 -8.028 8.305 1.00 83.56 756 LYS A N 1
ATOM 5475 C CA . LYS A 1 756 ? -56.580 -7.718 8.209 1.00 83.56 756 LYS A CA 1
ATOM 5476 C C . LYS A 1 756 ? -56.270 -7.072 6.846 1.00 83.56 756 LYS A C 1
ATOM 5478 O O . LYS A 1 756 ? -56.466 -7.729 5.821 1.00 83.56 756 LYS A O 1
ATOM 5483 N N . PRO A 1 757 ? -55.768 -5.825 6.807 1.00 84.38 757 PRO A N 1
ATOM 5484 C CA . PRO A 1 757 ? -55.421 -5.171 5.559 1.00 84.38 757 PRO A CA 1
ATOM 5485 C C . PRO A 1 757 ? -54.150 -5.780 4.957 1.00 84.38 757 PRO A C 1
ATOM 5487 O O . PRO A 1 757 ? -53.216 -6.158 5.669 1.00 84.38 757 PRO A O 1
ATOM 5490 N N . THR A 1 758 ? -54.085 -5.830 3.629 1.00 85.75 758 THR A N 1
ATOM 5491 C CA . THR A 1 758 ? -52.882 -6.221 2.883 1.00 85.75 758 THR A CA 1
ATOM 5492 C C . THR A 1 758 ? -52.210 -4.987 2.295 1.00 85.75 758 THR A C 1
ATOM 5494 O O . THR A 1 758 ? -52.893 -4.135 1.724 1.00 85.75 758 THR A O 1
ATOM 5497 N N . ILE A 1 759 ? -50.882 -4.902 2.403 1.00 90.62 759 ILE A N 1
ATOM 5498 C CA . ILE A 1 759 ? -50.088 -3.858 1.744 1.00 90.62 759 ILE A CA 1
ATOM 5499 C C . ILE A 1 759 ? -49.630 -4.381 0.387 1.00 90.62 759 ILE A C 1
ATOM 5501 O O . ILE A 1 759 ? -48.948 -5.401 0.307 1.00 90.62 759 ILE A O 1
ATOM 5505 N N . THR A 1 760 ? -49.942 -3.640 -0.667 1.00 90.31 760 THR A N 1
ATOM 5506 C CA . THR A 1 760 ? -49.377 -3.832 -2.000 1.00 90.31 760 THR A CA 1
ATOM 5507 C C . THR A 1 760 ? -48.428 -2.667 -2.292 1.00 90.31 760 THR A C 1
ATOM 5509 O O . THR A 1 760 ? -48.886 -1.544 -2.534 1.00 90.31 760 THR A O 1
ATOM 5512 N N . PRO A 1 761 ? -47.102 -2.882 -2.220 1.00 89.88 761 PRO A N 1
ATOM 5513 C CA . PRO A 1 761 ? -46.131 -1.868 -2.612 1.00 89.88 761 PRO A CA 1
ATOM 5514 C C . PRO A 1 761 ? -46.085 -1.736 -4.139 1.00 89.88 761 PRO A C 1
ATOM 5516 O O . PRO A 1 761 ? -46.078 -2.741 -4.846 1.00 89.88 761 PRO A O 1
ATOM 5519 N N . ALA A 1 762 ? -45.984 -0.507 -4.652 1.00 89.81 762 ALA A N 1
ATOM 5520 C CA . ALA A 1 762 ? -45.697 -0.274 -6.070 1.00 89.81 762 ALA A CA 1
ATOM 5521 C C . ALA A 1 762 ? -44.283 -0.761 -6.452 1.00 89.81 762 ALA A C 1
ATOM 5523 O O . ALA A 1 762 ? -44.066 -1.264 -7.550 1.00 89.81 762 ALA A O 1
ATOM 5524 N N . SER A 1 763 ? -43.331 -0.654 -5.519 1.00 86.88 763 SER A N 1
ATOM 5525 C CA . SER A 1 763 ? -42.016 -1.300 -5.578 1.00 86.88 763 SER A CA 1
ATOM 5526 C C . SER A 1 763 ? -41.524 -1.631 -4.170 1.00 86.88 763 SER A C 1
ATOM 5528 O O . SER A 1 763 ? -41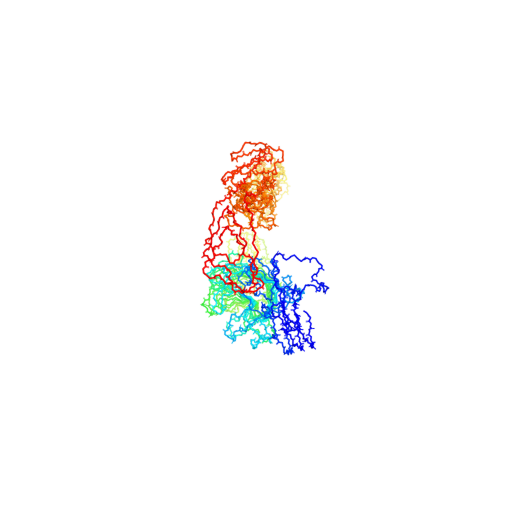.702 -0.822 -3.257 1.00 86.88 763 SER A O 1
ATOM 5530 N N . VAL A 1 764 ? -40.881 -2.792 -4.009 1.00 87.94 764 VAL A N 1
ATOM 5531 C CA . VAL A 1 764 ? -40.243 -3.257 -2.757 1.00 87.94 764 VAL A CA 1
ATOM 5532 C C . VAL A 1 764 ? -38.782 -2.816 -2.614 1.00 87.94 764 VAL A C 1
ATOM 5534 O O . VAL A 1 764 ? -38.184 -2.975 -1.553 1.00 87.94 764 VAL A O 1
ATOM 5537 N N . SER A 1 765 ? -38.193 -2.251 -3.669 1.00 88.19 765 SER A N 1
ATOM 5538 C CA . SER A 1 765 ? -36.815 -1.761 -3.664 1.00 88.19 765 SER A CA 1
ATOM 5539 C C . SER A 1 765 ? -36.730 -0.419 -4.384 1.00 88.19 765 SER A C 1
ATOM 5541 O O . SER A 1 765 ? -37.300 -0.245 -5.464 1.00 88.19 765 SER A O 1
ATOM 5543 N N . ILE A 1 766 ? -36.049 0.536 -3.756 1.00 90.88 766 ILE A N 1
ATOM 5544 C CA . ILE A 1 766 ? -35.874 1.903 -4.252 1.00 90.88 766 ILE A CA 1
ATOM 5545 C C . ILE A 1 766 ? -34.436 2.372 -4.029 1.00 90.88 766 ILE A C 1
ATOM 5547 O O . ILE A 1 766 ? -33.694 1.789 -3.241 1.00 90.88 766 ILE A O 1
ATOM 5551 N N . CYS A 1 767 ? -34.055 3.453 -4.699 1.00 89.69 767 CYS A N 1
ATOM 5552 C CA . CYS A 1 767 ? -32.768 4.116 -4.504 1.00 89.69 767 CYS A CA 1
ATOM 5553 C C . CYS A 1 767 ? -32.869 5.189 -3.427 1.00 89.69 767 CYS A C 1
ATOM 5555 O O . CYS A 1 767 ? -33.936 5.784 -3.255 1.00 89.69 767 CYS A O 1
ATOM 5557 N N . VAL A 1 768 ? -31.765 5.472 -2.733 1.00 87.94 768 VAL A N 1
ATOM 5558 C CA . VAL A 1 768 ? -31.722 6.579 -1.766 1.00 87.94 768 VAL A CA 1
ATOM 5559 C C . VAL A 1 768 ? -32.208 7.887 -2.414 1.00 87.94 768 VAL A C 1
ATOM 5561 O O . VAL A 1 768 ? -31.828 8.219 -3.535 1.00 87.94 768 VAL A O 1
ATOM 5564 N N . GLY A 1 769 ? -33.121 8.592 -1.741 1.00 84.56 769 GLY A N 1
ATOM 5565 C CA . GLY A 1 769 ? -33.759 9.818 -2.238 1.00 84.56 769 GLY A CA 1
ATOM 5566 C C . GLY A 1 769 ? -34.981 9.611 -3.146 1.00 84.56 769 GLY A C 1
ATOM 5567 O O . GLY A 1 769 ? -35.693 10.580 -3.414 1.00 84.56 769 GLY A O 1
ATOM 5568 N N . SER A 1 770 ? -35.272 8.380 -3.586 1.00 89.12 770 SER A N 1
ATOM 5569 C CA . SER A 1 770 ? -36.501 8.047 -4.324 1.00 89.12 770 SER A CA 1
ATOM 5570 C C . SER A 1 770 ? -37.667 7.741 -3.381 1.00 89.12 770 SER A C 1
ATOM 5572 O O . SER A 1 770 ? -37.482 7.481 -2.197 1.00 89.12 770 SER A O 1
ATOM 5574 N N . SER A 1 771 ? -38.890 7.728 -3.910 1.00 89.00 771 SER A N 1
ATOM 5575 C CA . SER A 1 771 ? -40.076 7.347 -3.139 1.00 89.00 771 SER A CA 1
ATOM 5576 C C . SER A 1 771 ? -40.824 6.191 -3.794 1.00 89.00 771 SER A C 1
ATOM 5578 O O . SER A 1 771 ? -40.725 5.982 -5.001 1.00 89.00 771 SER A O 1
ATOM 5580 N N . THR A 1 772 ? -41.564 5.429 -2.994 1.00 91.56 772 THR A N 1
ATOM 5581 C CA . THR A 1 772 ? -42.495 4.394 -3.466 1.00 91.56 772 THR A CA 1
ATOM 5582 C C . THR A 1 772 ? -43.855 4.602 -2.816 1.00 91.56 772 THR A C 1
ATOM 5584 O O . THR A 1 772 ? -43.949 5.119 -1.698 1.00 91.56 772 THR A O 1
ATOM 5587 N N . THR A 1 773 ? -44.913 4.216 -3.522 1.00 93.00 773 THR A N 1
ATOM 5588 C CA . THR A 1 773 ? -46.281 4.278 -3.012 1.00 93.00 773 THR A CA 1
ATOM 5589 C C . THR A 1 773 ? -46.680 2.922 -2.446 1.00 93.00 773 THR A C 1
ATOM 5591 O O . THR A 1 773 ? -46.527 1.888 -3.099 1.00 93.00 773 THR A O 1
ATOM 5594 N N . LEU A 1 774 ? -47.204 2.924 -1.225 1.00 91.94 774 LEU A N 1
ATOM 5595 C CA . LEU A 1 774 ? -47.773 1.753 -0.572 1.00 91.94 774 LEU A CA 1
ATOM 5596 C C . LEU A 1 774 ? -49.289 1.899 -0.574 1.00 91.94 774 LEU A C 1
ATOM 5598 O O . LEU A 1 774 ? -49.813 2.874 -0.035 1.00 91.94 774 LEU A O 1
ATOM 5602 N N . THR A 1 775 ? -49.984 0.933 -1.172 1.00 92.31 775 THR A N 1
ATOM 5603 C CA . THR A 1 775 ? -51.451 0.904 -1.192 1.00 92.31 775 THR A CA 1
ATOM 5604 C C . THR A 1 775 ? -51.940 -0.178 -0.245 1.00 92.31 775 THR A C 1
ATOM 5606 O O . THR A 1 775 ? -51.459 -1.308 -0.293 1.00 92.31 775 THR A O 1
ATOM 5609 N N . ALA A 1 776 ? -52.883 0.159 0.623 1.00 88.81 776 ALA A N 1
ATOM 5610 C CA . ALA A 1 776 ? -53.558 -0.804 1.477 1.00 88.81 776 ALA A CA 1
ATOM 5611 C C . ALA A 1 776 ? -54.928 -1.157 0.894 1.00 88.81 776 ALA A C 1
ATOM 5613 O O . ALA A 1 776 ? -55.602 -0.321 0.288 1.00 88.81 776 ALA A O 1
ATOM 5614 N N . SER A 1 777 ? -55.359 -2.399 1.105 1.00 86.56 777 SER A N 1
ATOM 5615 C CA . SER A 1 777 ? -56.727 -2.828 0.804 1.00 86.56 777 SER A CA 1
ATOM 5616 C C . SER A 1 777 ? -57.763 -1.964 1.540 1.00 86.56 777 SER A C 1
ATOM 5618 O O . SER A 1 777 ? -57.516 -1.497 2.654 1.00 86.56 777 SER A O 1
ATOM 5620 N N . ALA A 1 778 ? -58.938 -1.771 0.931 1.00 77.06 778 ALA A N 1
ATOM 5621 C CA . ALA A 1 778 ? -59.989 -0.909 1.468 1.00 77.06 778 ALA A CA 1
ATOM 5622 C C . ALA A 1 778 ? -60.416 -1.311 2.896 1.00 77.06 778 ALA A C 1
ATOM 5624 O O . ALA A 1 778 ? -60.716 -2.470 3.170 1.00 77.06 778 ALA A O 1
ATOM 5625 N N . CYS A 1 779 ? -60.481 -0.322 3.787 1.00 79.25 779 CYS A N 1
ATOM 5626 C CA . CYS A 1 779 ? -60.952 -0.435 5.168 1.00 79.25 779 CYS A CA 1
ATOM 5627 C C . CYS A 1 779 ? -62.373 0.145 5.206 1.00 79.25 779 CYS A C 1
ATOM 5629 O O . CYS A 1 779 ? -62.527 1.356 5.323 1.00 79.25 779 CYS A O 1
ATOM 5631 N N . GLY A 1 780 ? -63.396 -0.685 4.956 1.00 68.56 780 GLY A N 1
ATOM 5632 C CA . GLY A 1 780 ? -64.772 -0.285 4.607 1.00 68.56 780 GLY A CA 1
ATOM 5633 C C . GLY A 1 780 ? -65.455 0.718 5.552 1.00 68.56 780 GLY A C 1
ATOM 5634 O O . GLY A 1 780 ? -66.267 0.326 6.382 1.00 68.56 780 GLY A O 1
ATOM 5635 N N . GLY A 1 781 ? -65.167 2.013 5.386 1.00 71.06 781 GLY A N 1
ATOM 5636 C CA . GLY A 1 781 ? -65.655 3.111 6.232 1.00 71.06 781 GLY A CA 1
ATOM 5637 C C . GLY A 1 781 ? -64.810 3.403 7.484 1.00 71.06 781 GLY A C 1
ATOM 5638 O O . GLY A 1 781 ? -65.220 4.231 8.291 1.00 71.06 781 GLY A O 1
ATOM 5639 N N . GLY A 1 782 ? -63.662 2.736 7.663 1.00 79.94 782 GLY A N 1
ATOM 5640 C CA . GLY A 1 782 ? -62.713 2.948 8.766 1.00 79.94 782 GLY A CA 1
ATOM 5641 C C . GLY A 1 782 ? -61.437 3.694 8.351 1.00 79.94 782 GLY A C 1
ATOM 5642 O O . GLY A 1 782 ? -61.254 4.059 7.190 1.00 79.94 782 GLY A O 1
ATOM 5643 N N . THR A 1 783 ? -60.525 3.897 9.303 1.00 85.50 783 THR A N 1
ATOM 5644 C CA . THR A 1 783 ? -59.268 4.639 9.118 1.00 85.50 783 THR A CA 1
ATOM 5645 C C . THR A 1 783 ? -58.077 3.686 9.017 1.00 85.50 783 THR A C 1
ATOM 5647 O O . THR A 1 783 ? -57.862 2.856 9.898 1.00 85.50 783 THR A O 1
ATOM 5650 N N . LEU A 1 784 ? -57.271 3.817 7.960 1.00 90.62 784 LEU A N 1
ATOM 5651 C CA . LEU A 1 784 ? -56.007 3.086 7.801 1.00 90.62 784 LEU A CA 1
ATOM 5652 C C . LEU A 1 784 ? -54.856 3.846 8.469 1.00 90.62 784 LEU A C 1
ATOM 5654 O O . LEU A 1 784 ? -54.600 4.998 8.115 1.00 90.62 784 LEU A O 1
ATOM 5658 N N . ASN A 1 785 ? -54.151 3.182 9.385 1.00 89.06 785 ASN A N 1
ATOM 5659 C CA . ASN A 1 785 ? -53.056 3.734 10.180 1.00 89.06 785 ASN A CA 1
ATOM 5660 C C . ASN A 1 785 ? -51.737 3.039 9.826 1.00 89.06 785 ASN A C 1
ATOM 5662 O O . ASN A 1 785 ? -51.564 1.842 10.059 1.00 89.06 785 ASN A O 1
ATOM 5666 N N . TRP A 1 786 ? -50.797 3.789 9.259 1.00 91.31 786 TRP A N 1
ATOM 5667 C CA . TRP A 1 786 ? -49.513 3.274 8.791 1.00 91.31 786 TRP A CA 1
ATOM 5668 C C . TRP A 1 786 ? -48.376 3.545 9.780 1.00 91.31 786 TRP A C 1
ATOM 5670 O O . TRP A 1 786 ? -48.425 4.444 10.623 1.00 91.31 786 TRP A O 1
ATOM 5680 N N . THR A 1 787 ? -47.288 2.788 9.632 1.00 85.25 787 THR A N 1
ATOM 5681 C CA . THR A 1 787 ? -46.038 2.998 10.382 1.00 85.25 787 THR A CA 1
ATOM 5682 C C . THR A 1 787 ? -45.516 4.427 10.192 1.00 85.25 787 THR A C 1
ATOM 5684 O O . THR A 1 787 ? -45.366 4.891 9.064 1.00 85.25 787 THR A O 1
ATOM 5687 N N . GLY A 1 788 ? -45.206 5.119 11.295 1.00 80.12 788 GLY A N 1
ATOM 5688 C CA . GLY A 1 788 ? -44.757 6.518 11.278 1.00 80.12 788 GLY A CA 1
ATOM 5689 C C . GLY A 1 788 ? -45.878 7.563 11.338 1.00 80.12 788 GLY A C 1
ATOM 5690 O O . GLY A 1 788 ? -45.590 8.742 11.168 1.00 80.12 788 GLY A O 1
ATOM 5691 N N . GLY A 1 789 ? -47.128 7.155 11.589 1.00 83.38 789 GLY A N 1
ATOM 5692 C CA . GLY A 1 789 ? -48.254 8.071 11.826 1.00 83.38 789 GLY A CA 1
ATOM 5693 C C . GLY A 1 789 ? -48.958 8.577 10.562 1.00 83.38 789 GLY A C 1
ATOM 5694 O O . GLY A 1 789 ? -49.762 9.500 10.641 1.00 83.38 789 GLY A O 1
ATOM 5695 N N . LEU A 1 790 ? -48.667 7.990 9.397 1.00 87.62 790 LEU A N 1
ATOM 5696 C CA . LEU A 1 790 ? -49.329 8.327 8.134 1.00 87.62 790 LEU A CA 1
ATOM 5697 C C . LEU A 1 790 ? -50.713 7.657 8.049 1.00 87.62 790 LEU A C 1
ATOM 5699 O O . LEU A 1 790 ? -50.914 6.566 8.583 1.00 87.62 790 LEU A O 1
ATOM 5703 N N . THR A 1 791 ? -51.660 8.283 7.348 1.00 86.31 791 THR A N 1
ATOM 5704 C CA . THR A 1 791 ? -53.029 7.767 7.162 1.00 86.31 791 THR A CA 1
ATOM 5705 C C . THR A 1 791 ? -53.468 7.853 5.699 1.00 86.31 791 THR A C 1
ATOM 5707 O O . THR A 1 791 ? -52.926 8.644 4.927 1.00 86.31 791 THR A O 1
ATOM 5710 N N . GLY A 1 792 ? -54.434 7.016 5.304 1.00 85.56 792 GLY A N 1
ATOM 5711 C CA . GLY A 1 792 ? -54.989 6.970 3.942 1.00 85.56 792 GLY A CA 1
ATOM 5712 C C . GLY A 1 792 ? -54.861 5.599 3.270 1.00 85.56 792 GLY A C 1
ATOM 5713 O O . GLY A 1 792 ? -54.130 4.727 3.733 1.00 85.56 792 GLY A O 1
ATOM 5714 N N . THR A 1 793 ? -55.591 5.382 2.173 1.00 88.88 793 THR A N 1
ATOM 5715 C CA . THR A 1 793 ? -55.552 4.121 1.401 1.00 88.88 793 THR A CA 1
ATOM 5716 C C . THR A 1 793 ? -54.266 3.950 0.598 1.00 88.88 793 THR A C 1
ATOM 5718 O O . THR A 1 793 ? -53.872 2.826 0.300 1.00 88.88 793 THR A O 1
ATOM 5721 N N . SER A 1 794 ? -53.594 5.054 0.282 1.00 89.81 794 SER A N 1
ATOM 5722 C CA . SER A 1 794 ? -52.328 5.095 -0.438 1.00 89.81 794 SER A CA 1
ATOM 5723 C C . SER A 1 794 ? -51.426 6.143 0.201 1.00 89.81 794 SER A C 1
ATOM 5725 O O . SER A 1 794 ? -51.838 7.293 0.352 1.00 89.81 794 SER A O 1
ATOM 5727 N N . ILE A 1 795 ? -50.201 5.759 0.556 1.00 90.81 795 ILE A N 1
ATOM 5728 C CA . ILE A 1 795 ? -49.188 6.662 1.114 1.00 90.81 795 ILE A CA 1
ATOM 5729 C C . ILE A 1 795 ? -47.915 6.620 0.269 1.00 90.81 795 ILE A C 1
ATOM 5731 O O . ILE A 1 795 ? -47.544 5.568 -0.247 1.00 90.81 795 ILE A O 1
ATOM 5735 N N . THR A 1 796 ? -47.220 7.749 0.152 1.00 92.12 796 THR A N 1
ATOM 5736 C CA . THR A 1 796 ? -45.908 7.824 -0.507 1.00 92.12 796 THR A CA 1
ATOM 5737 C C . THR A 1 796 ? -44.824 7.964 0.547 1.00 92.12 796 THR A C 1
ATOM 5739 O O . THR A 1 796 ? -44.904 8.835 1.412 1.00 92.12 796 THR A O 1
ATOM 5742 N N . VAL A 1 797 ? -43.807 7.107 0.481 1.00 89.81 797 VAL A N 1
ATOM 5743 C CA . VAL A 1 797 ? -42.727 7.047 1.471 1.00 89.81 797 VAL A CA 1
ATOM 5744 C C . VAL A 1 797 ? -41.363 7.200 0.796 1.00 89.81 797 VAL A C 1
ATOM 5746 O O . VAL A 1 797 ? -41.130 6.611 -0.257 1.00 89.81 797 VAL A O 1
ATOM 5749 N N . ASN A 1 798 ? -40.467 7.989 1.402 1.00 90.19 798 ASN A N 1
ATOM 5750 C CA . ASN A 1 798 ? -39.080 8.216 0.960 1.00 90.19 798 ASN A CA 1
ATOM 5751 C C . ASN A 1 798 ? -38.111 7.958 2.133 1.00 90.19 798 ASN A C 1
ATOM 5753 O O . ASN A 1 798 ? -37.663 8.901 2.788 1.00 90.19 798 ASN A O 1
ATOM 5757 N N . PRO A 1 799 ? -37.893 6.689 2.517 1.00 89.62 799 PRO A N 1
ATOM 5758 C CA . PRO A 1 799 ? -36.945 6.358 3.572 1.00 89.62 799 PRO A CA 1
ATOM 5759 C C . PRO A 1 799 ? -35.489 6.571 3.117 1.00 89.62 799 PRO A C 1
ATOM 5761 O O . PRO A 1 799 ? -35.121 6.210 2.003 1.00 89.62 799 PRO A O 1
ATOM 5764 N N . ALA A 1 800 ? -34.648 7.115 4.006 1.00 84.25 800 ALA A N 1
ATOM 5765 C CA . ALA A 1 800 ? -33.210 7.296 3.758 1.00 84.25 800 ALA A CA 1
ATOM 5766 C C . ALA A 1 800 ? -32.396 5.991 3.894 1.00 84.25 800 ALA A C 1
ATOM 5768 O O . ALA A 1 800 ? -31.329 5.869 3.301 1.00 84.25 800 ALA A O 1
ATOM 5769 N N . GLU A 1 801 ? -32.916 5.010 4.638 1.00 87.19 801 GLU A N 1
ATOM 5770 C CA . GLU A 1 801 ? -32.324 3.685 4.865 1.00 87.19 801 GLU A CA 1
ATOM 5771 C C . GLU A 1 801 ? -33.409 2.598 4.790 1.00 87.19 801 GLU A C 1
ATOM 5773 O O . GLU A 1 801 ? -34.600 2.898 4.896 1.00 87.19 801 GLU A O 1
ATOM 5778 N N . THR A 1 802 ? -33.018 1.329 4.619 1.00 89.06 802 THR A N 1
ATOM 5779 C CA . THR A 1 802 ? -33.960 0.197 4.518 1.00 89.06 802 THR A CA 1
ATOM 5780 C C . THR A 1 802 ? -34.910 0.154 5.716 1.00 89.06 802 THR A C 1
ATOM 5782 O O . THR A 1 802 ? -34.474 0.065 6.863 1.00 89.06 802 THR A O 1
ATOM 5785 N N . LYS A 1 803 ? -36.223 0.197 5.449 1.00 90.06 803 LYS A N 1
ATOM 5786 C CA . LYS A 1 803 ? -37.249 0.359 6.488 1.00 90.06 803 LYS A CA 1
ATOM 5787 C C . LYS A 1 803 ? -38.466 -0.528 6.238 1.00 90.06 803 LYS A C 1
ATOM 5789 O O . LYS A 1 803 ? -38.940 -0.662 5.112 1.00 90.06 803 LYS A O 1
ATOM 5794 N N . GLY A 1 804 ? -38.984 -1.128 7.308 1.00 90.38 804 GLY A N 1
ATOM 5795 C CA . GLY A 1 804 ? -40.224 -1.904 7.294 1.00 90.38 804 GLY A CA 1
ATOM 5796 C C . GLY A 1 804 ? -41.462 -1.031 7.489 1.00 90.38 804 GLY A C 1
ATOM 5797 O O . GLY A 1 804 ? -41.469 -0.157 8.357 1.00 90.38 804 GLY A O 1
ATOM 5798 N N . TYR A 1 805 ? -42.517 -1.304 6.720 1.00 91.81 805 TYR A N 1
ATOM 5799 C CA . TYR A 1 805 ? -43.824 -0.664 6.842 1.00 91.81 805 TYR A CA 1
ATOM 5800 C C . TYR A 1 805 ? -44.909 -1.696 7.143 1.00 91.81 805 TYR A C 1
ATOM 5802 O O . TYR A 1 805 ? -44.942 -2.797 6.594 1.00 91.81 805 TYR A O 1
ATOM 5810 N N . LYS A 1 806 ? -45.810 -1.301 8.031 1.00 92.00 806 LYS A N 1
ATOM 5811 C CA . LYS A 1 806 ? -47.014 -2.019 8.435 1.00 92.00 806 LYS A CA 1
ATOM 5812 C C . LYS A 1 806 ? -48.200 -1.060 8.424 1.00 92.00 806 LYS A C 1
ATOM 5814 O O . LYS A 1 806 ? -48.017 0.142 8.647 1.00 92.00 806 LYS A O 1
ATOM 5819 N N . VAL A 1 807 ? -49.395 -1.606 8.231 1.00 92.69 807 VAL A N 1
ATOM 5820 C CA . VAL A 1 807 ? -50.662 -0.873 8.309 1.00 92.69 807 VAL A CA 1
ATOM 5821 C C . VAL A 1 807 ? -51.667 -1.657 9.143 1.00 92.69 807 VAL A C 1
ATOM 5823 O O . VAL A 1 807 ? -51.657 -2.891 9.155 1.00 92.69 807 VAL A O 1
ATOM 5826 N N . THR A 1 808 ? -52.525 -0.936 9.849 1.00 89.56 808 THR A N 1
ATOM 5827 C CA . THR A 1 808 ? -53.708 -1.468 10.527 1.00 89.56 808 THR A CA 1
ATOM 5828 C C . THR A 1 808 ? -54.949 -0.712 10.057 1.00 89.56 808 THR A C 1
ATOM 5830 O O . THR A 1 808 ? -54.864 0.439 9.632 1.00 89.56 808 THR A O 1
ATOM 5833 N N . CYS A 1 809 ? -56.110 -1.361 10.097 1.00 89.00 809 CYS A N 1
ATOM 5834 C CA . CYS A 1 809 ? -57.405 -0.749 9.803 1.00 89.00 809 CYS A CA 1
ATOM 5835 C C . CYS A 1 809 ? -58.174 -0.603 11.116 1.00 89.00 809 CYS A C 1
ATOM 5837 O O . CYS A 1 809 ? -58.343 -1.594 11.823 1.00 89.00 809 CYS A O 1
ATOM 5839 N N . THR A 1 810 ? -58.629 0.608 11.442 1.00 85.50 810 THR A N 1
ATOM 5840 C CA . THR A 1 810 ? -59.400 0.901 12.656 1.00 85.50 810 THR A CA 1
ATOM 5841 C C . THR A 1 810 ? -60.807 1.370 12.290 1.00 85.50 810 THR A C 1
ATOM 5843 O O . THR A 1 810 ? -60.972 2.388 11.621 1.00 85.50 810 THR A O 1
ATOM 5846 N N . GLN A 1 811 ? -61.833 0.651 12.741 1.00 83.38 811 GLN A N 1
ATOM 5847 C CA . GLN A 1 811 ? -63.243 0.981 12.523 1.00 83.38 811 GLN A CA 1
ATOM 5848 C C . GLN A 1 811 ? -64.038 0.712 13.803 1.00 83.38 811 GLN A C 1
ATOM 5850 O O . GLN A 1 811 ? -63.897 -0.358 14.385 1.00 83.38 811 GLN A O 1
ATOM 5855 N N . LEU A 1 812 ? -64.875 1.670 14.231 1.00 78.12 812 LEU A N 1
ATOM 5856 C CA . LEU A 1 812 ? -65.664 1.584 15.477 1.00 78.12 812 LEU A CA 1
ATOM 5857 C C . LEU A 1 812 ? -64.802 1.207 16.700 1.00 78.12 812 LEU A C 1
ATOM 5859 O O . LEU A 1 812 ? -65.145 0.300 17.457 1.00 78.12 812 LEU A O 1
ATOM 5863 N N . ASP A 1 813 ? -63.650 1.874 16.822 1.00 76.62 813 ASP A N 1
ATOM 5864 C CA . ASP A 1 813 ? -62.607 1.659 17.839 1.00 76.62 813 ASP A CA 1
ATOM 5865 C C . ASP A 1 813 ? -61.956 0.261 17.834 1.00 76.62 813 ASP A C 1
ATOM 5867 O O . ASP A 1 813 ? -61.134 -0.061 18.693 1.00 76.62 813 ASP A O 1
ATOM 5871 N N . CYS A 1 814 ? -62.240 -0.545 16.804 1.00 78.12 814 CYS A N 1
ATOM 5872 C CA . CYS A 1 814 ? -61.673 -1.868 16.593 1.00 78.12 814 CYS A CA 1
ATOM 5873 C C . CYS A 1 814 ? -60.603 -1.870 15.524 1.00 78.12 814 CYS A C 1
ATOM 5875 O O . CYS A 1 814 ? -60.850 -1.500 14.379 1.00 78.12 814 CYS A O 1
ATOM 5877 N N . THR A 1 815 ? -59.407 -2.307 15.909 1.00 84.19 815 THR A N 1
ATOM 5878 C CA . THR A 1 815 ? -58.246 -2.360 15.024 1.00 84.19 815 THR A CA 1
ATOM 5879 C C . THR A 1 815 ? -58.001 -3.797 14.586 1.00 84.19 815 THR A C 1
ATOM 5881 O O . THR A 1 815 ? -57.969 -4.701 15.417 1.00 84.19 815 THR A O 1
ATOM 5884 N N . SER A 1 816 ? -57.856 -4.007 13.283 1.00 86.00 816 SER A N 1
ATOM 5885 C CA . SER A 1 816 ? -57.478 -5.294 12.705 1.00 86.00 816 SER A CA 1
ATOM 5886 C C . SER A 1 816 ? -56.093 -5.742 13.182 1.00 86.00 816 SER A C 1
ATOM 5888 O O . SER A 1 816 ? -55.275 -4.917 13.602 1.00 86.00 816 SER A O 1
ATOM 5890 N N . ASP A 1 817 ? -55.755 -7.014 12.961 1.00 84.12 817 ASP A N 1
ATOM 5891 C CA . ASP A 1 817 ? -54.351 -7.427 12.975 1.00 84.12 817 ASP A CA 1
ATOM 5892 C C . ASP A 1 817 ? -53.521 -6.535 12.045 1.00 84.12 817 ASP A C 1
ATOM 5894 O O . ASP A 1 817 ? -53.988 -6.066 10.996 1.00 84.12 817 ASP A O 1
ATOM 5898 N N . SER A 1 818 ? -52.275 -6.292 12.444 1.00 83.94 818 SER A N 1
ATOM 5899 C CA . SER A 1 818 ? -51.321 -5.586 11.601 1.00 83.94 818 SER A CA 1
ATOM 5900 C C . SER A 1 818 ? -51.031 -6.411 10.359 1.00 83.94 818 SER A C 1
ATOM 5902 O O . SER A 1 818 ? -50.870 -7.631 10.435 1.00 83.94 818 SER A O 1
ATOM 5904 N N . SER A 1 819 ? -50.927 -5.744 9.212 1.00 89.31 819 SER A N 1
ATOM 5905 C CA . SER A 1 819 ? -50.417 -6.381 8.007 1.00 89.31 819 SER A CA 1
ATOM 5906 C C . SER A 1 819 ? -49.055 -7.043 8.268 1.00 89.31 819 SER A C 1
ATOM 5908 O O . SER A 1 819 ? -48.302 -6.685 9.190 1.00 89.31 819 SER A O 1
ATOM 5910 N N . ASP A 1 820 ? -48.682 -7.972 7.394 1.00 87.06 820 ASP A N 1
ATOM 5911 C CA . ASP A 1 820 ? -47.303 -8.454 7.374 1.00 87.06 820 ASP A CA 1
ATOM 5912 C C . ASP A 1 820 ? -46.353 -7.282 7.069 1.00 87.06 820 ASP A C 1
ATOM 5914 O O . ASP A 1 820 ? -46.762 -6.266 6.491 1.00 87.06 820 ASP A O 1
ATOM 5918 N N . VAL A 1 821 ? -45.105 -7.372 7.547 1.00 88.88 821 VAL A N 1
ATOM 5919 C CA . VAL A 1 821 ? -44.113 -6.317 7.288 1.00 88.88 821 VAL A CA 1
ATOM 5920 C C . VAL A 1 821 ? -43.796 -6.312 5.805 1.00 88.88 821 VAL A C 1
ATOM 5922 O O . VAL A 1 821 ? -43.284 -7.300 5.282 1.00 88.88 821 VAL A O 1
ATOM 5925 N N . VAL A 1 822 ? -44.025 -5.178 5.153 1.00 89.81 822 VAL A N 1
ATOM 5926 C CA . VAL A 1 822 ? -43.468 -4.913 3.830 1.00 89.81 822 VAL A CA 1
ATOM 5927 C C . VAL A 1 822 ? -42.196 -4.101 4.020 1.00 89.81 822 VAL A C 1
ATOM 5929 O O . VAL A 1 822 ? -42.236 -2.925 4.386 1.00 89.81 822 VAL A O 1
ATOM 5932 N N . THR A 1 823 ? -41.053 -4.752 3.821 1.00 89.94 823 THR A N 1
ATOM 5933 C CA . THR A 1 823 ? -39.738 -4.107 3.881 1.00 89.94 823 THR A CA 1
ATOM 5934 C C . THR A 1 823 ? -39.446 -3.419 2.560 1.00 89.94 823 THR A C 1
ATOM 5936 O O . THR A 1 823 ? -39.464 -4.061 1.514 1.00 89.94 823 THR A O 1
ATOM 5939 N N . ILE A 1 824 ? -39.159 -2.120 2.622 1.00 92.31 824 ILE A N 1
ATOM 5940 C CA . ILE A 1 824 ? -38.662 -1.352 1.484 1.00 92.31 824 ILE A CA 1
ATOM 5941 C C . ILE A 1 824 ? -37.148 -1.246 1.619 1.00 92.31 824 ILE A C 1
ATOM 5943 O O . ILE A 1 824 ? -36.638 -0.566 2.513 1.00 92.31 824 ILE A O 1
ATOM 5947 N N . THR A 1 825 ? -36.434 -1.951 0.743 1.00 90.25 825 THR A N 1
ATOM 5948 C CA . THR A 1 825 ? -34.970 -1.928 0.693 1.00 90.25 825 THR A CA 1
ATOM 5949 C C . THR A 1 825 ? -34.496 -0.673 -0.030 1.00 90.25 825 THR A C 1
ATOM 5951 O O . THR A 1 825 ? -34.854 -0.457 -1.191 1.00 90.25 825 THR A O 1
ATOM 5954 N N . VAL A 1 826 ? -33.688 0.140 0.656 1.00 90.56 826 VAL A N 1
ATOM 5955 C CA . VAL A 1 826 ? -33.067 1.346 0.095 1.00 90.56 826 VAL A CA 1
ATOM 5956 C C . VAL A 1 826 ? -31.657 0.997 -0.353 1.00 90.56 826 VAL A C 1
ATOM 5958 O O . VAL A 1 826 ? -30.776 0.753 0.472 1.00 90.56 826 VAL A O 1
ATOM 5961 N N . ASN A 1 827 ? -31.455 0.959 -1.665 1.00 87.94 827 ASN A N 1
ATOM 5962 C CA . ASN A 1 827 ? -30.154 0.697 -2.260 1.00 87.94 827 ASN A CA 1
ATOM 5963 C C . ASN A 1 827 ? -29.363 2.011 -2.383 1.00 87.94 827 ASN A C 1
ATOM 5965 O O . ASN A 1 827 ? -29.935 3.044 -2.760 1.00 87.94 827 ASN A O 1
ATOM 5969 N N . PRO A 1 828 ? -28.050 1.998 -2.096 1.00 83.69 828 PRO A N 1
ATOM 5970 C CA . PRO A 1 828 ? -27.206 3.165 -2.306 1.00 83.69 828 PRO A CA 1
ATOM 5971 C C . PRO A 1 828 ? -27.126 3.514 -3.799 1.00 83.69 828 PRO A C 1
ATOM 5973 O O . PRO A 1 828 ? -27.085 2.625 -4.653 1.00 83.69 828 PRO A O 1
ATOM 5976 N N . ILE A 1 829 ? -27.081 4.812 -4.119 1.00 84.69 829 ILE A N 1
ATOM 5977 C CA . ILE A 1 829 ? -26.772 5.266 -5.480 1.00 84.69 829 ILE A CA 1
ATOM 5978 C C . ILE A 1 829 ? -25.285 4.975 -5.742 1.00 84.69 829 ILE A C 1
ATOM 5980 O O . ILE A 1 829 ? -24.444 5.389 -4.938 1.00 84.69 829 ILE A O 1
ATOM 5984 N N . PRO A 1 830 ? -24.933 4.272 -6.836 1.00 82.81 830 PRO A N 1
ATOM 5985 C CA . PRO A 1 830 ? -23.537 4.013 -7.167 1.00 82.81 830 PRO A CA 1
ATOM 5986 C C . PRO A 1 830 ? -22.776 5.317 -7.410 1.00 82.81 830 PRO A C 1
ATOM 5988 O O . PRO A 1 830 ? -23.332 6.286 -7.929 1.00 82.81 830 PRO A O 1
ATOM 5991 N N . VAL A 1 831 ? -21.487 5.333 -7.072 1.00 82.81 831 VAL A N 1
ATOM 5992 C CA . VAL A 1 831 ? -20.625 6.499 -7.305 1.00 82.81 831 VAL A CA 1
ATOM 5993 C C . VAL A 1 831 ? -20.592 6.834 -8.801 1.00 82.81 831 VAL A C 1
ATOM 5995 O O . VAL A 1 831 ? -20.550 5.936 -9.645 1.00 82.81 831 VAL A O 1
ATOM 5998 N N . LYS A 1 832 ? -20.608 8.135 -9.121 1.00 85.00 832 LYS A N 1
ATOM 5999 C CA . LYS A 1 832 ? -20.471 8.658 -10.487 1.00 85.00 832 LYS A CA 1
ATOM 6000 C C . LYS A 1 832 ? -19.260 8.005 -11.186 1.00 85.00 832 LYS A C 1
ATOM 6002 O O . LYS A 1 832 ? -18.139 8.158 -10.695 1.00 85.00 832 LYS A O 1
ATOM 6007 N N . PRO A 1 833 ? -19.448 7.291 -12.311 1.00 85.31 833 PRO A N 1
ATOM 6008 C CA . PRO A 1 833 ? -18.365 6.592 -12.988 1.00 85.31 833 PRO A CA 1
ATOM 6009 C C . PRO A 1 833 ? -17.396 7.577 -13.646 1.00 85.31 833 PRO A C 1
ATOM 6011 O O . PRO A 1 833 ? -17.799 8.605 -14.194 1.00 85.31 833 PRO A O 1
ATOM 6014 N N . VAL A 1 834 ? -16.111 7.222 -13.636 1.00 87.25 834 VAL A N 1
ATOM 6015 C CA . VAL A 1 834 ? -15.040 7.962 -14.315 1.00 87.25 834 VAL A CA 1
ATOM 6016 C C . VAL A 1 834 ? -14.667 7.212 -15.590 1.00 87.25 834 VAL A C 1
ATOM 6018 O O . VAL A 1 834 ? -14.291 6.038 -15.529 1.00 87.25 834 VAL A O 1
ATOM 6021 N N . ILE A 1 835 ? -14.799 7.882 -16.738 1.00 89.56 835 ILE A N 1
ATOM 6022 C CA . ILE A 1 835 ? -14.360 7.355 -18.035 1.00 89.56 835 ILE A CA 1
ATOM 6023 C C . ILE A 1 835 ? -12.862 7.623 -18.184 1.00 89.56 835 ILE A C 1
ATOM 6025 O O . ILE A 1 835 ? -12.415 8.751 -17.994 1.00 89.56 835 ILE A O 1
ATOM 6029 N N . THR A 1 836 ? -12.101 6.605 -18.577 1.00 85.31 836 THR A N 1
ATOM 6030 C CA . THR A 1 836 ? -10.701 6.728 -18.988 1.00 85.31 836 THR A CA 1
ATOM 6031 C C . THR A 1 836 ? -10.503 6.212 -20.412 1.00 85.31 836 THR A C 1
ATOM 6033 O O . THR A 1 836 ? -11.190 5.299 -20.878 1.00 85.31 836 THR A O 1
ATOM 6036 N N . THR A 1 837 ? -9.563 6.827 -21.127 1.00 81.88 837 THR A N 1
ATOM 6037 C CA . THR A 1 837 ? -9.118 6.414 -22.463 1.00 81.88 837 THR A CA 1
ATOM 6038 C C . THR A 1 837 ? -7.643 6.757 -22.633 1.00 81.88 837 THR A C 1
ATOM 6040 O O . THR A 1 837 ? -7.185 7.785 -22.139 1.00 81.88 837 THR A O 1
ATOM 6043 N N . THR A 1 838 ? -6.898 5.906 -23.333 1.00 67.19 838 THR A N 1
ATOM 6044 C CA . THR A 1 838 ? -5.487 6.148 -23.673 1.00 67.19 838 THR A CA 1
ATOM 6045 C C . THR A 1 838 ? -5.322 7.088 -24.870 1.00 67.19 838 THR A C 1
ATOM 6047 O O . THR A 1 838 ? -4.257 7.673 -25.042 1.00 67.19 838 THR A O 1
ATOM 6050 N N . PHE A 1 839 ? -6.377 7.290 -25.670 1.00 67.88 839 PHE A N 1
ATOM 6051 C CA . PHE A 1 839 ? -6.379 8.185 -26.828 1.00 67.88 839 PHE A CA 1
ATOM 6052 C C . PHE A 1 839 ? -7.668 9.019 -26.846 1.00 67.88 839 PHE A C 1
ATOM 6054 O O . PHE A 1 839 ? -8.764 8.471 -26.877 1.00 67.88 839 PHE A O 1
ATOM 6061 N N . ALA A 1 840 ? -7.568 10.350 -26.828 1.00 67.50 840 ALA A N 1
ATOM 6062 C CA . ALA A 1 840 ? -8.737 11.243 -26.922 1.00 67.50 840 ALA A CA 1
ATOM 6063 C C . ALA A 1 840 ? -8.953 11.817 -28.336 1.00 67.50 840 ALA A C 1
ATOM 6065 O O . ALA A 1 840 ? -9.984 12.430 -28.609 1.00 67.50 840 ALA A O 1
ATOM 6066 N N . ASN A 1 841 ? -7.983 11.614 -29.233 1.00 82.62 841 ASN A N 1
ATOM 6067 C CA . ASN A 1 841 ? -7.993 12.131 -30.595 1.00 82.62 841 ASN A CA 1
ATOM 6068 C C . ASN A 1 841 ? -7.758 10.991 -31.588 1.00 82.62 841 ASN A C 1
ATOM 6070 O O . ASN A 1 841 ? -6.731 10.319 -31.506 1.00 82.62 841 ASN A O 1
ATOM 6074 N N . ILE A 1 842 ? -8.673 10.814 -32.535 1.00 88.19 842 ILE A N 1
ATOM 6075 C CA . ILE A 1 842 ? -8.613 9.786 -33.584 1.00 88.19 842 ILE A CA 1
ATOM 6076 C C . ILE A 1 842 ? -8.916 10.407 -34.951 1.00 88.19 842 ILE A C 1
ATOM 6078 O O . ILE A 1 842 ? -9.453 11.511 -35.027 1.00 88.19 842 ILE A O 1
ATOM 6082 N N . CYS A 1 843 ? -8.570 9.713 -36.030 1.00 87.50 843 CYS A N 1
ATOM 6083 C CA . CYS A 1 843 ? -9.004 10.069 -37.384 1.00 87.50 843 CYS A CA 1
ATOM 6084 C C . CYS A 1 843 ? -10.411 9.529 -37.652 1.00 87.50 843 CYS A C 1
ATOM 6086 O O . CYS A 1 843 ? -10.857 8.625 -36.942 1.00 87.50 843 CYS A O 1
ATOM 6088 N N . ALA A 1 844 ? -11.107 10.072 -38.653 1.00 84.62 844 ALA A N 1
ATOM 6089 C CA . ALA A 1 844 ? -12.441 9.596 -39.031 1.00 84.62 844 ALA A CA 1
ATOM 6090 C C . ALA A 1 844 ? -12.430 8.076 -39.278 1.00 84.62 844 ALA A C 1
ATOM 6092 O O . ALA A 1 844 ? -11.563 7.568 -39.988 1.00 84.62 844 ALA A O 1
ATOM 6093 N N . GLY A 1 845 ? -13.325 7.348 -38.600 1.00 80.31 845 GLY A N 1
ATOM 6094 C CA . GLY A 1 845 ? -13.413 5.884 -38.665 1.00 80.31 845 GLY A CA 1
ATOM 6095 C C . GLY A 1 845 ? -12.387 5.117 -37.812 1.00 80.31 845 GLY A C 1
ATOM 6096 O O . GLY A 1 845 ? -12.479 3.893 -37.700 1.00 80.31 845 GLY A O 1
ATOM 6097 N N . GLY A 1 846 ? -11.435 5.797 -37.162 1.00 85.19 846 GLY A N 1
ATOM 6098 C CA . GLY A 1 846 ? -10.498 5.182 -36.216 1.00 85.19 846 GLY A CA 1
ATOM 6099 C C . GLY A 1 846 ? -11.197 4.689 -34.945 1.00 85.19 846 GLY A C 1
ATOM 6100 O O . GLY A 1 846 ? -12.173 5.285 -34.501 1.00 85.19 846 GLY A O 1
ATOM 6101 N N . SER A 1 847 ? -10.708 3.605 -34.337 1.00 85.75 847 SER A N 1
ATOM 6102 C CA . SER A 1 847 ? -11.312 3.027 -33.129 1.00 85.75 847 SER A CA 1
ATOM 6103 C C . SER A 1 847 ? -10.602 3.468 -31.851 1.00 85.75 847 SER A C 1
ATOM 6105 O O . SER A 1 847 ? -9.375 3.420 -31.776 1.00 85.75 847 SER A O 1
ATOM 6107 N N . VAL A 1 848 ? -11.366 3.798 -30.812 1.00 88.12 848 VAL A N 1
ATOM 6108 C CA . VAL A 1 848 ? -10.866 4.050 -29.454 1.00 88.12 848 VAL A CA 1
ATOM 6109 C C . VAL A 1 848 ? -11.636 3.209 -28.440 1.00 88.12 848 VAL A C 1
ATOM 6111 O O . VAL A 1 848 ? -12.845 3.016 -28.574 1.00 88.12 848 VAL A O 1
ATOM 6114 N N . THR A 1 849 ? -10.941 2.722 -27.412 1.00 90.94 849 THR A N 1
ATOM 6115 C CA . THR A 1 849 ? -11.556 1.991 -26.300 1.00 90.94 849 THR A CA 1
ATOM 6116 C C . THR A 1 849 ? -11.756 2.918 -25.104 1.00 90.94 849 THR A C 1
ATOM 6118 O O . THR A 1 849 ? -10.791 3.441 -24.550 1.00 90.94 849 THR A O 1
ATOM 6121 N N . LEU A 1 850 ? -13.010 3.102 -24.692 1.00 90.75 850 LEU A N 1
ATOM 6122 C CA . LEU A 1 850 ? -13.390 3.842 -23.490 1.00 90.75 850 LEU A CA 1
ATOM 6123 C C . LEU A 1 850 ? -13.660 2.845 -22.361 1.00 90.75 850 LEU A C 1
ATOM 6125 O O . LEU A 1 850 ? -14.405 1.884 -22.552 1.00 90.75 850 LEU A O 1
ATOM 6129 N N . THR A 1 851 ? -13.076 3.070 -21.186 1.00 90.06 851 THR A N 1
ATOM 6130 C CA . THR A 1 851 ? -13.203 2.161 -20.036 1.00 90.06 851 THR A CA 1
ATOM 6131 C C . THR A 1 851 ? -13.708 2.911 -18.808 1.00 90.06 851 THR A C 1
ATOM 6133 O O . THR A 1 851 ? -13.355 4.067 -18.594 1.00 90.06 851 THR A O 1
ATOM 6136 N N . VAL A 1 852 ? -14.550 2.268 -17.999 1.00 89.06 852 VAL A N 1
ATOM 6137 C CA . VAL A 1 852 ? -14.973 2.774 -16.685 1.00 89.06 852 VAL A CA 1
ATOM 6138 C C . VAL A 1 852 ? -14.206 2.021 -15.604 1.00 89.06 852 VAL A C 1
ATOM 6140 O O . VAL A 1 852 ? -14.285 0.796 -15.531 1.00 89.06 852 VAL A O 1
ATOM 6143 N N . LEU A 1 853 ? -13.469 2.755 -14.764 1.00 79.75 853 LEU A N 1
ATOM 6144 C CA . LEU A 1 853 ? -12.547 2.183 -13.770 1.00 79.75 853 LEU A CA 1
ATOM 6145 C C . LEU A 1 853 ? -13.242 1.365 -12.675 1.00 79.75 853 LEU A C 1
ATOM 6147 O O . LEU A 1 853 ? -12.677 0.395 -12.175 1.00 79.75 853 LEU A O 1
ATOM 6151 N N . SER A 1 854 ? -14.456 1.748 -12.281 1.00 74.62 854 SER A N 1
ATOM 6152 C CA . SER A 1 854 ? -15.206 1.031 -11.254 1.00 74.62 854 SER A CA 1
ATOM 6153 C C . SER A 1 854 ? -16.714 1.250 -11.385 1.00 74.62 854 SER A C 1
ATOM 6155 O O . SER A 1 854 ? -17.208 2.356 -11.589 1.00 74.62 854 SER A O 1
ATOM 6157 N N . CYS A 1 855 ? -17.458 0.153 -11.276 1.00 79.19 855 CYS A N 1
ATOM 6158 C CA . CYS A 1 855 ? -18.915 0.110 -11.148 1.00 79.19 855 CYS A CA 1
ATOM 6159 C C . CYS A 1 855 ? -19.211 -1.166 -10.355 1.00 79.19 855 CYS A C 1
ATOM 6161 O O . CYS A 1 855 ? -19.500 -2.193 -10.954 1.00 79.19 855 CYS A O 1
ATOM 6163 N N . GLY A 1 856 ? -18.959 -1.132 -9.038 1.00 65.81 856 GLY A N 1
ATOM 6164 C CA . GLY A 1 856 ? -18.720 -2.279 -8.140 1.00 65.81 856 GLY A CA 1
ATOM 6165 C C . GLY A 1 856 ? -19.719 -3.444 -8.206 1.00 65.81 856 GLY A C 1
ATOM 6166 O O . GLY A 1 856 ? -20.502 -3.630 -7.285 1.00 65.81 856 GLY A O 1
ATOM 6167 N N . GLY A 1 857 ? -19.664 -4.249 -9.271 1.00 68.94 857 GLY A N 1
ATOM 6168 C CA . GLY A 1 857 ? -20.606 -5.332 -9.577 1.00 68.94 857 GLY A CA 1
ATOM 6169 C C . GLY A 1 857 ? -21.873 -4.907 -10.343 1.00 68.94 857 GLY A C 1
ATOM 6170 O O . GLY A 1 857 ? -22.770 -5.727 -10.515 1.00 68.94 857 GLY A O 1
ATOM 6171 N N . GLY A 1 858 ? -21.978 -3.648 -10.782 1.00 79.94 858 GLY A N 1
ATOM 6172 C CA . GLY A 1 858 ? -23.105 -3.109 -11.554 1.00 79.94 858 GLY A CA 1
ATOM 6173 C C . GLY A 1 858 ? -22.921 -3.187 -13.076 1.00 79.94 858 GLY A C 1
ATOM 6174 O O . GLY A 1 858 ? -21.878 -3.583 -13.589 1.00 79.94 858 GLY A O 1
ATOM 6175 N N . THR A 1 859 ? -23.948 -2.772 -13.820 1.00 85.50 859 THR A N 1
ATOM 6176 C CA . THR A 1 859 ? -23.922 -2.680 -15.289 1.00 85.50 859 THR A CA 1
ATOM 6177 C C . THR A 1 859 ? -23.655 -1.245 -15.735 1.00 85.50 859 THR A C 1
ATOM 6179 O O . THR A 1 859 ? -24.351 -0.318 -15.328 1.00 85.50 859 THR A O 1
ATOM 6182 N N . VAL A 1 860 ? -22.652 -1.044 -16.588 1.00 90.56 860 VAL A N 1
ATOM 6183 C CA . VAL A 1 860 ? -22.352 0.271 -17.172 1.00 90.56 860 VAL A CA 1
ATOM 6184 C C . VAL A 1 860 ? -23.116 0.422 -18.484 1.00 90.56 860 VAL A C 1
ATOM 6186 O O . VAL A 1 860 ? -22.986 -0.422 -19.375 1.00 90.56 860 VAL A O 1
ATOM 6189 N N . LYS A 1 861 ? -23.894 1.502 -18.607 1.00 90.56 861 LYS A N 1
ATOM 6190 C CA . LYS A 1 861 ? -24.551 1.924 -19.851 1.00 90.56 861 LYS A CA 1
ATOM 6191 C C . LYS A 1 861 ? -23.914 3.202 -20.366 1.00 90.56 861 LYS A C 1
ATOM 6193 O O . LYS A 1 861 ? -23.668 4.126 -19.595 1.00 90.56 861 LYS A O 1
ATOM 6198 N N . TRP A 1 862 ? -23.699 3.264 -21.669 1.00 91.44 862 TRP A N 1
ATOM 6199 C CA . TRP A 1 862 ? -23.070 4.391 -22.342 1.00 91.44 862 TRP A CA 1
ATOM 6200 C C . TRP A 1 862 ? -24.064 5.121 -23.247 1.00 91.44 862 TRP A C 1
ATOM 6202 O O . TRP A 1 862 ? -25.103 4.576 -23.638 1.00 91.44 862 TRP A O 1
ATOM 6212 N N . THR A 1 863 ? -23.729 6.354 -23.627 1.00 87.75 863 THR A N 1
ATOM 6213 C CA . THR A 1 863 ? -24.445 7.093 -24.675 1.00 87.75 863 THR A CA 1
ATOM 6214 C C . THR A 1 863 ? -24.574 6.239 -25.943 1.00 87.75 863 THR A C 1
ATOM 6216 O O . THR A 1 863 ? -23.614 5.603 -26.368 1.00 87.75 863 THR A O 1
ATOM 6219 N N . GLY A 1 864 ? -25.758 6.230 -26.565 1.00 81.25 864 GLY A N 1
ATOM 6220 C CA . GLY A 1 864 ? -26.014 5.452 -27.786 1.00 81.25 864 GLY A CA 1
ATOM 6221 C C . GLY A 1 864 ? -26.435 3.995 -27.557 1.00 81.25 864 GLY A C 1
ATOM 6222 O O . GLY A 1 864 ? -26.504 3.240 -28.518 1.00 81.25 864 GLY A O 1
ATOM 6223 N N . GLY A 1 865 ? -26.736 3.596 -26.315 1.00 84.12 865 GLY A N 1
ATOM 6224 C CA . GLY A 1 865 ? -27.292 2.271 -26.002 1.00 84.12 865 GLY A CA 1
ATOM 6225 C C . GLY A 1 865 ? -26.255 1.155 -25.843 1.00 84.12 865 GLY A C 1
ATOM 6226 O O . GLY A 1 865 ? -26.632 -0.006 -25.718 1.00 84.12 865 GLY A O 1
ATOM 6227 N N . LEU A 1 866 ? -24.964 1.494 -25.826 1.00 88.06 866 LEU A N 1
ATOM 6228 C CA . LEU A 1 866 ? -23.875 0.540 -25.608 1.00 88.06 866 LEU A CA 1
ATOM 6229 C C . LEU A 1 866 ? -23.772 0.155 -24.121 1.00 88.06 866 LEU A C 1
ATOM 6231 O O . LEU A 1 866 ? -24.147 0.927 -23.234 1.00 88.06 866 LEU A O 1
ATOM 6235 N N . SER A 1 867 ? -23.232 -1.030 -23.834 1.00 87.62 867 SER A N 1
ATOM 6236 C CA . SER A 1 867 ? -23.103 -1.556 -22.469 1.00 87.62 867 SER A CA 1
ATOM 6237 C C . SER A 1 867 ? -21.824 -2.364 -22.273 1.00 87.62 867 SER A C 1
ATOM 6239 O O . SER A 1 867 ? -21.388 -3.045 -23.195 1.00 87.62 867 SER A O 1
ATOM 6241 N N . GLY A 1 868 ? -21.273 -2.335 -21.059 1.00 86.69 868 GLY A N 1
ATOM 6242 C CA . GLY A 1 868 ? -20.036 -3.034 -20.688 1.00 86.69 868 GLY A CA 1
ATOM 6243 C C . GLY A 1 868 ? -19.071 -2.115 -19.941 1.00 86.69 868 GLY A C 1
ATOM 6244 O O . GLY A 1 868 ? -19.130 -0.897 -20.094 1.00 86.69 868 GLY A O 1
ATOM 6245 N N . THR A 1 869 ? -18.185 -2.675 -19.114 1.00 88.00 869 THR A N 1
ATOM 6246 C CA . THR A 1 869 ? -17.157 -1.899 -18.384 1.00 88.00 869 THR A CA 1
ATOM 6247 C C . THR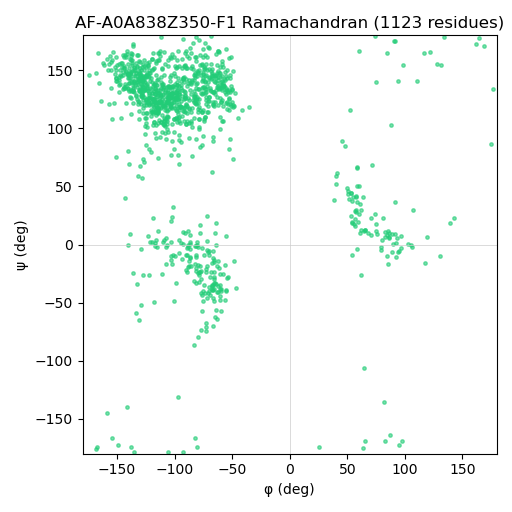 A 1 869 ? -16.095 -1.302 -19.312 1.00 88.00 869 THR A C 1
ATOM 6249 O O . THR A 1 869 ? -15.399 -0.365 -18.929 1.00 88.00 869 THR A O 1
ATOM 6252 N N . SER A 1 870 ? -16.018 -1.799 -20.546 1.00 89.44 870 SER A N 1
ATOM 6253 C CA . SER A 1 870 ? -15.221 -1.257 -21.638 1.00 89.44 870 SER A CA 1
ATOM 6254 C C . SER A 1 870 ? -16.025 -1.331 -22.938 1.00 89.44 870 SER A C 1
ATOM 6256 O O . SER A 1 870 ? -16.719 -2.324 -23.171 1.00 89.44 870 SER A O 1
ATOM 6258 N N . ILE A 1 871 ? -15.959 -0.285 -23.762 1.00 90.56 871 ILE A N 1
ATOM 6259 C CA . ILE A 1 871 ? -16.547 -0.249 -25.108 1.00 90.56 871 ILE A CA 1
ATOM 6260 C C . ILE A 1 871 ? -15.510 0.232 -26.119 1.00 90.56 871 ILE A C 1
ATOM 6262 O O . ILE A 1 871 ? -14.709 1.116 -25.821 1.00 90.56 871 ILE A O 1
ATOM 6266 N N . THR A 1 872 ? -15.561 -0.300 -27.337 1.00 90.44 872 THR A N 1
ATOM 6267 C CA . THR A 1 872 ? -14.773 0.198 -28.470 1.00 90.44 872 THR A CA 1
ATOM 6268 C C . THR A 1 872 ? -15.699 0.934 -29.429 1.00 90.44 872 THR A C 1
ATOM 6270 O O . THR A 1 872 ? -16.731 0.400 -29.833 1.00 90.44 872 THR A O 1
ATOM 6273 N N . VAL A 1 873 ? -15.350 2.173 -29.775 1.00 88.94 873 VAL A N 1
ATOM 6274 C CA . VAL A 1 873 ? -16.155 3.051 -30.634 1.00 88.94 873 VAL A CA 1
ATOM 6275 C C . VAL A 1 873 ? -15.316 3.596 -31.785 1.00 88.94 873 VAL A C 1
ATOM 6277 O O . VAL A 1 873 ? -14.160 3.957 -31.579 1.00 88.94 873 VAL A O 1
ATOM 6280 N N . SER A 1 874 ? -15.919 3.696 -32.974 1.00 89.38 874 SER A N 1
ATOM 6281 C CA . SER A 1 874 ? -15.268 4.210 -34.191 1.00 89.38 874 SER A CA 1
ATOM 6282 C C . SER A 1 874 ? -16.080 5.340 -34.839 1.00 89.38 874 SER A C 1
ATOM 6284 O O . SER A 1 874 ? -16.761 5.119 -35.840 1.00 89.38 874 SER A O 1
ATOM 6286 N N . PRO A 1 875 ? -16.140 6.538 -34.232 1.00 88.19 875 PRO A N 1
ATOM 6287 C CA . PRO A 1 875 ? -16.948 7.631 -34.761 1.00 88.19 875 PRO A CA 1
ATOM 6288 C C . PRO A 1 875 ? -16.315 8.310 -35.996 1.00 88.19 875 PRO A C 1
ATOM 6290 O O . PRO A 1 875 ? -15.110 8.526 -36.058 1.00 88.19 875 PRO A O 1
ATOM 6293 N N . GLU A 1 876 ? -17.157 8.712 -36.955 1.00 84.69 876 GLU A N 1
ATOM 6294 C CA . GLU A 1 876 ? -16.769 9.471 -38.168 1.00 84.69 876 GLU A CA 1
ATOM 6295 C C . GLU A 1 876 ? -16.617 10.985 -37.932 1.00 84.69 876 GLU A C 1
ATOM 6297 O O . GLU A 1 876 ? -15.970 11.690 -38.699 1.00 84.69 876 GLU A O 1
ATOM 6302 N N . ILE A 1 877 ? -17.225 11.503 -36.862 1.00 86.69 877 ILE A N 1
ATOM 6303 C CA . ILE A 1 877 ? -17.169 12.911 -36.444 1.00 86.69 877 ILE A CA 1
ATOM 6304 C C . ILE A 1 877 ? -16.993 12.985 -34.928 1.00 86.69 877 ILE A C 1
ATOM 6306 O O . ILE A 1 877 ? -17.335 12.028 -34.231 1.00 86.69 877 ILE A O 1
ATOM 6310 N N . THR A 1 878 ? -16.495 14.113 -34.410 1.00 88.81 878 THR A N 1
ATOM 6311 C CA . THR A 1 878 ? -16.304 14.316 -32.966 1.00 88.81 878 THR A CA 1
ATOM 6312 C C . THR A 1 878 ? -17.594 14.008 -32.220 1.00 88.81 878 THR A C 1
ATOM 6314 O O . THR A 1 878 ? -18.639 14.606 -32.484 1.00 88.81 878 THR A O 1
ATOM 6317 N N . LYS A 1 879 ? -17.523 13.050 -31.295 1.00 89.62 879 LYS A N 1
ATOM 6318 C CA . LYS A 1 879 ? -18.670 12.588 -30.514 1.00 89.62 879 LYS A CA 1
ATOM 6319 C C . LYS A 1 879 ? -18.332 12.563 -29.039 1.00 89.62 879 LYS A C 1
ATOM 6321 O O . LYS A 1 879 ? -17.217 12.250 -28.629 1.00 89.62 879 LYS A O 1
ATOM 6326 N N . SER A 1 880 ? -19.346 12.864 -28.248 1.00 90.50 880 SER A N 1
ATOM 6327 C CA . SER A 1 880 ? -19.268 12.890 -26.799 1.00 90.50 880 SER A CA 1
ATOM 6328 C C . SER A 1 880 ? -19.919 11.645 -26.220 1.00 90.50 880 SER A C 1
ATOM 6330 O O . SER A 1 880 ? -21.068 11.330 -26.534 1.00 90.50 880 SER A O 1
ATOM 6332 N N . TYR A 1 881 ? -19.197 10.968 -25.338 1.00 91.38 881 TYR A N 1
ATOM 6333 C CA . TYR A 1 881 ? -19.655 9.786 -24.629 1.00 91.38 881 TYR A CA 1
ATOM 6334 C C . TYR A 1 881 ? -19.810 10.109 -23.152 1.00 91.38 881 TYR A C 1
ATOM 6336 O O . TYR A 1 881 ? -19.009 10.822 -22.547 1.00 91.38 881 TYR A O 1
ATOM 6344 N N . LYS A 1 882 ? -20.873 9.572 -22.574 1.00 93.06 882 LYS A N 1
ATOM 6345 C CA . LYS A 1 882 ? -21.102 9.543 -21.142 1.00 93.06 882 LYS A CA 1
ATOM 6346 C C . LYS A 1 882 ? -21.419 8.114 -20.742 1.00 93.06 882 LYS A C 1
ATOM 6348 O O . LYS A 1 882 ? -21.943 7.349 -21.553 1.00 93.06 882 LYS A O 1
ATOM 6353 N N . ALA A 1 883 ? -21.121 7.780 -19.500 1.00 91.31 883 ALA A N 1
ATOM 6354 C CA . ALA A 1 883 ? -21.433 6.495 -18.911 1.00 91.31 883 ALA A CA 1
ATOM 6355 C C . ALA A 1 883 ? -22.237 6.705 -17.631 1.00 91.31 883 ALA A C 1
ATOM 6357 O O . ALA A 1 883 ? -21.999 7.656 -16.891 1.00 91.31 883 ALA A O 1
ATOM 6358 N N . ALA A 1 884 ? -23.170 5.807 -17.354 1.00 90.88 884 ALA A N 1
ATOM 6359 C CA . ALA A 1 884 ? -23.854 5.719 -16.075 1.00 90.88 884 ALA A CA 1
ATOM 6360 C C . ALA A 1 884 ? -23.753 4.280 -15.566 1.00 90.88 884 ALA A C 1
ATOM 6362 O O . ALA A 1 884 ? -23.927 3.320 -16.323 1.00 90.88 884 ALA A O 1
ATOM 6363 N N . CYS A 1 885 ? -23.449 4.127 -14.282 1.00 90.50 885 CYS A N 1
ATOM 6364 C CA . CYS A 1 885 ? -23.385 2.834 -13.619 1.00 90.50 885 CYS A CA 1
ATOM 6365 C C . CYS A 1 885 ? -24.761 2.532 -13.026 1.00 90.50 885 CYS A C 1
ATOM 6367 O O . CYS A 1 885 ? -25.319 3.359 -12.314 1.00 90.50 885 CYS A O 1
ATOM 6369 N N . THR A 1 886 ? -25.326 1.363 -13.324 1.00 88.12 886 THR A N 1
ATOM 6370 C CA . THR A 1 886 ? -26.582 0.896 -12.730 1.00 88.12 886 THR A CA 1
ATOM 6371 C C . THR A 1 886 ? -26.336 -0.359 -11.908 1.00 88.12 886 THR A C 1
ATOM 6373 O O . THR A 1 886 ? -25.969 -1.400 -12.453 1.00 88.12 886 THR A O 1
ATOM 6376 N N . GLN A 1 887 ? -26.575 -0.280 -10.603 1.00 86.25 887 GLN A N 1
ATOM 6377 C CA . GLN A 1 887 ? -26.441 -1.394 -9.668 1.00 86.25 887 GLN A CA 1
ATOM 6378 C C . GLN A 1 887 ? -27.697 -1.483 -8.806 1.00 86.25 887 GLN A C 1
ATOM 6380 O O . GLN A 1 887 ? -28.177 -0.469 -8.312 1.00 86.25 887 GLN A O 1
ATOM 6385 N N . LEU A 1 888 ? -28.245 -2.695 -8.649 1.00 84.19 888 LEU A N 1
ATOM 6386 C CA . LEU A 1 888 ? -29.474 -2.941 -7.878 1.00 84.19 888 LEU A CA 1
ATOM 6387 C C . LEU A 1 888 ? -30.633 -1.999 -8.282 1.00 84.19 888 LEU A C 1
ATOM 6389 O O . LEU A 1 888 ? -31.331 -1.449 -7.434 1.00 84.19 888 LEU A O 1
ATOM 6393 N N . ASN A 1 889 ? -30.809 -1.797 -9.595 1.00 83.00 889 ASN A N 1
ATOM 6394 C CA . ASN A 1 889 ? -31.780 -0.878 -10.212 1.00 83.00 889 ASN A CA 1
ATOM 6395 C C . ASN A 1 889 ? -31.597 0.616 -9.875 1.00 83.00 889 ASN A C 1
ATOM 6397 O O . ASN A 1 889 ? -32.464 1.419 -10.210 1.00 83.00 889 ASN A O 1
ATOM 6401 N N . CYS A 1 890 ? -30.459 0.996 -9.288 1.00 86.38 890 CYS A N 1
ATOM 6402 C CA . CYS A 1 890 ? -30.084 2.380 -9.027 1.00 86.38 890 CYS A CA 1
ATOM 6403 C C . CYS A 1 890 ? -29.010 2.849 -9.985 1.00 86.38 890 CYS A C 1
ATOM 6405 O O . CYS A 1 890 ? -27.944 2.243 -10.084 1.00 86.38 890 CYS A O 1
ATOM 6407 N N . THR A 1 891 ? -29.309 3.934 -10.691 1.00 89.25 891 THR A N 1
ATOM 6408 C CA . THR A 1 891 ? -28.408 4.543 -11.662 1.00 89.25 891 THR A CA 1
ATOM 6409 C C . THR A 1 891 ? -27.676 5.707 -11.009 1.00 89.25 891 THR A C 1
ATOM 6411 O O . THR A 1 891 ? -28.298 6.564 -10.386 1.00 89.25 891 THR A O 1
ATOM 6414 N N . SER A 1 892 ? -26.351 5.710 -11.128 1.00 89.06 892 SER A N 1
ATOM 6415 C CA . SER A 1 892 ? -25.496 6.821 -10.723 1.00 89.06 892 SER A CA 1
ATOM 6416 C C . SER A 1 892 ? -25.815 8.084 -11.521 1.00 89.06 892 SER A C 1
ATOM 6418 O O . SER A 1 892 ? -26.378 8.016 -12.618 1.00 89.06 892 SER A O 1
ATOM 6420 N N . ASP A 1 893 ? -25.300 9.223 -11.061 1.00 88.19 893 ASP A N 1
ATOM 6421 C CA . ASP A 1 893 ? -25.113 10.358 -11.959 1.00 88.19 893 ASP A CA 1
ATOM 6422 C C . ASP A 1 893 ? -24.290 9.941 -13.181 1.00 88.19 893 ASP A C 1
ATOM 6424 O O . ASP A 1 893 ? -23.437 9.044 -13.128 1.00 88.19 893 ASP A O 1
ATOM 6428 N N . SER A 1 894 ? -24.556 10.603 -14.303 1.00 87.81 894 SER A N 1
ATOM 6429 C CA . SER A 1 894 ? -23.759 10.437 -15.509 1.00 87.81 894 SER A CA 1
ATOM 6430 C C . SER A 1 894 ? -22.319 10.875 -15.243 1.00 87.81 894 SER A C 1
ATOM 6432 O O . SER A 1 894 ? -22.087 11.907 -14.613 1.00 87.81 894 SER A O 1
ATOM 6434 N N . SER A 1 895 ? -21.356 10.146 -15.802 1.00 90.50 895 SER A N 1
ATOM 6435 C CA . SER A 1 895 ? -19.959 10.570 -15.864 1.00 90.50 895 SER A CA 1
ATOM 6436 C C . SER A 1 895 ? -19.834 11.981 -16.442 1.00 90.50 895 SER A C 1
ATOM 6438 O O . SER A 1 895 ? -20.718 12.462 -17.171 1.00 90.50 895 SER A O 1
ATOM 6440 N N . ASP A 1 896 ? -18.684 12.606 -16.198 1.00 89.81 896 ASP A N 1
ATOM 6441 C CA . ASP A 1 896 ? -18.284 13.759 -16.998 1.00 89.81 896 ASP A CA 1
ATOM 6442 C C . ASP A 1 896 ? -18.193 13.377 -18.478 1.00 89.81 896 ASP A C 1
ATOM 6444 O O . ASP A 1 896 ? -18.076 12.200 -18.845 1.00 89.81 896 ASP A O 1
ATOM 6448 N N . VAL A 1 897 ? -18.349 14.383 -19.337 1.00 89.06 897 VAL A N 1
ATOM 6449 C CA . VAL A 1 897 ? -18.396 14.178 -20.783 1.00 89.06 897 VAL A CA 1
ATOM 6450 C C . VAL A 1 897 ? -17.008 13.800 -21.275 1.00 89.06 897 VAL A C 1
ATOM 6452 O O . VAL A 1 897 ? -16.112 14.638 -21.268 1.00 89.06 897 VAL A O 1
ATOM 6455 N N . GLN A 1 898 ? -16.848 12.572 -21.765 1.00 90.69 898 GLN A N 1
ATOM 6456 C CA . GLN A 1 898 ? -15.649 12.193 -22.495 1.00 90.69 898 GLN A CA 1
ATOM 6457 C C . GLN A 1 898 ? -15.853 12.500 -23.975 1.00 90.69 898 GLN A C 1
ATOM 6459 O O . GLN A 1 898 ? -16.590 11.808 -24.680 1.00 90.69 898 GLN A O 1
ATOM 6464 N N . VAL A 1 899 ? -15.193 13.548 -24.456 1.00 89.38 899 VAL A N 1
ATOM 6465 C CA . VAL A 1 899 ? -15.179 13.881 -25.881 1.00 89.38 899 VAL A CA 1
ATOM 6466 C C . VAL A 1 899 ? -14.132 13.010 -26.571 1.00 89.38 899 VAL A C 1
ATOM 6468 O O . VAL A 1 899 ? -12.977 12.974 -26.147 1.00 89.38 899 VAL A O 1
ATOM 6471 N N . VAL A 1 900 ? -14.544 12.291 -27.612 1.00 88.56 900 VAL A N 1
ATOM 6472 C CA . VAL A 1 900 ? -13.637 11.673 -28.581 1.00 88.56 900 VAL A CA 1
ATOM 6473 C C . VAL A 1 900 ? -13.589 12.612 -29.772 1.00 88.56 900 VAL A C 1
ATOM 6475 O O . VAL A 1 900 ? -14.550 12.716 -30.541 1.00 88.56 900 VAL A O 1
ATOM 6478 N N . THR A 1 901 ? -12.480 13.330 -29.887 1.00 88.06 901 THR A N 1
ATOM 6479 C CA . THR A 1 901 ? -12.270 14.297 -30.957 1.00 88.06 901 THR A CA 1
ATOM 6480 C C . THR A 1 901 ? -11.859 13.552 -32.215 1.00 88.06 901 THR A C 1
ATOM 6482 O O . THR A 1 901 ? -10.809 12.908 -32.255 1.00 88.06 901 THR A O 1
ATOM 6485 N N . VAL A 1 902 ? -12.690 13.646 -33.249 1.00 87.88 902 VAL A N 1
ATOM 6486 C CA . VAL A 1 902 ? -12.350 13.142 -34.574 1.00 87.88 902 VAL A CA 1
ATOM 6487 C C . VAL A 1 902 ? -11.699 14.276 -35.339 1.00 87.88 902 VAL A C 1
ATOM 6489 O O . VAL A 1 902 ? -12.318 15.305 -35.617 1.00 87.88 902 VAL A O 1
ATOM 6492 N N . LYS A 1 903 ? -10.421 14.092 -35.645 1.00 84.69 903 LYS A N 1
ATOM 6493 C CA . LYS A 1 903 ? -9.663 15.010 -36.482 1.00 84.69 903 LYS A CA 1
ATOM 6494 C C . LYS A 1 903 ? -10.113 14.824 -37.935 1.00 84.69 903 LYS A C 1
ATOM 6496 O O . LYS A 1 903 ? -10.233 13.676 -38.376 1.00 84.69 903 LYS A O 1
ATOM 6501 N N . PRO A 1 904 ? -10.381 15.917 -38.671 1.00 76.88 904 PRO A N 1
ATOM 6502 C CA . PRO A 1 904 ? -10.722 15.819 -40.081 1.00 76.88 904 PRO A CA 1
ATOM 6503 C C . PRO A 1 904 ? -9.578 15.130 -40.823 1.00 76.88 904 PRO A C 1
ATOM 6505 O O . PRO A 1 904 ? -8.406 15.428 -40.595 1.00 76.88 904 PRO A O 1
ATOM 6508 N N . THR A 1 905 ? -9.929 14.185 -41.690 1.00 77.81 905 THR A N 1
ATOM 6509 C CA . THR A 1 905 ? -8.945 13.583 -42.588 1.00 77.81 905 THR A CA 1
ATOM 6510 C C . THR A 1 905 ? -8.720 14.573 -43.730 1.00 77.81 905 THR A C 1
ATOM 6512 O O . THR A 1 905 ? -9.712 14.990 -44.338 1.00 77.81 905 THR A O 1
ATOM 6515 N N . PRO A 1 906 ? -7.472 14.990 -44.014 1.00 80.19 906 PRO A N 1
ATOM 6516 C CA . PRO A 1 906 ? -7.207 15.893 -45.126 1.00 80.19 906 PRO A CA 1
ATOM 6517 C C . PRO A 1 906 ? -7.657 15.243 -46.439 1.00 80.19 906 PRO A C 1
ATOM 6519 O O . PRO A 1 906 ? -7.616 14.019 -46.595 1.00 80.19 906 PRO A O 1
ATOM 6522 N N . THR A 1 907 ? -8.110 16.053 -47.393 1.00 82.81 907 THR A N 1
ATOM 6523 C CA . THR A 1 907 ? -8.448 15.563 -48.735 1.00 82.81 907 THR A CA 1
ATOM 6524 C C . THR A 1 907 ? -7.205 15.006 -49.428 1.00 82.81 907 THR A C 1
ATOM 6526 O O . THR A 1 907 ? -6.085 15.408 -49.110 1.00 82.81 907 THR A O 1
ATOM 6529 N N . ALA A 1 908 ? -7.393 14.084 -50.378 1.00 82.12 908 ALA A N 1
ATOM 6530 C CA . ALA A 1 908 ? -6.287 13.576 -51.189 1.00 82.12 908 ALA A CA 1
ATOM 6531 C C . ALA A 1 908 ? -5.494 14.738 -51.824 1.00 82.12 908 ALA A C 1
ATOM 6533 O O . ALA A 1 908 ? -6.111 15.740 -52.201 1.00 82.12 908 ALA A O 1
ATOM 6534 N N . PRO A 1 909 ? -4.157 14.629 -51.933 1.00 84.88 909 PRO A N 1
ATOM 6535 C CA . PRO A 1 909 ? -3.352 15.675 -52.544 1.00 84.88 909 PRO A CA 1
ATOM 6536 C C . PRO A 1 909 ? -3.728 15.877 -54.005 1.00 84.88 909 PRO A C 1
ATOM 6538 O O . PRO A 1 909 ? -3.979 14.907 -54.724 1.00 84.88 909 PRO A O 1
ATOM 6541 N N . ASP A 1 910 ? -3.680 17.130 -54.446 1.00 87.81 910 ASP A N 1
ATOM 6542 C CA . ASP A 1 910 ? -3.743 17.454 -55.864 1.00 87.81 910 ASP A CA 1
ATOM 6543 C C . ASP A 1 910 ? -2.344 17.307 -56.461 1.00 87.81 910 ASP A C 1
ATOM 6545 O O . ASP A 1 910 ? -1.369 17.849 -55.927 1.00 87.81 910 ASP A O 1
ATOM 6549 N N . ILE A 1 911 ? -2.235 16.532 -57.536 1.00 87.50 911 ILE A N 1
ATOM 6550 C CA . ILE A 1 911 ? -0.968 16.245 -58.199 1.00 87.50 911 ILE A CA 1
ATOM 6551 C C . ILE A 1 911 ? -1.083 16.687 -59.647 1.00 87.50 911 ILE A C 1
ATOM 6553 O O . ILE A 1 911 ? -1.896 16.168 -60.408 1.00 87.50 911 ILE A O 1
ATOM 6557 N N . THR A 1 912 ? -0.211 17.608 -60.035 1.00 86.50 912 THR A N 1
ATOM 6558 C CA . THR A 1 912 ? -0.110 18.125 -61.398 1.00 86.50 912 THR A CA 1
ATOM 6559 C C . THR A 1 912 ? 1.243 17.761 -61.996 1.00 86.50 912 THR A C 1
ATOM 6561 O O . THR A 1 912 ? 2.201 17.471 -61.276 1.00 86.50 912 THR A O 1
ATOM 6564 N N . ALA A 1 913 ? 1.319 17.745 -63.322 1.00 83.94 913 ALA A N 1
ATOM 6565 C CA . ALA A 1 913 ? 2.558 17.550 -64.059 1.00 83.94 913 ALA A CA 1
ATOM 6566 C C . ALA A 1 913 ? 2.703 18.665 -65.089 1.00 83.94 913 ALA A C 1
ATOM 6568 O O . ALA A 1 913 ? 1.718 19.048 -65.725 1.00 83.94 913 ALA A O 1
ATOM 6569 N N . ASP A 1 914 ? 3.923 19.160 -65.273 1.00 80.62 914 ASP A N 1
ATOM 6570 C CA . ASP A 1 914 ? 4.231 20.124 -66.332 1.00 80.62 914 ASP A CA 1
ATOM 6571 C C . ASP A 1 914 ? 4.061 19.521 -67.739 1.00 80.62 914 ASP A C 1
ATOM 6573 O O . ASP A 1 914 ? 3.791 20.242 -68.701 1.00 80.62 914 ASP A O 1
ATOM 6577 N N . ASN A 1 915 ? 4.150 18.194 -67.857 1.00 77.38 915 ASN A N 1
ATOM 6578 C CA . ASN A 1 915 ? 3.832 17.445 -69.063 1.00 77.38 915 ASN A CA 1
ATOM 6579 C C . ASN A 1 915 ? 3.339 16.024 -68.715 1.00 77.38 915 ASN A C 1
ATOM 6581 O O . ASN A 1 915 ? 3.823 15.384 -67.786 1.00 77.38 915 ASN A O 1
ATOM 6585 N N . SER A 1 916 ? 2.365 15.499 -69.461 1.00 77.50 916 SER A N 1
ATOM 6586 C CA . SER A 1 916 ? 1.735 14.189 -69.203 1.00 77.50 916 SER A CA 1
ATOM 6587 C C . SER A 1 916 ? 2.476 13.000 -69.836 1.00 77.50 916 SER A C 1
ATOM 6589 O O . SER A 1 916 ? 2.039 11.848 -69.720 1.00 77.50 916 SER A O 1
ATOM 6591 N N . THR A 1 917 ? 3.590 13.273 -70.529 1.00 73.19 917 THR A N 1
ATOM 6592 C CA . THR A 1 917 ? 4.298 12.310 -71.380 1.00 73.19 917 THR A CA 1
ATOM 6593 C C . THR A 1 917 ? 5.822 12.500 -71.326 1.00 73.19 917 THR A C 1
ATOM 6595 O O . THR A 1 917 ? 6.296 13.626 -71.453 1.00 73.19 917 THR A O 1
ATOM 6598 N N . ILE A 1 918 ? 6.601 11.415 -71.206 1.00 76.81 918 ILE A N 1
ATOM 6599 C CA . ILE A 1 918 ? 8.084 11.442 -71.234 1.00 76.81 918 ILE A CA 1
ATOM 6600 C C . ILE A 1 918 ? 8.616 10.846 -72.559 1.00 76.81 918 ILE A C 1
ATOM 6602 O O . ILE A 1 918 ? 8.321 9.688 -72.871 1.00 76.81 918 ILE A O 1
ATOM 6606 N N . CYS A 1 919 ? 9.410 11.616 -73.329 1.00 65.31 919 CYS A N 1
ATOM 6607 C CA . CYS A 1 919 ? 10.206 11.150 -74.486 1.00 65.31 919 CYS A CA 1
ATOM 6608 C C . CYS A 1 919 ? 11.649 10.778 -74.052 1.00 65.31 919 CYS A C 1
ATOM 6610 O O . CYS A 1 919 ? 12.135 11.256 -73.027 1.00 65.31 919 CYS A O 1
ATOM 6612 N N . ASN A 1 920 ? 12.371 9.965 -74.840 1.00 57.59 920 ASN A N 1
ATOM 6613 C CA . ASN A 1 920 ? 13.722 9.487 -74.488 1.00 57.59 920 ASN A CA 1
ATOM 6614 C C . ASN A 1 920 ? 14.716 10.649 -74.252 1.00 57.59 920 ASN A C 1
ATOM 6616 O O . ASN A 1 920 ? 14.956 11.449 -75.155 1.00 57.59 920 ASN A O 1
ATOM 6620 N N . GLY A 1 921 ? 15.275 10.730 -73.038 1.00 60.38 921 GLY A N 1
ATOM 6621 C CA . GLY A 1 921 ? 16.204 11.780 -72.601 1.00 60.38 921 GLY A CA 1
ATOM 6622 C C . GLY A 1 921 ? 15.562 13.020 -71.960 1.00 60.38 921 GLY A C 1
ATOM 6623 O O . GLY A 1 921 ? 16.295 13.930 -71.580 1.00 60.38 921 GLY A O 1
ATOM 6624 N N . GLN A 1 922 ? 14.231 13.077 -71.825 1.00 73.38 922 GLN A N 1
ATOM 6625 C CA . GLN A 1 922 ? 13.519 14.180 -71.162 1.00 73.38 922 GLN A CA 1
ATOM 6626 C C . GLN A 1 922 ? 13.064 13.820 -69.738 1.00 73.38 922 GLN A C 1
ATOM 6628 O O . GLN A 1 922 ? 13.004 12.648 -69.364 1.00 73.38 922 GLN A O 1
ATOM 6633 N N . SER A 1 923 ? 12.718 14.840 -68.951 1.00 76.69 923 SER A N 1
ATOM 6634 C CA . SER A 1 923 ? 12.127 14.716 -67.617 1.00 76.69 923 SER A CA 1
ATOM 6635 C C . SER A 1 923 ? 10.778 15.435 -67.537 1.00 76.69 923 SER A C 1
ATOM 6637 O O . SER A 1 923 ? 10.506 16.342 -68.320 1.00 76.69 923 SER A O 1
ATOM 6639 N N . VAL A 1 924 ? 9.947 15.019 -66.584 1.00 78.75 924 VAL A N 1
ATOM 6640 C CA . VAL A 1 924 ? 8.684 15.669 -66.199 1.00 78.75 924 VAL A CA 1
ATOM 6641 C C . VAL A 1 924 ? 8.809 16.129 -64.752 1.00 78.75 924 VAL A C 1
ATOM 6643 O O . VAL A 1 924 ? 9.363 15.407 -63.920 1.00 78.75 924 VAL A O 1
ATOM 6646 N N . ILE A 1 925 ? 8.304 17.317 -64.441 1.00 84.12 925 ILE A N 1
ATOM 6647 C CA . ILE A 1 925 ? 8.203 17.838 -63.080 1.00 84.12 925 ILE A CA 1
ATOM 6648 C C . ILE A 1 925 ? 6.779 17.608 -62.588 1.00 84.12 925 ILE A C 1
ATOM 6650 O O . ILE A 1 925 ? 5.813 18.171 -63.102 1.00 84.12 925 ILE A O 1
ATOM 6654 N N . LEU A 1 926 ? 6.658 16.783 -61.555 1.00 84.56 926 LEU A N 1
ATOM 6655 C CA . LEU A 1 926 ? 5.435 16.643 -60.787 1.00 84.56 926 LEU A CA 1
ATOM 6656 C C . LEU A 1 926 ? 5.406 17.694 -59.683 1.00 84.56 926 LEU A C 1
ATOM 6658 O O . LEU A 1 926 ? 6.374 17.824 -58.934 1.00 84.56 926 LEU A O 1
ATOM 6662 N N . THR A 1 927 ? 4.281 18.377 -59.533 1.00 86.06 927 THR A N 1
ATOM 6663 C CA . THR A 1 927 ? 4.021 19.288 -58.418 1.00 86.06 927 THR A CA 1
ATOM 6664 C C . THR A 1 927 ? 2.794 18.803 -57.675 1.00 86.06 927 THR A C 1
ATOM 6666 O O . THR A 1 927 ? 1.686 18.791 -58.213 1.00 86.06 927 THR A O 1
ATOM 6669 N N . GLY A 1 928 ? 3.006 18.377 -56.434 1.00 84.88 928 GLY A N 1
ATOM 6670 C CA . GLY A 1 928 ? 1.941 17.971 -55.536 1.00 84.88 928 GLY A CA 1
ATOM 6671 C C . GLY A 1 928 ? 1.642 19.036 -54.491 1.00 84.88 928 GLY A C 1
ATOM 6672 O O . GLY A 1 928 ? 2.534 19.743 -54.028 1.00 84.88 928 GLY A O 1
ATOM 6673 N N . SER A 1 929 ? 0.382 19.168 -54.100 1.00 86.38 929 SER A N 1
ATOM 6674 C CA . SER A 1 929 ? -0.006 20.074 -53.024 1.00 86.38 929 SER A CA 1
ATOM 6675 C C . SER A 1 929 ? -1.136 19.497 -52.184 1.00 86.38 929 SER A C 1
ATOM 6677 O O . SER A 1 929 ? -1.943 18.693 -52.649 1.00 86.38 929 SER A O 1
ATOM 6679 N N . CYS A 1 930 ? -1.172 19.908 -50.921 1.00 84.62 930 CYS A N 1
ATOM 6680 C CA . CYS A 1 930 ? -2.265 19.621 -50.007 1.00 84.62 930 CYS A CA 1
ATOM 6681 C C . CYS A 1 930 ? -3.025 20.914 -49.743 1.00 84.62 930 CYS A C 1
ATOM 6683 O O . CYS A 1 930 ? -2.403 21.946 -49.493 1.00 84.62 930 CYS A O 1
ATOM 6685 N N . ALA A 1 931 ? -4.357 20.855 -49.767 1.00 84.25 931 ALA A N 1
ATOM 6686 C CA . ALA A 1 931 ? -5.186 21.987 -49.358 1.00 84.25 931 ALA A CA 1
ATOM 6687 C C . ALA A 1 931 ? -4.920 22.362 -47.887 1.00 84.25 931 ALA A C 1
ATOM 6689 O O . ALA A 1 931 ? -4.851 23.542 -47.549 1.00 84.25 931 ALA A O 1
ATOM 6690 N N . THR A 1 932 ? -4.723 21.350 -47.035 1.00 75.88 932 THR A N 1
ATOM 6691 C CA . THR A 1 932 ? -4.315 21.468 -45.630 1.00 75.88 932 THR A CA 1
ATOM 6692 C C . THR A 1 932 ? -3.375 20.312 -45.248 1.00 75.88 932 THR A C 1
ATOM 6694 O O . THR A 1 932 ? -3.430 19.230 -45.837 1.00 75.88 932 THR A O 1
ATOM 6697 N N . GLY A 1 933 ? -2.482 20.534 -44.278 1.00 77.94 933 GLY A N 1
ATOM 6698 C CA . GLY A 1 933 ? -1.494 19.539 -43.837 1.00 77.94 933 GLY A CA 1
ATOM 6699 C C . GLY A 1 933 ? -0.220 19.446 -44.686 1.00 77.94 933 GLY A C 1
ATOM 6700 O O . GLY A 1 933 ? 0.069 20.295 -45.528 1.00 77.94 933 GLY A O 1
ATOM 6701 N N . THR A 1 934 ? 0.570 18.403 -44.430 1.00 81.69 934 THR A N 1
ATOM 6702 C CA . THR A 1 934 ? 1.885 18.175 -45.043 1.00 81.69 934 THR A CA 1
ATOM 6703 C C . THR A 1 934 ? 1.787 17.164 -46.180 1.00 81.69 934 THR A C 1
ATOM 6705 O O . THR A 1 934 ? 1.274 16.062 -45.992 1.00 81.69 934 THR A O 1
ATOM 6708 N N . PHE A 1 935 ? 2.314 17.520 -47.350 1.00 84.06 935 PHE A N 1
ATOM 6709 C CA . PHE A 1 935 ? 2.366 16.662 -48.533 1.00 84.06 935 PHE A CA 1
ATOM 6710 C C . PHE A 1 935 ? 3.546 15.678 -48.469 1.00 84.06 935 PHE A C 1
ATOM 6712 O O . PHE A 1 935 ? 4.656 16.064 -48.102 1.00 84.06 935 PHE A O 1
ATOM 6719 N N . ALA A 1 936 ? 3.327 14.420 -48.861 1.00 81.50 936 ALA A N 1
ATOM 6720 C CA . ALA A 1 936 ? 4.385 13.419 -48.988 1.00 81.50 936 ALA A CA 1
ATOM 6721 C C . ALA A 1 936 ? 4.137 12.454 -50.159 1.00 81.50 936 ALA A C 1
ATOM 6723 O O . ALA A 1 936 ? 3.050 11.894 -50.305 1.00 81.50 936 ALA A O 1
ATOM 6724 N N . TRP A 1 937 ? 5.172 12.206 -50.967 1.00 82.12 937 TRP A N 1
ATOM 6725 C CA . TRP A 1 937 ? 5.153 11.176 -52.011 1.00 82.12 937 TRP A CA 1
ATOM 6726 C C . TRP A 1 937 ? 5.214 9.766 -51.405 1.00 82.12 937 TRP A C 1
ATOM 6728 O O . TRP A 1 937 ? 6.053 9.491 -50.549 1.00 82.12 937 TRP A O 1
ATOM 6738 N N . VAL A 1 938 ? 4.394 8.842 -51.906 1.00 76.31 938 VAL A N 1
ATOM 6739 C CA . VAL A 1 938 ? 4.455 7.419 -51.546 1.00 76.31 938 VAL A CA 1
ATOM 6740 C C . VAL A 1 938 ? 5.535 6.759 -52.411 1.00 76.31 938 VAL A C 1
ATOM 6742 O O . VAL A 1 938 ? 5.396 6.639 -53.627 1.00 76.31 938 VAL A O 1
ATOM 6745 N N . VAL A 1 939 ? 6.666 6.383 -51.807 1.00 61.72 939 VAL A N 1
ATOM 6746 C CA . VAL A 1 939 ? 7.818 5.828 -52.537 1.00 61.72 939 VAL A CA 1
ATOM 6747 C C . VAL A 1 939 ? 7.710 4.307 -52.626 1.00 61.72 939 VAL A C 1
ATOM 6749 O O . VAL A 1 939 ? 8.028 3.597 -51.678 1.00 61.72 939 VAL A O 1
ATOM 6752 N N . THR A 1 940 ? 7.324 3.786 -53.790 1.00 51.47 940 THR A N 1
ATOM 6753 C CA . THR A 1 940 ? 7.402 2.350 -54.097 1.00 51.47 940 THR A CA 1
ATOM 6754 C C . THR A 1 940 ? 8.690 2.043 -54.872 1.00 51.47 940 THR A C 1
ATOM 6756 O O . THR A 1 940 ? 8.735 2.141 -56.095 1.00 51.47 940 THR A O 1
ATOM 6759 N N . GLY A 1 941 ? 9.762 1.731 -54.138 1.00 49.16 941 GLY A N 1
ATOM 6760 C CA . GLY A 1 941 ? 10.875 0.852 -54.538 1.00 49.16 941 GLY A CA 1
ATOM 6761 C C . GLY A 1 941 ? 11.432 0.862 -55.973 1.00 49.16 941 GLY A C 1
ATOM 6762 O O . GLY A 1 941 ? 11.805 -0.205 -56.445 1.00 49.16 941 GLY A O 1
ATOM 6763 N N . THR A 1 942 ? 11.547 2.000 -56.667 1.00 40.16 942 THR A N 1
ATOM 6764 C CA . THR A 1 942 ? 12.269 2.057 -57.958 1.00 40.16 942 THR A CA 1
ATOM 6765 C C . THR A 1 942 ? 13.389 3.093 -57.904 1.00 40.16 942 THR A C 1
ATOM 6767 O O . THR A 1 942 ? 13.158 4.249 -57.546 1.00 40.16 942 THR A O 1
ATOM 6770 N N . ALA A 1 943 ? 14.612 2.669 -58.233 1.00 43.38 943 ALA A N 1
ATOM 6771 C CA . ALA A 1 943 ? 15.804 3.509 -58.268 1.00 43.38 943 ALA A CA 1
ATOM 6772 C C . ALA A 1 943 ? 15.770 4.453 -59.483 1.00 43.38 943 ALA A C 1
ATOM 6774 O O . ALA A 1 943 ? 15.712 4.001 -60.624 1.00 43.38 943 ALA A O 1
ATOM 6775 N N . GLY A 1 944 ? 15.817 5.764 -59.233 1.00 39.62 944 GLY A N 1
ATOM 6776 C CA . GLY A 1 944 ? 15.850 6.787 -60.279 1.00 39.62 944 GLY A CA 1
ATOM 6777 C C . GLY A 1 944 ? 15.775 8.205 -59.716 1.00 39.62 944 GLY A C 1
ATOM 6778 O O . GLY A 1 944 ? 14.690 8.753 -59.597 1.00 39.62 944 GLY A O 1
ATOM 6779 N N . VAL A 1 945 ? 16.952 8.740 -59.369 1.00 41.25 945 VAL A N 1
ATOM 6780 C CA . VAL A 1 945 ? 17.351 10.159 -59.218 1.00 41.25 945 VAL A CA 1
ATOM 6781 C C . VAL A 1 945 ? 16.491 11.075 -58.324 1.00 41.25 945 VAL A C 1
ATOM 6783 O O . VAL A 1 945 ? 15.361 11.435 -58.635 1.00 41.25 945 VAL A O 1
ATOM 6786 N N . ILE A 1 946 ? 17.119 11.544 -57.239 1.00 41.41 946 ILE A N 1
ATOM 6787 C CA . ILE A 1 946 ? 16.750 12.747 -56.482 1.00 41.41 946 ILE A CA 1
ATOM 6788 C C . ILE A 1 946 ? 17.580 13.904 -57.054 1.00 41.41 946 ILE A C 1
ATOM 6790 O O . ILE A 1 946 ? 18.803 13.789 -57.128 1.00 41.41 946 ILE A O 1
ATOM 6794 N N . SER A 1 947 ? 16.941 15.012 -57.425 1.00 39.88 947 SER A N 1
ATOM 6795 C CA . SER A 1 947 ? 17.618 16.301 -57.600 1.00 39.88 947 SER A CA 1
ATOM 6796 C C . SER A 1 947 ? 16.785 17.413 -56.969 1.00 39.88 947 SER A C 1
ATOM 6798 O O . SER A 1 947 ? 15.568 17.447 -57.153 1.00 39.88 947 SER A O 1
ATOM 6800 N N . ASP A 1 948 ? 17.478 18.275 -56.230 1.00 45.94 948 ASP A N 1
ATOM 6801 C CA . ASP A 1 948 ? 17.000 19.372 -55.388 1.00 45.94 948 ASP A CA 1
ATOM 6802 C C . ASP A 1 948 ? 15.761 20.124 -55.897 1.00 45.94 948 ASP A C 1
ATOM 6804 O O . ASP A 1 948 ? 15.779 20.815 -56.916 1.00 45.94 948 ASP A O 1
ATOM 6808 N N . GLY A 1 949 ? 14.699 20.053 -55.098 1.00 50.03 949 GLY A N 1
ATOM 6809 C CA . GLY A 1 949 ? 13.521 20.911 -55.145 1.00 50.03 949 GLY A CA 1
ATOM 6810 C C . GLY A 1 949 ? 12.761 20.800 -53.815 1.00 50.03 949 GLY A C 1
ATOM 6811 O O . GLY A 1 949 ? 12.938 19.806 -53.106 1.00 50.03 949 GLY A O 1
ATOM 6812 N N . PRO A 1 950 ? 11.944 21.798 -53.420 1.00 53.25 950 PRO A N 1
ATOM 6813 C CA . PRO A 1 950 ? 11.146 21.708 -52.194 1.00 53.25 950 PRO A CA 1
ATOM 6814 C C . PRO A 1 950 ? 10.279 20.438 -52.218 1.00 53.25 950 PRO A C 1
ATOM 6816 O O . PRO A 1 950 ? 9.797 20.069 -53.283 1.00 53.25 950 PRO A O 1
ATOM 6819 N N . ALA A 1 951 ? 10.067 19.796 -51.059 1.00 60.69 951 ALA A N 1
ATOM 6820 C CA . ALA A 1 951 ? 9.538 18.425 -50.879 1.00 60.69 951 ALA A CA 1
ATOM 6821 C C . ALA A 1 951 ? 8.251 18.044 -51.659 1.00 60.69 951 ALA A C 1
ATOM 6823 O O . ALA A 1 951 ? 7.922 16.864 -51.788 1.00 60.69 951 ALA A O 1
ATOM 6824 N N . ASN A 1 952 ? 7.546 19.035 -52.200 1.00 72.06 952 ASN A N 1
ATOM 6825 C CA . ASN A 1 952 ? 6.308 18.927 -52.963 1.00 72.06 952 ASN A CA 1
ATOM 6826 C C . ASN A 1 952 ? 6.521 18.746 -54.480 1.00 72.06 952 ASN A C 1
ATOM 6828 O O . ASN A 1 952 ? 5.654 18.195 -55.160 1.00 72.06 952 ASN A O 1
ATOM 6832 N N . ASN A 1 953 ? 7.674 19.167 -55.011 1.00 76.88 953 ASN A N 1
ATOM 6833 C CA . ASN A 1 953 ? 8.026 19.030 -56.424 1.00 76.88 953 ASN A CA 1
ATOM 6834 C C . ASN A 1 953 ? 8.976 17.847 -56.626 1.00 76.88 953 ASN A C 1
ATOM 6836 O O . ASN A 1 953 ? 9.928 17.672 -55.869 1.00 76.88 953 ASN A O 1
ATOM 6840 N N . ARG A 1 954 ? 8.743 17.039 -57.663 1.00 77.38 954 ARG A N 1
ATOM 6841 C CA . ARG A 1 954 ? 9.562 15.864 -57.975 1.00 77.38 954 ARG A CA 1
ATOM 6842 C C . ARG A 1 954 ? 9.821 15.754 -59.468 1.00 77.38 954 ARG A C 1
ATOM 6844 O O . ARG A 1 954 ? 8.885 15.707 -60.255 1.00 77.38 954 ARG A O 1
ATOM 6851 N N . ILE A 1 955 ? 11.093 15.661 -59.845 1.00 77.81 955 ILE A N 1
ATOM 6852 C CA . ILE A 1 955 ? 11.499 15.404 -61.228 1.00 77.81 955 ILE A CA 1
ATOM 6853 C C . ILE A 1 955 ? 11.511 13.894 -61.458 1.00 77.81 955 ILE A C 1
ATOM 6855 O O . ILE A 1 955 ? 12.100 13.146 -60.679 1.00 77.81 955 ILE A O 1
ATOM 6859 N N . ILE A 1 956 ? 10.854 13.449 -62.521 1.00 79.56 956 ILE A N 1
ATOM 6860 C CA . ILE A 1 956 ? 10.794 12.049 -62.930 1.00 79.56 956 ILE A CA 1
ATOM 6861 C C . ILE A 1 956 ? 11.325 11.904 -64.360 1.00 79.56 956 ILE A C 1
ATOM 6863 O O . ILE A 1 956 ? 11.134 12.774 -65.208 1.00 79.56 956 ILE A O 1
ATOM 6867 N N . THR A 1 957 ? 12.009 10.798 -64.632 1.00 74.56 957 THR A N 1
ATOM 6868 C CA . THR A 1 957 ? 12.612 10.491 -65.945 1.00 74.56 957 THR A CA 1
ATOM 6869 C C . THR A 1 957 ? 12.087 9.187 -66.545 1.00 74.56 957 THR A C 1
ATOM 6871 O O . THR A 1 957 ? 12.504 8.790 -67.631 1.00 74.56 957 THR A O 1
ATOM 6874 N N . ALA A 1 958 ? 11.150 8.527 -65.860 1.00 75.50 958 ALA A N 1
ATOM 6875 C CA . ALA A 1 958 ? 10.508 7.299 -66.304 1.00 75.50 958 ALA A CA 1
ATOM 6876 C C . ALA A 1 958 ? 8.978 7.455 -66.271 1.00 75.50 958 ALA A C 1
ATOM 6878 O O . ALA A 1 958 ? 8.456 8.125 -65.382 1.00 75.50 958 ALA A O 1
ATOM 6879 N N . PRO A 1 959 ? 8.239 6.863 -67.225 1.00 77.00 959 PRO A N 1
ATOM 6880 C CA . PRO A 1 959 ? 6.783 6.805 -67.159 1.00 77.00 959 PRO A CA 1
ATOM 6881 C C . PRO A 1 959 ? 6.341 5.889 -66.009 1.00 77.00 959 PRO A C 1
ATOM 6883 O O . PRO A 1 959 ? 7.015 4.914 -65.676 1.00 77.00 959 PRO A O 1
ATOM 6886 N N . GLY A 1 960 ? 5.190 6.179 -65.413 1.00 80.44 960 GLY A N 1
ATOM 6887 C CA . GLY A 1 960 ? 4.692 5.448 -64.253 1.00 80.44 960 GLY A CA 1
ATOM 6888 C C . GLY A 1 960 ? 3.510 6.142 -63.589 1.00 80.44 960 GLY A C 1
ATOM 6889 O O . GLY A 1 960 ? 3.162 7.274 -63.928 1.00 80.44 960 GLY A O 1
ATOM 6890 N N . THR A 1 961 ? 2.880 5.453 -62.637 1.00 83.00 961 THR A N 1
ATOM 6891 C CA . THR A 1 961 ? 1.875 6.070 -61.764 1.00 83.00 961 THR A CA 1
ATOM 6892 C C . THR A 1 961 ? 2.549 6.509 -60.478 1.00 83.00 961 THR A C 1
ATOM 6894 O O . THR A 1 961 ? 3.105 5.690 -59.749 1.00 83.00 961 THR A O 1
ATOM 6897 N N . TYR A 1 962 ? 2.494 7.806 -60.214 1.00 83.81 962 TYR A N 1
ATOM 6898 C CA . TYR A 1 962 ? 3.071 8.433 -59.038 1.00 83.81 962 TYR A CA 1
ATOM 6899 C C . TYR A 1 962 ? 1.959 8.781 -58.074 1.00 83.81 962 TYR A C 1
ATOM 6901 O O . TYR A 1 962 ? 0.911 9.290 -58.470 1.00 83.81 962 TYR A O 1
ATOM 6909 N N . THR A 1 963 ? 2.187 8.478 -56.804 1.00 84.81 963 THR A N 1
ATOM 6910 C CA . THR A 1 963 ? 1.162 8.588 -55.777 1.00 84.81 963 THR A CA 1
ATOM 6911 C C . THR A 1 963 ? 1.673 9.359 -54.572 1.00 84.81 963 THR A C 1
ATOM 6913 O O . THR A 1 963 ? 2.863 9.323 -54.256 1.00 84.81 963 THR A O 1
ATOM 6916 N N . ALA A 1 964 ? 0.783 10.089 -53.911 1.00 84.00 964 ALA A N 1
ATOM 6917 C CA . ALA A 1 964 ? 1.105 10.899 -52.745 1.00 84.00 964 ALA A CA 1
ATOM 6918 C C . ALA A 1 964 ? -0.052 10.911 -51.743 1.00 84.00 964 ALA A C 1
ATOM 6920 O O . ALA A 1 964 ? -1.196 10.598 -52.081 1.00 84.00 964 ALA A O 1
ATOM 6921 N N . THR A 1 965 ? 0.244 11.307 -50.510 1.00 86.69 965 THR A N 1
ATOM 6922 C CA . THR A 1 965 ? -0.732 11.489 -49.428 1.00 86.69 965 THR A CA 1
ATOM 6923 C C . THR A 1 965 ? -0.516 12.826 -48.725 1.00 86.69 965 THR A C 1
ATOM 6925 O O . THR A 1 965 ? 0.609 13.322 -48.658 1.00 86.69 965 THR A O 1
ATOM 6928 N N . CYS A 1 966 ? -1.584 13.382 -48.158 1.00 87.00 966 CYS A N 1
ATOM 6929 C CA . CYS A 1 966 ? -1.539 14.509 -47.233 1.00 87.00 966 CYS A CA 1
ATOM 6930 C C . CYS A 1 966 ? -1.651 14.003 -45.797 1.00 87.00 966 CYS A C 1
ATOM 6932 O O . CYS A 1 966 ? -2.490 13.149 -45.519 1.00 87.00 966 CYS A O 1
ATOM 6934 N N . THR A 1 967 ? -0.858 14.550 -44.879 1.00 83.56 967 THR A N 1
ATOM 6935 C CA . THR A 1 967 ? -0.948 14.236 -43.449 1.00 83.56 967 THR A CA 1
ATOM 6936 C C . THR A 1 967 ? -1.230 15.498 -42.651 1.00 83.56 967 THR A C 1
ATOM 6938 O O . THR A 1 967 ? -0.442 16.440 -42.672 1.00 83.56 967 THR A O 1
ATOM 6941 N N . GLU A 1 968 ? -2.321 15.510 -41.891 1.00 83.56 968 GLU A N 1
ATOM 6942 C CA . GLU A 1 968 ? -2.696 16.630 -41.029 1.00 83.56 968 GLU A CA 1
ATOM 6943 C C . GLU A 1 968 ? -3.089 16.122 -39.641 1.00 83.56 968 GLU A C 1
ATOM 6945 O O . GLU A 1 968 ? -3.902 15.212 -39.503 1.00 83.56 968 GLU A O 1
ATOM 6950 N N . ASN A 1 969 ? -2.489 16.687 -38.588 1.00 77.44 969 ASN A N 1
ATOM 6951 C CA . ASN A 1 969 ? -2.765 16.329 -37.191 1.00 77.44 969 ASN A CA 1
ATOM 6952 C C . ASN A 1 969 ? -2.654 14.819 -36.861 1.00 77.44 969 ASN A C 1
ATOM 6954 O O . ASN A 1 969 ? -3.248 14.359 -35.882 1.00 77.44 969 ASN A O 1
ATOM 6958 N N . GLY A 1 970 ? -1.872 14.060 -37.637 1.00 74.88 970 GLY A N 1
ATOM 6959 C CA . GLY A 1 970 ? -1.697 12.607 -37.499 1.00 74.88 970 GLY A CA 1
ATOM 6960 C C . GLY A 1 970 ? -2.656 11.755 -38.344 1.00 74.88 970 GLY A C 1
ATOM 6961 O O . GLY A 1 970 ? -2.568 10.534 -38.279 1.00 74.88 970 GLY A O 1
ATOM 6962 N N . CYS A 1 971 ? -3.535 12.374 -39.140 1.00 83.19 971 CYS A N 1
ATOM 6963 C CA . CYS A 1 971 ? -4.453 11.701 -40.060 1.00 83.19 971 CYS A CA 1
ATOM 6964 C C . CYS A 1 971 ? -3.957 11.790 -41.499 1.00 83.19 971 CYS A C 1
ATOM 6966 O O . CYS A 1 971 ? -3.605 12.874 -41.963 1.00 83.19 971 CYS A O 1
ATOM 6968 N N . VAL A 1 972 ? -3.931 10.649 -42.190 1.00 85.12 972 VAL A N 1
ATOM 6969 C CA . VAL A 1 972 ? -3.410 10.514 -43.556 1.00 85.12 972 VAL A CA 1
ATOM 6970 C C . VAL A 1 972 ? -4.581 10.445 -44.533 1.00 85.12 972 VAL A C 1
ATOM 6972 O O . VAL A 1 972 ? -5.516 9.672 -44.321 1.00 85.12 972 VAL A O 1
ATOM 6975 N N . SER A 1 973 ? -4.542 11.253 -45.591 1.00 85.75 973 SER A N 1
ATOM 6976 C CA . SER A 1 973 ? -5.544 11.250 -46.656 1.00 85.75 973 SER A CA 1
ATOM 6977 C C . SER A 1 973 ? -5.564 9.923 -47.412 1.00 85.75 973 SER A C 1
ATOM 6979 O O . SER A 1 973 ? -4.585 9.174 -47.438 1.00 85.75 973 SER A O 1
ATOM 6981 N N . THR A 1 974 ? -6.636 9.683 -48.163 1.00 83.75 974 THR A N 1
ATOM 6982 C CA . THR A 1 974 ? -6.571 8.729 -49.275 1.00 83.75 974 THR A CA 1
ATOM 6983 C C . THR A 1 974 ? -5.494 9.153 -50.280 1.00 83.75 974 THR A C 1
ATOM 6985 O O . THR A 1 974 ? -5.167 10.338 -50.405 1.00 83.75 974 THR A O 1
ATOM 6988 N N . THR A 1 975 ? -4.932 8.186 -50.999 1.00 83.69 975 THR A N 1
ATOM 6989 C CA . THR A 1 975 ? -3.845 8.415 -51.953 1.00 83.69 975 THR A CA 1
ATOM 6990 C C . THR A 1 975 ? -4.327 9.186 -53.184 1.00 83.69 975 THR A C 1
ATOM 6992 O O . THR A 1 975 ? -5.238 8.738 -53.877 1.00 83.69 975 THR A O 1
ATOM 6995 N N . GLY A 1 976 ? -3.700 10.328 -53.471 1.00 84.88 976 GLY A N 1
ATOM 6996 C CA . GLY A 1 976 ? -3.804 11.001 -54.766 1.00 84.88 976 GLY A CA 1
ATOM 6997 C C . GLY A 1 976 ? -2.838 10.359 -55.760 1.00 84.88 976 GLY A C 1
ATOM 6998 O O . GLY A 1 976 ? -1.762 9.901 -55.367 1.00 84.88 976 GLY A O 1
ATOM 6999 N N . SER A 1 977 ? -3.202 10.299 -57.040 1.00 86.06 977 SER A N 1
ATOM 7000 C CA . SER A 1 977 ? -2.379 9.662 -58.072 1.00 86.06 977 SER A CA 1
ATOM 7001 C C . SER A 1 977 ? -2.370 10.448 -59.375 1.00 86.06 977 SER A C 1
ATOM 7003 O O . SER A 1 977 ? -3.419 10.922 -59.806 1.00 86.06 977 SER A O 1
ATOM 7005 N N . ILE A 1 978 ? -1.221 10.476 -60.045 1.00 85.00 978 ILE A N 1
ATOM 7006 C CA . ILE A 1 978 ? -1.080 10.931 -61.429 1.00 85.00 978 ILE A CA 1
ATOM 7007 C C . ILE A 1 978 ? -0.333 9.869 -62.239 1.00 85.00 978 ILE A C 1
ATOM 7009 O O . ILE A 1 978 ? 0.655 9.299 -61.771 1.00 85.00 978 ILE A O 1
ATOM 7013 N N . THR A 1 979 ? -0.790 9.591 -63.457 1.00 84.69 979 THR A N 1
ATOM 7014 C CA . THR A 1 979 ? -0.121 8.652 -64.366 1.00 84.69 979 THR A CA 1
ATOM 7015 C C . THR A 1 979 ? 0.569 9.420 -65.482 1.00 84.69 979 THR A C 1
ATOM 7017 O O . THR A 1 979 ? -0.077 10.157 -66.224 1.00 84.69 979 THR A O 1
ATOM 7020 N N . ILE A 1 980 ? 1.878 9.214 -65.617 1.00 84.38 980 ILE A N 1
ATOM 7021 C CA . ILE A 1 980 ? 2.702 9.787 -66.682 1.00 84.38 980 ILE A CA 1
ATOM 7022 C C . ILE A 1 980 ? 3.014 8.695 -67.691 1.00 84.38 980 ILE A C 1
ATOM 7024 O O . ILE A 1 980 ? 3.514 7.624 -67.341 1.00 84.38 980 ILE A O 1
ATOM 7028 N N . THR A 1 981 ? 2.686 8.957 -68.950 1.00 77.31 981 THR A N 1
ATOM 7029 C CA . THR A 1 981 ? 2.751 7.954 -70.017 1.00 77.31 981 THR A CA 1
ATOM 7030 C C . THR A 1 981 ? 4.043 8.062 -70.827 1.00 77.31 981 THR A C 1
ATOM 7032 O O . THR A 1 981 ? 4.722 9.089 -70.832 1.00 77.31 981 THR A O 1
ATOM 7035 N N . SER A 1 982 ? 4.421 6.977 -71.507 1.00 69.44 982 SER A N 1
ATOM 7036 C CA . SER A 1 982 ? 5.503 7.020 -72.496 1.00 69.44 982 SER A CA 1
ATOM 7037 C C . SER A 1 982 ? 4.953 7.527 -73.828 1.00 69.44 982 SER A C 1
ATOM 7039 O O . SER A 1 982 ? 3.959 6.996 -74.325 1.00 69.44 982 SER A O 1
ATOM 7041 N N . GLY A 1 983 ? 5.591 8.542 -74.411 1.00 61.00 983 GLY A N 1
ATOM 7042 C CA . GLY A 1 983 ? 5.185 9.111 -75.699 1.00 61.00 983 GLY A CA 1
ATOM 7043 C C . GLY A 1 983 ? 5.936 8.505 -76.874 1.00 61.00 983 GLY A C 1
ATOM 7044 O O . GLY A 1 983 ? 7.157 8.375 -76.836 1.00 61.00 983 GLY A O 1
ATOM 7045 N N . SER A 1 984 ? 5.232 8.215 -77.970 1.00 54.66 984 SER A N 1
ATOM 7046 C CA . SER A 1 984 ? 5.844 7.908 -79.272 1.00 54.66 984 SER A CA 1
ATOM 7047 C C . SER A 1 984 ? 6.152 9.205 -80.028 1.00 54.66 984 SER A C 1
ATOM 7049 O O . SER A 1 984 ? 5.445 9.617 -80.945 1.00 54.66 984 SER A O 1
ATOM 7051 N N . CYS A 1 985 ? 7.219 9.883 -79.613 1.00 52.28 985 CYS A N 1
ATOM 7052 C CA . CYS A 1 985 ? 7.656 11.142 -80.211 1.00 52.28 985 CYS A CA 1
ATOM 7053 C C . CYS A 1 985 ? 8.286 10.843 -81.591 1.00 52.28 985 CYS A C 1
ATOM 7055 O O . CYS A 1 985 ? 9.321 10.184 -81.683 1.00 52.28 985 CYS A O 1
ATOM 7057 N N . ARG A 1 986 ? 7.609 11.238 -82.682 1.00 57.69 986 ARG A N 1
ATOM 7058 C CA . ARG A 1 986 ? 8.054 11.002 -84.070 1.00 57.69 986 ARG A CA 1
ATOM 7059 C C . ARG A 1 986 ? 9.110 12.034 -84.474 1.00 57.69 986 ARG A C 1
ATOM 7061 O O . ARG A 1 986 ? 8.865 13.233 -84.381 1.00 57.69 986 ARG A O 1
ATOM 7068 N N . PHE A 1 987 ? 10.257 11.568 -84.965 1.00 57.47 987 PHE A N 1
ATOM 7069 C CA . PHE A 1 987 ? 11.349 12.422 -85.438 1.00 57.47 987 PHE A CA 1
ATOM 7070 C C . PHE A 1 987 ? 11.373 12.502 -86.967 1.00 57.47 987 PHE A C 1
ATOM 7072 O O . PHE A 1 987 ? 11.249 11.489 -87.655 1.00 57.47 987 PHE A O 1
ATOM 7079 N N . LEU A 1 988 ? 11.574 13.716 -87.481 1.00 66.44 988 LEU A N 1
ATOM 7080 C CA . LEU A 1 988 ? 11.906 13.982 -88.878 1.00 66.44 988 LEU A CA 1
ATOM 7081 C C . LEU A 1 988 ? 13.434 14.001 -89.010 1.00 66.44 988 LEU A C 1
ATOM 7083 O O . LEU A 1 988 ? 14.093 14.685 -88.231 1.00 66.44 988 LEU A O 1
ATOM 7087 N N . THR A 1 989 ? 14.017 13.298 -89.977 1.00 69.62 989 THR A N 1
ATOM 7088 C CA . THR A 1 989 ? 15.465 13.368 -90.254 1.00 69.62 989 THR A CA 1
ATOM 7089 C C . THR A 1 989 ? 15.711 13.813 -91.686 1.00 69.62 989 THR A C 1
ATOM 7091 O O . THR A 1 989 ? 14.980 13.399 -92.584 1.00 69.62 989 THR A O 1
ATOM 7094 N N . ILE A 1 990 ? 16.728 14.654 -91.908 1.00 77.12 990 ILE A N 1
ATOM 7095 C CA . ILE A 1 990 ? 17.154 15.102 -93.241 1.00 77.12 990 ILE A CA 1
ATOM 7096 C C . ILE A 1 990 ? 18.517 14.486 -93.570 1.00 77.12 990 ILE A C 1
ATOM 7098 O O . ILE A 1 990 ? 19.448 14.569 -92.771 1.00 77.12 990 ILE A O 1
ATOM 7102 N N . SER A 1 991 ? 18.628 13.874 -94.749 1.00 72.69 991 SER A N 1
ATOM 7103 C CA . SER A 1 991 ? 19.864 13.316 -95.299 1.00 72.69 991 SER A CA 1
ATOM 7104 C C . SER A 1 991 ? 20.247 14.040 -96.598 1.00 72.69 991 SER A C 1
ATOM 7106 O O . SER A 1 991 ? 19.369 14.238 -97.444 1.00 72.69 991 SER A O 1
ATOM 7108 N N . PRO A 1 992 ? 21.524 14.420 -96.793 1.00 72.50 992 PRO A N 1
ATOM 7109 C CA . PRO A 1 992 ? 22.652 14.257 -95.869 1.00 72.50 992 PRO A CA 1
ATOM 7110 C C . PRO A 1 992 ? 22.522 15.170 -94.641 1.00 72.50 992 PRO A C 1
ATOM 7112 O O . PRO A 1 992 ? 21.956 16.252 -94.745 1.00 72.50 992 PRO A O 1
ATOM 7115 N N . SER A 1 993 ? 23.075 14.765 -93.494 1.00 66.44 993 SER A N 1
ATOM 7116 C CA . SER A 1 993 ? 22.995 15.538 -92.242 1.00 66.44 993 SER A CA 1
ATOM 7117 C C . SER A 1 993 ? 23.960 16.731 -92.175 1.00 66.44 993 SER A C 1
ATOM 7119 O O . SER A 1 993 ? 23.737 17.644 -91.386 1.00 66.44 993 SER A O 1
ATOM 7121 N N . ASN A 1 994 ? 25.009 16.754 -93.011 1.00 67.50 994 ASN A N 1
ATOM 7122 C CA . ASN A 1 994 ? 25.917 17.899 -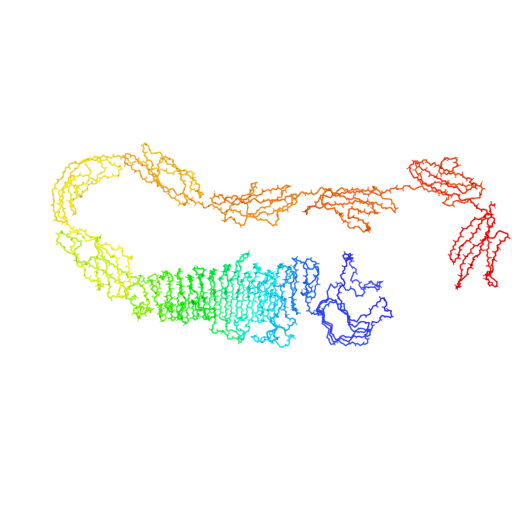93.172 1.00 67.50 994 ASN A CA 1
ATOM 7123 C C . ASN A 1 994 ? 26.297 18.118 -94.658 1.00 67.50 994 ASN A C 1
ATOM 7125 O O . ASN A 1 994 ? 27.415 17.807 -95.078 1.00 67.50 994 ASN A O 1
ATOM 7129 N N . PRO A 1 995 ? 25.344 18.559 -95.497 1.00 72.38 995 PRO A N 1
ATOM 7130 C CA . PRO A 1 995 ? 25.520 18.683 -96.939 1.00 72.38 995 PRO A CA 1
ATOM 7131 C C . PRO A 1 995 ? 26.414 19.879 -97.297 1.00 72.38 995 PRO A C 1
ATOM 7133 O O . PRO A 1 995 ? 26.180 20.999 -96.848 1.00 72.38 995 PRO A O 1
ATOM 7136 N N . GLY A 1 996 ? 27.426 19.647 -98.140 1.00 68.38 996 GLY A N 1
ATOM 7137 C CA . GLY A 1 996 ? 28.363 20.678 -98.593 1.00 68.38 996 GLY A CA 1
ATOM 7138 C C . GLY A 1 996 ? 28.498 20.719 -100.114 1.00 68.38 996 GLY A C 1
ATOM 7139 O O . GLY A 1 996 ? 28.782 19.696 -100.733 1.00 68.38 996 GLY A O 1
ATOM 7140 N N . VAL A 1 997 ? 28.351 21.898 -100.718 1.00 74.00 997 VAL A N 1
ATOM 7141 C CA . VAL A 1 997 ? 28.235 22.086 -102.180 1.00 74.00 997 VAL A CA 1
ATOM 7142 C C . VAL A 1 997 ? 29.083 23.284 -102.637 1.00 74.00 997 VAL A C 1
ATOM 7144 O O . VAL A 1 997 ? 29.403 24.170 -101.847 1.00 74.00 997 VAL A O 1
ATOM 7147 N N . CYS A 1 998 ? 29.512 23.299 -103.900 1.00 68.56 998 CYS A N 1
ATOM 7148 C CA . CYS A 1 998 ? 30.204 24.449 -104.498 1.00 68.56 998 CYS A CA 1
ATOM 7149 C C . CYS A 1 998 ? 29.181 25.520 -104.932 1.00 68.56 998 CYS A C 1
ATOM 7151 O O . CYS A 1 998 ? 28.074 25.137 -105.317 1.00 68.56 998 CYS A O 1
ATOM 7153 N N . PRO A 1 999 ? 29.515 26.827 -104.910 1.00 72.75 999 PRO A N 1
ATOM 7154 C CA . PRO A 1 999 ? 28.545 27.893 -105.176 1.00 72.75 999 PRO A CA 1
ATOM 7155 C C . PRO A 1 999 ? 27.712 27.637 -106.447 1.00 72.75 999 PRO A C 1
ATOM 7157 O O . PRO A 1 999 ? 28.266 27.497 -107.537 1.00 72.75 999 PRO A O 1
ATOM 7160 N N . GLY A 1 1000 ? 26.388 27.528 -106.299 1.00 69.69 1000 GLY A N 1
ATOM 7161 C CA . GLY A 1 1000 ? 25.438 27.369 -107.409 1.00 69.69 1000 GLY A CA 1
ATOM 7162 C C . GLY A 1 1000 ? 25.285 25.961 -107.994 1.00 69.69 1000 GLY A C 1
ATOM 7163 O O . GLY A 1 1000 ? 24.545 25.791 -108.962 1.00 69.69 1000 GLY A O 1
ATOM 7164 N N . LYS A 1 1001 ? 25.940 24.933 -107.434 1.00 80.50 1001 LYS A N 1
ATOM 7165 C CA . LYS A 1 1001 ? 25.690 23.523 -107.802 1.00 80.50 1001 LYS A CA 1
ATOM 7166 C C . LYS A 1 1001 ? 24.523 22.942 -106.998 1.00 80.50 1001 LYS A C 1
ATOM 7168 O O . LYS A 1 1001 ? 24.265 23.372 -105.882 1.00 80.50 1001 LYS A O 1
ATOM 7173 N N . SER A 1 1002 ? 23.822 21.957 -107.557 1.00 80.56 1002 SER A N 1
ATOM 7174 C CA . SER A 1 1002 ? 22.638 21.358 -106.931 1.00 80.56 1002 SER A CA 1
ATOM 7175 C C . SER A 1 1002 ? 22.974 20.208 -105.977 1.00 80.56 1002 SER A C 1
ATOM 7177 O O . SER A 1 1002 ? 23.805 19.363 -106.307 1.00 80.56 1002 SER A O 1
ATOM 7179 N N . ILE A 1 1003 ? 22.262 20.110 -104.853 1.00 81.88 1003 ILE A N 1
ATOM 7180 C CA . ILE A 1 1003 ? 22.267 18.970 -103.927 1.00 81.88 1003 ILE A CA 1
ATOM 7181 C C . ILE A 1 1003 ? 20.833 18.561 -103.575 1.00 81.88 1003 ILE A C 1
ATOM 7183 O O . ILE A 1 1003 ? 19.961 19.415 -103.418 1.00 81.88 1003 ILE A O 1
ATOM 7187 N N . THR A 1 1004 ? 20.578 17.257 -103.449 1.00 85.44 1004 THR A N 1
ATOM 7188 C CA . THR A 1 1004 ? 19.265 16.729 -103.049 1.00 85.44 1004 THR A CA 1
ATOM 7189 C C . THR A 1 1004 ? 19.243 16.428 -101.555 1.00 85.44 1004 THR A C 1
ATOM 7191 O O . THR A 1 1004 ? 20.074 15.672 -101.057 1.00 85.44 1004 THR A O 1
ATOM 7194 N N . LEU A 1 1005 ? 18.273 17.007 -100.852 1.00 83.69 1005 LEU A N 1
ATOM 7195 C CA . LEU A 1 1005 ? 17.967 16.768 -99.447 1.00 83.69 1005 LEU A CA 1
ATOM 7196 C C . LEU A 1 1005 ? 16.737 15.868 -99.362 1.00 83.69 1005 LEU A C 1
ATOM 7198 O O . LEU A 1 1005 ? 15.710 16.168 -99.964 1.00 83.69 1005 LEU A O 1
ATOM 7202 N N . THR A 1 1006 ? 16.822 14.775 -98.610 1.00 82.81 1006 THR A N 1
ATOM 7203 C CA . THR A 1 1006 ? 15.720 13.817 -98.442 1.00 82.81 1006 THR A CA 1
ATOM 7204 C C . THR A 1 1006 ? 15.323 13.728 -96.979 1.00 82.81 1006 THR A C 1
ATOM 7206 O O . THR A 1 1006 ? 16.175 13.543 -96.114 1.00 82.81 1006 THR A O 1
ATOM 7209 N N . THR A 1 1007 ? 14.028 13.844 -96.702 1.00 74.69 1007 THR A N 1
ATOM 7210 C CA . THR A 1 1007 ? 13.439 13.600 -95.384 1.00 74.69 1007 THR A CA 1
ATOM 7211 C C . THR A 1 1007 ? 12.985 12.160 -95.228 1.00 74.69 1007 THR A C 1
ATOM 7213 O O . THR A 1 1007 ? 12.351 11.607 -96.126 1.00 74.69 1007 THR A O 1
ATOM 7216 N N . SER A 1 1008 ? 13.217 11.589 -94.051 1.00 72.31 1008 SER A N 1
ATOM 7217 C CA . SER A 1 1008 ? 12.599 10.333 -93.623 1.00 72.31 1008 SER A CA 1
ATOM 7218 C C . SER A 1 1008 ? 11.922 10.508 -92.257 1.00 72.31 1008 SER A C 1
ATOM 7220 O O . SER A 1 1008 ? 12.285 11.406 -91.497 1.00 72.31 1008 SER A O 1
ATOM 7222 N N . GLY A 1 1009 ? 10.895 9.700 -91.966 1.00 67.81 1009 GLY A N 1
ATOM 7223 C CA . GLY A 1 1009 ? 10.180 9.720 -90.676 1.00 67.81 1009 GLY A CA 1
ATOM 7224 C C . GLY A 1 1009 ? 8.773 10.347 -90.668 1.00 67.81 1009 GLY A C 1
ATOM 7225 O O . GLY A 1 1009 ? 8.098 10.284 -89.645 1.00 67.81 1009 GLY A O 1
ATOM 7226 N N . CYS A 1 1010 ? 8.274 10.882 -91.792 1.00 68.56 1010 CYS A N 1
ATOM 7227 C CA . CYS A 1 1010 ? 6.905 11.424 -91.922 1.00 68.56 1010 CYS A CA 1
ATOM 7228 C C . CYS A 1 1010 ? 5.935 10.390 -92.518 1.00 68.56 1010 CYS A C 1
ATOM 7230 O O . CYS A 1 1010 ? 5.501 10.498 -93.663 1.00 68.56 1010 CYS A O 1
ATOM 7232 N N . ASN A 1 1011 ? 5.620 9.340 -91.756 1.00 59.22 1011 ASN A N 1
ATOM 7233 C CA . ASN A 1 1011 ? 4.719 8.282 -92.223 1.00 59.22 1011 ASN A CA 1
ATOM 7234 C C . ASN A 1 1011 ? 3.249 8.730 -92.130 1.00 59.22 1011 ASN A C 1
ATOM 7236 O O . ASN A 1 1011 ? 2.687 8.803 -91.033 1.00 59.22 1011 ASN A O 1
ATOM 7240 N N . GLY A 1 1012 ? 2.637 8.999 -93.290 1.00 61.12 1012 GLY A N 1
ATOM 7241 C CA . GLY A 1 1012 ? 1.215 9.345 -93.441 1.00 61.12 1012 GLY A CA 1
ATOM 7242 C C . GLY A 1 1012 ? 0.887 10.845 -93.436 1.00 61.12 1012 GLY A C 1
ATOM 7243 O O . GLY A 1 1012 ? -0.289 11.194 -93.461 1.00 61.12 1012 GLY A O 1
ATOM 7244 N N . GLY A 1 1013 ? 1.894 11.725 -93.417 1.00 64.69 1013 GLY A N 1
ATOM 7245 C CA . GLY A 1 1013 ? 1.742 13.177 -93.570 1.00 64.69 1013 GLY A CA 1
ATOM 7246 C C . GLY A 1 1013 ? 2.503 13.701 -94.793 1.00 64.69 1013 GLY A C 1
ATOM 7247 O O . GLY A 1 1013 ? 3.436 13.068 -95.278 1.00 64.69 1013 GLY A O 1
ATOM 7248 N N . ASN A 1 1014 ? 2.126 14.876 -95.292 1.00 70.62 1014 ASN A N 1
ATOM 7249 C CA . ASN A 1 1014 ? 2.864 15.596 -96.333 1.00 70.62 1014 ASN A CA 1
ATOM 7250 C C . ASN A 1 1014 ? 3.994 16.444 -95.731 1.00 70.62 1014 ASN A C 1
ATOM 7252 O O . ASN A 1 1014 ? 3.798 17.071 -94.684 1.00 70.62 1014 ASN A O 1
ATOM 7256 N N . ILE A 1 1015 ? 5.139 16.491 -96.420 1.00 77.06 1015 ILE A N 1
ATOM 7257 C CA . ILE A 1 1015 ? 6.295 17.338 -96.092 1.00 77.06 1015 ILE A CA 1
ATOM 7258 C C . ILE A 1 1015 ? 6.225 18.655 -96.868 1.00 77.06 1015 ILE A C 1
ATOM 7260 O O . ILE A 1 1015 ? 6.069 18.657 -98.091 1.00 77.06 1015 ILE A O 1
ATOM 7264 N N . THR A 1 1016 ? 6.434 19.764 -96.165 1.00 72.62 1016 THR A N 1
ATOM 7265 C CA . THR A 1 1016 ? 6.644 21.102 -96.732 1.00 72.62 1016 THR A CA 1
ATOM 7266 C C . THR A 1 1016 ? 8.022 21.629 -96.355 1.00 72.62 1016 THR A C 1
ATOM 7268 O O . THR A 1 1016 ? 8.433 21.491 -95.203 1.00 72.62 1016 THR A O 1
ATOM 7271 N N . TRP A 1 1017 ? 8.716 22.261 -97.300 1.00 79.50 1017 TRP A N 1
ATOM 7272 C CA . TRP A 1 1017 ? 10.052 22.822 -97.093 1.00 79.50 1017 TRP A CA 1
ATOM 7273 C C . TRP A 1 1017 ? 10.047 24.354 -97.147 1.00 79.50 1017 TRP A C 1
ATOM 7275 O O . TRP A 1 1017 ? 9.331 24.944 -97.952 1.00 79.50 1017 TRP A O 1
ATOM 7285 N N . ALA A 1 1018 ? 10.875 24.995 -96.322 1.00 69.75 1018 ALA A N 1
ATOM 7286 C CA . ALA A 1 1018 ? 11.100 26.440 -96.292 1.00 69.75 1018 ALA A CA 1
ATOM 7287 C C . ALA A 1 1018 ? 12.610 26.750 -96.365 1.00 69.75 1018 ALA A C 1
ATOM 7289 O O . ALA A 1 1018 ? 13.412 26.024 -95.779 1.00 69.75 1018 ALA A O 1
ATOM 7290 N N . GLY A 1 1019 ? 13.004 27.803 -97.098 1.00 65.62 1019 GLY A N 1
ATOM 7291 C CA . GLY A 1 1019 ? 14.422 28.165 -97.316 1.00 65.62 1019 GLY A CA 1
ATOM 7292 C C . GLY A 1 1019 ? 14.801 28.634 -98.734 1.00 65.62 1019 GLY A C 1
ATOM 7293 O O . GLY A 1 1019 ? 15.972 28.598 -99.091 1.00 65.62 1019 GLY A O 1
ATOM 7294 N N . GLY A 1 1020 ? 13.837 29.058 -99.566 1.00 60.66 1020 GLY A N 1
ATOM 7295 C CA . GLY A 1 1020 ? 14.108 29.681 -100.876 1.00 60.66 1020 GLY A CA 1
ATOM 7296 C C . GLY A 1 1020 ? 14.043 28.765 -102.109 1.00 60.66 1020 GLY A C 1
ATOM 7297 O O . GLY A 1 1020 ? 14.357 29.220 -103.203 1.00 60.66 1020 GLY A O 1
ATOM 7298 N N . ALA A 1 1021 ? 13.603 27.510 -101.973 1.00 61.12 1021 ALA A N 1
ATOM 7299 C CA . ALA A 1 1021 ? 13.295 26.613 -103.096 1.00 61.12 1021 ALA A CA 1
ATOM 7300 C C . ALA A 1 1021 ? 11.820 26.172 -103.047 1.00 61.12 1021 ALA A C 1
ATOM 7302 O O . ALA A 1 1021 ? 11.289 25.947 -101.960 1.00 61.12 1021 ALA A O 1
ATOM 7303 N N . THR A 1 1022 ? 11.155 26.037 -104.200 1.00 52.59 1022 THR A N 1
ATOM 7304 C CA . THR A 1 1022 ? 9.752 25.595 -104.310 1.00 52.59 1022 THR A CA 1
ATOM 7305 C C . THR A 1 1022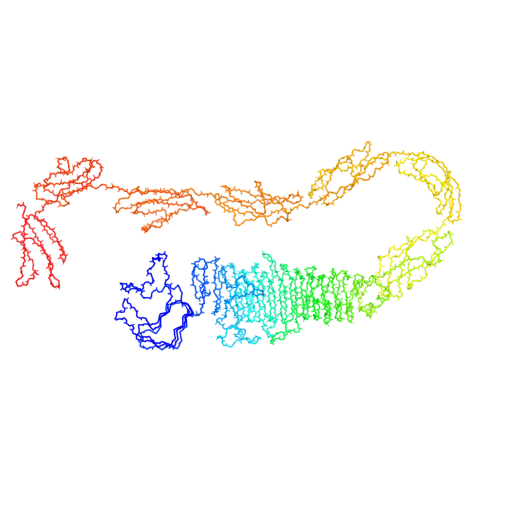 ? 9.661 24.163 -104.854 1.00 52.59 1022 THR A C 1
ATOM 7307 O O . THR A 1 1022 ? 9.933 23.909 -106.023 1.00 52.59 1022 THR A O 1
ATOM 7310 N N . GLY A 1 1023 ? 9.259 23.215 -104.000 1.00 56.53 1023 GLY A N 1
ATOM 7311 C CA . GLY A 1 1023 ? 8.975 21.817 -104.351 1.00 56.53 1023 GLY A CA 1
ATOM 7312 C C . GLY A 1 1023 ? 8.275 21.080 -103.197 1.00 56.53 1023 GLY A C 1
ATOM 7313 O O . GLY A 1 1023 ? 8.514 21.407 -102.035 1.00 56.53 1023 GLY A O 1
ATOM 7314 N N . ALA A 1 1024 ? 7.390 20.122 -103.500 1.00 56.03 1024 ALA A N 1
ATOM 7315 C CA . ALA A 1 1024 ? 6.609 19.356 -102.517 1.00 56.03 1024 ALA A CA 1
ATOM 7316 C C . ALA A 1 1024 ? 6.967 17.858 -102.561 1.00 56.03 1024 ALA A C 1
ATOM 7318 O O . ALA A 1 1024 ? 7.100 17.297 -103.648 1.00 56.03 1024 ALA A O 1
ATOM 7319 N N . GLY A 1 1025 ? 7.104 17.211 -101.394 1.00 67.44 1025 GLY A N 1
ATOM 7320 C CA . GLY A 1 1025 ? 7.428 15.781 -101.268 1.00 67.44 1025 GLY A CA 1
ATOM 7321 C C . GLY A 1 1025 ? 8.526 15.471 -100.240 1.00 67.44 1025 GLY A C 1
ATOM 7322 O O . GLY A 1 1025 ? 9.094 16.367 -99.616 1.00 67.44 1025 GLY A O 1
ATOM 7323 N N . THR A 1 1026 ? 8.845 14.184 -100.059 1.00 71.56 1026 THR A N 1
ATOM 7324 C CA . THR A 1 1026 ? 9.843 13.696 -99.083 1.00 71.56 1026 THR A CA 1
ATOM 7325 C C . THR A 1 1026 ? 11.297 14.009 -99.458 1.00 71.56 1026 THR A C 1
ATOM 7327 O O . THR A 1 1026 ? 12.200 13.614 -98.729 1.00 71.56 1026 THR A O 1
ATOM 7330 N N . SER A 1 1027 ? 11.558 14.725 -100.554 1.00 79.56 1027 SER A N 1
ATOM 7331 C CA . SER A 1 1027 ? 12.885 15.227 -100.935 1.00 79.56 1027 SER A CA 1
ATOM 7332 C C . SER A 1 1027 ? 12.789 16.519 -101.750 1.00 79.56 1027 SER A C 1
ATOM 7334 O O . SER A 1 1027 ? 11.837 16.680 -102.513 1.00 79.56 1027 SER A O 1
ATOM 7336 N N . ILE A 1 1028 ? 13.794 17.393 -101.647 1.00 82.81 1028 ILE A N 1
ATOM 7337 C CA . ILE A 1 1028 ? 13.966 18.600 -102.474 1.00 82.81 1028 ILE A CA 1
ATOM 7338 C C . ILE A 1 1028 ? 15.383 18.674 -103.045 1.00 82.81 1028 ILE A C 1
ATOM 7340 O O . ILE A 1 1028 ? 16.327 18.205 -102.416 1.00 82.81 1028 ILE A O 1
ATOM 7344 N N . THR A 1 1029 ? 15.558 19.310 -104.202 1.00 82.62 1029 THR A N 1
ATOM 7345 C CA . THR A 1 1029 ? 16.882 19.620 -104.767 1.00 82.62 1029 THR A CA 1
ATOM 7346 C C . THR A 1 1029 ? 17.107 21.127 -104.738 1.00 82.62 1029 THR A C 1
ATOM 7348 O O . THR A 1 1029 ? 16.268 21.892 -105.209 1.00 82.62 1029 THR A O 1
ATOM 7351 N N . VAL A 1 1030 ? 18.235 21.558 -104.173 1.00 81.38 1030 VAL A N 1
ATOM 7352 C CA . VAL A 1 1030 ? 18.557 22.967 -103.904 1.00 81.38 1030 VAL A CA 1
ATOM 7353 C C . VAL A 1 1030 ? 19.940 23.319 -104.446 1.00 81.38 1030 VAL A C 1
ATOM 7355 O O . VAL A 1 1030 ? 20.827 22.474 -104.419 1.00 81.38 1030 VAL A O 1
ATOM 7358 N N . SER A 1 1031 ? 20.138 24.550 -104.933 1.00 81.81 1031 SER A N 1
ATOM 7359 C CA . SER A 1 1031 ? 21.423 25.001 -105.511 1.00 81.81 1031 SER A CA 1
ATOM 7360 C C . SER A 1 1031 ? 21.892 26.341 -104.925 1.00 81.81 1031 SER A C 1
ATOM 7362 O O . SER A 1 1031 ? 21.849 27.359 -105.616 1.00 81.81 1031 SER A O 1
ATOM 7364 N N . PRO A 1 1032 ? 22.265 26.395 -103.635 1.00 78.94 1032 PRO A N 1
ATOM 7365 C CA . PRO A 1 1032 ? 22.585 27.660 -102.978 1.00 78.94 1032 PRO A CA 1
ATOM 7366 C C . PRO A 1 1032 ? 23.944 28.243 -103.425 1.00 78.94 1032 PRO A C 1
ATOM 7368 O O . PRO A 1 1032 ? 24.929 27.521 -103.586 1.00 78.94 1032 PRO A O 1
ATOM 7371 N N . ASN A 1 1033 ? 24.017 29.573 -103.592 1.00 74.88 1033 ASN A N 1
ATOM 7372 C CA . ASN A 1 1033 ? 25.270 30.304 -103.880 1.00 74.88 1033 ASN A CA 1
ATOM 7373 C C . ASN A 1 1033 ? 26.035 30.722 -102.613 1.00 74.88 1033 ASN A C 1
ATOM 7375 O O . ASN A 1 1033 ? 27.220 31.033 -102.688 1.00 74.88 1033 ASN A O 1
ATOM 7379 N N . VAL A 1 1034 ? 25.358 30.737 -101.466 1.00 75.00 1034 VAL A N 1
ATOM 7380 C CA . VAL A 1 1034 ? 25.909 31.007 -100.132 1.00 75.00 1034 VAL A CA 1
ATOM 7381 C C . VAL A 1 1034 ? 25.310 30.007 -99.152 1.00 75.00 1034 VAL A C 1
ATOM 7383 O O . VAL A 1 1034 ? 24.228 29.476 -99.407 1.00 75.00 1034 VAL A O 1
ATOM 7386 N N . THR A 1 1035 ? 25.986 29.742 -98.037 1.00 77.00 1035 THR A N 1
ATOM 7387 C CA . THR A 1 1035 ? 25.490 28.816 -97.010 1.00 77.00 1035 THR A CA 1
ATOM 7388 C C . THR A 1 1035 ? 24.059 29.169 -96.601 1.00 77.00 1035 THR A C 1
ATOM 7390 O O . THR A 1 1035 ? 23.795 30.282 -96.153 1.00 77.00 1035 THR A O 1
ATOM 7393 N N . THR A 1 1036 ? 23.128 28.235 -96.805 1.00 79.12 1036 THR A N 1
ATOM 7394 C CA . THR A 1 1036 ? 21.683 28.453 -96.624 1.00 79.12 1036 THR A CA 1
ATOM 7395 C C . THR A 1 1036 ? 21.082 27.305 -95.818 1.00 79.12 1036 THR A C 1
ATOM 7397 O O . THR A 1 1036 ? 21.375 26.135 -96.076 1.00 79.12 1036 THR A O 1
ATOM 7400 N N . THR A 1 1037 ? 20.228 27.628 -94.846 1.00 81.81 1037 THR A N 1
ATOM 7401 C CA . THR A 1 1037 ? 19.520 26.643 -94.017 1.00 81.81 1037 THR A CA 1
ATOM 7402 C C . THR A 1 1037 ? 18.125 26.365 -94.562 1.00 81.81 1037 THR A C 1
ATOM 7404 O O . THR A 1 1037 ? 17.344 27.286 -94.792 1.00 81.81 1037 THR A O 1
ATOM 7407 N N . TYR A 1 1038 ? 17.808 25.082 -94.727 1.00 82.25 1038 TYR A N 1
ATOM 7408 C CA . TYR A 1 1038 ? 16.510 24.590 -95.179 1.00 82.25 1038 TYR A CA 1
ATOM 7409 C C . TYR A 1 1038 ? 15.785 23.887 -94.034 1.00 82.25 1038 TYR A C 1
ATOM 7411 O O . TYR A 1 1038 ? 16.384 23.091 -93.313 1.00 82.25 1038 TYR A O 1
ATOM 7419 N N . LEU A 1 1039 ? 14.491 24.164 -93.879 1.00 80.00 1039 LEU A N 1
ATOM 7420 C CA . LEU A 1 1039 ? 13.619 23.592 -92.852 1.00 80.00 1039 LEU A CA 1
ATOM 7421 C C . LEU A 1 1039 ? 12.551 22.712 -93.510 1.00 80.00 1039 LEU A C 1
ATOM 7423 O O . LEU A 1 1039 ? 11.787 23.203 -94.337 1.00 80.00 1039 LEU A O 1
ATOM 7427 N N . ALA A 1 1040 ? 12.465 21.443 -93.118 1.00 79.56 1040 ALA A N 1
ATOM 7428 C CA . ALA A 1 1040 ? 11.363 20.547 -93.454 1.00 79.56 1040 ALA A CA 1
ATOM 7429 C C . ALA A 1 1040 ? 10.362 20.465 -92.297 1.00 79.56 1040 ALA A C 1
ATOM 7431 O O . ALA A 1 1040 ? 10.748 20.292 -91.140 1.00 79.56 1040 ALA A O 1
ATOM 7432 N N . MET A 1 1041 ? 9.073 20.527 -92.620 1.00 73.69 1041 MET A N 1
ATOM 7433 C CA . MET A 1 1041 ? 7.962 20.383 -91.679 1.00 73.69 1041 MET A CA 1
ATOM 7434 C C . MET A 1 1041 ? 7.004 19.301 -92.175 1.00 73.69 1041 MET A C 1
ATOM 7436 O O . MET A 1 1041 ? 6.633 19.292 -93.347 1.00 73.69 1041 MET A O 1
ATOM 7440 N N . CYS A 1 1042 ? 6.600 18.395 -91.287 1.00 73.19 1042 CYS A N 1
ATOM 7441 C CA . CYS A 1 1042 ? 5.622 17.349 -91.574 1.00 73.19 1042 CYS A CA 1
ATOM 7442 C C . CYS A 1 1042 ? 4.240 17.774 -91.067 1.00 73.19 1042 CYS A C 1
ATOM 7444 O O . CYS A 1 1042 ? 4.085 18.168 -89.912 1.00 73.19 1042 CYS A O 1
ATOM 7446 N N . SER A 1 1043 ? 3.216 17.654 -91.909 1.00 66.19 1043 SER A N 1
ATOM 7447 C CA . SER A 1 1043 ? 1.827 18.010 -91.559 1.00 66.19 1043 SER A CA 1
ATOM 7448 C C . SER A 1 1043 ? 1.220 17.163 -90.433 1.00 66.19 1043 SER A C 1
ATOM 7450 O O . SER A 1 1043 ? 0.265 17.604 -89.804 1.00 66.19 1043 SER A O 1
ATOM 7452 N N . SER A 1 1044 ? 1.788 15.991 -90.123 1.00 60.94 1044 SER A N 1
ATOM 7453 C CA . SER A 1 1044 ? 1.409 15.186 -88.951 1.00 60.94 1044 SER A CA 1
ATOM 7454 C C . SER A 1 1044 ? 2.184 15.546 -87.671 1.00 60.94 1044 SER A C 1
ATOM 7456 O O . SER A 1 1044 ? 2.140 14.786 -86.707 1.00 60.94 1044 SER A O 1
ATOM 7458 N N . GLY A 1 1045 ? 2.918 16.665 -87.668 1.00 62.41 1045 GLY A N 1
ATOM 7459 C CA . GLY A 1 1045 ? 3.756 17.126 -86.558 1.00 62.41 1045 GLY A CA 1
ATOM 7460 C C . GLY A 1 1045 ? 5.222 16.689 -86.683 1.00 62.41 1045 GLY A C 1
ATOM 7461 O O . GLY A 1 1045 ? 5.517 15.571 -87.105 1.00 62.41 1045 GLY A O 1
ATOM 7462 N N . GLY A 1 1046 ? 6.141 17.589 -86.314 1.00 68.12 1046 GLY A N 1
ATOM 7463 C CA . GLY A 1 1046 ? 7.598 17.408 -86.381 1.00 68.12 1046 GLY A CA 1
ATOM 7464 C C . GLY A 1 1046 ? 8.275 18.283 -87.446 1.00 68.12 1046 GLY A C 1
ATOM 7465 O O . GLY A 1 1046 ? 7.754 18.466 -88.549 1.00 68.12 1046 GLY A O 1
ATOM 7466 N N . SER A 1 1047 ? 9.454 18.820 -87.122 1.00 74.69 1047 SER A N 1
ATOM 7467 C CA . SER A 1 1047 ? 10.279 19.623 -88.034 1.00 74.69 1047 SER A CA 1
ATOM 7468 C C . SER A 1 1047 ? 11.761 19.295 -87.880 1.00 74.69 1047 SER A C 1
ATOM 7470 O O . SER A 1 1047 ? 12.218 19.061 -86.764 1.00 74.69 1047 SER A O 1
ATOM 7472 N N . ALA A 1 1048 ? 12.517 19.343 -88.972 1.00 76.62 1048 ALA A N 1
ATOM 7473 C CA . ALA A 1 1048 ? 13.975 19.245 -88.959 1.00 76.62 1048 ALA A CA 1
ATOM 7474 C C . ALA A 1 1048 ? 14.566 20.295 -89.895 1.00 76.62 1048 ALA A C 1
ATOM 7476 O O . ALA A 1 1048 ? 13.976 20.592 -90.931 1.00 76.62 1048 ALA A O 1
ATOM 7477 N N . ASN A 1 1049 ? 15.723 20.854 -89.549 1.00 82.44 1049 ASN A N 1
ATOM 7478 C CA . ASN A 1 1049 ? 16.469 21.739 -90.437 1.00 82.44 1049 ASN A CA 1
ATOM 7479 C C . ASN A 1 1049 ? 17.821 21.126 -90.807 1.00 82.44 1049 ASN A C 1
ATOM 7481 O O . ASN A 1 1049 ? 18.344 20.265 -90.102 1.00 82.44 1049 ASN A O 1
ATOM 7485 N N . VAL A 1 1050 ? 18.362 21.555 -91.942 1.00 83.00 1050 VAL A N 1
ATOM 7486 C CA . VAL A 1 1050 ? 19.725 21.249 -92.362 1.00 83.00 1050 VAL A CA 1
ATOM 7487 C C . VAL A 1 1050 ? 20.337 22.484 -93.007 1.00 83.00 1050 VAL A C 1
ATOM 7489 O O . VAL A 1 1050 ? 19.709 23.151 -93.832 1.00 83.00 1050 VAL A O 1
ATOM 7492 N N . THR A 1 1051 ? 21.573 22.798 -92.634 1.00 79.81 1051 THR A N 1
ATOM 7493 C CA . THR A 1 1051 ? 22.339 23.869 -93.269 1.00 79.81 1051 THR A CA 1
ATOM 7494 C C . THR A 1 1051 ? 23.187 23.286 -94.381 1.00 79.81 1051 THR A C 1
ATOM 7496 O O . THR A 1 1051 ? 24.044 22.438 -94.143 1.00 79.81 1051 THR A O 1
ATOM 7499 N N . VAL A 1 1052 ? 22.933 23.740 -95.605 1.00 79.75 1052 VAL A N 1
ATOM 7500 C CA . VAL A 1 1052 ? 23.754 23.405 -96.761 1.00 79.75 1052 VAL A CA 1
ATOM 7501 C C . VAL A 1 1052 ? 24.910 24.395 -96.811 1.00 79.75 1052 VAL A C 1
ATOM 7503 O O . VAL A 1 1052 ? 24.718 25.566 -97.141 1.00 79.75 1052 VAL A O 1
ATOM 7506 N N . ASN A 1 1053 ? 26.103 23.920 -96.458 1.00 73.12 1053 ASN A N 1
ATOM 7507 C CA . ASN A 1 1053 ? 27.314 24.731 -96.395 1.00 73.12 1053 ASN A CA 1
ATOM 7508 C C . ASN A 1 1053 ? 27.908 24.917 -97.798 1.00 73.12 1053 ASN A C 1
ATOM 7510 O O . ASN A 1 1053 ? 28.187 23.942 -98.503 1.00 73.12 1053 ASN A O 1
ATOM 7514 N N . VAL A 1 1054 ? 28.126 26.167 -98.202 1.00 71.69 1054 VAL A N 1
ATOM 7515 C CA . VAL A 1 1054 ? 28.780 26.504 -99.470 1.00 71.69 1054 VAL A CA 1
ATOM 7516 C C . VAL A 1 1054 ? 30.246 26.833 -99.197 1.00 71.69 1054 VAL A C 1
ATOM 7518 O O . VAL A 1 1054 ? 30.549 27.574 -98.268 1.00 71.69 1054 VAL A O 1
ATOM 7521 N N . ALA A 1 1055 ? 31.165 26.245 -99.968 1.00 61.59 1055 ALA A N 1
ATOM 7522 C CA . ALA A 1 1055 ? 32.605 26.436 -99.761 1.00 61.59 1055 ALA A CA 1
ATOM 7523 C C . ALA A 1 1055 ? 33.036 27.910 -99.936 1.00 61.59 1055 ALA A C 1
ATOM 7525 O O . ALA A 1 1055 ? 32.629 28.562 -100.899 1.00 61.59 1055 ALA A O 1
ATOM 7526 N N . GLU A 1 1056 ? 33.893 28.409 -99.035 1.00 58.53 1056 GLU A N 1
ATOM 7527 C CA . GLU A 1 1056 ? 34.437 29.776 -99.059 1.00 58.53 1056 GLU A CA 1
ATOM 7528 C C . GLU A 1 1056 ? 35.759 29.855 -99.842 1.00 58.53 1056 GLU A C 1
ATOM 7530 O O . GLU A 1 1056 ? 36.500 28.876 -99.946 1.00 58.53 1056 GLU A O 1
ATOM 7535 N N . ASN A 1 1057 ? 36.082 31.023 -100.409 1.00 56.91 1057 ASN A N 1
ATOM 7536 C CA . ASN A 1 1057 ? 37.221 31.149 -101.324 1.00 56.91 1057 ASN A CA 1
ATOM 7537 C C . ASN A 1 1057 ? 38.604 30.952 -100.649 1.00 56.91 1057 ASN A C 1
ATOM 7539 O O . ASN A 1 1057 ? 39.442 30.277 -101.246 1.00 56.91 1057 ASN A O 1
ATOM 7543 N N . ASN A 1 1058 ? 38.832 31.440 -99.415 1.00 58.94 1058 ASN A N 1
ATOM 7544 C CA . ASN A 1 1058 ? 40.120 31.384 -98.681 1.00 58.94 1058 ASN A CA 1
ATOM 7545 C C . ASN A 1 1058 ? 39.912 31.094 -97.174 1.00 58.94 1058 ASN A C 1
ATOM 7547 O O . ASN A 1 1058 ? 38.945 31.601 -96.615 1.00 58.94 1058 ASN A O 1
ATOM 7551 N N . VAL A 1 1059 ? 40.826 30.367 -96.495 1.00 56.84 1059 VAL A N 1
ATOM 7552 C CA . VAL A 1 1059 ? 40.714 30.046 -95.043 1.00 56.84 1059 VAL A CA 1
ATOM 7553 C C . VAL A 1 1059 ? 42.048 30.196 -94.271 1.00 56.84 1059 VAL A C 1
ATOM 7555 O O . VAL A 1 1059 ? 43.099 29.796 -94.771 1.00 56.84 1059 VAL A O 1
ATOM 7558 N N . ALA A 1 1060 ? 42.016 30.723 -93.032 1.00 56.75 1060 ALA A N 1
ATOM 7559 C CA . ALA A 1 1060 ? 43.176 30.868 -92.129 1.00 56.75 1060 ALA A CA 1
ATOM 7560 C C . ALA A 1 1060 ? 43.017 30.059 -90.821 1.00 56.75 1060 ALA A C 1
ATOM 7562 O O . ALA A 1 1060 ? 41.947 30.075 -90.213 1.00 56.75 1060 ALA A O 1
ATOM 7563 N N . VAL A 1 1061 ? 44.082 29.382 -90.361 1.00 56.69 1061 VAL A N 1
ATOM 7564 C CA . VAL A 1 1061 ? 44.078 28.582 -89.114 1.00 56.69 1061 VAL A CA 1
ATOM 7565 C C . VAL A 1 1061 ? 44.772 29.349 -87.981 1.00 56.69 1061 VAL A C 1
ATOM 7567 O O . VAL A 1 1061 ? 45.961 29.638 -88.072 1.00 56.69 1061 VAL A O 1
ATOM 7570 N N . SER A 1 1062 ? 44.050 29.677 -86.901 1.00 52.66 1062 SER A N 1
ATOM 7571 C CA . SER A 1 1062 ? 44.536 30.575 -85.833 1.00 52.66 1062 SER A CA 1
ATOM 7572 C C . SER A 1 1062 ? 44.985 29.894 -84.528 1.00 52.66 1062 SER A C 1
ATOM 7574 O O . SER A 1 1062 ? 45.590 30.559 -83.686 1.00 52.66 1062 SER A O 1
ATOM 7576 N N . ASN A 1 1063 ? 44.725 28.593 -84.347 1.00 53.78 1063 ASN A N 1
ATOM 7577 C CA . ASN A 1 1063 ? 44.969 27.864 -83.091 1.00 53.78 1063 ASN A CA 1
ATOM 7578 C C . ASN A 1 1063 ? 45.985 26.718 -83.273 1.00 53.78 1063 ASN A C 1
ATOM 7580 O O . ASN A 1 1063 ? 46.076 26.133 -84.352 1.00 53.78 1063 ASN A O 1
ATOM 7584 N N . ASN A 1 1064 ? 46.731 26.372 -82.213 1.00 55.06 1064 ASN A N 1
ATOM 7585 C CA . ASN A 1 1064 ? 47.667 25.238 -82.219 1.00 55.06 1064 ASN A CA 1
ATOM 7586 C C . ASN A 1 1064 ? 46.906 23.907 -82.363 1.00 55.06 1064 ASN A C 1
ATOM 7588 O O . ASN A 1 1064 ? 45.969 23.653 -81.609 1.00 55.06 1064 ASN A O 1
ATOM 7592 N N . VAL A 1 1065 ? 47.341 23.036 -83.279 1.00 53.09 1065 VAL A N 1
ATOM 7593 C CA . VAL A 1 1065 ? 46.782 21.685 -83.462 1.00 53.09 1065 VAL A CA 1
ATOM 7594 C C . VAL A 1 1065 ? 47.812 20.674 -82.963 1.00 53.09 1065 VAL A C 1
ATOM 7596 O O . VAL A 1 1065 ? 48.756 20.345 -83.676 1.00 53.09 1065 VAL A O 1
ATOM 7599 N N . SER A 1 1066 ? 47.683 20.226 -81.713 1.00 53.03 1066 SER A N 1
ATOM 7600 C CA . SER A 1 1066 ? 48.650 19.300 -81.101 1.00 53.03 1066 SER A CA 1
ATOM 7601 C C . SER A 1 1066 ? 48.183 17.842 -81.034 1.00 53.03 1066 SER A C 1
ATOM 7603 O O . SER A 1 1066 ? 49.044 16.978 -80.916 1.00 53.03 1066 SER A O 1
ATOM 7605 N N . THR A 1 1067 ? 46.885 17.543 -81.187 1.00 47.81 1067 THR A N 1
ATOM 7606 C CA . THR A 1 1067 ? 46.325 16.178 -81.327 1.00 47.81 1067 THR A CA 1
ATOM 7607 C C . THR A 1 1067 ? 44.880 16.226 -81.881 1.00 47.81 1067 THR A C 1
ATOM 7609 O O . THR A 1 1067 ? 44.023 16.866 -81.281 1.00 47.81 1067 THR A O 1
ATOM 7612 N N . GLY A 1 1068 ? 44.581 15.553 -83.008 1.00 47.50 1068 GLY A N 1
ATOM 7613 C CA . GLY A 1 1068 ? 43.211 15.384 -83.556 1.00 47.50 1068 GLY A CA 1
ATOM 7614 C C . GLY A 1 1068 ? 43.015 15.780 -85.037 1.00 47.50 1068 GLY A C 1
ATOM 7615 O O . GLY A 1 1068 ? 43.770 16.586 -85.573 1.00 47.50 1068 GLY A O 1
ATOM 7616 N N . VAL A 1 1069 ? 42.004 15.196 -85.706 1.00 45.75 1069 VAL A N 1
ATOM 7617 C CA . VAL A 1 1069 ? 41.660 15.422 -87.133 1.00 45.75 1069 VAL A CA 1
ATOM 7618 C C . VAL A 1 1069 ? 40.781 16.673 -87.285 1.00 45.75 1069 VAL A C 1
ATOM 7620 O O . VAL A 1 1069 ? 39.709 16.733 -86.687 1.00 45.75 1069 VAL A O 1
ATOM 7623 N N . ALA A 1 1070 ? 41.185 17.642 -88.115 1.00 50.88 1070 ALA A N 1
ATOM 7624 C CA . ALA A 1 1070 ? 40.373 18.812 -88.477 1.00 50.88 1070 ALA A CA 1
ATOM 7625 C C . ALA A 1 1070 ? 40.050 18.814 -89.984 1.00 50.88 1070 ALA A C 1
ATOM 7627 O O . ALA A 1 1070 ? 40.949 18.658 -90.809 1.00 50.88 1070 ALA A O 1
ATOM 7628 N N . LEU A 1 1071 ? 38.773 18.998 -90.344 1.00 47.69 1071 LEU A N 1
ATOM 7629 C CA . LEU A 1 1071 ? 38.291 19.105 -91.729 1.00 47.69 1071 LEU A CA 1
ATOM 7630 C C . LEU A 1 1071 ? 37.980 20.571 -92.056 1.00 47.69 1071 LEU A C 1
ATOM 7632 O O . LEU A 1 1071 ? 37.114 21.172 -91.425 1.00 47.69 1071 LEU A O 1
ATOM 7636 N N . VAL A 1 1072 ? 38.665 21.139 -93.051 1.00 49.94 1072 VAL A N 1
ATOM 7637 C CA . VAL A 1 1072 ? 38.487 22.530 -93.503 1.00 49.94 1072 VAL A CA 1
ATOM 7638 C C . VAL A 1 1072 ? 38.343 22.539 -95.026 1.00 49.94 1072 VAL A C 1
ATOM 7640 O O . VAL A 1 1072 ? 39.125 21.885 -95.711 1.00 49.94 1072 VAL A O 1
ATOM 7643 N N . LYS A 1 1073 ? 37.342 23.252 -95.564 1.00 49.12 1073 LYS A N 1
ATOM 7644 C CA . LYS A 1 1073 ? 37.036 23.291 -97.007 1.00 49.12 1073 LYS A CA 1
ATOM 7645 C C . LYS A 1 1073 ? 37.226 24.713 -97.549 1.00 49.12 1073 LYS A C 1
ATOM 7647 O O . LYS A 1 1073 ? 36.484 25.607 -97.159 1.00 49.12 1073 LYS A O 1
ATOM 7652 N N . ALA A 1 1074 ? 38.196 24.906 -98.443 1.00 49.72 1074 ALA A N 1
ATOM 7653 C CA . ALA A 1 1074 ? 38.481 26.177 -99.120 1.00 49.72 1074 ALA A CA 1
ATOM 7654 C C . ALA A 1 1074 ? 38.465 25.975 -100.641 1.00 49.72 1074 ALA A C 1
ATOM 7656 O O . ALA A 1 1074 ? 38.871 24.917 -101.121 1.00 49.72 1074 ALA A O 1
ATOM 7657 N N . ALA A 1 1075 ? 38.014 26.969 -101.407 1.00 52.72 1075 ALA A N 1
ATOM 7658 C CA . ALA A 1 1075 ? 37.984 26.866 -102.865 1.00 52.72 1075 ALA A CA 1
ATOM 7659 C C . ALA A 1 1075 ? 39.344 27.172 -103.529 1.00 52.72 1075 ALA A C 1
ATOM 7661 O O . ALA A 1 1075 ? 39.557 26.712 -104.651 1.00 52.72 1075 ALA A O 1
ATOM 7662 N N . GLN A 1 1076 ? 40.254 27.922 -102.876 1.00 51.34 1076 GLN A N 1
ATOM 7663 C CA . GLN A 1 1076 ? 41.569 28.282 -103.447 1.00 51.34 1076 GLN A CA 1
ATOM 7664 C C . GLN A 1 1076 ? 42.798 28.109 -102.515 1.00 51.34 1076 GLN A C 1
ATOM 7666 O O . GLN A 1 1076 ? 43.685 27.341 -102.888 1.00 51.34 1076 GLN A O 1
ATOM 7671 N N . THR A 1 1077 ? 42.901 28.759 -101.337 1.00 53.22 1077 THR A N 1
ATOM 7672 C CA . THR A 1 1077 ? 44.166 28.785 -100.535 1.00 53.22 1077 THR A CA 1
ATOM 7673 C C . THR A 1 1077 ? 43.977 28.587 -99.015 1.00 53.22 1077 THR A C 1
ATOM 7675 O O . THR A 1 1077 ? 42.964 29.021 -98.459 1.00 53.22 1077 THR A O 1
ATOM 7678 N N . ILE A 1 1078 ? 44.976 27.981 -98.337 1.00 55.38 1078 ILE A N 1
ATOM 7679 C CA . ILE A 1 1078 ? 45.067 27.775 -96.868 1.00 55.38 1078 ILE A CA 1
ATOM 7680 C C . ILE A 1 1078 ? 46.420 28.297 -96.323 1.00 55.38 1078 ILE A C 1
ATOM 7682 O O . ILE A 1 1078 ? 47.460 27.976 -96.896 1.00 55.38 1078 ILE A O 1
ATOM 7686 N N . THR A 1 1079 ? 46.429 29.024 -95.191 1.00 53.47 1079 THR A N 1
ATOM 7687 C CA . THR A 1 1079 ? 47.658 29.559 -94.541 1.00 53.47 1079 THR A CA 1
ATOM 7688 C C . THR A 1 1079 ? 47.703 29.276 -93.023 1.00 53.47 1079 THR A C 1
ATOM 7690 O O . THR A 1 1079 ? 46.669 29.361 -92.355 1.00 53.47 1079 THR A O 1
ATOM 7693 N N . SER A 1 1080 ? 48.891 28.978 -92.459 1.00 51.28 1080 SER A N 1
ATOM 7694 C CA . SER A 1 1080 ? 49.125 28.748 -91.012 1.00 51.28 1080 SER A CA 1
ATOM 7695 C C . SER A 1 1080 ? 50.467 29.335 -90.541 1.00 51.28 1080 SER A C 1
ATOM 7697 O O . SER A 1 1080 ? 51.476 29.142 -91.206 1.00 51.28 1080 SER A O 1
ATOM 7699 N N . ASN A 1 1081 ? 50.493 29.999 -89.377 1.00 49.88 1081 ASN A N 1
ATOM 7700 C CA . ASN A 1 1081 ? 51.686 30.618 -88.767 1.00 49.88 1081 ASN A CA 1
ATOM 7701 C C . ASN A 1 1081 ? 52.049 30.027 -87.383 1.00 49.88 1081 ASN A C 1
ATOM 7703 O O . ASN A 1 1081 ? 52.666 30.697 -86.549 1.00 49.88 1081 ASN A O 1
ATOM 7707 N N . LYS A 1 1082 ? 51.615 28.792 -87.094 1.00 51.03 1082 LYS A N 1
ATOM 7708 C CA . LYS A 1 1082 ? 51.772 28.117 -85.789 1.00 51.03 1082 LYS A CA 1
ATOM 7709 C C . LYS A 1 1082 ? 52.517 26.779 -85.917 1.00 51.03 1082 LYS A C 1
ATOM 7711 O O . LYS A 1 1082 ? 52.486 26.143 -86.964 1.00 51.03 1082 LYS A O 1
ATOM 7716 N N . LYS A 1 1083 ? 53.190 26.357 -84.836 1.00 52.22 1083 LYS A N 1
ATOM 7717 C CA . LYS A 1 1083 ? 54.065 25.166 -84.769 1.00 52.22 1083 LYS A CA 1
ATOM 7718 C C . LYS A 1 1083 ? 53.257 23.857 -84.861 1.00 52.22 1083 LYS A C 1
ATOM 7720 O O . LYS A 1 1083 ? 52.263 23.714 -84.153 1.00 52.22 1083 LYS A O 1
ATOM 7725 N N . VAL A 1 1084 ? 53.707 22.896 -85.677 1.00 50.81 1084 VAL A N 1
ATOM 7726 C CA . VAL A 1 1084 ? 53.061 21.581 -85.898 1.00 50.81 1084 VAL A CA 1
ATOM 7727 C C . VAL A 1 1084 ? 54.067 20.446 -85.604 1.00 50.81 1084 VAL A C 1
ATOM 7729 O O . VAL A 1 1084 ? 55.129 20.425 -86.218 1.00 50.81 1084 VAL A O 1
ATOM 7732 N N . GLY A 1 1085 ? 53.743 19.522 -84.675 1.00 52.47 1085 GLY A N 1
ATOM 7733 C CA . GLY A 1 1085 ? 54.617 18.424 -84.163 1.00 52.47 1085 GLY A CA 1
ATOM 7734 C C . GLY A 1 1085 ? 55.705 18.932 -83.187 1.00 52.47 1085 GLY A C 1
ATOM 7735 O O . GLY A 1 1085 ? 56.224 20.022 -83.390 1.00 52.47 1085 GLY A O 1
ATOM 7736 N N . ASN A 1 1086 ? 56.128 18.344 -82.055 1.00 48.31 1086 ASN A N 1
ATOM 7737 C CA . ASN A 1 1086 ? 56.284 16.999 -81.455 1.00 48.31 1086 ASN A CA 1
ATOM 7738 C C . ASN A 1 1086 ? 56.546 17.231 -79.924 1.00 48.31 1086 ASN A C 1
ATOM 7740 O O . ASN A 1 1086 ? 56.895 18.367 -79.579 1.00 48.31 1086 ASN A O 1
ATOM 7744 N N . PRO A 1 1087 ? 56.455 16.254 -78.989 1.00 50.50 1087 PRO A N 1
ATOM 7745 C CA . PRO A 1 1087 ? 57.682 16.061 -78.177 1.00 50.50 1087 PRO A CA 1
ATOM 7746 C C . PRO A 1 1087 ? 58.162 14.635 -77.778 1.00 50.50 1087 PRO A C 1
ATOM 7748 O O . PRO A 1 1087 ? 59.213 14.563 -77.150 1.00 50.50 1087 PRO A O 1
ATOM 7751 N N . ALA A 1 1088 ? 57.511 13.512 -78.118 1.00 46.03 1088 ALA A N 1
ATOM 7752 C CA . ALA A 1 1088 ? 58.105 12.168 -77.946 1.00 46.03 1088 ALA A CA 1
ATOM 7753 C C . ALA A 1 1088 ? 57.514 11.120 -78.931 1.00 46.03 1088 ALA A C 1
ATOM 7755 O O . ALA A 1 1088 ? 56.358 10.731 -78.807 1.00 46.03 1088 ALA A O 1
ATOM 7756 N N . PHE A 1 1089 ? 58.312 10.714 -79.927 1.00 47.28 1089 PHE A N 1
ATOM 7757 C CA . PHE A 1 1089 ? 58.097 9.725 -81.017 1.00 47.28 1089 PHE A CA 1
ATOM 7758 C C . PHE A 1 1089 ? 57.688 8.297 -80.537 1.00 47.28 1089 PHE A C 1
ATOM 7760 O O . PHE A 1 1089 ? 57.839 8.024 -79.355 1.00 47.28 1089 PHE A O 1
ATOM 7767 N N . THR A 1 1090 ? 57.230 7.277 -81.293 1.00 40.22 1090 THR A N 1
ATOM 7768 C CA . THR A 1 1090 ? 56.867 6.975 -82.706 1.00 40.22 1090 THR A CA 1
ATOM 7769 C C . THR A 1 1090 ? 55.970 5.705 -82.704 1.00 40.22 1090 THR A C 1
ATOM 7771 O O . THR A 1 1090 ? 56.141 4.859 -81.827 1.00 40.22 1090 THR A O 1
ATOM 7774 N N . PRO A 1 1091 ? 55.099 5.503 -83.718 1.00 41.22 1091 PRO A N 1
ATOM 7775 C CA . PRO A 1 1091 ? 54.770 6.462 -84.762 1.00 41.22 1091 PRO A CA 1
ATOM 7776 C C . PRO A 1 1091 ? 53.834 7.550 -84.242 1.00 41.22 1091 PRO A C 1
ATOM 7778 O O . PRO A 1 1091 ? 52.864 7.295 -83.536 1.00 41.22 1091 PRO A O 1
ATOM 7781 N N . MET A 1 1092 ? 54.186 8.779 -84.600 1.00 41.81 1092 MET A N 1
ATOM 7782 C CA . MET A 1 1092 ? 53.530 10.018 -84.201 1.00 41.81 1092 MET A CA 1
ATOM 7783 C C . MET A 1 1092 ? 52.351 10.404 -85.133 1.00 41.81 1092 MET A C 1
ATOM 7785 O O . MET A 1 1092 ? 52.190 9.789 -86.186 1.00 41.81 1092 MET A O 1
ATOM 7789 N N . PRO A 1 1093 ? 51.521 11.404 -84.750 1.00 38.34 1093 PRO A N 1
ATOM 7790 C CA . PRO A 1 1093 ? 50.194 11.679 -85.313 1.00 38.34 1093 PRO A CA 1
ATOM 7791 C C . PRO A 1 1093 ? 50.167 12.161 -86.773 1.00 38.34 1093 PRO A C 1
ATOM 7793 O O . PRO A 1 1093 ? 50.960 13.008 -87.178 1.00 38.34 1093 PRO A O 1
ATOM 7796 N N . ASN A 1 1094 ? 49.147 11.717 -87.519 1.00 39.59 1094 ASN A N 1
ATOM 7797 C CA . ASN A 1 1094 ? 48.762 12.253 -88.829 1.00 39.59 1094 ASN A CA 1
ATOM 7798 C C . ASN A 1 1094 ? 48.072 13.621 -88.679 1.00 39.59 1094 ASN A C 1
ATOM 7800 O O . ASN A 1 1094 ? 46.918 13.686 -88.251 1.00 39.59 1094 ASN A O 1
ATOM 7804 N N . VAL A 1 1095 ? 48.737 14.701 -89.092 1.00 38.28 1095 VAL A N 1
ATOM 7805 C CA . VAL A 1 1095 ? 48.106 16.013 -89.312 1.00 38.28 1095 VAL A CA 1
ATOM 7806 C C . VAL A 1 1095 ? 48.131 16.300 -90.814 1.00 38.28 1095 VAL A C 1
ATOM 7808 O O . VAL A 1 1095 ? 49.194 16.329 -91.427 1.00 38.28 1095 VAL A O 1
ATOM 7811 N N . THR A 1 1096 ? 46.953 16.448 -91.423 1.00 37.31 1096 THR A N 1
ATOM 7812 C CA . THR A 1 1096 ? 46.780 16.573 -92.883 1.00 37.31 1096 THR A CA 1
ATOM 7813 C C . THR A 1 1096 ? 46.460 18.028 -93.235 1.00 37.31 1096 THR A C 1
ATOM 7815 O O . THR A 1 1096 ? 45.510 18.583 -92.690 1.00 37.31 1096 THR A O 1
ATOM 7818 N N . TYR A 1 1097 ? 47.219 18.643 -94.148 1.00 42.19 1097 TYR A N 1
ATOM 7819 C CA . TYR A 1 1097 ? 46.964 19.988 -94.693 1.00 42.19 1097 TYR A CA 1
ATOM 7820 C C . TYR A 1 1097 ? 47.044 19.955 -96.232 1.00 42.19 1097 TYR A C 1
ATOM 7822 O O . TYR A 1 1097 ? 47.824 19.184 -96.789 1.00 42.19 1097 TYR A O 1
ATOM 7830 N N . GLN A 1 1098 ? 46.253 20.782 -96.927 1.00 40.16 1098 GLN A N 1
ATOM 7831 C CA . GLN A 1 1098 ? 46.190 20.857 -98.399 1.00 40.16 1098 GLN A CA 1
ATOM 7832 C C . GLN A 1 1098 ? 46.802 22.168 -98.941 1.00 40.16 1098 GLN A C 1
ATOM 7834 O O . GLN A 1 1098 ? 46.550 23.238 -98.393 1.00 40.16 1098 GLN A O 1
ATOM 7839 N N . ALA A 1 1099 ? 47.575 22.087 -100.037 1.00 41.75 1099 ALA A N 1
ATOM 7840 C CA . ALA A 1 1099 ? 48.215 23.212 -100.743 1.00 41.75 1099 ALA A CA 1
ATOM 7841 C C . ALA A 1 1099 ? 47.507 23.592 -102.044 1.00 41.75 1099 ALA A C 1
ATOM 7843 O O . ALA A 1 1099 ? 47.430 22.771 -102.948 1.00 41.75 1099 ALA A O 1
ATOM 7844 N N . GLY A 1 1100 ? 47.161 24.861 -102.246 1.00 40.78 1100 GLY A N 1
ATOM 7845 C CA . GLY A 1 1100 ? 46.847 25.398 -103.575 1.00 40.78 1100 GLY A CA 1
ATOM 7846 C C . GLY A 1 1100 ? 47.941 26.355 -104.044 1.00 40.78 1100 GLY A C 1
ATOM 7847 O O . GLY A 1 1100 ? 48.006 27.479 -103.567 1.00 40.78 1100 GLY A O 1
ATOM 7848 N N . LYS A 1 1101 ? 48.804 25.902 -104.965 1.00 46.78 1101 LYS A N 1
ATOM 7849 C CA . LYS A 1 1101 ? 49.967 26.582 -105.598 1.00 46.78 1101 LYS A CA 1
ATOM 7850 C C . LYS A 1 1101 ? 51.132 27.027 -104.693 1.00 46.78 1101 LYS A C 1
ATOM 7852 O O . LYS A 1 1101 ? 52.264 27.013 -105.169 1.00 46.78 1101 LYS A O 1
ATOM 7857 N N . SER A 1 1102 ? 50.909 27.290 -103.409 1.00 45.00 1102 SER A N 1
ATOM 7858 C CA . SER A 1 1102 ? 51.960 27.386 -102.385 1.00 45.00 1102 SER A CA 1
ATOM 7859 C C . SER A 1 1102 ? 51.395 27.030 -101.004 1.00 45.00 1102 SER A C 1
ATOM 7861 O O . SER A 1 1102 ? 50.469 27.674 -100.524 1.00 45.00 1102 SER A O 1
ATOM 7863 N N . ILE A 1 1103 ? 51.958 26.010 -100.342 1.00 49.88 1103 ILE A N 1
ATOM 7864 C CA . ILE A 1 1103 ? 51.984 25.981 -98.870 1.00 49.88 1103 ILE A CA 1
ATOM 7865 C C . ILE A 1 1103 ? 53.184 26.838 -98.484 1.00 49.88 1103 ILE A C 1
ATOM 7867 O O . ILE A 1 1103 ? 54.303 26.541 -98.900 1.00 49.88 1103 ILE A O 1
ATOM 7871 N N . VAL A 1 1104 ? 52.968 27.879 -97.690 1.00 44.06 1104 VAL A N 1
ATOM 7872 C CA . VAL A 1 1104 ? 54.069 28.593 -97.039 1.00 44.06 1104 VAL A CA 1
ATOM 7873 C C . VAL A 1 1104 ? 54.263 27.960 -95.662 1.00 44.06 1104 VAL A C 1
ATOM 7875 O O . VAL A 1 1104 ? 53.351 27.998 -94.838 1.00 44.06 1104 VAL A O 1
ATOM 7878 N N . LEU A 1 1105 ? 55.417 27.321 -95.445 1.00 51.34 1105 LEU A N 1
ATOM 7879 C CA . LEU A 1 1105 ? 55.864 26.861 -94.127 1.00 51.34 1105 LEU A CA 1
ATOM 7880 C C . LEU A 1 1105 ? 56.852 27.899 -93.580 1.00 51.34 1105 LEU A C 1
ATOM 7882 O O . LEU A 1 1105 ? 57.960 28.026 -94.099 1.00 51.34 1105 LEU A O 1
ATOM 7886 N N . ASP A 1 1106 ? 56.445 28.648 -92.561 1.00 46.81 1106 ASP A N 1
ATOM 7887 C CA . ASP A 1 1106 ? 57.286 29.652 -91.896 1.00 46.81 1106 ASP A CA 1
ATOM 7888 C C . ASP A 1 1106 ? 58.378 29.003 -90.994 1.00 46.81 1106 ASP A C 1
ATOM 7890 O O . ASP A 1 1106 ? 58.285 27.811 -90.674 1.00 46.81 1106 ASP A O 1
ATOM 7894 N N . PRO A 1 1107 ? 59.443 29.737 -90.586 1.00 36.56 1107 PRO A N 1
ATOM 7895 C CA . PRO A 1 1107 ? 60.647 29.177 -89.958 1.00 36.56 1107 PRO A CA 1
ATOM 7896 C C . PRO A 1 1107 ? 60.378 28.294 -88.730 1.00 36.56 1107 PRO A C 1
ATOM 7898 O O . PRO A 1 1107 ? 59.694 28.702 -87.793 1.00 36.56 1107 PRO A O 1
ATOM 7901 N N . GLY A 1 1108 ? 60.989 27.103 -88.701 1.00 46.94 1108 GLY A N 1
ATOM 7902 C CA . GLY A 1 1108 ? 60.913 26.163 -87.571 1.00 46.94 1108 GLY A CA 1
ATOM 7903 C C . GLY A 1 1108 ? 60.307 24.792 -87.891 1.00 46.94 1108 GLY A C 1
ATOM 7904 O O . GLY A 1 1108 ? 60.126 23.987 -86.978 1.00 46.94 1108 GLY A O 1
ATOM 7905 N N . PHE A 1 1109 ? 60.015 24.508 -89.163 1.00 46.66 1109 PHE A N 1
ATOM 7906 C CA . PHE A 1 1109 ? 59.645 23.173 -89.636 1.00 46.66 1109 PHE A CA 1
ATOM 7907 C C . PHE A 1 1109 ? 60.891 22.270 -89.706 1.00 46.66 1109 PHE A C 1
ATOM 7909 O O . PHE A 1 1109 ? 61.814 22.552 -90.468 1.00 46.66 1109 PHE A O 1
ATOM 7916 N N . VAL A 1 1110 ? 60.941 21.202 -88.902 1.00 45.72 1110 VAL A N 1
ATOM 7917 C CA . VAL A 1 1110 ? 62.060 20.242 -88.869 1.00 45.72 1110 VAL A CA 1
ATOM 7918 C C . VAL A 1 1110 ? 61.530 18.862 -89.243 1.00 45.72 1110 VAL A C 1
ATOM 7920 O O . VAL A 1 1110 ? 60.665 18.326 -88.555 1.00 45.72 1110 VAL A O 1
ATOM 7923 N N . VAL A 1 1111 ? 62.054 18.291 -90.325 1.00 50.31 1111 VAL A N 1
ATOM 7924 C CA . VAL A 1 1111 ? 61.799 16.907 -90.747 1.00 50.31 1111 VAL A CA 1
ATOM 7925 C C . VAL A 1 1111 ? 63.133 16.206 -90.973 1.00 50.31 1111 VAL A C 1
ATOM 7927 O O . VAL A 1 1111 ? 64.077 16.821 -91.466 1.00 50.31 1111 VAL A O 1
ATOM 7930 N N . GLU A 1 1112 ? 63.232 14.933 -90.595 1.00 44.66 1112 GLU A N 1
ATOM 7931 C CA . GLU A 1 1112 ? 64.444 14.147 -90.828 1.00 44.66 1112 GLU A CA 1
ATOM 7932 C C . GLU A 1 1112 ? 64.580 13.767 -92.308 1.00 44.66 1112 GLU A C 1
ATOM 7934 O O . GLU A 1 1112 ? 63.589 13.501 -93.004 1.00 44.66 1112 GLU A O 1
ATOM 7939 N N . THR A 1 1113 ? 65.827 13.733 -92.784 1.00 37.53 1113 THR A N 1
ATOM 7940 C CA . THR A 1 1113 ? 66.191 13.347 -94.149 1.00 37.53 1113 THR A CA 1
ATOM 7941 C C . THR A 1 1113 ? 65.613 11.968 -94.480 1.00 37.53 1113 THR A C 1
ATOM 7943 O O . THR A 1 1113 ? 65.982 10.977 -93.860 1.00 37.53 1113 THR A O 1
ATOM 7946 N N . GLY A 1 1114 ? 64.715 11.899 -95.468 1.00 45.78 1114 GLY A N 1
ATOM 7947 C CA . GLY A 1 1114 ? 64.083 10.649 -95.919 1.00 45.78 1114 GLY A CA 1
ATOM 7948 C C . GLY A 1 1114 ? 62.624 10.449 -95.490 1.00 45.78 1114 GLY A C 1
ATOM 7949 O O . GLY A 1 1114 ? 62.017 9.453 -95.876 1.00 45.78 1114 GLY A O 1
ATOM 7950 N N . THR A 1 1115 ? 62.026 11.387 -94.752 1.00 44.34 1115 THR A N 1
ATOM 7951 C CA . THR A 1 1115 ? 60.600 11.310 -94.389 1.00 44.34 1115 THR A CA 1
ATOM 7952 C C . THR A 1 1115 ? 59.702 11.598 -95.603 1.00 44.34 1115 THR A C 1
ATOM 7954 O O . THR A 1 1115 ? 59.814 12.656 -96.222 1.00 44.34 1115 THR A O 1
ATOM 7957 N N . VAL A 1 1116 ? 58.783 10.682 -95.936 1.00 41.12 1116 VAL A N 1
ATOM 7958 C CA . VAL A 1 1116 ? 57.790 10.854 -97.016 1.00 41.12 1116 VAL A CA 1
ATOM 7959 C C . VAL A 1 1116 ? 56.427 11.204 -96.413 1.00 41.12 1116 VAL A C 1
ATOM 7961 O O . VAL A 1 1116 ? 55.928 10.485 -95.552 1.00 41.12 1116 VAL A O 1
ATOM 7964 N N . PHE A 1 1117 ? 55.794 12.272 -96.905 1.00 45.78 1117 PHE A N 1
ATOM 7965 C CA . PHE A 1 1117 ? 54.390 12.608 -96.643 1.00 45.78 1117 PHE A CA 1
ATOM 7966 C C . PHE A 1 1117 ? 53.587 12.553 -97.952 1.00 45.78 1117 PHE A C 1
ATOM 7968 O O . PHE A 1 1117 ? 54.106 12.881 -99.018 1.00 45.78 1117 PHE A O 1
ATOM 7975 N N . LYS A 1 1118 ? 52.316 12.135 -97.888 1.00 38.06 1118 LYS A N 1
ATOM 7976 C CA . LYS A 1 1118 ? 51.398 12.085 -99.040 1.00 38.06 1118 LYS A CA 1
ATOM 7977 C C . LYS A 1 1118 ? 50.274 13.111 -98.848 1.00 38.06 1118 LYS A C 1
ATOM 7979 O O . LYS A 1 1118 ? 49.685 13.159 -97.774 1.00 38.06 1118 LYS A O 1
ATOM 7984 N N . ALA A 1 1119 ? 49.965 13.898 -99.881 1.00 45.00 1119 ALA A N 1
ATOM 7985 C CA . ALA A 1 1119 ? 48.876 14.882 -99.897 1.00 45.00 1119 ALA A CA 1
ATOM 7986 C C . ALA A 1 1119 ? 48.012 14.718 -101.163 1.00 45.00 1119 ALA A C 1
ATOM 7988 O O . ALA A 1 1119 ? 48.554 14.462 -102.237 1.00 45.00 1119 ALA A O 1
ATOM 7989 N N . GLU A 1 1120 ? 46.688 14.877 -101.049 1.00 41.16 1120 GLU A N 1
ATOM 7990 C CA . GLU A 1 1120 ? 45.731 14.806 -102.169 1.00 41.16 1120 GLU A CA 1
ATOM 7991 C C . GLU A 1 1120 ? 44.638 15.888 -102.016 1.00 41.16 1120 GLU A C 1
ATOM 7993 O O . GLU A 1 1120 ? 44.235 16.211 -100.894 1.00 41.16 1120 GLU A O 1
ATOM 7998 N N . ILE A 1 1121 ? 44.187 16.480 -103.132 1.00 49.22 1121 ILE A N 1
ATOM 7999 C CA . ILE A 1 1121 ? 43.217 17.595 -103.197 1.00 49.22 1121 ILE A CA 1
ATOM 8000 C C . ILE A 1 1121 ? 42.102 17.233 -104.172 1.00 49.22 1121 ILE A C 1
ATOM 8002 O O . ILE A 1 1121 ? 42.383 16.768 -105.274 1.00 49.22 1121 ILE A O 1
ATOM 8006 N N . GLN A 1 1122 ? 40.856 17.538 -103.807 1.00 44.78 1122 GLN A N 1
ATOM 8007 C CA . GLN A 1 1122 ? 39.724 17.515 -104.732 1.00 44.78 1122 GLN A CA 1
ATOM 8008 C C . GLN A 1 1122 ? 39.185 18.938 -104.913 1.00 44.78 1122 GLN A C 1
ATOM 8010 O O . GLN A 1 1122 ? 38.705 19.558 -103.964 1.00 44.78 1122 GLN A O 1
ATOM 8015 N N . GLY A 1 1123 ? 39.318 19.470 -106.130 1.00 51.19 1123 GLY A N 1
ATOM 8016 C CA . GLY A 1 1123 ? 38.740 20.756 -106.513 1.00 51.19 1123 GLY A CA 1
ATOM 8017 C C . GLY A 1 1123 ? 37.229 20.659 -106.734 1.00 51.19 1123 GLY A C 1
ATOM 8018 O O . GLY A 1 1123 ? 36.664 19.575 -106.819 1.00 51.19 1123 GLY A O 1
ATOM 8019 N N . CYS A 1 1124 ? 36.567 21.808 -106.854 1.00 56.47 1124 CYS A N 1
ATOM 8020 C CA . CYS A 1 1124 ? 35.127 21.906 -107.122 1.00 56.47 1124 CYS A CA 1
ATOM 8021 C C . CYS A 1 1124 ? 34.701 21.524 -108.565 1.00 56.47 1124 CYS A C 1
ATOM 8023 O O . CYS A 1 1124 ? 33.643 21.974 -109.002 1.00 56.47 1124 CYS A O 1
ATOM 8025 N N . ASN A 1 1125 ? 35.481 20.707 -109.288 1.00 50.28 1125 ASN A N 1
ATOM 8026 C CA . ASN A 1 1125 ? 35.124 20.142 -110.598 1.00 50.28 1125 ASN A CA 1
ATOM 8027 C C . ASN A 1 1125 ? 35.528 18.675 -110.704 1.00 50.28 1125 ASN A C 1
ATOM 8029 O O . ASN A 1 1125 ? 36.708 18.382 -110.400 1.00 50.28 1125 ASN A O 1
#

pLDDT: mean 79.35, std 16.18, range [31.75, 98.88]

Sequence (1125 aa):
GVVVDSNTVTGFRHLNSSESKGYGIVVEGTNHTVKRNTVGNNDFGIQEQGGLHPNAGYVADNAGDADQSDTKSLNYFGRGNSPVACGNTFTNNTFNANLVTNMNTVVGSNSFALVVNKRNRETFCSIQAAVDDSNTMDGDTIVVSAGTYIENITVSKSLALKGPNAEINPNTGTRVSEAIIRPATKQTSLEGSTSGTIIRVGGIGHIDVSIKGFKLDGNNPVLSGGRMLNGVNVHTGAGIVNSIGSFDTNPGGANATMVIQNNIIQNVERYGVLADGTSPAVAIAGTNVSYNKFDNIPSGDNFGGGRGRAAAFEENHYGTFAYNVVTRANVGWQDDNYYLSSPGAGTIVEHNDIRTYRRGIFHNLQYQNATAARIAHNTITKETSGDFAAHTDNFGVELASIQSTVSVAADSNDVNGMKYGILLWNLPSTGTVKVTGGTLTGNQYGIFATSNDPQFAAGSASNSTISRVNVVNSITAGITIDNASNFAATSLVLTDSTIISGGPKGLVLTGANTTIAGGTLNNTTFTGQTGNYVELINSTGDMDGGNAVFGTKKALAMTQVERVALEAKLLHKPDNSSLGKICLPSMATFAIKSGSPSTYCNGGSTILVATIISATGPSTLIYTDGTTQTTVNNYISGADITVSPTTTKKYSIVSISDANGCSTTTGFTDTLTVTVNPIPTKPTITPMAIAICQGSSTTLTASACPGGTLSWTGGLTGTSIIVSTTSSYKVACTQLDCTSDSSDVATVTVNPIPVKPTITPASVSICVGSSTTLTASACGGGTLNWTGGLTGTSITVNPAETKGYKVTCTQLDCTSDSSDVVTITVNPIPVKPVITTTFANICAGGSVTLTVLSCGGGTVKWTGGLSGTSITVSPEITKSYKAACTQLNCTSDSSDVQVVTVKPTPTAPDITADNSTICNGQSVILTGSCATGTFAWVVTGTAGVISDGPANNRIITAPGTYTATCTENGCVSTTGSITITSGSCRFLTISPSNPGVCPGKSITLTTSGCNGGNITWAGGATGAGTSITVSPNVTTTYLAMCSSGGSANVTVNVAENNVAVSNNVSTGVALVKAAQTITSNKKVGNPAFTPMPNVTYQAGKSIVLDPGFVVETGTVFKAEIQGCN

Secondary structure (DSSP, 8-state):
--EEES-EEE----S-TTT---EEEEEESSS-EEES-EEESSSEEEEEE-PPPPPTT----SS-TT-TT-TT-TT-TT----S---S-EEES-EEES-SEEEEE-SS--S--PPEEETTT--EESSHHHHHH-TT--TT-EEEE-SEEEE--EEE-SSEEEE-TTTTS-TTTS---S-EEEE-SS-B-GGGT----EEEEE--SS-EEEEEESEEEES--TTS---EEETTEEE-BSEEEE-BSS-TTS---B-SEEEEEES-EEES-SSEEEEEE--SS---EEEEEEES-EEEEE---TTSTT---EEEEEETTEEEEEES-EEEEEEEEEEEE---S--SSS--EEES-EEEEEEEEEEEEE-SS-PPPEEEES-EEEE---SSSPPPSS-EEEEEEESSS---EEEES-EEES-SEEEEEE---SSS-EEEES-EEES-SEEEEEE---TTTSSPPPEEEEEES-EEE--SSEEEEEE-TT--S-EEEEEETT-EEESSS-SEEEESTTEEETTSB--S-EEES-SS-SEEEES----EE-TT-EETTEEGGG--HHHHHHHHTTEESTTT-TTSPPEE-PPEEEEEEPTTS-SEEETT--EEEEEEEE-SSSSEEEEEE-SS-EEEEEEEPTT-EEEE--SS-EEEEEEEEE-TT--EE-S----EEEEEEEPPPPPP-EE-SEEEEEBTB-EEEEESP-TTB--EETTS-BSSEEEE-SSEEE-EEEEETTEEEEE---EEEEEEPPPPPPPEEES-SEEETT--EEEEEPP-TTSEEEETTS-BSSEEEE--SS-EEE-EEEEETTEEPPPPPPEEEEEEPPPPPPPEE-S-SEEETT--EEEEES--TT-EEEETTS-BSSEEEE--SS-EEE-EEEEETTEEPPPPP-EEEEEEPPPPPPEEEES-SEE-TT--EEEEEE-SSSEEEE---S---------TTEEEE-S-EEEEEEEEETTEEPPPEEEEEEEP--PPPEEESSS-EE-TT--EEEEEE--TTS-EEEESS---BSSEEEE--SS-EEEEEEETTS-EEEEEEEEPEEEEEE-S---SS-----EEEEEEE-S----SS-SSPP------SS-----S-----TT-----------